Protein AF-A0A933ZFT4-F1 (afdb_monomer_lite)

pLDDT: mean 76.6, std 15.86, range [24.02, 98.5]

Sequence (1226 aa):
MAWKLRWLLCCGCVASLASFGCQAIVGIEDISESPPVNGADSAPDVAPDSSPDANPDVSPETQPETSPDTTQPDGDASQDVTQDGDAPNPLDAPDGAEGDAGEPGVATVGQPCTKPSALACAGHAQKLVLFCDPSTNKWTALQSCSGQQLCDTQDGVTQGSCQDPVALCIGHQPADKVCDGKKLVVCGPDLVTSTSTDCPNVCAAGACSGSCTPQEKDCQGQVPRTCDAQGAWQPETACPYGCDQGACTGECVPASKQCNGKIPQLCDDKGAWQDGTACGFACVAGDCSGSCAPGEKTCNALVPQQCDQTGTWQDGAACPFVCTAGACTGECHPDDKQCAAGNTPQLCDANGTWQSGAACTAVCSAGDCVGSCTPADKQCSGKIPQTCNSGGAWIDGTACAHVCKSGDCIGVCDPNAKQCSNKIPQTCDADGAWQSGTACPFVCSAGTCSGECNPGAVECGSGGIPKLCNAQGLWESSTQCQYVCIAGVCTGECSPGAKQCSGKTPQTCDGQGQWQNGTACQYVCTAGSCGGVCNPTDVQCAGNVPQLCDSSGQWQSQAACSYVCAAGQCSGVCVPGSKQCSGNIPQLCDSSGQWANQAACPFVCSAGACTGGCTPGTHQCNGSVPQTCDAGGQWVDGTACTGGTPICNAGACQPCPSGYANCDGSSANGCEVNLNADPTHCGSCTKVCSTVHATATCTGGNCAIVCASGWGNCDGNIDTGCEVDLNTSTGNCGSCAKACGSANGTPSCASGVCAIACGSGWGNCDGVTDNGCEVDLNSSLGNCGACGVVCSPINGQPSCTSGTCAIQCNTDFGNCDNNAANGCEVAFKTDMNNCGQCGHVCSTAHGTGACQGGICVMLSCATGYDDCNNTGDDGCEVNLNTDEGNCGTCGHVCNSYKGTPVCNSGWCGIDCGIGRWNCDGDPDNGCEATLACGFGPSCNQLATDCGRSGMESCCANRGITGTTFNRSNDSSYPATVSSFNIDKYEVTVGRFRKFVAGYPTNKPKNGEGKNPSSVGDPGWQALAYDPELPSTQAALTTAIKCGTQPTWTDAPGQNENRPMNCVTWFEAYAFCIWDGGRLANEAEWNLVAAGGPAPAGQRYYPWSFPSSSTAIDPENASYSTSSGQCNGDGLPGCTVADLIRVGWRPLGYTRYGQAEMAGNVAEWVVDWYAAYMNPCTNCAAYSGGTNRVVRGGSLFGLAADLDTLKRGHVLPTARSAGFGIRCVRN

Foldseek 3Di:
DDDDDDDDDDDDDDDDDDDDDDDDDDDDDDDDYDDDDDDDDDDDDDDDDDDDDDDDDDDDDDDDDDDDDDDDDDDDDDDDDDDDDDDDDDDDDDDDDDDPDDDFQEDDFFAAADDAQDWHAVFAQAQWIWGQHPVPRTTDTDDGADDQWGADRDPDPRRRHTAHFDPQCVVHAQQDWDDDWQWTKGAHRRRRDIDIDGAPAHDDPRDRDADAHAQAWADPWQWIWGAHPRRDIGIDDGEDQTDGRRHHDADADFQDWAFPWFWTWGAHPNRDIDTDDGADAGADRHDHAAAARAFQWDDDWQWIKGAHPRGDIGTGDGEDAGDGRRDHDADADFQQWDADPQQWIWTQHPRNDIDTDDHAQAHRDRRDHAADAHAQFWDDDFQWIWGQHPRRDTDTDDGAPADAGRRDRAADAHAQFWDDDPQWIWGQHNRRDTDTDDRAPAHADRSDHDAPAHQQFWDADPQQWIWGQHPRRYTDTDDHAPAHHDRRDRDADHHAQQWDDDWQWIWGQHPRNYTDTDDGAPAHDDRRDHDADAHAQQWDDPWQWIWGQHPRRDIDTDDGEPAGDDRRDHDADAHFQDWDADFQWTWGQHPRNDIDIDDGAPDHDDPHDHDDAADFQDWDDDDFWIKGQHPVRDIDIGDGDDDDFDDDDPHDGHDADDCFHCDVPDPPPRGDDHQFADCCRLQHVHQHFDPDQWDKHGHGSDIATDHDPQFAPQVPDRRVYRPDRLQWDCCAQLHHRQHWADPQWDWTGHHSDIDTDHHQQFAPQVPDRRNYGPDRLQWDQCAQLHHRDHQDEPQWDWTGHRRDIDTHGHPQFADQVPDSRHHRPDRLQWDQCANLHHRQHFDCVQADWTRHGRFIAGPDGHPQFADQVRGRSHHSVDRLQWDQCANLHHRPHQDCACFRWTRHHRDIDGDNPPQWDDQQQDRNDDGPHRDDRQFFQLQVPDACQFAQVGRHRQQDKHKDAWAWAAQLLDPVFIATEHIFIWGLWFQFLSSVVSVLVCPPVLFDDFQFQADPQDDPGRQDHCVVLVVLDDPHSVRVLVQQVDDAAQLDDPDDDDRRQFFHAFDFLSSQQSSQRSRQFGFAFLVRLLCQQQQDHPDCRGAFGQLDVVRPDLDDDLLQEFAAEPVRATPQQPDGDDYNPSSDGINNRQSNAHNRNRTQSAENAWAFGQAADDPRDPPHYSDGHNDDHQWGWTARWYNHHYSVRRTSNHIDIDGSSDTDRRHGHMTIHD

Radius of gyration: 64.63 Å; chains: 1; bounding box: 180×159×142 Å

Secondary structure (DSSP, 8-state):
----------------------------------------------------------------------------------------------------PPPPSB--TTSB-SSTT-EEESSTT-SEEEEEETTTTEEEEEEE--TT-EE--SSSTTTT-EEPPPGGGTTPPTT-EEEETTEEEEE-TTSS-EEEEE-SSEEETTEEE-SS-TT-EEEETTEEEEE-TTS-EEE-PPPSSEEETTEEE----TT---EETTEEEEE-TTS-EEE----SS-EETTEE--SS-TT-EEEETTEEEEE-TTS-EE-----SSEEETTEEE-SS-TT-EEEETTTEEEEE-TTS-EEE-PPPSSEEETTEEE-SS-TT-EEEETTEEEEE-TTS-EEE-PPPSSEEETTEEE-SS-TT-EEEETTEEEEE-TTS-EEE-PPPSSEEETTEEE-SS-TT-EEEETTTEEEEE-TTS-EEE-PPPSSEEETTEEE-SS-TT-EEEETTEEEEE-TTS-EEE-PPPSSEEETTEEE-SS-TT-EEESSSSEEEE-TTS-EEE-PPPSSEEETTEEE-SS-TT-EEEETTEEEEE-TTS-EEE-PPPSSEEETTEEE--SPTT-EEEETTEEEEE-TTS-EEE-----SSS-EEETTEEE----SEE--S--TTT---EETTS-TTSSSSTT-PPP-TTEEEEEETTEEEEEEPTTEE--S--TTT-S-EETTT-TTSSSSTT-PPP-TTEEEEEETTEEEEEEPTTEE--S--TTT---EETTT-TTSSSSTT-----BTEEEEEETTEEEEEEPTTEE--S--TTTB--EETTT-TTSSSSTT-PPP-TTEEEEEETTEEEEEEEPTTEE-SS--TTT-S-EETTT-TTSSSSTT-PPP-SSSEEEEETTEEEEE--TT-B-SS--SSS-TTB-S-----GGGTT----BTTTT-B-TT-EEEE--EEEEGGG-TTSEEEE--EEEESSPPBHHHHHHHHHTTTTTPPPTTTT--TTSTT-----HHHHGGGS-SSHHHHHHHTS-TT-----SS--TTTTSB--S--HHHHHHHHHHTTEEEPPHHHHHHHHHTSSTTTT--SSTT-SSTT-----TTT---B-TTS-B-SSSSSS--TTSSPPTT--GGG--TT--S-SSSSSEEEEEEES-SPPSSEES----SS-SSEEEES--TTS-GGGSSTT--EEE-TT---TTEE--EEE-

Structure (mmCIF, N/CA/C/O backbone):
data_AF-A0A933ZFT4-F1
#
_entry.id   AF-A0A933ZFT4-F1
#
loop_
_atom_site.group_PDB
_atom_site.id
_atom_site.type_symbol
_atom_site.label_atom_id
_atom_site.label_alt_id
_atom_site.label_comp_id
_atom_site.label_asym_id
_atom_site.label_entity_id
_atom_site.label_seq_id
_atom_site.pdbx_PDB_ins_code
_atom_site.Cartn_x
_atom_site.Cartn_y
_atom_site.Cartn_z
_atom_site.occupancy
_atom_site.B_iso_or_equiv
_atom_site.auth_seq_id
_atom_site.auth_comp_id
_atom_site.auth_asym_id
_atom_site.auth_atom_id
_atom_site.pdbx_PDB_model_num
ATOM 1 N N . MET A 1 1 ? -37.878 42.712 17.377 1.00 30.75 1 MET A N 1
ATOM 2 C CA . MET A 1 1 ? -38.942 41.677 17.353 1.00 30.75 1 MET A CA 1
ATOM 3 C C . MET A 1 1 ? -39.192 41.289 15.899 1.00 30.75 1 MET A C 1
ATOM 5 O O . MET A 1 1 ? -39.112 42.198 15.092 1.00 30.75 1 MET A O 1
ATOM 9 N N . ALA A 1 2 ? -39.511 40.015 15.607 1.00 33.38 2 ALA A N 1
ATOM 10 C CA . ALA A 1 2 ? -39.940 39.463 14.297 1.00 33.38 2 ALA A CA 1
ATOM 11 C C . ALA A 1 2 ? -38.978 39.680 13.088 1.00 33.38 2 ALA A C 1
ATOM 13 O O . ALA A 1 2 ? -38.737 40.801 12.672 1.00 33.38 2 ALA A O 1
ATOM 14 N N . TRP A 1 3 ? -38.278 38.654 12.579 1.00 29.03 3 TRP A N 1
ATOM 15 C CA . TRP A 1 3 ? -38.738 37.606 11.630 1.00 29.03 3 TRP A CA 1
ATOM 16 C C . TRP A 1 3 ? -39.014 38.085 10.181 1.00 29.03 3 TRP A C 1
ATOM 18 O O . TRP A 1 3 ? -40.100 38.605 9.939 1.00 29.03 3 TRP A O 1
ATOM 28 N N . LYS A 1 4 ? -38.130 37.754 9.210 1.00 32.31 4 LYS A N 1
ATOM 29 C CA . LYS A 1 4 ? -38.400 36.848 8.047 1.00 32.31 4 LYS A CA 1
ATOM 30 C C . LYS A 1 4 ? -37.363 36.905 6.886 1.00 32.31 4 LYS A C 1
ATOM 32 O O . LYS A 1 4 ? -37.011 37.973 6.423 1.00 32.31 4 LYS A O 1
ATOM 37 N N . LEU A 1 5 ? -37.042 35.703 6.377 1.00 32.06 5 LEU A N 1
ATOM 38 C CA . LEU A 1 5 ? -36.806 35.252 4.979 1.00 32.06 5 LEU A CA 1
ATOM 39 C C . LEU A 1 5 ? -35.745 35.858 4.009 1.00 32.06 5 LEU A C 1
ATOM 41 O O . LEU A 1 5 ? -35.846 36.993 3.574 1.00 32.06 5 LEU A O 1
ATOM 45 N N . ARG A 1 6 ? -34.932 34.915 3.484 1.00 31.58 6 ARG A N 1
ATOM 46 C CA . ARG A 1 6 ? -34.566 34.606 2.069 1.00 31.58 6 ARG A CA 1
ATOM 47 C C . ARG A 1 6 ? -33.810 35.600 1.142 1.00 31.58 6 ARG A C 1
ATOM 49 O O . ARG A 1 6 ? -34.395 36.527 0.612 1.00 31.58 6 ARG A O 1
ATOM 56 N N . TRP A 1 7 ? -32.619 35.119 0.741 1.00 24.64 7 TRP A N 1
ATOM 57 C CA . TRP A 1 7 ? -32.083 34.929 -0.633 1.00 24.64 7 TRP A CA 1
ATOM 58 C C . TRP A 1 7 ? -31.689 36.129 -1.540 1.00 24.64 7 TRP A C 1
ATOM 60 O O . TRP A 1 7 ? -32.529 36.891 -1.993 1.00 24.64 7 TRP A O 1
ATOM 70 N N . LEU A 1 8 ? -30.413 36.050 -1.966 1.00 27.23 8 LEU A N 1
ATOM 71 C CA . LEU A 1 8 ? -29.806 36.373 -3.278 1.00 27.23 8 LEU A CA 1
ATOM 72 C C . LEU A 1 8 ? -29.310 37.792 -3.665 1.00 27.23 8 LEU A C 1
ATOM 74 O O . LEU A 1 8 ? -30.081 38.714 -3.880 1.00 27.23 8 LEU A O 1
ATOM 78 N N . LEU A 1 9 ? -27.992 37.799 -3.940 1.00 27.11 9 LEU A N 1
ATOM 79 C CA . LEU A 1 9 ? -27.237 38.410 -5.056 1.00 27.11 9 LEU A CA 1
ATOM 80 C C . LEU A 1 9 ? -27.081 39.941 -5.214 1.00 27.11 9 LEU A C 1
ATOM 82 O O . LEU A 1 9 ? -28.035 40.695 -5.332 1.00 27.11 9 LEU A O 1
ATOM 86 N N . CYS A 1 10 ? -25.798 40.316 -5.351 1.00 25.84 10 CYS A N 1
ATOM 87 C CA . CYS A 1 10 ? -25.196 41.289 -6.280 1.00 25.84 10 CYS A CA 1
ATOM 88 C C . CYS A 1 10 ? -25.959 42.579 -6.649 1.00 25.84 10 CYS A C 1
ATOM 90 O O . CYS A 1 10 ? -26.923 42.539 -7.403 1.00 25.84 10 CYS A O 1
ATOM 92 N N . CYS A 1 11 ? -25.377 43.750 -6.355 1.00 26.86 11 CYS A N 1
ATOM 93 C CA . CYS A 1 11 ? -24.342 44.381 -7.203 1.00 26.86 11 CYS A CA 1
ATOM 94 C C . CYS A 1 11 ? -23.984 45.801 -6.718 1.00 26.86 11 CYS A C 1
ATOM 96 O O . CYS A 1 11 ? -24.810 46.482 -6.114 1.00 26.86 11 CYS A O 1
ATOM 98 N N . GLY A 1 12 ? -22.790 46.283 -7.080 1.00 25.59 12 GLY A N 1
ATOM 99 C CA . GLY A 1 12 ? -22.485 47.717 -7.139 1.00 25.59 12 GLY A CA 1
ATOM 100 C C . GLY A 1 12 ? -21.012 48.077 -6.887 1.00 25.59 12 GLY A C 1
ATOM 101 O O . GLY A 1 12 ? -20.326 47.359 -6.172 1.00 25.59 12 GLY A O 1
ATOM 102 N N . CYS A 1 13 ? -20.481 49.189 -7.407 1.00 25.88 13 CYS A N 1
ATOM 103 C CA . CYS A 1 13 ? -20.939 49.980 -8.557 1.00 25.88 13 CYS A CA 1
ATOM 104 C C . CYS A 1 13 ? -19.860 51.012 -8.957 1.00 25.88 13 CYS A C 1
ATOM 106 O O . CYS A 1 13 ? -19.302 51.650 -8.076 1.00 25.88 13 CYS A O 1
ATOM 108 N N . VAL A 1 14 ? -19.677 51.223 -10.268 1.00 27.67 14 VAL A N 1
ATOM 109 C CA . VAL A 1 14 ? -19.046 52.379 -10.961 1.00 27.67 14 VAL A CA 1
ATOM 110 C C . VAL A 1 14 ? -17.628 52.850 -10.558 1.00 27.67 14 VAL A C 1
ATOM 112 O O . VAL A 1 14 ? -17.352 53.249 -9.434 1.00 27.67 14 VAL A O 1
ATOM 115 N N . ALA A 1 15 ? -16.760 52.957 -11.569 1.00 33.78 15 ALA A N 1
ATOM 116 C CA . ALA A 1 15 ? -15.543 53.775 -11.542 1.00 33.78 15 ALA A CA 1
ATOM 117 C C . ALA A 1 15 ? -15.842 55.270 -11.809 1.00 33.78 15 ALA A C 1
ATOM 119 O O . ALA A 1 15 ? -16.976 55.660 -12.091 1.00 33.78 15 ALA A O 1
ATOM 120 N N . SER A 1 16 ? -14.817 56.126 -11.806 1.00 28.30 16 SER A N 1
ATOM 121 C CA . SER A 1 16 ? -14.908 57.469 -12.397 1.00 28.30 16 SER A CA 1
ATOM 122 C C . SER A 1 16 ? -13.558 57.999 -12.881 1.00 28.30 16 SER A C 1
ATOM 124 O O . SER A 1 16 ? -12.611 58.013 -12.108 1.00 28.30 16 SER A O 1
ATOM 126 N N . LEU A 1 17 ? -13.574 58.533 -14.114 1.00 28.83 17 LEU A N 1
ATOM 127 C CA . LEU A 1 17 ? -12.685 59.567 -14.685 1.00 28.83 17 LEU A CA 1
ATOM 128 C C . LEU A 1 17 ? -11.205 59.147 -14.926 1.00 28.83 17 LEU A C 1
ATOM 130 O O . LEU A 1 17 ? -10.514 58.749 -14.003 1.00 28.83 17 LEU A O 1
ATOM 134 N N . ALA A 1 18 ? -10.699 59.053 -16.169 1.00 32.06 18 ALA A N 1
ATOM 135 C CA . ALA A 1 18 ? -10.433 60.096 -17.197 1.00 32.06 18 ALA A CA 1
ATOM 136 C C . ALA A 1 18 ? -9.081 60.833 -16.992 1.00 32.06 18 ALA A C 1
ATOM 138 O O . ALA A 1 18 ? -8.730 61.099 -15.852 1.00 32.06 18 ALA A O 1
ATOM 139 N N . SER A 1 19 ? -8.298 61.284 -17.993 1.00 33.41 19 SER A N 1
ATOM 140 C CA . SER A 1 19 ? -8.202 61.060 -19.463 1.00 33.41 19 SER A CA 1
ATOM 141 C C . SER A 1 19 ? -6.961 61.820 -20.026 1.00 33.41 19 SER A C 1
ATOM 143 O O . SER A 1 19 ? -6.476 62.725 -19.354 1.00 33.41 19 SER A O 1
ATOM 145 N N . PHE A 1 20 ? -6.576 61.570 -21.298 1.00 30.39 20 PHE A N 1
ATOM 146 C CA . PHE A 1 20 ? -5.619 62.334 -22.162 1.00 30.39 20 PHE A CA 1
ATOM 147 C C . PHE A 1 20 ? -4.110 62.208 -21.851 1.00 30.39 20 PHE A C 1
ATOM 149 O O . PHE A 1 20 ? -3.739 62.030 -20.701 1.00 30.39 20 PHE A O 1
ATOM 156 N N . GLY A 1 21 ? -3.162 62.312 -22.804 1.00 31.50 21 GLY A N 1
ATOM 157 C CA . GLY A 1 21 ? -3.114 62.575 -24.274 1.00 31.50 21 GLY A CA 1
ATOM 158 C C . GLY A 1 21 ? -1.616 62.757 -24.671 1.00 31.50 21 GLY A C 1
ATOM 159 O O . GLY A 1 21 ? -0.811 62.910 -23.761 1.00 31.50 21 GLY A O 1
ATOM 160 N N . CYS A 1 22 ? -1.073 62.743 -25.904 1.00 24.02 22 CYS A N 1
ATOM 161 C CA . CYS A 1 22 ? -1.507 62.974 -27.301 1.00 24.02 22 CYS A CA 1
ATOM 162 C C . CYS A 1 22 ? -0.460 62.333 -28.281 1.00 24.02 22 CYS A C 1
ATOM 164 O O . CYS A 1 22 ? 0.698 62.225 -27.900 1.00 24.02 22 CYS A O 1
ATOM 166 N N . GLN A 1 23 ? -0.824 61.735 -29.438 1.00 32.69 23 GLN A N 1
ATOM 167 C CA . GLN A 1 23 ? -0.780 62.259 -30.846 1.00 32.69 23 GLN A CA 1
ATOM 168 C C . GLN A 1 23 ? 0.591 62.757 -31.394 1.00 32.69 23 GLN A C 1
ATOM 170 O O . GLN A 1 23 ? 1.276 63.471 -30.674 1.00 32.69 23 GLN A O 1
ATOM 175 N N . ALA A 1 24 ? 1.037 62.549 -32.659 1.00 32.81 24 ALA A N 1
ATOM 176 C CA . ALA A 1 24 ? 0.595 61.790 -33.875 1.00 32.81 24 ALA A CA 1
ATOM 177 C C . ALA A 1 24 ? 1.849 61.552 -34.825 1.00 32.81 24 ALA A C 1
ATOM 179 O O . ALA A 1 24 ? 2.926 61.463 -34.251 1.00 32.81 24 ALA A O 1
ATOM 180 N N . ILE A 1 25 ? 1.939 61.394 -36.177 1.00 29.05 25 ILE A N 1
ATOM 181 C CA . ILE A 1 25 ? 1.157 61.720 -37.413 1.00 29.05 25 ILE A CA 1
ATOM 182 C C . ILE A 1 25 ? 1.531 60.788 -38.629 1.00 29.05 25 ILE A C 1
ATOM 184 O O . ILE A 1 25 ? 2.699 60.675 -38.971 1.00 29.05 25 ILE A O 1
ATOM 188 N N . VAL A 1 26 ? 0.515 60.209 -39.301 1.00 31.33 26 VAL A N 1
ATOM 189 C CA . VAL A 1 26 ? 0.259 59.895 -40.757 1.00 31.33 26 VAL A CA 1
ATOM 190 C C . VAL A 1 26 ? 1.368 59.657 -41.842 1.00 31.33 26 VAL A C 1
ATOM 192 O O . VAL A 1 26 ? 2.107 60.578 -42.171 1.00 31.33 26 VAL A O 1
ATOM 195 N N . GLY A 1 27 ? 1.226 58.535 -42.599 1.00 29.72 27 GLY A N 1
ATOM 196 C CA . GLY A 1 27 ? 1.335 58.396 -44.095 1.00 29.72 27 GLY A CA 1
ATOM 197 C C . GLY A 1 27 ? 2.600 57.730 -44.709 1.00 29.72 27 GLY A C 1
ATOM 198 O O . GLY A 1 27 ? 3.634 57.768 -44.060 1.00 29.72 27 GLY A O 1
ATOM 199 N N . ILE A 1 28 ? 2.657 57.142 -45.934 1.00 30.97 28 ILE A N 1
ATOM 200 C CA . ILE A 1 28 ? 1.710 56.736 -47.029 1.00 30.97 28 ILE A CA 1
ATOM 201 C C . ILE A 1 28 ? 2.488 55.826 -48.063 1.00 30.97 28 ILE A C 1
ATOM 203 O O . ILE A 1 28 ? 3.654 56.134 -48.273 1.00 30.97 28 ILE A O 1
ATOM 207 N N . GLU A 1 29 ? 1.860 54.804 -48.709 1.00 32.75 29 GLU A N 1
ATOM 208 C CA . GLU A 1 29 ? 2.206 54.087 -50.009 1.00 32.75 29 GLU A CA 1
ATOM 209 C C . GLU A 1 29 ? 3.630 53.446 -50.240 1.00 32.75 29 GLU A C 1
ATOM 211 O O . GLU A 1 29 ? 4.601 53.904 -49.656 1.00 32.75 29 GLU A O 1
ATOM 216 N N . ASP A 1 30 ? 3.934 52.414 -51.075 1.00 30.72 30 ASP A N 1
ATOM 217 C CA . ASP A 1 30 ? 3.241 51.352 -51.879 1.00 30.72 30 ASP A CA 1
ATOM 218 C C . ASP A 1 30 ? 4.302 50.299 -52.428 1.00 30.72 30 ASP A C 1
ATOM 220 O O . ASP A 1 30 ? 5.493 50.461 -52.171 1.00 30.72 30 ASP A O 1
ATOM 224 N N . ILE A 1 31 ? 3.888 49.269 -53.208 1.00 29.78 31 ILE A N 1
ATOM 225 C CA . ILE A 1 31 ? 4.584 48.362 -54.197 1.00 29.78 31 ILE A CA 1
ATOM 226 C C . ILE A 1 31 ? 5.594 47.203 -53.853 1.00 29.78 31 ILE A C 1
ATOM 228 O O . ILE A 1 31 ? 6.785 47.398 -53.646 1.00 29.78 31 ILE A O 1
ATOM 232 N N . SER A 1 32 ? 5.095 45.955 -54.011 1.00 28.94 32 SER A N 1
ATOM 233 C CA . SER A 1 32 ? 5.601 44.718 -54.706 1.00 28.94 32 SER A CA 1
ATOM 234 C C . SER A 1 32 ? 7.079 44.188 -54.733 1.00 28.94 32 SER A C 1
ATOM 236 O O . SER A 1 32 ? 7.919 44.713 -55.455 1.00 28.94 32 SER A O 1
ATOM 238 N N . GLU A 1 33 ? 7.266 42.969 -54.177 1.00 34.50 33 GLU A N 1
ATOM 239 C CA . GLU A 1 33 ? 7.851 41.709 -54.761 1.00 34.50 33 GLU A CA 1
ATOM 240 C C . GLU A 1 33 ? 9.359 41.393 -55.087 1.00 34.50 33 GLU A C 1
ATOM 242 O O . GLU A 1 33 ? 9.885 41.735 -56.143 1.00 34.50 33 GLU A O 1
ATOM 247 N N . SER A 1 34 ? 9.911 40.435 -54.305 1.00 38.56 34 SER A N 1
ATOM 248 C CA . SER A 1 34 ? 10.352 39.054 -54.713 1.00 38.56 34 SER A CA 1
ATOM 249 C C . SER A 1 34 ? 11.816 38.749 -55.242 1.00 38.56 34 SER A C 1
ATOM 251 O O . SER A 1 34 ? 12.730 39.336 -54.665 1.00 38.56 34 SER A O 1
ATOM 253 N N . PRO A 1 35 ? 12.159 37.722 -56.097 1.00 63.28 35 PRO A N 1
ATOM 254 C CA . PRO A 1 35 ? 13.247 36.735 -55.781 1.00 63.28 35 PRO A CA 1
ATOM 255 C C . PRO A 1 35 ? 14.290 36.486 -56.944 1.00 63.28 35 PRO A C 1
ATOM 257 O O . PRO A 1 35 ? 14.292 37.317 -57.853 1.00 63.28 35 PRO A O 1
ATOM 260 N N . PRO A 1 36 ? 15.122 35.392 -57.077 1.00 50.34 36 PRO A N 1
ATOM 261 C CA . PRO A 1 36 ? 15.560 34.261 -56.200 1.00 50.34 36 PRO A CA 1
ATOM 262 C C . PRO A 1 36 ? 17.103 33.862 -56.229 1.00 50.34 36 PRO A C 1
ATOM 264 O O . PRO A 1 36 ? 17.884 34.408 -56.996 1.00 50.34 36 PRO A O 1
ATOM 267 N N . VAL A 1 37 ? 17.490 32.811 -55.462 1.00 35.88 37 VAL A N 1
ATOM 268 C CA . VAL A 1 37 ? 18.592 31.775 -55.597 1.00 35.88 37 VAL A CA 1
ATOM 269 C C . VAL A 1 37 ? 20.146 32.030 -55.609 1.00 35.88 37 VAL A C 1
ATOM 271 O O . VAL A 1 37 ? 20.702 32.599 -56.536 1.00 35.88 37 VAL A O 1
ATOM 274 N N . ASN A 1 38 ? 20.829 31.348 -54.655 1.00 33.84 38 ASN A N 1
ATOM 275 C CA . ASN A 1 38 ? 21.982 30.381 -54.709 1.00 33.84 38 ASN A CA 1
ATOM 276 C C . ASN A 1 38 ? 23.400 30.657 -55.321 1.00 33.84 38 ASN A C 1
ATOM 278 O O . ASN A 1 38 ? 23.508 31.010 -56.490 1.00 33.84 38 ASN A O 1
ATOM 282 N N . GLY A 1 39 ? 24.471 30.174 -54.629 1.00 29.27 39 GLY A N 1
ATOM 283 C CA . GLY A 1 39 ? 25.653 29.496 -55.254 1.00 29.27 39 GLY A CA 1
ATOM 284 C C . GLY A 1 39 ? 27.112 29.758 -54.754 1.00 29.27 39 GLY A C 1
ATOM 285 O O . GLY A 1 39 ? 27.642 30.826 -55.011 1.00 29.27 39 GLY A O 1
ATOM 286 N N . ALA A 1 40 ? 27.762 28.722 -54.178 1.00 32.69 40 ALA A N 1
ATOM 287 C CA . ALA A 1 40 ? 29.197 28.288 -54.219 1.00 32.69 40 ALA A CA 1
ATOM 288 C C . ALA A 1 40 ? 30.456 29.166 -53.868 1.00 32.69 40 ALA A C 1
ATOM 290 O O . ALA A 1 40 ? 30.669 30.241 -54.409 1.00 32.69 40 ALA A O 1
ATOM 291 N N . ASP A 1 41 ? 31.355 28.526 -53.086 1.00 29.89 41 ASP A N 1
ATOM 292 C CA . ASP A 1 41 ? 32.845 28.423 -53.127 1.00 29.89 41 ASP A CA 1
ATOM 293 C C . ASP A 1 41 ? 33.883 29.571 -52.920 1.00 29.89 41 ASP A C 1
ATOM 295 O O . ASP A 1 41 ? 33.803 30.666 -53.467 1.00 29.89 41 ASP A O 1
ATOM 299 N N . SER A 1 42 ? 34.977 29.148 -52.239 1.00 32.12 42 SER A N 1
ATOM 300 C CA . SER A 1 42 ? 36.412 29.548 -52.335 1.00 32.12 42 SER A CA 1
ATOM 301 C C . SER A 1 42 ? 37.071 30.397 -51.217 1.00 32.12 42 SER A C 1
ATOM 303 O O . SER A 1 42 ? 36.801 31.582 -51.055 1.00 32.12 42 SER A O 1
ATOM 305 N N . ALA A 1 43 ? 38.063 29.794 -50.535 1.00 35.88 43 ALA A N 1
ATOM 306 C CA . ALA A 1 43 ? 39.161 30.460 -49.796 1.00 35.88 43 ALA A CA 1
ATOM 307 C C . ALA A 1 43 ? 40.367 30.757 -50.739 1.00 35.88 43 ALA A C 1
ATOM 309 O O . ALA A 1 43 ? 40.289 30.346 -51.904 1.00 35.88 43 ALA A O 1
ATOM 310 N N . PRO A 1 44 ? 41.461 31.453 -50.315 1.00 53.41 44 PRO A N 1
ATOM 311 C CA . PRO A 1 44 ? 42.568 30.743 -49.625 1.00 53.41 44 PRO A CA 1
ATOM 312 C C . PRO A 1 44 ? 43.514 31.541 -48.662 1.00 53.41 44 PRO A C 1
ATOM 314 O O . PRO A 1 44 ? 43.690 32.749 -48.778 1.00 53.41 44 PRO A O 1
ATOM 317 N N . ASP A 1 45 ? 44.185 30.771 -47.788 1.00 32.31 45 ASP A N 1
ATOM 318 C CA . ASP A 1 45 ? 45.596 30.789 -47.310 1.00 32.31 45 ASP A CA 1
ATOM 319 C C . ASP A 1 45 ? 46.345 31.952 -46.583 1.00 32.31 45 ASP A C 1
ATOM 321 O O . ASP A 1 45 ? 46.320 33.122 -46.956 1.00 32.31 45 ASP A O 1
ATOM 325 N N . VAL A 1 46 ? 47.222 31.474 -45.666 1.00 32.03 46 VAL A N 1
ATOM 326 C CA . VAL A 1 46 ? 48.596 31.909 -45.262 1.00 32.03 46 VAL A CA 1
ATOM 327 C C . VAL A 1 46 ? 48.803 32.383 -43.796 1.00 32.03 46 VAL A C 1
ATOM 329 O O . VAL A 1 46 ? 48.290 33.411 -43.368 1.00 32.03 46 VAL A O 1
ATOM 332 N N . ALA A 1 47 ? 49.666 31.654 -43.061 1.00 37.69 47 ALA A N 1
ATOM 333 C CA . ALA A 1 47 ? 50.288 31.994 -41.756 1.00 37.69 47 ALA A CA 1
ATOM 334 C C . ALA A 1 47 ? 51.783 32.401 -41.942 1.00 37.69 47 ALA A C 1
ATOM 336 O O . ALA A 1 47 ? 52.262 32.244 -43.072 1.00 37.69 47 ALA A O 1
ATOM 337 N N . PRO A 1 48 ? 52.554 32.907 -40.932 1.00 55.12 48 PRO A N 1
ATOM 338 C CA . PRO A 1 48 ? 53.232 32.011 -39.947 1.00 55.12 48 PRO A CA 1
ATOM 339 C C . PRO A 1 48 ? 53.708 32.623 -38.576 1.00 55.12 48 PRO A C 1
ATOM 341 O O . PRO A 1 48 ? 53.653 33.832 -38.396 1.00 55.12 48 PRO A O 1
ATOM 344 N N . ASP A 1 49 ? 54.243 31.757 -37.681 1.00 33.75 49 ASP A N 1
ATOM 345 C CA . ASP A 1 49 ? 55.317 31.911 -36.633 1.00 33.75 49 ASP A CA 1
ATOM 346 C C . ASP A 1 49 ? 55.377 33.124 -35.645 1.00 33.75 49 ASP A C 1
ATOM 348 O O . ASP A 1 49 ? 54.985 34.234 -35.975 1.00 33.75 49 ASP A O 1
ATOM 352 N N . SER A 1 50 ? 55.935 33.081 -34.413 1.00 36.59 50 SER A N 1
ATOM 353 C CA . SER A 1 50 ? 56.855 32.160 -33.680 1.00 36.59 50 SER A CA 1
ATOM 354 C C . SER A 1 50 ? 56.884 32.504 -32.155 1.00 36.59 50 SER A C 1
ATOM 356 O O . SER A 1 50 ? 56.446 33.595 -31.791 1.00 36.59 50 SER A O 1
ATOM 358 N N . SER A 1 51 ? 57.403 31.647 -31.243 1.00 36.53 51 SER A N 1
ATOM 359 C CA . SER A 1 51 ? 57.533 31.958 -29.783 1.00 36.53 51 SER A CA 1
ATOM 360 C C . SER A 1 51 ? 58.548 31.069 -28.998 1.00 36.53 51 SER A C 1
ATOM 362 O O . SER A 1 51 ? 58.612 29.885 -29.321 1.00 36.53 51 SER A O 1
ATOM 364 N N . PRO A 1 52 ? 59.286 31.562 -27.957 1.00 59.88 52 PRO A N 1
ATOM 365 C CA . PRO A 1 52 ? 60.264 30.758 -27.181 1.00 59.88 52 PRO A CA 1
ATOM 366 C C . PRO A 1 52 ? 60.217 30.792 -25.614 1.00 59.88 52 PRO A C 1
ATOM 368 O O . PRO A 1 52 ? 60.069 31.840 -24.992 1.00 59.88 52 PRO A O 1
ATOM 371 N N . ASP A 1 53 ? 60.435 29.609 -25.022 1.00 42.88 53 ASP A N 1
ATOM 372 C CA . ASP A 1 53 ? 61.008 29.140 -23.724 1.00 42.88 53 ASP A CA 1
ATOM 373 C C . ASP A 1 53 ? 61.445 30.051 -22.534 1.00 42.88 53 ASP A C 1
ATOM 375 O O . ASP A 1 53 ? 62.240 30.975 -22.709 1.00 42.88 53 ASP A O 1
ATOM 379 N N . ALA A 1 54 ? 61.121 29.626 -21.283 1.00 34.47 54 ALA A N 1
ATOM 380 C CA . ALA A 1 54 ? 62.080 29.102 -20.257 1.00 34.47 54 ALA A CA 1
ATOM 381 C C . ALA A 1 54 ? 61.472 28.794 -18.838 1.00 34.47 54 ALA A C 1
ATOM 383 O O . ALA A 1 54 ? 60.547 29.460 -18.388 1.00 34.47 54 ALA A O 1
ATOM 384 N N . ASN A 1 55 ? 62.047 27.803 -18.123 1.00 38.22 55 ASN A N 1
ATOM 385 C CA . ASN A 1 55 ? 61.784 27.322 -16.723 1.00 38.22 55 ASN A CA 1
ATOM 386 C C . ASN A 1 55 ? 62.821 27.965 -15.717 1.00 38.22 55 ASN A C 1
ATOM 388 O O . ASN A 1 55 ? 63.659 28.699 -16.254 1.00 38.22 55 ASN A O 1
ATOM 392 N N . PRO A 1 56 ? 62.941 27.717 -14.364 1.00 59.78 56 PRO A N 1
ATOM 393 C CA . PRO A 1 56 ? 62.284 26.742 -13.447 1.00 59.78 56 PRO A CA 1
ATOM 394 C C . PRO A 1 56 ? 62.000 27.144 -11.943 1.00 59.78 56 PRO A C 1
ATOM 396 O O . PRO A 1 56 ? 62.316 28.242 -11.497 1.00 59.78 56 PRO A O 1
ATOM 399 N N . ASP A 1 57 ? 61.500 26.156 -11.169 1.00 33.03 57 ASP A N 1
ATOM 400 C CA . ASP A 1 57 ? 61.713 25.810 -9.725 1.00 33.03 57 ASP A CA 1
ATOM 401 C C . ASP A 1 57 ? 61.100 26.551 -8.485 1.00 33.03 57 ASP A C 1
ATOM 403 O O . ASP A 1 57 ? 61.493 27.648 -8.107 1.00 33.03 57 ASP A O 1
ATOM 407 N N . VAL A 1 58 ? 60.275 25.770 -7.747 1.00 33.50 58 VAL A N 1
ATOM 408 C CA . VAL A 1 58 ? 60.252 25.460 -6.277 1.00 33.50 58 VAL A CA 1
ATOM 409 C C . VAL A 1 58 ? 59.923 26.525 -5.185 1.00 33.50 58 VAL A C 1
ATOM 411 O O . VAL A 1 58 ? 60.708 27.415 -4.885 1.00 33.50 58 VAL A O 1
ATOM 414 N N . SER A 1 59 ? 58.786 26.279 -4.494 1.00 36.88 59 SER A N 1
ATOM 415 C CA . SER A 1 59 ? 58.441 26.324 -3.035 1.00 36.88 59 SER A CA 1
ATOM 416 C C . SER A 1 59 ? 59.426 26.916 -1.988 1.00 36.88 59 SER A C 1
ATOM 418 O O . SER A 1 59 ? 60.628 26.680 -2.099 1.00 36.88 59 SER A O 1
ATOM 420 N N . PRO A 1 60 ? 58.953 27.548 -0.871 1.00 51.41 60 PRO A N 1
ATOM 421 C CA . PRO A 1 60 ? 58.200 26.823 0.181 1.00 51.41 60 PRO A CA 1
ATOM 422 C C . PRO A 1 60 ? 57.116 27.582 0.995 1.00 51.41 60 PRO A C 1
ATOM 424 O O . PRO A 1 60 ? 56.872 28.774 0.837 1.00 51.41 60 PRO A O 1
ATOM 427 N N . GLU A 1 61 ? 56.460 26.819 1.879 1.00 40.62 61 GLU A N 1
ATOM 428 C CA . GLU A 1 61 ? 55.362 27.176 2.796 1.00 40.62 61 GLU A CA 1
ATOM 429 C C . GLU A 1 61 ? 55.775 28.103 3.964 1.00 40.62 61 GLU A C 1
ATOM 431 O O . GLU A 1 61 ? 56.900 28.009 4.454 1.00 40.62 61 GLU A O 1
ATOM 436 N N . THR A 1 62 ? 54.841 28.900 4.519 1.00 33.97 62 THR A N 1
ATOM 437 C CA . THR A 1 62 ? 54.234 28.693 5.872 1.00 33.97 62 THR A CA 1
ATOM 438 C C . THR A 1 62 ? 53.306 29.847 6.333 1.00 33.97 62 THR A C 1
ATOM 440 O O . THR A 1 62 ? 53.464 31.000 5.946 1.00 33.97 62 THR A O 1
ATOM 443 N N . GLN A 1 63 ? 52.311 29.498 7.163 1.00 40.25 63 GLN A N 1
ATOM 444 C CA . GLN A 1 63 ? 51.400 30.350 7.979 1.00 40.25 63 GLN A CA 1
ATOM 445 C C . GLN A 1 63 ? 52.139 30.932 9.236 1.00 40.25 63 GLN A C 1
ATOM 447 O O . GLN A 1 63 ? 53.315 30.577 9.362 1.00 40.25 63 GLN A O 1
ATOM 452 N N . PRO A 1 64 ? 51.564 31.718 10.208 1.00 57.41 64 PRO A N 1
ATOM 453 C CA . PRO A 1 64 ? 50.132 32.013 10.509 1.00 57.41 64 PRO A CA 1
ATOM 454 C C . PRO A 1 64 ? 49.719 33.434 11.078 1.00 57.41 64 PRO A C 1
ATOM 456 O O . PRO A 1 64 ? 50.555 34.222 11.505 1.00 57.41 64 PRO A O 1
ATOM 459 N N . GLU A 1 65 ? 48.390 33.662 11.193 1.00 42.06 65 GLU A N 1
ATOM 460 C CA . GLU A 1 65 ? 47.604 34.295 12.315 1.00 42.06 65 GLU A CA 1
ATOM 461 C C . GLU A 1 65 ? 47.576 35.820 12.719 1.00 42.06 65 GLU A C 1
ATOM 463 O O . GLU A 1 65 ? 48.588 36.471 12.967 1.00 42.06 65 GLU A O 1
ATOM 468 N N . THR A 1 66 ? 46.338 36.289 13.020 1.00 39.03 66 THR A N 1
ATOM 469 C CA . THR A 1 66 ? 45.832 37.477 13.800 1.00 39.03 66 THR A CA 1
ATOM 470 C C . THR A 1 66 ? 45.889 38.951 13.294 1.00 39.03 66 THR A C 1
ATOM 472 O O . THR A 1 66 ? 46.915 39.440 12.830 1.00 39.03 66 THR A O 1
ATOM 475 N N . SER A 1 67 ? 44.777 39.711 13.474 1.00 42.00 67 SER A N 1
ATOM 476 C CA . SER A 1 67 ? 44.648 41.185 13.259 1.00 42.00 67 SER A CA 1
ATOM 477 C C . SER A 1 67 ? 43.393 41.833 13.949 1.00 42.00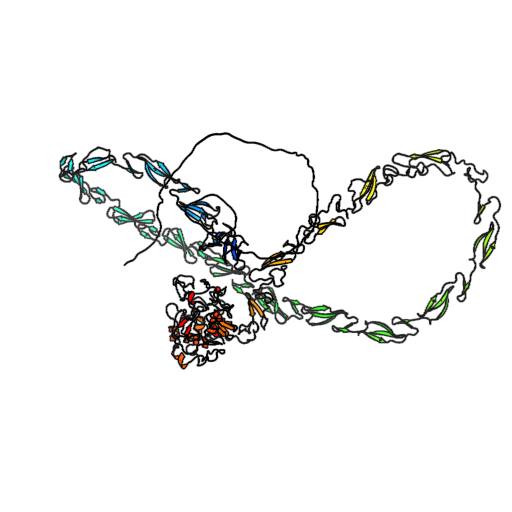 67 SER A C 1
ATOM 479 O O . SER A 1 67 ? 42.537 41.060 14.381 1.00 42.00 67 SER A O 1
ATOM 481 N N . PRO A 1 68 ? 43.253 43.188 14.095 1.00 58.03 68 PRO A N 1
ATOM 482 C CA . PRO A 1 68 ? 42.200 43.862 14.907 1.00 58.03 68 PRO A CA 1
ATOM 483 C C . PRO A 1 68 ? 41.338 44.981 14.213 1.00 58.03 68 PRO A C 1
ATOM 485 O O . PRO A 1 68 ? 41.403 45.168 13.004 1.00 58.03 68 PRO A O 1
ATOM 488 N N . ASP A 1 69 ? 40.532 45.720 15.008 1.00 37.28 69 ASP A N 1
ATOM 489 C CA . ASP A 1 69 ? 39.496 46.753 14.683 1.00 37.28 69 ASP A CA 1
ATOM 490 C C . ASP A 1 69 ? 39.985 48.236 14.660 1.00 37.28 69 ASP A C 1
ATOM 492 O O . ASP A 1 69 ? 41.055 48.517 15.202 1.00 37.28 69 ASP A O 1
ATOM 496 N N . THR A 1 70 ? 39.205 49.189 14.081 1.00 37.28 70 THR A N 1
ATOM 497 C CA . THR A 1 70 ? 38.926 50.543 14.677 1.00 37.28 70 THR A CA 1
ATOM 498 C C . THR A 1 70 ? 37.847 51.441 13.974 1.00 37.28 70 THR A C 1
ATOM 500 O O . THR A 1 70 ? 38.133 52.101 12.977 1.00 37.28 70 THR A O 1
ATOM 503 N N . THR A 1 71 ? 36.702 51.689 14.648 1.00 36.69 71 THR A N 1
ATOM 504 C CA . THR A 1 71 ? 35.888 52.966 14.706 1.00 36.69 71 THR A CA 1
ATOM 505 C C . THR A 1 71 ? 34.876 53.430 13.600 1.00 36.69 71 THR A C 1
ATOM 507 O O . THR A 1 71 ? 34.756 52.845 12.532 1.00 36.69 71 THR A O 1
ATOM 510 N N . GLN A 1 72 ? 34.117 54.504 13.936 1.00 43.94 72 GLN A N 1
ATOM 511 C CA . GLN A 1 72 ? 33.006 55.269 13.277 1.00 43.94 72 GLN A CA 1
ATOM 512 C C . GLN A 1 72 ? 33.281 56.809 13.446 1.00 43.94 72 GLN A C 1
ATOM 514 O O . GLN A 1 72 ? 34.313 57.083 14.075 1.00 43.94 72 GLN A O 1
ATOM 519 N N . PRO A 1 73 ? 32.480 57.841 13.010 1.00 61.19 73 PRO A N 1
ATOM 520 C CA . PRO A 1 73 ? 31.020 57.943 12.688 1.00 61.19 73 PRO A CA 1
ATOM 521 C C . PRO A 1 73 ? 30.705 58.787 11.394 1.00 61.19 73 PRO A C 1
ATOM 523 O O . PRO A 1 73 ? 31.607 58.960 10.577 1.00 61.19 73 PRO A O 1
ATOM 526 N N . ASP A 1 74 ? 29.591 59.532 11.191 1.00 38.19 74 ASP A N 1
ATOM 527 C CA . ASP A 1 74 ? 28.137 59.224 10.987 1.00 38.19 74 ASP A CA 1
ATOM 528 C C . ASP A 1 74 ? 27.472 60.420 10.205 1.00 38.19 74 ASP A C 1
ATOM 530 O O . ASP A 1 74 ? 28.167 61.404 9.929 1.00 38.19 74 ASP A O 1
ATOM 534 N N . GLY A 1 75 ? 26.166 60.408 9.839 1.00 31.52 75 GLY A N 1
ATOM 535 C CA . GLY A 1 75 ? 25.505 61.521 9.093 1.00 31.52 75 GLY A CA 1
ATOM 536 C C . GLY A 1 75 ? 23.954 61.507 8.958 1.00 31.52 75 GLY A C 1
ATOM 537 O O . GLY A 1 75 ? 23.314 60.551 9.380 1.00 31.52 75 GLY A O 1
ATOM 538 N N . ASP A 1 76 ? 23.371 62.587 8.391 1.00 35.94 76 ASP A N 1
ATOM 539 C CA . ASP A 1 76 ? 21.917 62.926 8.243 1.00 35.94 76 ASP A CA 1
ATOM 540 C C . ASP A 1 76 ? 21.761 64.055 7.151 1.00 35.94 76 ASP A C 1
ATOM 542 O O . ASP A 1 76 ? 22.777 64.690 6.856 1.00 35.94 76 ASP A O 1
ATOM 546 N N . ALA A 1 77 ? 20.649 64.436 6.474 1.00 35.75 77 ALA A N 1
ATOM 547 C CA . ALA A 1 77 ? 19.204 64.121 6.547 1.00 35.75 77 ALA A CA 1
ATOM 548 C C . ALA A 1 77 ? 18.416 64.432 5.226 1.00 35.75 77 ALA A C 1
ATOM 550 O O . ALA A 1 77 ? 18.684 65.456 4.599 1.00 35.75 77 ALA A O 1
ATOM 551 N N . SER A 1 78 ? 17.330 63.684 4.930 1.00 35.28 78 SER A N 1
ATOM 552 C CA . SER A 1 78 ? 16.107 64.040 4.123 1.00 35.28 78 SER A CA 1
ATOM 553 C C . SER A 1 78 ? 16.205 64.448 2.616 1.00 35.28 78 SER A C 1
ATOM 555 O O . SER A 1 78 ? 17.112 65.182 2.245 1.00 35.28 78 SER A O 1
ATOM 557 N N . GLN A 1 79 ? 15.276 64.129 1.684 1.00 36.28 79 GLN A N 1
ATOM 558 C CA . GLN A 1 79 ? 14.144 63.165 1.606 1.00 36.28 79 GLN A CA 1
ATOM 559 C C . GLN A 1 79 ? 13.651 62.970 0.128 1.00 36.28 79 GLN A C 1
ATOM 561 O O . GLN A 1 79 ? 13.844 63.865 -0.689 1.00 36.28 79 GLN A O 1
ATOM 566 N N . ASP A 1 80 ? 12.945 61.852 -0.136 1.00 32.75 80 ASP A N 1
ATOM 567 C CA . ASP A 1 80 ? 11.968 61.535 -1.224 1.00 32.75 80 ASP A CA 1
ATOM 568 C C . ASP A 1 80 ? 12.350 61.290 -2.726 1.00 32.75 80 ASP A C 1
ATOM 570 O O . ASP A 1 80 ? 12.604 62.222 -3.481 1.00 32.75 80 ASP A O 1
ATOM 574 N N . VAL A 1 81 ? 12.159 60.015 -3.160 1.00 37.81 81 VAL A N 1
ATOM 575 C CA . VAL A 1 81 ? 11.339 59.532 -4.327 1.00 37.81 81 VAL A CA 1
ATOM 576 C C . VAL A 1 81 ? 11.800 59.766 -5.797 1.00 37.81 81 VAL A C 1
ATOM 578 O O . VAL A 1 81 ? 12.086 60.897 -6.167 1.00 37.81 81 VAL A O 1
ATOM 581 N N . THR A 1 82 ? 11.740 58.829 -6.780 1.00 34.69 82 THR A N 1
ATOM 582 C CA . THR A 1 82 ? 11.918 57.338 -6.923 1.00 34.69 82 THR A CA 1
ATOM 583 C C . THR A 1 82 ? 11.960 56.945 -8.432 1.00 34.69 82 THR A C 1
ATOM 585 O O . THR A 1 82 ? 11.211 57.548 -9.192 1.00 34.69 82 THR A O 1
ATOM 588 N N . GLN A 1 83 ? 12.678 55.858 -8.799 1.00 37.12 83 GLN A N 1
ATOM 589 C CA . GLN A 1 83 ? 12.541 54.995 -10.020 1.00 37.12 83 GLN A CA 1
ATOM 590 C C . GLN A 1 83 ? 12.781 55.620 -11.428 1.00 37.12 83 GLN A C 1
ATOM 592 O O . GLN A 1 83 ? 12.523 56.796 -11.648 1.00 37.12 83 GLN A O 1
ATOM 597 N N . ASP A 1 84 ? 13.327 54.922 -12.442 1.00 31.66 84 ASP A N 1
ATOM 598 C CA . ASP A 1 84 ? 13.571 53.474 -12.677 1.00 31.66 84 ASP A CA 1
ATOM 599 C C . ASP A 1 84 ? 14.898 53.202 -13.444 1.00 31.66 84 ASP A C 1
ATOM 601 O O . ASP A 1 84 ? 15.399 54.101 -14.124 1.00 31.66 84 ASP A O 1
ATOM 605 N N . GLY A 1 85 ? 15.416 51.955 -13.412 1.00 29.91 85 GLY A N 1
ATOM 606 C CA . GLY A 1 85 ? 16.411 51.453 -14.391 1.00 29.91 85 GLY A CA 1
ATOM 607 C C . GLY A 1 85 ? 17.471 50.433 -13.909 1.00 29.91 85 GLY A C 1
ATOM 608 O O . GLY A 1 85 ? 18.566 50.843 -13.545 1.00 29.91 85 GLY A O 1
ATOM 609 N N . ASP A 1 86 ? 17.160 49.134 -14.042 1.00 35.81 86 ASP A N 1
ATOM 610 C CA . ASP A 1 86 ? 18.038 47.944 -14.214 1.00 35.81 86 ASP A CA 1
ATOM 611 C C . ASP A 1 86 ? 19.140 47.520 -13.192 1.00 35.81 86 ASP A C 1
ATOM 613 O O . ASP A 1 86 ? 19.945 48.312 -12.711 1.00 35.81 86 ASP A O 1
ATOM 617 N N . ALA A 1 87 ? 19.286 46.181 -13.060 1.00 40.75 87 ALA A N 1
ATOM 618 C CA . ALA A 1 87 ? 20.480 45.418 -12.607 1.00 40.75 87 ALA A CA 1
ATOM 619 C C . ALA A 1 87 ? 20.882 45.525 -11.097 1.00 40.75 87 ALA A C 1
ATOM 621 O O . ALA A 1 87 ? 20.277 46.312 -10.373 1.00 40.75 87 ALA A O 1
ATOM 622 N N . PRO A 1 88 ? 21.878 44.754 -10.563 1.00 42.94 88 PRO A N 1
ATOM 623 C CA . PRO A 1 88 ? 22.716 43.709 -11.175 1.00 42.94 88 PRO A CA 1
ATOM 624 C C . PRO A 1 88 ? 22.723 42.333 -10.437 1.00 42.94 88 PRO A C 1
ATOM 626 O O . PRO A 1 88 ? 21.859 41.505 -10.701 1.00 42.94 88 PRO A O 1
ATOM 629 N N . ASN A 1 89 ? 23.743 42.038 -9.609 1.00 31.17 89 ASN A N 1
ATOM 630 C CA . ASN A 1 89 ? 24.062 40.773 -8.906 1.00 31.17 89 ASN A CA 1
ATOM 631 C C . ASN A 1 89 ? 25.030 41.110 -7.716 1.00 31.17 89 ASN A C 1
ATOM 633 O O . ASN A 1 89 ? 25.467 42.260 -7.651 1.00 31.17 89 ASN A O 1
ATOM 637 N N . PRO A 1 90 ? 25.435 40.183 -6.820 1.00 58.84 90 PRO A N 1
ATOM 638 C CA . PRO A 1 90 ? 24.840 39.904 -5.503 1.00 58.84 90 PRO A CA 1
ATOM 639 C C . PRO A 1 90 ? 25.734 40.295 -4.288 1.00 58.84 90 PRO A C 1
ATOM 641 O O . PRO A 1 90 ? 26.880 40.692 -4.480 1.00 58.84 90 PRO A O 1
ATOM 644 N N . LEU A 1 91 ? 25.238 40.030 -3.058 1.00 37.03 91 LEU A N 1
ATOM 645 C CA . LEU A 1 91 ? 25.865 40.239 -1.721 1.00 37.03 91 LEU A CA 1
ATOM 646 C C . LEU A 1 91 ? 25.876 41.727 -1.281 1.00 37.03 91 LEU A C 1
ATOM 648 O O . LEU A 1 91 ? 26.424 42.565 -1.981 1.00 37.03 91 LEU A O 1
ATOM 652 N N . ASP A 1 92 ? 25.244 42.178 -0.190 1.00 29.75 92 ASP A N 1
ATOM 653 C CA . ASP A 1 92 ? 25.058 41.589 1.147 1.00 29.75 92 ASP A CA 1
ATOM 654 C C . ASP A 1 92 ? 23.717 42.006 1.805 1.00 29.75 92 ASP A C 1
ATOM 656 O O . ASP A 1 92 ? 23.175 43.076 1.524 1.00 29.75 92 ASP A O 1
ATOM 660 N N . ALA A 1 93 ? 23.215 41.187 2.738 1.00 47.78 93 ALA A N 1
ATOM 661 C CA . ALA A 1 93 ? 22.172 41.562 3.708 1.00 47.78 93 ALA A CA 1
ATOM 662 C C . ALA A 1 93 ? 22.829 42.094 5.007 1.00 47.78 93 ALA A C 1
ATOM 664 O O . ALA A 1 93 ? 23.991 41.757 5.253 1.00 47.78 93 ALA A O 1
ATOM 665 N N . PRO A 1 94 ? 22.134 42.879 5.865 1.00 58.06 94 PRO A N 1
ATOM 666 C CA . PRO A 1 94 ? 21.315 42.211 6.892 1.00 58.06 94 PRO A CA 1
ATOM 667 C C . PRO A 1 94 ? 20.063 42.957 7.432 1.00 58.06 94 PRO A C 1
ATOM 669 O O . PRO A 1 94 ? 19.946 44.176 7.367 1.00 58.06 94 PRO A O 1
ATOM 672 N N . ASP A 1 95 ? 19.196 42.151 8.057 1.00 41.38 95 ASP A N 1
ATOM 673 C CA . ASP A 1 95 ? 18.295 42.403 9.202 1.00 41.38 95 ASP A CA 1
ATOM 674 C C . ASP A 1 95 ? 17.275 43.565 9.216 1.00 41.38 95 ASP A C 1
ATOM 676 O O . ASP A 1 95 ? 17.615 44.735 9.376 1.00 41.38 95 ASP A O 1
ATOM 680 N N . GLY A 1 96 ? 15.977 43.207 9.291 1.00 33.06 96 GLY A N 1
ATOM 681 C CA . GLY A 1 96 ? 14.950 44.127 9.808 1.00 33.06 96 GLY A CA 1
ATOM 682 C C . GLY A 1 96 ? 13.465 43.786 9.587 1.00 33.06 96 GLY A C 1
ATOM 683 O O . GLY A 1 96 ? 12.803 44.501 8.850 1.00 33.06 96 GLY A O 1
ATOM 684 N N . ALA A 1 97 ? 12.931 42.814 10.342 1.00 30.36 97 ALA A N 1
ATOM 685 C CA . ALA A 1 97 ? 11.500 42.617 10.674 1.00 30.36 97 ALA A CA 1
ATOM 686 C C . ALA A 1 97 ? 10.480 42.091 9.620 1.00 30.36 97 ALA A C 1
ATOM 688 O O . ALA A 1 97 ? 10.218 42.689 8.585 1.00 30.36 97 ALA A O 1
ATOM 689 N N . GLU A 1 98 ? 9.807 41.007 10.034 1.00 41.38 98 GLU A N 1
ATOM 690 C CA . GLU A 1 98 ? 8.387 40.655 9.815 1.00 41.38 98 GLU A CA 1
ATOM 691 C C . GLU A 1 98 ? 7.789 40.710 8.390 1.00 41.38 98 GLU A C 1
ATOM 693 O O . GLU A 1 98 ? 7.102 41.652 8.000 1.00 41.38 98 GLU A O 1
ATOM 698 N N . GLY A 1 99 ? 7.895 39.578 7.685 1.00 30.64 99 GLY A N 1
ATOM 699 C CA . GLY A 1 99 ? 7.032 39.215 6.559 1.00 30.64 99 GLY A CA 1
ATOM 700 C C . GLY A 1 99 ? 7.122 37.712 6.280 1.00 30.64 99 GLY A C 1
ATOM 701 O O . GLY A 1 99 ? 8.171 37.234 5.859 1.00 30.64 99 GLY A O 1
ATOM 702 N N . ASP A 1 100 ? 6.046 36.966 6.546 1.00 40.78 100 ASP A N 1
ATOM 703 C CA . ASP A 1 100 ? 5.971 35.508 6.346 1.00 40.78 100 ASP A CA 1
ATOM 704 C C . ASP A 1 100 ? 5.847 35.208 4.838 1.00 40.78 100 ASP A C 1
ATOM 706 O O . ASP A 1 100 ? 4.749 35.126 4.286 1.00 40.78 100 ASP A O 1
ATOM 710 N N . ALA A 1 101 ? 6.987 35.162 4.141 1.00 43.12 101 ALA A N 1
ATOM 711 C CA . ALA A 1 101 ? 7.042 34.897 2.708 1.00 43.12 101 ALA A CA 1
ATOM 712 C C . ALA A 1 101 ? 6.696 33.426 2.433 1.00 43.12 101 ALA A C 1
ATOM 714 O O . ALA A 1 101 ? 7.385 32.516 2.896 1.00 43.12 101 ALA A O 1
ATOM 715 N N . GLY A 1 102 ? 5.619 33.193 1.679 1.00 60.59 102 GLY A N 1
ATOM 716 C CA . GLY A 1 102 ? 5.231 31.852 1.253 1.00 60.59 102 GLY A CA 1
ATOM 717 C C . GLY A 1 102 ? 6.308 31.190 0.389 1.00 60.59 102 GLY A C 1
ATOM 718 O O . GLY A 1 102 ? 7.003 31.858 -0.376 1.00 60.59 102 GLY A O 1
ATOM 719 N N . GLU A 1 103 ? 6.423 29.864 0.492 1.00 78.31 103 GLU A N 1
ATOM 720 C CA . GLU A 1 103 ? 7.159 29.078 -0.504 1.00 78.31 103 GLU A CA 1
ATOM 721 C C . GLU A 1 103 ? 6.548 29.304 -1.894 1.00 78.31 103 GLU A C 1
ATOM 723 O O . GLU A 1 103 ? 5.323 29.413 -1.996 1.00 78.31 103 GLU A O 1
ATOM 728 N N . PRO A 1 104 ? 7.352 29.335 -2.968 1.00 79.12 104 PRO A N 1
ATOM 729 C CA . PRO A 1 104 ? 6.834 29.555 -4.309 1.00 79.12 104 PRO A CA 1
ATOM 730 C C . PRO A 1 104 ? 5.957 28.378 -4.757 1.00 79.12 104 PRO A C 1
ATOM 732 O O . PRO A 1 104 ? 6.340 27.214 -4.629 1.00 79.12 104 PRO A O 1
ATOM 735 N N . GLY A 1 105 ? 4.804 28.669 -5.368 1.00 81.44 105 GLY A N 1
ATOM 736 C CA . GLY A 1 105 ? 3.929 27.654 -5.978 1.00 81.44 105 GLY A CA 1
ATOM 737 C C . GLY A 1 105 ? 4.572 26.846 -7.116 1.00 81.44 105 GLY A C 1
ATOM 738 O O . GLY A 1 105 ? 4.047 25.802 -7.506 1.00 81.44 105 GLY A O 1
ATOM 739 N N . VAL A 1 106 ? 5.733 27.278 -7.620 1.00 89.94 106 VAL A N 1
ATOM 740 C CA . VAL A 1 106 ? 6.564 26.551 -8.587 1.00 89.94 106 VAL A CA 1
ATOM 741 C C . VAL A 1 106 ? 7.972 26.355 -8.034 1.00 89.94 106 VAL A C 1
ATOM 743 O O . VAL A 1 106 ? 8.614 27.308 -7.597 1.00 89.94 106 VAL A O 1
ATOM 746 N N . ALA A 1 107 ? 8.482 25.129 -8.130 1.00 90.06 107 ALA A N 1
ATOM 747 C CA . ALA A 1 107 ? 9.827 24.771 -7.701 1.00 90.06 107 ALA A CA 1
ATOM 748 C C . ALA A 1 107 ? 10.506 23.787 -8.670 1.00 90.06 107 ALA A C 1
ATOM 750 O O . ALA A 1 107 ? 9.898 23.265 -9.602 1.00 90.06 107 ALA A O 1
ATOM 751 N N . THR A 1 108 ? 11.799 23.534 -8.459 1.00 91.31 108 THR A N 1
ATOM 752 C CA . THR A 1 108 ? 12.597 22.572 -9.238 1.00 91.31 108 THR A CA 1
ATOM 753 C C . THR A 1 108 ? 13.200 21.532 -8.303 1.00 91.31 108 THR A C 1
ATOM 755 O O . THR A 1 108 ? 13.755 21.886 -7.264 1.00 91.31 108 THR A O 1
ATOM 758 N N . VAL A 1 109 ? 13.122 20.251 -8.678 1.00 89.62 109 VAL A N 1
ATOM 759 C CA . VAL A 1 109 ? 13.678 19.138 -7.890 1.00 89.62 109 VAL A CA 1
ATOM 760 C C . VAL A 1 109 ? 15.157 19.385 -7.566 1.00 89.62 109 VAL A C 1
ATOM 762 O O . VAL A 1 109 ? 15.949 19.735 -8.439 1.00 89.62 109 VAL A O 1
ATOM 765 N N . GLY A 1 110 ? 15.527 19.204 -6.298 1.00 85.25 110 GLY A N 1
ATOM 766 C CA . GLY A 1 110 ? 16.880 19.390 -5.776 1.00 85.25 110 GLY A CA 1
ATOM 767 C C . GLY A 1 110 ? 17.227 20.816 -5.330 1.00 85.25 110 GLY A C 1
ATOM 768 O O . GLY A 1 110 ? 18.247 20.984 -4.656 1.00 85.25 110 GLY A O 1
ATOM 769 N N . GLN A 1 111 ? 16.401 21.824 -5.645 1.00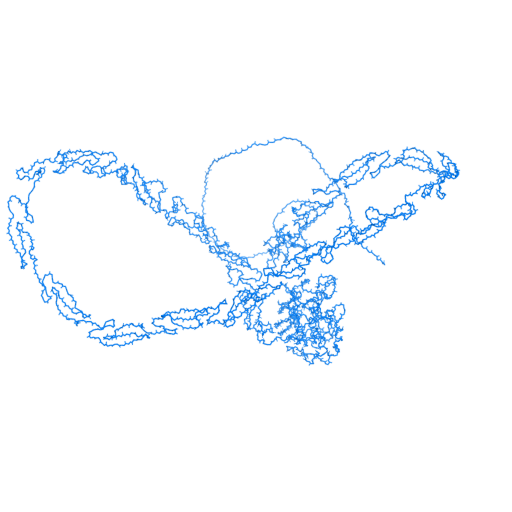 88.69 111 GLN A N 1
ATOM 770 C CA . GLN A 1 111 ? 16.570 23.178 -5.103 1.00 88.69 111 GLN A CA 1
ATOM 771 C C . GLN A 1 111 ? 16.193 23.239 -3.615 1.00 88.69 111 GLN A C 1
ATOM 773 O O . GLN A 1 111 ? 15.350 22.448 -3.180 1.00 88.69 111 GLN A O 1
ATOM 778 N N . PRO A 1 112 ? 16.782 24.163 -2.833 1.00 86.94 112 PRO A N 1
ATOM 779 C CA . PRO A 1 112 ? 16.393 24.382 -1.447 1.00 86.94 112 PRO A CA 1
ATOM 780 C C . PRO A 1 112 ? 14.919 24.768 -1.290 1.00 86.94 112 PRO A C 1
ATOM 782 O O . PRO A 1 112 ? 14.319 25.371 -2.179 1.00 86.94 112 PRO A O 1
ATOM 785 N N . CYS A 1 113 ? 14.382 24.472 -0.115 1.00 87.06 113 CYS A N 1
ATOM 786 C CA . CYS A 1 113 ? 13.116 24.985 0.395 1.00 87.06 113 CYS A CA 1
ATOM 787 C C . CYS A 1 113 ? 13.301 25.360 1.870 1.00 87.06 113 CYS A C 1
ATOM 789 O O . CYS A 1 113 ? 14.123 24.768 2.570 1.00 87.06 113 CYS A O 1
ATOM 791 N N . THR A 1 114 ? 12.573 26.367 2.342 1.00 82.50 114 THR A N 1
ATOM 792 C CA . THR A 1 114 ? 12.704 26.914 3.706 1.00 82.50 114 THR A CA 1
ATOM 793 C C . THR A 1 114 ? 11.637 26.396 4.674 1.00 82.50 114 THR A C 1
ATOM 795 O O . THR A 1 114 ? 11.856 26.395 5.885 1.00 82.50 114 THR A O 1
ATOM 798 N N . LYS A 1 115 ? 10.510 25.893 4.153 1.00 83.69 115 LYS A N 1
ATOM 799 C CA . LYS A 1 115 ? 9.370 25.361 4.907 1.00 83.69 115 LYS A CA 1
ATOM 800 C C . LYS A 1 115 ? 9.192 23.850 4.673 1.00 83.69 115 LYS A C 1
ATOM 802 O O . LYS A 1 115 ? 8.572 23.456 3.682 1.00 83.69 115 LYS A O 1
ATOM 807 N N . PRO A 1 116 ? 9.681 22.994 5.591 1.00 81.94 116 PRO A N 1
ATOM 808 C CA . PRO A 1 116 ? 9.463 21.548 5.558 1.00 81.94 116 PRO A CA 1
ATOM 809 C C . PRO A 1 116 ? 8.004 21.157 5.302 1.00 81.94 116 PRO A C 1
ATOM 811 O O . PRO A 1 116 ? 7.086 21.747 5.874 1.00 81.94 116 PRO A O 1
ATOM 814 N N . SER A 1 117 ? 7.797 20.144 4.458 1.00 83.94 117 SER A N 1
ATOM 815 C CA . SER A 1 117 ? 6.483 19.641 4.029 1.00 83.94 117 SER A CA 1
ATOM 816 C C . SER A 1 117 ? 5.602 20.628 3.245 1.00 83.94 117 SER A C 1
ATOM 818 O O . SER A 1 117 ? 4.433 20.325 3.011 1.00 83.94 117 SER A O 1
ATOM 820 N N . ALA A 1 118 ? 6.120 21.781 2.803 1.00 86.62 118 ALA A N 1
ATOM 821 C CA . ALA A 1 118 ? 5.427 22.607 1.814 1.00 86.62 118 ALA A CA 1
ATOM 822 C C . ALA A 1 118 ? 5.247 21.858 0.482 1.00 86.62 118 ALA A C 1
ATOM 824 O O . ALA A 1 118 ? 6.045 20.979 0.146 1.00 86.62 118 ALA A O 1
ATOM 825 N N . LEU A 1 119 ? 4.213 22.228 -0.277 1.00 90.31 119 LEU A N 1
ATOM 826 C CA . LEU A 1 119 ? 3.927 21.693 -1.607 1.00 90.31 119 LEU A CA 1
ATOM 827 C C . LEU A 1 119 ? 4.107 22.780 -2.672 1.00 90.31 119 LEU A C 1
ATOM 829 O O . LEU A 1 119 ? 3.812 23.950 -2.439 1.00 90.31 119 LEU A O 1
ATOM 833 N N . ALA A 1 120 ? 4.570 22.367 -3.846 1.00 92.31 120 ALA A N 1
ATOM 834 C CA . ALA A 1 120 ? 4.706 23.198 -5.038 1.00 92.31 120 ALA A CA 1
ATOM 835 C C . ALA A 1 120 ? 4.501 22.332 -6.288 1.00 92.31 120 ALA A C 1
ATOM 837 O O . ALA A 1 120 ? 4.403 21.108 -6.201 1.00 92.31 120 ALA A O 1
ATOM 838 N N . CYS A 1 121 ? 4.480 22.940 -7.468 1.00 93.50 121 CYS A N 1
ATOM 839 C CA . CYS A 1 121 ? 4.461 22.222 -8.740 1.00 93.50 121 CYS A CA 1
ATOM 840 C C . CYS A 1 121 ? 5.827 22.293 -9.428 1.00 93.50 121 CYS A C 1
ATOM 842 O O . CYS A 1 121 ? 6.566 23.261 -9.264 1.00 93.50 121 CYS A O 1
ATOM 844 N N . ALA A 1 122 ? 6.143 21.323 -10.285 1.00 89.88 122 ALA A N 1
ATOM 845 C CA . ALA A 1 122 ? 7.362 21.350 -11.107 1.00 89.88 122 ALA A CA 1
ATOM 846 C C . ALA A 1 122 ? 7.329 22.382 -12.264 1.00 89.88 122 ALA A C 1
ATOM 848 O O . ALA A 1 122 ? 8.184 22.360 -13.147 1.00 89.88 122 ALA A O 1
ATOM 849 N N . GLY A 1 123 ? 6.309 23.243 -12.299 1.00 87.69 123 GLY A N 1
ATOM 850 C CA . GLY A 1 123 ? 6.057 24.253 -13.324 1.00 87.69 123 GLY A CA 1
ATOM 851 C C . GLY A 1 123 ? 4.570 24.603 -13.406 1.00 87.69 123 GLY A C 1
ATOM 852 O O . GLY A 1 123 ? 3.719 23.841 -12.943 1.00 87.69 123 GLY A O 1
ATOM 853 N N . HIS A 1 124 ? 4.244 25.728 -14.042 1.00 86.12 124 HIS A N 1
ATOM 854 C CA . HIS A 1 124 ? 2.858 26.076 -14.361 1.00 86.12 124 HIS A CA 1
ATOM 855 C C . HIS A 1 124 ? 2.247 25.088 -15.369 1.00 86.12 124 HIS A C 1
ATOM 857 O O . HIS A 1 124 ? 2.930 24.601 -16.278 1.00 86.12 124 HIS A O 1
ATOM 863 N N . ALA A 1 125 ? 0.960 24.778 -15.179 1.00 84.06 125 ALA A N 1
ATOM 864 C CA . ALA A 1 125 ? 0.190 23.809 -15.968 1.00 84.06 125 ALA A CA 1
ATOM 865 C C . ALA A 1 125 ? 0.853 22.413 -16.077 1.00 84.06 125 ALA A C 1
ATOM 867 O O . ALA A 1 125 ? 0.636 21.681 -17.044 1.00 84.06 125 ALA A O 1
ATOM 868 N N . GLN A 1 126 ? 1.671 22.031 -15.087 1.00 89.56 126 GLN A N 1
ATOM 869 C CA . GLN A 1 126 ? 2.290 20.705 -15.000 1.00 89.56 126 GLN A CA 1
ATOM 870 C C . GLN A 1 126 ? 1.452 19.744 -14.156 1.00 89.56 126 GLN A C 1
ATOM 872 O O . GLN A 1 126 ? 0.620 20.150 -13.351 1.00 89.56 126 GLN A O 1
ATOM 877 N N . LYS A 1 127 ? 1.705 18.440 -14.309 1.00 92.25 127 LYS A N 1
ATOM 878 C CA . LYS A 1 127 ? 1.087 17.396 -13.472 1.00 92.25 127 LYS A CA 1
ATOM 879 C C . LYS A 1 127 ? 1.918 16.995 -12.258 1.00 92.25 127 LYS A C 1
ATOM 881 O O . LYS A 1 127 ? 1.392 16.321 -11.382 1.00 92.25 127 LYS A O 1
ATOM 886 N N . LEU A 1 128 ? 3.205 17.334 -12.222 1.00 92.38 128 LEU A N 1
ATOM 887 C CA . LEU A 1 128 ? 4.118 16.861 -11.185 1.00 92.38 128 LEU A CA 1
ATOM 888 C C . LEU A 1 128 ? 4.057 17.773 -9.952 1.00 92.38 128 LEU A C 1
ATOM 890 O O . LEU A 1 128 ? 4.468 18.933 -10.013 1.00 92.38 128 LEU A O 1
ATOM 894 N N . VAL A 1 129 ? 3.571 17.212 -8.846 1.00 92.44 129 VAL A N 1
ATOM 895 C CA . VAL A 1 129 ? 3.593 17.807 -7.507 1.00 92.44 129 VAL A CA 1
ATOM 896 C C . VAL A 1 129 ? 4.953 17.545 -6.868 1.00 92.44 129 VAL A C 1
ATOM 898 O O . VAL A 1 129 ? 5.462 16.420 -6.893 1.00 92.44 129 VAL A O 1
ATOM 901 N N . LEU A 1 130 ? 5.514 18.578 -6.253 1.00 93.12 130 LEU A N 1
ATOM 902 C CA . LEU A 1 130 ? 6.736 18.549 -5.466 1.00 93.12 130 LEU A CA 1
ATOM 903 C C . LEU A 1 130 ? 6.411 18.745 -3.982 1.00 93.12 130 LEU A C 1
ATOM 905 O O . LEU A 1 130 ? 5.491 19.490 -3.644 1.00 93.12 130 LEU A O 1
ATOM 909 N N . PHE A 1 131 ? 7.196 18.125 -3.104 1.00 92.25 131 PHE A N 1
ATOM 910 C CA . PHE A 1 131 ? 7.189 18.418 -1.672 1.00 92.25 131 PHE A CA 1
ATOM 911 C C . PHE A 1 131 ? 8.573 18.843 -1.185 1.00 92.25 131 PHE A C 1
ATOM 913 O O . PHE A 1 131 ? 9.598 18.389 -1.698 1.00 92.25 131 PHE A O 1
ATOM 920 N N . CYS A 1 132 ? 8.602 19.725 -0.193 1.00 90.81 132 CYS A N 1
ATOM 921 C CA . CYS A 1 132 ? 9.815 20.077 0.525 1.00 90.81 132 CYS A CA 1
ATOM 922 C C . CYS A 1 132 ? 10.158 18.958 1.519 1.00 90.81 132 CYS A C 1
ATOM 924 O O . CYS A 1 132 ? 9.471 18.806 2.531 1.00 90.81 132 CYS A O 1
ATOM 926 N N . ASP A 1 133 ? 11.203 18.176 1.240 1.00 87.69 133 ASP A N 1
ATOM 927 C CA . ASP A 1 133 ? 11.652 17.080 2.104 1.00 87.69 133 ASP A CA 1
ATOM 928 C C . ASP A 1 133 ? 12.185 17.633 3.444 1.00 87.69 133 ASP A C 1
ATOM 930 O O . ASP A 1 133 ? 13.213 18.322 3.442 1.00 87.69 133 ASP A O 1
ATOM 934 N N . PRO A 1 134 ? 11.543 17.322 4.594 1.00 78.12 134 PRO A N 1
ATOM 935 C CA . PRO A 1 134 ? 11.969 17.797 5.913 1.00 78.12 134 PRO A CA 1
ATOM 936 C C . PRO A 1 134 ? 13.359 17.329 6.355 1.00 78.12 134 PRO A C 1
ATOM 938 O O . PRO A 1 134 ? 13.924 17.903 7.284 1.00 78.12 134 PRO A O 1
ATOM 941 N N . SER A 1 135 ? 13.890 16.263 5.751 1.00 83.25 135 SER A N 1
ATOM 942 C CA . SER A 1 135 ? 15.200 15.706 6.091 1.00 83.25 135 SER A CA 1
ATOM 943 C C . SER A 1 135 ? 16.347 16.401 5.353 1.00 83.25 135 SER A C 1
ATOM 945 O O . SER A 1 135 ? 17.443 16.518 5.902 1.00 83.25 135 SER A O 1
ATOM 947 N N . THR A 1 136 ? 16.095 16.914 4.142 1.00 86.19 136 THR A N 1
ATOM 948 C CA . THR A 1 136 ? 17.119 17.558 3.302 1.00 86.19 136 THR A CA 1
ATOM 949 C C . THR A 1 136 ? 16.899 19.051 3.055 1.00 86.19 136 THR A C 1
ATOM 951 O O . THR A 1 136 ? 17.792 19.689 2.499 1.00 86.19 136 THR A O 1
ATOM 954 N N . ASN A 1 137 ? 15.733 19.605 3.415 1.00 86.94 137 ASN A N 1
ATOM 955 C CA . ASN A 1 137 ? 15.283 20.959 3.053 1.00 86.94 137 ASN A CA 1
ATOM 956 C C . ASN A 1 137 ? 15.428 21.235 1.545 1.00 86.94 137 ASN A C 1
ATOM 958 O O . ASN A 1 137 ? 15.954 22.267 1.123 1.00 86.94 137 ASN A O 1
ATOM 962 N N . LYS A 1 138 ? 14.994 20.268 0.725 1.00 90.69 138 LYS A N 1
ATOM 963 C CA . LYS A 1 138 ? 15.011 20.354 -0.741 1.00 90.69 138 LYS A CA 1
ATOM 964 C C . LYS A 1 138 ? 13.702 19.875 -1.345 1.00 90.69 138 LYS A C 1
ATOM 966 O O . LYS A 1 138 ? 13.062 18.966 -0.822 1.00 90.69 138 LYS A O 1
ATOM 971 N N . TRP A 1 139 ? 13.345 20.450 -2.485 1.00 90.06 139 TRP A N 1
ATOM 972 C CA . TRP A 1 139 ? 12.206 20.013 -3.280 1.00 90.06 139 TRP A CA 1
ATOM 973 C C . TRP A 1 139 ? 12.454 18.633 -3.893 1.00 90.06 139 TRP A C 1
ATOM 975 O O . TRP A 1 139 ? 13.453 18.414 -4.579 1.00 90.06 139 TRP A O 1
ATOM 985 N N . THR A 1 140 ? 11.522 17.710 -3.692 1.00 91.56 140 THR A N 1
ATOM 986 C CA . THR A 1 140 ? 11.540 16.352 -4.250 1.00 91.56 140 THR A CA 1
ATOM 987 C C . THR A 1 140 ? 10.177 16.021 -4.862 1.00 91.56 140 THR A C 1
ATOM 989 O O . THR A 1 140 ? 9.181 16.687 -4.583 1.00 91.56 140 THR A O 1
ATOM 992 N N . ALA A 1 141 ? 10.120 15.042 -5.766 1.00 91.62 141 ALA A N 1
ATOM 993 C CA . ALA A 1 141 ? 8.872 14.657 -6.424 1.00 91.62 141 ALA A CA 1
ATOM 994 C C . ALA A 1 141 ? 7.950 13.901 -5.452 1.00 91.62 141 ALA A C 1
ATOM 996 O O . ALA A 1 141 ? 8.359 12.887 -4.893 1.00 91.62 141 ALA A O 1
ATOM 997 N N . LEU A 1 142 ? 6.707 14.369 -5.283 1.00 88.56 142 LEU A N 1
ATOM 998 C CA . LEU A 1 142 ? 5.709 13.718 -4.428 1.00 88.56 142 LEU A CA 1
ATOM 999 C C . LEU A 1 142 ? 4.816 12.758 -5.223 1.00 88.56 142 LEU A C 1
ATOM 1001 O O . LEU A 1 142 ? 4.705 11.582 -4.894 1.00 88.56 142 LEU A O 1
ATOM 1005 N N . GLN A 1 143 ? 4.138 13.276 -6.250 1.00 88.88 143 GLN A N 1
ATOM 1006 C CA . GLN A 1 143 ? 3.151 12.534 -7.042 1.00 88.88 143 GLN A CA 1
ATOM 1007 C C . GLN A 1 143 ? 2.862 13.229 -8.378 1.00 88.88 143 GLN A C 1
ATOM 1009 O O . GLN A 1 143 ? 3.172 14.404 -8.557 1.00 88.88 143 GLN A O 1
ATOM 1014 N N . SER A 1 144 ? 2.230 12.518 -9.314 1.00 91.81 144 SER A N 1
ATOM 1015 C CA . SER A 1 144 ? 1.709 13.099 -10.560 1.00 91.81 144 SER A CA 1
ATOM 1016 C C . SER A 1 144 ? 0.180 13.095 -10.578 1.00 91.81 144 SER A C 1
ATOM 1018 O O . SER A 1 144 ? -0.439 12.077 -10.275 1.00 91.81 144 SER A O 1
ATOM 1020 N N . CYS A 1 145 ? -0.424 14.216 -10.970 1.00 88.31 145 CYS A N 1
ATOM 1021 C CA . CYS A 1 145 ? -1.872 14.395 -11.026 1.00 88.31 145 CYS A CA 1
ATOM 1022 C C . CYS A 1 145 ? -2.560 13.452 -12.025 1.00 88.31 145 CYS A C 1
ATOM 1024 O O . CYS A 1 145 ? -2.059 13.181 -13.122 1.00 88.31 145 CYS A O 1
ATOM 1026 N N . SER A 1 146 ? -3.732 12.950 -11.633 1.00 84.56 146 SER A N 1
ATOM 1027 C CA . SER A 1 146 ? -4.426 11.859 -12.323 1.00 84.56 146 SER A CA 1
ATOM 1028 C C . SER A 1 146 ? -5.358 12.344 -13.443 1.00 84.56 146 SER A C 1
ATOM 1030 O O . SER A 1 146 ? -5.839 13.475 -13.436 1.00 84.56 146 SER A O 1
ATOM 1032 N N . GLY A 1 147 ? -5.630 11.489 -14.437 1.00 85.50 147 GLY A N 1
ATOM 1033 C CA . GLY A 1 147 ? -6.580 11.797 -15.514 1.00 85.50 147 GLY A CA 1
ATOM 1034 C C . GLY A 1 147 ? -6.225 13.078 -16.281 1.00 85.50 147 GLY A C 1
ATOM 1035 O O . GLY A 1 147 ? -5.186 13.143 -16.944 1.00 85.50 147 GLY A O 1
ATOM 1036 N N . GLN A 1 148 ? -7.085 14.096 -16.192 1.00 82.62 148 GLN A N 1
ATOM 1037 C CA . GLN A 1 148 ? -6.901 15.419 -16.810 1.00 82.62 148 GLN A CA 1
ATOM 1038 C C . GLN A 1 148 ? -6.428 16.518 -15.838 1.00 82.62 148 GLN A C 1
ATOM 1040 O O . GLN A 1 148 ? -6.222 17.643 -16.284 1.00 82.62 148 GLN A O 1
ATOM 1045 N N . GLN A 1 149 ? -6.227 16.208 -14.555 1.00 90.94 149 GLN A N 1
ATOM 1046 C CA . GLN A 1 149 ? -5.870 17.186 -13.521 1.00 90.94 149 GLN A CA 1
ATOM 1047 C C . GLN A 1 149 ? -4.489 17.809 -13.737 1.00 90.94 149 GLN A C 1
ATOM 1049 O O . GLN A 1 149 ? -3.579 17.155 -14.258 1.00 90.94 149 GLN A O 1
ATOM 1054 N N . LEU A 1 150 ? -4.338 19.052 -13.281 1.00 90.81 150 LEU A N 1
ATOM 1055 C CA . LEU A 1 150 ? -3.084 19.807 -13.249 1.00 90.81 150 LEU A CA 1
ATOM 1056 C C . LEU A 1 150 ? -2.788 20.254 -11.811 1.00 90.81 150 LEU A C 1
ATOM 1058 O O . LEU A 1 150 ? -3.680 20.296 -10.965 1.00 90.81 150 LEU A O 1
ATOM 1062 N N . CYS A 1 151 ? -1.522 20.542 -11.533 1.00 91.94 151 CYS A N 1
ATOM 1063 C CA . CYS A 1 151 ? -1.061 21.017 -10.237 1.00 91.94 151 CYS A CA 1
ATOM 1064 C C . CYS A 1 151 ? -1.306 22.531 -10.116 1.00 91.94 151 CYS A C 1
ATOM 1066 O O . CYS A 1 151 ? -0.899 23.294 -10.995 1.00 91.94 151 CYS A O 1
ATOM 1068 N N . ASP A 1 152 ? -1.985 22.944 -9.046 1.00 90.75 152 ASP A N 1
ATOM 1069 C CA . ASP A 1 152 ? -2.301 24.343 -8.738 1.00 90.75 152 ASP A CA 1
ATOM 1070 C C . ASP A 1 152 ? -1.055 25.086 -8.235 1.00 90.75 152 ASP A C 1
ATOM 1072 O O . ASP A 1 152 ? -0.431 24.696 -7.244 1.00 90.75 152 ASP A O 1
ATOM 1076 N N . THR A 1 153 ? -0.686 26.154 -8.942 1.00 89.75 153 THR A N 1
ATOM 1077 C CA . THR A 1 153 ? 0.502 26.970 -8.663 1.00 89.75 153 THR A CA 1
ATOM 1078 C C . THR A 1 153 ? 0.191 28.273 -7.941 1.00 89.75 153 THR A C 1
ATOM 1080 O O . THR A 1 153 ? 1.114 29.044 -7.680 1.00 89.75 153 THR A O 1
ATOM 1083 N N . GLN A 1 154 ? -1.080 28.550 -7.645 1.00 84.44 154 GLN A N 1
ATOM 1084 C CA . GLN A 1 154 ? -1.482 29.777 -6.979 1.00 84.44 154 GLN A CA 1
ATOM 1085 C C . GLN A 1 154 ? -1.278 29.679 -5.461 1.00 84.44 154 GLN A C 1
ATOM 1087 O O . GLN A 1 154 ? -1.643 28.686 -4.831 1.00 84.44 154 GLN A O 1
ATOM 1092 N N . ASP A 1 155 ? -0.730 30.740 -4.865 1.00 79.81 155 ASP A N 1
ATOM 1093 C CA . ASP A 1 155 ? -0.525 30.827 -3.419 1.00 79.81 155 ASP A CA 1
ATOM 1094 C C . ASP A 1 155 ? -1.863 30.701 -2.668 1.00 79.81 155 ASP A C 1
ATOM 1096 O O . ASP A 1 155 ? -2.781 31.512 -2.839 1.00 79.81 155 ASP A O 1
ATOM 1100 N N . GLY A 1 156 ? -1.989 29.678 -1.819 1.00 74.06 156 GLY A N 1
ATOM 1101 C CA . GLY A 1 156 ? -3.244 29.376 -1.132 1.00 74.06 156 GLY A CA 1
ATOM 1102 C C . GLY A 1 156 ? -3.303 27.978 -0.521 1.00 74.06 156 GLY A C 1
ATOM 1103 O O . GLY A 1 156 ? -2.330 27.232 -0.508 1.00 74.06 156 GLY A O 1
ATOM 1104 N N . VAL A 1 157 ? -4.479 27.596 -0.010 1.00 74.75 157 VAL A N 1
ATOM 1105 C CA . VAL A 1 157 ? -4.698 26.273 0.618 1.00 74.75 157 VAL A CA 1
ATOM 1106 C C . VAL A 1 157 ? -4.655 25.101 -0.372 1.00 74.75 157 VAL A C 1
ATOM 1108 O O . VAL A 1 157 ? -4.572 23.952 0.053 1.00 74.75 157 VAL A O 1
ATOM 1111 N N . THR A 1 158 ? -4.730 25.384 -1.673 1.00 81.50 158 THR A N 1
ATOM 1112 C CA . THR A 1 158 ? -4.661 24.410 -2.772 1.00 81.50 158 THR A CA 1
ATOM 1113 C C . THR A 1 158 ? -3.304 24.392 -3.480 1.00 81.50 158 THR A C 1
ATOM 1115 O O . THR A 1 158 ? -3.109 23.550 -4.355 1.00 81.50 158 THR A O 1
ATOM 1118 N N . GLN A 1 159 ? -2.348 25.237 -3.085 1.00 87.44 159 GLN A N 1
ATOM 1119 C CA . GLN A 1 159 ? -1.001 25.286 -3.658 1.00 87.44 159 GLN A CA 1
ATOM 1120 C C . GLN A 1 159 ? -0.331 23.900 -3.629 1.00 87.44 159 GLN A C 1
ATOM 1122 O O . GLN A 1 159 ? -0.260 23.246 -2.587 1.00 87.44 159 GLN A O 1
ATOM 1127 N N . GLY A 1 160 ? 0.136 23.428 -4.787 1.00 87.50 160 GLY A N 1
ATOM 1128 C CA . GLY A 1 160 ? 0.725 22.098 -4.947 1.00 87.50 160 GLY A CA 1
ATOM 1129 C C . GLY A 1 160 ? -0.275 20.931 -4.883 1.00 87.50 160 GLY A C 1
ATOM 1130 O O . GLY A 1 160 ? 0.138 19.780 -4.757 1.00 87.50 160 GLY A O 1
ATOM 1131 N N . SER A 1 161 ? -1.585 21.184 -4.963 1.00 89.12 161 SER A N 1
ATOM 1132 C CA . SER A 1 161 ? -2.614 20.137 -5.054 1.00 89.12 161 SER A CA 1
ATOM 1133 C C . SER A 1 161 ? -3.071 19.897 -6.498 1.00 89.12 161 SER A C 1
ATOM 1135 O O . SER A 1 161 ? -2.946 20.763 -7.361 1.00 89.12 161 SER A O 1
ATOM 1137 N N . CYS A 1 162 ? -3.613 18.709 -6.770 1.00 91.94 162 CYS A N 1
ATOM 1138 C CA . CYS A 1 162 ? -4.152 18.359 -8.083 1.00 91.94 162 CYS A CA 1
ATOM 1139 C C . CYS A 1 162 ? -5.605 18.827 -8.220 1.00 91.94 162 CYS A C 1
ATOM 1141 O O . CYS A 1 162 ? -6.470 18.361 -7.480 1.00 91.94 162 CYS A O 1
ATOM 1143 N N . GLN A 1 163 ? -5.866 19.705 -9.188 1.00 90.75 163 GLN A N 1
ATOM 1144 C CA . GLN A 1 163 ? -7.177 20.298 -9.457 1.00 90.75 163 GLN A CA 1
ATOM 1145 C C . GLN A 1 163 ? -7.635 20.008 -10.894 1.00 90.75 163 GLN A C 1
ATOM 1147 O O . GLN A 1 163 ? -6.822 19.784 -11.798 1.00 90.75 163 GLN A O 1
ATOM 1152 N N . ASP A 1 164 ? -8.950 20.000 -11.116 1.00 90.25 164 ASP A N 1
ATOM 1153 C CA . ASP A 1 164 ? -9.526 19.878 -12.459 1.00 90.25 164 ASP A CA 1
ATOM 1154 C C . ASP A 1 164 ? -9.397 21.220 -13.216 1.00 90.25 164 ASP A C 1
ATOM 1156 O O . ASP A 1 164 ? -9.703 22.268 -12.641 1.00 90.25 164 ASP A O 1
ATOM 1160 N N . PRO A 1 165 ? -8.974 21.236 -14.497 1.00 86.81 165 PRO A N 1
ATOM 1161 C CA . PRO A 1 165 ? -8.874 22.472 -15.275 1.00 86.81 165 PRO A CA 1
ATOM 1162 C C . PRO A 1 165 ? -10.217 23.198 -15.415 1.00 86.81 165 PRO A C 1
ATOM 1164 O O . PRO A 1 165 ? -11.263 22.567 -15.593 1.00 86.81 165 PRO A O 1
ATOM 1167 N N . VAL A 1 166 ? -10.191 24.535 -15.429 1.00 86.00 166 VAL A N 1
ATOM 1168 C CA . VAL A 1 166 ? -11.386 25.352 -15.682 1.00 86.00 166 VAL A CA 1
ATOM 1169 C C . VAL A 1 166 ? -11.950 24.983 -17.052 1.00 86.00 166 VAL A C 1
ATOM 1171 O O . VAL A 1 166 ? -11.252 25.083 -18.057 1.00 86.00 166 VAL A O 1
ATOM 1174 N N . ALA A 1 167 ? -13.227 24.595 -17.113 1.00 82.44 167 ALA A N 1
ATOM 1175 C CA . ALA A 1 167 ? -13.834 24.022 -18.319 1.00 82.44 167 ALA A CA 1
ATOM 1176 C C . ALA A 1 167 ? -13.697 24.899 -19.583 1.00 82.44 167 ALA A C 1
ATOM 1178 O O . ALA A 1 167 ? -13.542 24.371 -20.681 1.00 82.44 167 ALA A O 1
ATOM 1179 N N . LEU A 1 168 ? -13.711 26.228 -19.427 1.00 81.50 168 LEU A N 1
ATOM 1180 C CA . LEU A 1 168 ? -13.533 27.204 -20.514 1.00 81.50 168 LEU A CA 1
ATOM 1181 C C . LEU A 1 168 ? -12.071 27.369 -20.977 1.00 81.50 168 LEU A C 1
ATOM 1183 O O . LEU A 1 168 ? -11.831 27.940 -22.034 1.00 81.50 168 LEU A O 1
ATOM 1187 N N . CYS A 1 169 ? -11.107 26.870 -20.201 1.00 84.75 169 CYS A N 1
ATOM 1188 C CA . CYS A 1 169 ? -9.669 26.923 -20.474 1.00 84.75 169 CYS A CA 1
ATOM 1189 C C . CYS A 1 169 ? -9.101 25.585 -20.982 1.00 84.75 169 CYS A C 1
ATOM 1191 O O . CYS A 1 169 ? -7.913 25.485 -21.288 1.00 84.75 169 CYS A O 1
ATOM 1193 N N . ILE A 1 170 ? -9.935 24.548 -21.113 1.00 83.12 170 ILE A N 1
ATOM 1194 C CA . ILE A 1 170 ? -9.527 23.261 -21.685 1.00 83.12 170 ILE A CA 1
ATOM 1195 C C . ILE A 1 170 ? -9.198 23.455 -23.173 1.00 83.12 170 ILE A C 1
ATOM 1197 O O . ILE A 1 170 ? -10.068 23.785 -23.974 1.00 83.12 170 ILE A O 1
ATOM 1201 N N . GLY A 1 171 ? -7.935 23.220 -23.540 1.00 79.88 171 GLY A N 1
ATOM 1202 C CA . GLY A 1 171 ? -7.426 23.416 -24.905 1.00 79.88 171 GLY A CA 1
ATOM 1203 C C . GLY A 1 171 ? -6.873 24.819 -25.191 1.00 79.88 171 GLY A C 1
ATOM 1204 O O . GLY A 1 171 ? -6.407 25.058 -26.302 1.00 79.88 171 GLY A O 1
ATOM 1205 N N . HIS A 1 172 ? -6.880 25.710 -24.198 1.00 82.94 172 HIS A N 1
ATOM 1206 C CA . HIS A 1 172 ? -6.337 27.065 -24.274 1.00 82.94 172 HIS A CA 1
ATOM 1207 C C . HIS A 1 172 ? -4.959 27.179 -23.605 1.00 82.94 172 HIS A C 1
ATOM 1209 O O . HIS A 1 172 ? -4.573 26.332 -22.798 1.00 82.94 172 HIS A O 1
ATOM 1215 N N . GLN A 1 173 ? -4.193 28.208 -23.971 1.00 84.19 173 GLN A N 1
ATOM 1216 C CA . GLN A 1 173 ? -2.909 28.527 -23.339 1.00 84.19 173 GLN A CA 1
ATOM 1217 C C . GLN A 1 173 ? -3.098 29.422 -22.099 1.00 84.19 173 GLN A C 1
ATOM 1219 O O . GLN A 1 173 ? -4.111 30.119 -21.984 1.00 84.19 173 GLN A O 1
ATOM 1224 N N . PRO A 1 174 ? -2.133 29.452 -21.161 1.00 83.88 174 PRO A N 1
ATOM 1225 C CA . PRO A 1 174 ? -2.142 30.418 -20.067 1.00 83.88 174 PRO A CA 1
ATOM 1226 C C . PRO A 1 174 ? -2.281 31.860 -20.579 1.00 83.88 174 PRO A C 1
ATOM 1228 O O . PRO A 1 174 ? -1.647 32.239 -21.563 1.00 83.88 174 PRO A O 1
ATOM 1231 N N . ALA A 1 175 ? -3.111 32.661 -19.906 1.00 82.44 175 ALA A N 1
ATOM 1232 C CA . ALA A 1 175 ? -3.523 34.016 -20.294 1.00 82.44 175 ALA A CA 1
ATOM 1233 C C . ALA A 1 175 ? -4.382 34.163 -21.577 1.00 82.44 175 ALA A C 1
ATOM 1235 O O . ALA A 1 175 ? -4.713 35.299 -21.942 1.00 82.44 175 ALA A O 1
ATOM 1236 N N . ASP A 1 176 ? -4.825 33.070 -22.219 1.00 86.88 176 ASP A N 1
ATOM 1237 C CA . ASP A 1 176 ? -5.844 33.136 -23.279 1.00 86.88 176 ASP A CA 1
ATOM 1238 C C . ASP A 1 176 ? -7.142 33.784 -22.774 1.00 86.88 176 ASP A C 1
ATOM 1240 O O . ASP A 1 176 ? -7.527 33.649 -21.607 1.00 86.88 176 ASP A O 1
ATOM 1244 N N . LYS A 1 177 ? -7.839 34.481 -23.681 1.00 85.56 177 LYS A N 1
ATOM 1245 C CA . LYS A 1 177 ? -9.072 35.223 -23.388 1.00 85.56 177 LYS A CA 1
ATOM 1246 C C . LYS A 1 177 ? -10.258 34.637 -24.146 1.00 85.56 177 LYS A C 1
ATOM 1248 O O . LYS A 1 177 ? -10.308 34.703 -25.373 1.00 85.56 177 LYS A O 1
ATOM 1253 N N . VAL A 1 178 ? -11.239 34.126 -23.412 1.00 85.88 178 VAL A N 1
ATOM 1254 C CA . VAL A 1 178 ? -12.432 33.450 -23.942 1.00 85.88 178 VAL A CA 1
ATOM 1255 C C . VAL A 1 178 ? -13.708 34.151 -23.468 1.00 85.88 178 VAL A C 1
ATOM 1257 O O . VAL A 1 178 ? -13.717 34.799 -22.424 1.00 85.88 178 VAL A O 1
ATOM 1260 N N . CYS A 1 179 ? -14.792 34.075 -24.244 1.00 83.81 179 CYS A N 1
ATOM 1261 C CA . CYS A 1 179 ? -16.067 34.712 -23.891 1.00 83.81 179 CYS A CA 1
ATOM 1262 C C . CYS A 1 179 ? -17.085 33.687 -23.376 1.00 83.81 179 CYS A C 1
ATOM 1264 O O . CYS A 1 179 ? -17.361 32.705 -24.060 1.00 83.81 179 CYS A O 1
ATOM 1266 N N . ASP A 1 180 ? -17.712 33.982 -22.237 1.00 81.12 180 ASP A N 1
ATOM 1267 C CA . ASP A 1 180 ? -18.865 33.259 -21.690 1.00 81.12 180 ASP A CA 1
ATOM 1268 C C . ASP A 1 180 ? -20.072 34.207 -21.565 1.00 81.12 180 ASP A C 1
ATOM 1270 O O . ASP A 1 180 ? -20.183 35.006 -20.630 1.00 81.12 180 ASP A O 1
ATOM 1274 N N . GLY A 1 181 ? -20.953 34.185 -22.572 1.00 79.44 181 GLY A N 1
ATOM 1275 C CA . GLY A 1 181 ? -22.151 35.028 -22.662 1.00 79.44 181 GLY A CA 1
ATOM 1276 C C . GLY A 1 181 ? -21.846 36.531 -22.716 1.00 79.44 181 GLY A C 1
ATOM 1277 O O . GLY A 1 181 ? -21.714 37.112 -23.791 1.00 79.44 181 GLY A O 1
ATOM 1278 N N . LYS A 1 182 ? -21.747 37.171 -21.543 1.00 79.81 182 LYS A N 1
ATOM 1279 C CA . LYS A 1 182 ? -21.329 38.578 -21.383 1.00 79.81 182 LYS A CA 1
ATOM 1280 C C . LYS A 1 182 ? -19.926 38.752 -20.796 1.00 79.81 182 LYS A C 1
ATOM 1282 O O . LYS A 1 182 ? -19.434 39.876 -20.776 1.00 79.81 182 LYS A O 1
ATOM 1287 N N . LYS A 1 183 ? -19.294 37.689 -20.300 1.00 81.31 183 LYS A N 1
ATOM 1288 C CA . LYS A 1 183 ? -18.038 37.751 -19.546 1.00 81.31 183 LYS A CA 1
ATOM 1289 C C . LYS A 1 183 ? -16.839 37.456 -20.423 1.00 81.31 183 LYS A C 1
ATOM 1291 O O . LYS A 1 183 ? -16.839 36.477 -21.160 1.00 81.31 183 LYS A O 1
ATOM 1296 N N . LEU A 1 184 ? -15.803 38.270 -20.276 1.00 83.31 184 LEU A N 1
ATOM 1297 C CA . LEU A 1 184 ? -14.462 37.980 -20.753 1.00 83.31 184 LEU A CA 1
ATOM 1298 C C . LEU A 1 184 ? -13.710 37.228 -19.652 1.00 83.31 184 LEU A C 1
ATOM 1300 O O . LEU A 1 184 ? -13.417 37.800 -18.602 1.00 83.31 184 LEU A O 1
ATOM 1304 N N . VAL A 1 185 ? -13.434 35.950 -19.884 1.00 87.56 185 VAL A N 1
ATOM 1305 C CA . VAL A 1 185 ? -12.681 35.069 -18.988 1.00 87.56 185 VAL A CA 1
ATOM 1306 C C . VAL A 1 185 ? -11.234 35.001 -19.470 1.00 87.56 185 VAL A C 1
ATOM 1308 O O . VAL A 1 185 ? -10.987 34.847 -20.663 1.00 87.56 185 VAL A O 1
ATOM 1311 N N . VAL A 1 186 ? -10.280 35.128 -18.551 1.00 88.31 186 VAL A N 1
ATOM 1312 C CA . VAL A 1 186 ? -8.842 34.992 -18.803 1.00 88.31 186 VAL A CA 1
ATOM 1313 C C . VAL A 1 186 ? -8.332 33.770 -18.050 1.00 88.31 186 VAL A C 1
ATOM 1315 O O . VAL A 1 186 ? -8.525 33.667 -16.834 1.00 88.31 186 VAL A O 1
ATOM 1318 N N . CYS A 1 187 ? -7.694 32.850 -18.768 1.00 88.94 187 CYS A N 1
ATOM 1319 C CA . CYS A 1 187 ? -7.164 31.613 -18.205 1.00 88.94 187 CYS A CA 1
ATOM 1320 C C . CYS A 1 187 ? -5.931 31.877 -17.329 1.00 88.94 187 CYS A C 1
ATOM 1322 O O . CYS A 1 187 ? -5.037 32.628 -17.720 1.00 88.94 187 CYS A O 1
ATOM 1324 N N . GLY A 1 188 ? -5.898 31.277 -16.136 1.00 83.19 188 GLY A N 1
ATOM 1325 C CA . GLY A 1 188 ? -4.797 31.411 -15.181 1.00 83.19 188 GLY A CA 1
ATOM 1326 C C . GLY A 1 188 ? -3.499 30.732 -15.643 1.00 83.19 188 GLY A C 1
ATOM 1327 O O . GLY A 1 188 ? -3.489 30.064 -16.681 1.00 83.19 188 GLY A O 1
ATOM 1328 N N . PRO A 1 189 ? -2.394 30.888 -14.886 1.00 83.12 189 PRO A N 1
ATOM 1329 C CA . PRO A 1 189 ? -1.076 30.371 -15.270 1.00 83.12 189 PRO A CA 1
ATOM 1330 C C . PRO A 1 189 ? -1.060 28.841 -15.412 1.00 83.12 189 PRO A C 1
ATOM 1332 O O . PRO A 1 189 ? -0.352 28.292 -16.251 1.00 83.12 189 PRO A O 1
ATOM 1335 N N . ASP A 1 190 ? -1.872 28.162 -14.607 1.00 81.38 190 ASP A N 1
ATOM 1336 C CA . ASP A 1 190 ? -1.968 26.711 -14.461 1.00 81.38 190 ASP A CA 1
ATOM 1337 C C . ASP A 1 190 ? -3.238 26.098 -15.065 1.00 81.38 190 ASP A C 1
ATOM 1339 O O . ASP A 1 190 ? -3.424 24.885 -14.991 1.00 81.38 190 ASP A O 1
ATOM 1343 N N . LEU A 1 191 ? -4.099 26.912 -15.689 1.00 86.88 191 LEU A N 1
ATOM 1344 C CA . LEU A 1 191 ? -5.381 26.524 -16.303 1.00 86.88 191 LEU A CA 1
ATOM 1345 C C . LEU A 1 191 ? -6.431 25.922 -15.340 1.00 86.88 191 LEU A C 1
ATOM 1347 O O . LEU A 1 191 ? -7.562 25.669 -15.762 1.00 86.88 191 LEU A O 1
ATOM 1351 N N . VAL A 1 192 ? -6.105 25.735 -14.058 1.00 88.00 192 VAL A N 1
ATOM 1352 C CA . VAL A 1 192 ? -7.042 25.358 -12.976 1.00 88.00 192 VAL A CA 1
ATOM 1353 C C . VAL A 1 192 ? -7.655 26.582 -12.291 1.00 88.00 192 VAL A C 1
ATOM 1355 O O . VAL A 1 192 ? -8.682 26.482 -11.624 1.00 88.00 192 VAL A O 1
ATOM 1358 N N . THR A 1 193 ? -7.093 27.763 -12.548 1.00 83.50 193 THR A N 1
ATOM 1359 C CA . THR A 1 193 ? -7.601 29.065 -12.103 1.00 83.50 193 THR A CA 1
ATOM 1360 C C . THR A 1 193 ? -8.042 29.927 -13.298 1.00 83.50 193 THR A C 1
ATOM 1362 O O . THR A 1 193 ? -7.624 29.722 -14.441 1.00 83.50 193 THR A O 1
ATOM 1365 N N . SER A 1 194 ? -8.931 30.901 -13.074 1.00 84.56 194 SER A N 1
ATOM 1366 C CA . SER A 1 194 ? -9.315 31.893 -14.094 1.00 84.56 194 SER A CA 1
ATOM 1367 C C . SER A 1 194 ? -9.821 33.189 -13.461 1.00 84.56 194 SER A C 1
ATOM 1369 O O . SER A 1 194 ? -10.271 33.201 -12.315 1.00 84.56 194 SER A O 1
ATOM 1371 N N . THR A 1 195 ? -9.778 34.288 -14.215 1.00 83.25 195 THR A N 1
ATOM 1372 C CA . THR A 1 195 ? -10.394 35.569 -13.828 1.00 83.25 195 THR A CA 1
ATOM 1373 C C . THR A 1 195 ? -11.466 35.958 -14.842 1.00 83.25 195 THR A C 1
ATOM 1375 O O . THR A 1 195 ? -11.340 35.635 -16.018 1.00 83.25 195 THR A O 1
ATOM 1378 N N . SER A 1 196 ? -12.537 36.640 -14.422 1.00 82.06 196 SER A N 1
ATOM 1379 C CA . SER A 1 196 ? -13.635 37.028 -15.322 1.00 82.06 196 SER A CA 1
ATOM 1380 C C . SER A 1 196 ? -14.035 38.489 -15.148 1.00 82.06 196 SER A C 1
ATOM 1382 O O . SER A 1 196 ? -14.234 38.930 -14.018 1.00 82.06 196 SER A O 1
ATOM 1384 N N . THR A 1 197 ? -14.219 39.211 -16.253 1.00 82.25 197 THR A N 1
ATOM 1385 C CA . THR A 1 197 ? -14.683 40.608 -16.288 1.00 82.25 197 THR A CA 1
ATOM 1386 C C . THR A 1 197 ? -15.954 40.720 -17.132 1.00 82.25 197 THR A C 1
ATOM 1388 O O . THR A 1 197 ? -15.989 40.221 -18.254 1.00 82.25 197 THR A O 1
ATOM 1391 N N . ASP A 1 198 ? -17.001 41.375 -16.628 1.00 81.25 198 ASP A N 1
ATOM 1392 C CA . ASP A 1 198 ? -18.235 41.607 -17.392 1.00 81.25 198 ASP A CA 1
ATOM 1393 C C . ASP A 1 198 ? -18.022 42.655 -18.502 1.00 81.25 198 ASP A C 1
ATOM 1395 O O . ASP A 1 198 ? -17.581 43.776 -18.241 1.00 81.25 198 ASP A O 1
ATOM 1399 N N . CYS A 1 199 ? -18.377 42.324 -19.747 1.00 77.50 199 CYS A N 1
ATOM 1400 C CA . CYS A 1 199 ? -18.336 43.278 -20.853 1.00 77.50 199 CYS A CA 1
ATOM 1401 C C . CYS A 1 199 ? -19.547 44.233 -20.817 1.00 77.50 199 CYS A C 1
ATOM 1403 O O . CYS A 1 199 ? -20.687 43.771 -20.672 1.00 77.50 199 CYS A O 1
ATOM 1405 N N . PRO A 1 200 ? -19.355 45.555 -21.032 1.00 73.44 200 PRO A N 1
ATOM 1406 C CA . PRO A 1 200 ? -20.440 46.536 -20.949 1.00 73.44 200 PRO A CA 1
ATOM 1407 C C . PRO A 1 200 ? -21.626 46.213 -21.863 1.00 73.44 200 PRO A C 1
ATOM 1409 O O . PRO A 1 200 ? -22.763 46.178 -21.395 1.00 73.44 200 PRO A O 1
ATOM 1412 N N . ASN A 1 201 ? -21.357 45.883 -23.131 1.00 75.62 201 ASN A N 1
ATOM 1413 C CA . ASN A 1 201 ? -22.381 45.634 -24.148 1.00 75.62 201 ASN A CA 1
ATOM 1414 C C . ASN A 1 201 ? -22.400 44.161 -24.588 1.00 75.62 201 ASN A C 1
ATOM 1416 O O . ASN A 1 201 ? -23.340 43.457 -24.224 1.00 75.62 201 ASN A O 1
ATOM 1420 N N . VAL A 1 202 ? -21.363 43.668 -25.277 1.00 78.12 202 VAL A N 1
ATOM 1421 C CA . VAL A 1 202 ? -21.228 42.257 -25.706 1.00 78.12 202 VAL A CA 1
ATOM 1422 C C . VAL A 1 202 ? -19.779 41.768 -25.513 1.00 78.12 202 VAL A C 1
ATOM 1424 O O . VAL A 1 202 ? -18.842 42.554 -25.662 1.00 78.12 202 VAL A O 1
ATOM 1427 N N . CYS A 1 203 ? -19.580 40.481 -25.193 1.00 80.50 203 CYS A N 1
ATOM 1428 C CA . CYS A 1 203 ? -18.283 39.798 -25.332 1.00 80.50 203 CYS A CA 1
ATOM 1429 C C . CYS A 1 203 ? -18.291 38.990 -26.632 1.00 80.50 203 CYS A C 1
ATOM 1431 O O . CYS A 1 203 ? -19.140 38.118 -26.804 1.00 80.50 203 CYS A O 1
ATOM 1433 N N . ALA A 1 204 ? -17.356 39.257 -27.542 1.00 76.69 204 ALA A N 1
ATOM 1434 C CA . ALA A 1 204 ? -17.200 38.495 -28.776 1.00 76.69 204 ALA A CA 1
ATOM 1435 C C . ALA A 1 204 ? -15.712 38.303 -29.099 1.00 76.69 204 ALA A C 1
ATOM 1437 O O . ALA A 1 204 ? -14.928 39.242 -28.995 1.00 76.69 204 ALA A O 1
ATOM 1438 N N . ALA A 1 205 ? -15.327 37.083 -29.491 1.00 75.75 205 ALA A N 1
ATOM 1439 C CA . ALA A 1 205 ? -13.971 36.734 -29.939 1.00 75.75 205 ALA A CA 1
ATOM 1440 C C . ALA A 1 205 ? -12.823 37.203 -29.005 1.00 75.75 205 ALA A C 1
ATOM 1442 O O . ALA A 1 205 ? -11.804 37.704 -29.471 1.00 75.75 205 ALA A O 1
ATOM 1443 N N . GLY A 1 206 ? -12.990 37.067 -27.683 1.00 76.44 206 GLY A N 1
ATOM 1444 C CA . GLY A 1 206 ? -11.966 37.463 -26.702 1.00 76.44 206 GLY A CA 1
ATOM 1445 C C . GLY A 1 206 ? -11.868 38.975 -26.444 1.00 76.44 206 GLY A C 1
ATOM 1446 O O . GLY A 1 206 ? -10.900 39.430 -25.832 1.00 76.44 206 GLY A O 1
ATOM 1447 N N . ALA A 1 207 ? -12.859 39.763 -26.879 1.00 78.19 207 ALA A N 1
ATOM 1448 C CA . ALA A 1 207 ? -12.921 41.206 -26.662 1.00 78.19 207 ALA A CA 1
ATOM 1449 C C . ALA A 1 207 ? -14.318 41.684 -26.224 1.00 78.19 207 ALA A C 1
ATOM 1451 O O . ALA A 1 207 ? -15.350 41.185 -26.676 1.00 78.19 207 ALA A O 1
ATOM 1452 N N . CYS A 1 208 ? -14.351 42.721 -25.384 1.00 78.25 208 CYS A N 1
ATOM 1453 C CA . CYS A 1 208 ? -15.572 43.474 -25.104 1.00 78.25 208 CYS A CA 1
ATOM 1454 C C . CYS A 1 208 ? -15.822 44.504 -26.216 1.00 78.25 208 CYS A C 1
ATOM 1456 O O . CYS A 1 208 ? -14.935 45.296 -26.532 1.00 78.25 208 CYS A O 1
ATOM 1458 N N . SER A 1 209 ? -17.022 44.518 -26.799 1.00 72.81 209 SER A N 1
ATOM 1459 C CA . SER A 1 209 ? -17.389 45.414 -27.908 1.00 72.81 209 SER A CA 1
ATOM 1460 C C . SER A 1 209 ? -18.892 45.753 -27.921 1.00 72.81 209 SER A C 1
ATOM 1462 O O . SER A 1 209 ? -19.639 45.318 -27.042 1.00 72.81 209 SER A O 1
ATOM 1464 N N . GLY A 1 210 ? -19.323 46.578 -28.885 1.00 70.50 210 GLY A N 1
ATOM 1465 C CA . GLY A 1 210 ? -20.699 47.077 -29.026 1.00 70.50 210 GLY A CA 1
ATOM 1466 C C . GLY A 1 210 ? -20.922 48.474 -28.424 1.00 70.50 210 GLY A C 1
ATOM 1467 O O . GLY A 1 210 ? -20.215 48.895 -27.508 1.00 70.50 210 GLY A O 1
ATOM 1468 N N . SER A 1 211 ? -21.914 49.203 -28.939 1.00 75.06 211 SER A N 1
ATOM 1469 C CA . SER A 1 211 ? -22.324 50.558 -28.515 1.00 75.06 211 SER A CA 1
ATOM 1470 C C . SER A 1 211 ? -23.701 50.618 -27.838 1.00 75.06 211 SER A C 1
ATOM 1472 O O . SER A 1 211 ? -24.062 51.665 -27.308 1.00 75.06 211 SER A O 1
ATOM 1474 N N . CYS A 1 212 ? -24.453 49.521 -27.869 1.00 74.00 212 CYS A N 1
ATOM 1475 C CA . CYS A 1 212 ? -25.727 49.310 -27.183 1.00 74.00 212 CYS A CA 1
ATOM 1476 C C . CYS A 1 212 ? -25.868 47.824 -26.828 1.00 74.00 212 CYS A C 1
ATOM 1478 O O . CYS A 1 212 ? -25.120 46.982 -27.340 1.00 74.00 212 CYS A O 1
ATOM 1480 N N . THR A 1 213 ? -26.803 47.487 -25.943 1.00 76.81 213 THR A N 1
ATOM 1481 C CA . THR A 1 213 ? -27.143 46.092 -25.646 1.00 76.81 213 THR A CA 1
ATOM 1482 C C . THR A 1 213 ? -28.098 45.523 -26.704 1.00 76.81 213 THR A C 1
ATOM 1484 O O . THR A 1 213 ? -28.973 46.244 -27.183 1.00 76.81 213 THR A O 1
ATOM 1487 N N . PRO A 1 214 ? -27.969 44.246 -27.112 1.00 80.44 214 PRO A N 1
ATOM 1488 C CA . PRO A 1 214 ? -28.882 43.661 -28.092 1.00 80.44 214 PRO A CA 1
ATOM 1489 C C . PRO A 1 214 ? -30.351 43.827 -27.682 1.00 80.44 214 PRO A C 1
ATOM 1491 O O . PRO A 1 214 ? -30.699 43.537 -26.542 1.00 80.44 214 PRO A O 1
ATOM 1494 N N . GLN A 1 215 ? -31.201 44.249 -28.628 1.00 76.44 215 GLN A N 1
ATOM 1495 C CA . GLN A 1 215 ? -32.642 44.527 -28.459 1.00 76.44 215 GLN A CA 1
ATOM 1496 C C . GLN A 1 215 ? -33.001 45.851 -27.732 1.00 76.44 215 GLN A C 1
ATOM 1498 O O . GLN A 1 215 ? -34.182 46.136 -27.542 1.00 76.44 215 GLN A O 1
ATOM 1503 N N . GLU A 1 216 ? -32.021 46.696 -27.384 1.00 82.81 216 GLU A N 1
ATOM 1504 C CA . GLU A 1 216 ? -32.201 48.063 -26.842 1.00 82.81 216 GLU A CA 1
ATOM 1505 C C . GLU A 1 216 ? -32.876 49.031 -27.846 1.00 82.81 216 GLU A C 1
ATOM 1507 O O . GLU A 1 216 ? -32.772 48.825 -29.057 1.00 82.81 216 GLU A O 1
ATOM 1512 N N . LYS A 1 217 ? -33.563 50.090 -27.372 1.00 79.25 217 LYS A N 1
ATOM 1513 C CA . LYS A 1 217 ? -34.378 51.016 -28.199 1.00 79.25 217 LYS A CA 1
ATOM 1514 C C . LYS A 1 217 ? -34.194 52.501 -27.841 1.00 79.25 217 LYS A C 1
ATOM 1516 O O . LYS A 1 217 ? -34.001 52.827 -26.675 1.00 79.25 217 LYS A O 1
ATOM 1521 N N . ASP A 1 218 ? -34.290 53.393 -28.834 1.00 81.31 218 ASP A N 1
ATOM 1522 C CA . ASP A 1 218 ? -34.118 54.855 -28.686 1.00 81.31 218 ASP A CA 1
ATOM 1523 C C . ASP A 1 218 ? -34.852 55.669 -29.790 1.00 81.31 218 ASP A C 1
ATOM 1525 O O . ASP A 1 218 ? -35.264 55.106 -30.803 1.00 81.31 218 ASP A O 1
ATOM 1529 N N . CYS A 1 219 ? -34.996 56.993 -29.619 1.00 79.50 219 CYS A N 1
ATOM 1530 C CA . CYS A 1 219 ? -35.487 57.954 -30.620 1.00 79.50 219 CYS A CA 1
ATOM 1531 C C . CYS A 1 219 ? -34.404 58.980 -31.017 1.00 79.50 219 CYS A C 1
ATOM 1533 O O . CYS A 1 219 ? -34.181 59.976 -30.326 1.00 79.50 219 CYS A O 1
ATOM 1535 N N . GLN A 1 220 ? -33.789 58.816 -32.193 1.00 80.38 220 GLN A N 1
ATOM 1536 C CA . GLN A 1 220 ? -32.894 59.822 -32.772 1.00 80.38 220 GLN A CA 1
ATOM 1537 C C . GLN A 1 220 ? -33.712 60.948 -33.436 1.00 80.38 220 GLN A C 1
ATOM 1539 O O . GLN A 1 220 ? -33.924 60.980 -34.648 1.00 80.38 220 GLN A O 1
ATOM 1544 N N . GLY A 1 221 ? -34.209 61.882 -32.621 1.00 76.94 221 GLY A N 1
ATOM 1545 C CA . GLY A 1 221 ? -35.172 62.896 -33.062 1.00 76.94 221 GLY A CA 1
ATOM 1546 C C . GLY A 1 221 ? -36.551 62.267 -33.265 1.00 76.94 221 GLY A C 1
ATOM 1547 O O . GLY A 1 221 ? -36.995 61.494 -32.427 1.00 76.94 221 GLY A O 1
ATOM 1548 N N . GLN A 1 222 ? -37.224 62.542 -34.386 1.00 74.31 222 GLN A N 1
ATOM 1549 C CA . GLN A 1 222 ? -38.483 61.868 -34.749 1.00 74.31 222 GLN A CA 1
ATOM 1550 C C . GLN A 1 222 ? -38.279 60.453 -35.347 1.00 74.31 222 GLN A C 1
ATOM 1552 O O . GLN A 1 222 ? -39.212 59.912 -35.931 1.00 74.31 222 GLN A O 1
ATOM 1557 N N . VAL A 1 223 ? -37.089 59.847 -35.240 1.00 77.38 223 VAL A N 1
ATOM 1558 C CA . VAL A 1 223 ? -36.757 58.537 -35.838 1.00 77.38 223 VAL A CA 1
ATOM 1559 C C . VAL A 1 223 ? -36.482 57.496 -34.743 1.00 77.38 223 VAL A C 1
ATOM 1561 O O . VAL A 1 223 ? -35.463 57.614 -34.060 1.00 77.38 223 VAL A O 1
ATOM 1564 N N . PRO A 1 224 ? -37.325 56.460 -34.566 1.00 83.94 224 PRO A N 1
ATOM 1565 C CA . PRO A 1 224 ? -37.012 55.336 -33.689 1.00 83.94 224 PRO A CA 1
ATOM 1566 C C . PRO A 1 224 ? -35.814 54.529 -34.210 1.00 83.94 224 PRO A C 1
ATOM 1568 O O . PRO A 1 224 ? -35.562 54.481 -35.414 1.00 83.94 224 PRO A O 1
ATOM 1571 N N . ARG A 1 225 ? -35.084 53.858 -33.319 1.00 85.06 225 ARG A N 1
ATOM 1572 C CA . ARG A 1 225 ? -33.989 52.931 -33.651 1.00 85.06 225 ARG A CA 1
ATOM 1573 C C . ARG A 1 225 ? -33.869 51.813 -32.614 1.00 85.06 225 ARG A C 1
ATOM 1575 O O . ARG A 1 225 ? -34.267 52.008 -31.468 1.00 85.06 225 ARG A O 1
ATOM 1582 N N . THR A 1 226 ? -33.315 50.673 -33.021 1.00 86.25 226 THR A N 1
ATOM 1583 C CA . THR A 1 226 ? -33.212 49.431 -32.229 1.00 86.25 226 THR A CA 1
ATOM 1584 C C . THR A 1 226 ? -31.820 48.797 -32.385 1.00 86.25 226 THR A C 1
ATOM 1586 O O . THR A 1 226 ? -31.181 48.984 -33.420 1.00 86.25 226 THR A O 1
ATOM 1589 N N . CYS A 1 227 ? -31.319 48.078 -31.377 1.00 83.38 227 CYS A N 1
ATOM 1590 C CA . CYS A 1 227 ? -29.959 47.524 -31.353 1.00 83.38 227 CYS A CA 1
ATOM 1591 C C . CYS A 1 227 ? -29.872 46.034 -31.754 1.00 83.38 227 CYS A C 1
ATOM 1593 O O . CYS A 1 227 ? -30.698 45.218 -31.335 1.00 83.38 227 CYS A O 1
ATOM 1595 N N . ASP A 1 228 ? -28.853 45.664 -32.534 1.00 81.25 228 ASP A N 1
ATOM 1596 C CA . ASP A 1 228 ? -28.619 44.299 -33.029 1.00 81.25 228 ASP A CA 1
ATOM 1597 C C . ASP A 1 228 ? -27.745 43.415 -32.109 1.00 81.25 228 ASP A C 1
ATOM 1599 O O . ASP A 1 228 ? -27.256 43.832 -31.059 1.00 81.25 228 ASP A O 1
ATOM 1603 N N . ALA A 1 229 ? -27.555 42.149 -32.501 1.00 72.75 229 ALA A N 1
ATOM 1604 C CA . ALA A 1 229 ? -26.807 41.147 -31.734 1.00 72.75 229 ALA A CA 1
ATOM 1605 C C . ALA A 1 229 ? -25.290 41.414 -31.645 1.00 72.75 229 ALA A C 1
ATOM 1607 O O . ALA A 1 229 ? -24.608 40.784 -30.838 1.00 72.75 229 ALA A O 1
ATOM 1608 N N . GLN A 1 230 ? -24.763 42.332 -32.456 1.00 74.62 230 GLN A N 1
ATOM 1609 C CA . GLN A 1 230 ? -23.370 42.778 -32.439 1.00 74.62 230 GLN A CA 1
ATOM 1610 C C . GLN A 1 230 ? -23.213 44.099 -31.657 1.00 74.62 230 GLN A C 1
ATOM 1612 O O . GLN A 1 230 ? -22.101 44.611 -31.514 1.00 74.62 230 GLN A O 1
ATOM 1617 N N . GLY A 1 231 ? -24.310 44.634 -31.109 1.00 71.75 231 GLY A N 1
ATOM 1618 C CA . GLY A 1 231 ? -24.330 45.862 -30.324 1.00 71.75 231 GLY A CA 1
ATOM 1619 C C . GLY A 1 231 ? -24.295 47.135 -31.172 1.00 71.75 231 GLY A C 1
ATOM 1620 O O . GLY A 1 231 ? -23.787 48.152 -30.694 1.00 71.75 231 GLY A O 1
ATOM 1621 N N . ALA A 1 232 ? -24.773 47.097 -32.420 1.00 80.06 232 ALA A N 1
ATOM 1622 C CA . ALA A 1 232 ? -24.878 48.262 -33.298 1.00 80.06 232 ALA A CA 1
ATOM 1623 C C . ALA A 1 232 ? -26.336 48.721 -33.503 1.00 80.06 232 ALA A C 1
ATOM 1625 O O . ALA A 1 232 ? -27.293 47.970 -33.324 1.00 80.06 232 ALA A O 1
ATOM 1626 N N . TRP A 1 233 ? -26.505 50.002 -33.848 1.00 83.69 233 TRP A N 1
ATOM 1627 C CA . TRP A 1 233 ? -27.804 50.680 -33.912 1.00 83.69 233 TRP A CA 1
ATOM 1628 C C . TRP A 1 233 ? -28.411 50.684 -35.318 1.00 83.69 233 TRP A C 1
ATOM 1630 O O . TRP A 1 233 ? -27.797 51.192 -36.255 1.00 83.69 233 TRP A O 1
ATOM 1640 N N . GLN A 1 234 ? -29.660 50.229 -35.430 1.00 81.12 234 GLN A N 1
ATOM 1641 C CA . GLN A 1 234 ? -30.413 50.120 -36.680 1.00 81.12 234 GLN A CA 1
ATOM 1642 C C . GLN A 1 234 ? -31.654 51.047 -36.659 1.00 81.12 234 GLN A C 1
ATOM 1644 O O . GLN A 1 234 ? -32.490 50.914 -35.762 1.00 81.12 234 GLN A O 1
ATOM 1649 N N . PRO A 1 235 ? -31.790 52.017 -37.589 1.00 79.62 235 PRO A N 1
ATOM 1650 C CA . PRO A 1 235 ? -32.893 52.986 -37.597 1.00 79.62 235 PRO A CA 1
ATOM 1651 C C . PRO A 1 235 ? -34.196 52.454 -38.222 1.00 79.62 235 PRO A C 1
ATOM 1653 O O . PRO A 1 235 ? -34.182 51.609 -39.115 1.00 79.62 235 PRO A O 1
ATOM 1656 N N . GLU A 1 236 ? -35.328 53.007 -37.781 1.00 79.12 236 GLU A N 1
ATOM 1657 C CA . GLU A 1 236 ? -36.694 52.676 -38.216 1.00 79.12 236 GLU A CA 1
ATOM 1658 C C . GLU A 1 236 ? -37.378 53.870 -38.935 1.00 79.12 236 GLU A C 1
ATOM 1660 O O . GLU A 1 236 ? -36.724 54.800 -39.406 1.00 79.12 236 GLU A O 1
ATOM 1665 N N . THR A 1 237 ? -38.710 53.838 -39.091 1.00 80.56 237 THR A N 1
ATOM 1666 C CA . THR A 1 237 ? -39.482 54.849 -39.847 1.00 80.56 237 THR A CA 1
ATOM 1667 C C . THR A 1 237 ? -39.860 56.060 -38.988 1.00 80.56 237 THR A C 1
ATOM 1669 O O . THR A 1 237 ? -40.296 55.905 -37.852 1.00 80.56 237 THR A O 1
ATOM 1672 N N . ALA A 1 238 ? -39.734 57.267 -39.550 1.00 75.12 238 ALA A N 1
ATOM 1673 C CA . ALA A 1 238 ? -39.979 58.528 -38.848 1.00 75.12 238 ALA A CA 1
ATOM 1674 C C . ALA A 1 238 ? -41.449 58.758 -38.431 1.00 75.12 238 ALA A C 1
ATOM 1676 O O . ALA A 1 238 ? -42.387 58.397 -39.145 1.00 75.12 238 ALA A O 1
ATOM 1677 N N . CYS A 1 239 ? -41.632 59.422 -37.290 1.00 72.62 239 CYS A N 1
ATOM 1678 C CA . CYS A 1 239 ? -42.913 59.627 -36.619 1.00 72.62 239 CYS A CA 1
ATOM 1679 C C . CYS A 1 239 ? -43.626 60.941 -37.018 1.00 72.62 239 CYS A C 1
ATOM 1681 O O . CYS A 1 239 ? -42.970 61.983 -37.056 1.00 72.62 239 CYS A O 1
ATOM 1683 N N . PRO A 1 240 ? -44.963 60.952 -37.240 1.00 65.19 240 PRO A N 1
ATOM 1684 C CA . PRO A 1 240 ? -45.681 62.149 -37.712 1.00 65.19 240 PRO A CA 1
ATOM 1685 C C . PRO A 1 240 ? -45.831 63.310 -36.714 1.00 65.19 240 PRO A C 1
ATOM 1687 O O . PRO A 1 240 ? -45.997 64.447 -37.150 1.00 65.19 240 PRO A O 1
ATOM 1690 N N . TYR A 1 241 ? -45.822 63.035 -35.403 1.00 71.31 241 TYR A N 1
ATOM 1691 C CA . TYR A 1 241 ? -46.086 64.028 -34.348 1.00 71.31 241 TYR A CA 1
ATOM 1692 C C . TYR A 1 241 ? -44.857 64.208 -33.440 1.00 71.31 241 TYR A C 1
ATOM 1694 O O . TYR A 1 241 ? -44.280 65.291 -33.369 1.00 71.31 241 TYR A O 1
ATOM 1702 N N . GLY A 1 242 ? -44.369 63.120 -32.846 1.00 68.62 242 GLY A N 1
ATOM 1703 C CA . GLY A 1 242 ? -43.174 63.054 -32.004 1.00 68.62 242 GLY A CA 1
ATOM 1704 C C . GLY A 1 242 ? -42.679 61.611 -31.855 1.00 68.62 242 GLY A C 1
ATOM 1705 O O . GLY A 1 242 ? -43.316 60.676 -32.342 1.00 68.62 242 GLY A O 1
ATOM 1706 N N . CYS A 1 243 ? -41.529 61.426 -31.210 1.00 75.88 243 CYS A N 1
ATOM 1707 C CA . CYS A 1 243 ? -40.960 60.116 -30.885 1.00 75.88 243 CYS A CA 1
ATOM 1708 C C . CYS A 1 243 ? -40.469 60.160 -29.435 1.00 75.88 243 CYS A C 1
ATOM 1710 O O . CYS A 1 243 ? -39.786 61.114 -29.060 1.00 75.88 243 CYS A O 1
ATOM 1712 N N . ASP A 1 244 ? -40.808 59.148 -28.638 1.00 76.38 244 ASP A N 1
ATOM 1713 C CA . ASP A 1 244 ? -40.271 58.951 -27.290 1.00 76.38 244 ASP A CA 1
ATOM 1714 C C . ASP A 1 244 ? -39.986 57.458 -27.040 1.00 76.38 244 ASP A C 1
ATOM 1716 O O . ASP A 1 244 ? -40.711 56.592 -27.527 1.00 76.38 244 ASP A O 1
ATOM 1720 N N . GLN A 1 245 ? -38.894 57.154 -26.332 1.00 74.44 245 GLN A N 1
ATOM 1721 C CA . GLN A 1 245 ? -38.426 55.796 -25.982 1.00 74.44 245 GLN A CA 1
ATOM 1722 C C . GLN A 1 245 ? -38.465 54.738 -27.114 1.00 74.44 245 GLN A C 1
ATOM 1724 O O . GLN A 1 245 ? -38.743 53.561 -26.892 1.00 74.44 245 GLN A O 1
ATOM 1729 N N . GLY A 1 246 ? -38.174 55.142 -28.351 1.00 70.94 246 GLY A N 1
ATOM 1730 C CA . GLY A 1 246 ? -38.183 54.253 -29.517 1.00 70.94 246 GLY A CA 1
ATOM 1731 C C . GLY A 1 246 ? -39.572 53.922 -30.077 1.00 70.94 246 GLY A C 1
ATOM 1732 O O . GLY A 1 246 ? -39.695 52.933 -30.806 1.00 70.94 246 GLY A O 1
ATOM 1733 N N . ALA A 1 247 ? -40.591 54.736 -29.782 1.00 75.62 247 ALA A N 1
ATOM 1734 C CA . ALA A 1 247 ? -41.941 54.659 -30.343 1.00 75.62 247 ALA A CA 1
ATOM 1735 C C . ALA A 1 247 ? -42.477 56.049 -30.753 1.00 75.62 247 ALA A C 1
ATOM 1737 O O . ALA A 1 247 ? -42.028 57.078 -30.255 1.00 75.62 247 ALA A O 1
ATOM 1738 N N . CYS A 1 248 ? -43.459 56.091 -31.659 1.00 75.75 248 CYS A N 1
ATOM 1739 C CA . CYS A 1 248 ? -44.094 57.339 -32.101 1.00 75.75 248 CYS A CA 1
ATOM 1740 C C . CYS A 1 248 ? -45.200 57.806 -31.140 1.00 75.75 248 CYS A C 1
ATOM 1742 O O . CYS A 1 248 ? -46.048 57.007 -30.745 1.00 75.75 248 CYS A O 1
ATOM 1744 N N . THR A 1 249 ? -45.224 59.099 -30.804 1.00 69.44 249 THR A N 1
ATOM 1745 C CA . THR A 1 249 ? -46.099 59.706 -29.777 1.00 69.44 249 THR A CA 1
ATOM 1746 C C . THR A 1 249 ? -46.572 61.118 -30.180 1.00 69.44 249 THR A C 1
ATOM 1748 O O . THR A 1 249 ? -46.016 61.703 -31.106 1.00 69.44 249 THR A O 1
ATOM 1751 N N . GLY A 1 250 ? -47.588 61.678 -29.505 1.00 65.69 250 GLY A N 1
ATOM 1752 C CA . GLY A 1 250 ? -48.086 63.060 -29.699 1.00 65.69 250 GLY A CA 1
ATOM 1753 C C . GLY A 1 250 ? -49.458 63.170 -30.390 1.00 65.69 250 GLY A C 1
ATOM 1754 O O . GLY A 1 250 ? -49.827 62.294 -31.169 1.00 65.69 250 GLY A O 1
ATOM 1755 N N . GLU A 1 251 ? -50.217 64.240 -30.099 1.00 69.12 251 GLU A N 1
ATOM 1756 C CA . GLU A 1 251 ? -51.637 64.379 -30.502 1.00 69.12 251 GLU A CA 1
ATOM 1757 C C . GLU A 1 251 ? -52.009 65.702 -31.209 1.00 69.12 251 GLU A C 1
ATOM 1759 O O . GLU A 1 251 ? -53.047 65.759 -31.873 1.00 69.12 251 GLU A O 1
ATOM 1764 N N . CYS A 1 252 ? -51.218 66.778 -31.095 1.00 68.44 252 CYS A N 1
ATOM 1765 C CA . CYS A 1 252 ? -51.549 68.080 -31.697 1.00 68.44 252 CYS A CA 1
ATOM 1766 C C . CYS A 1 252 ? -50.366 68.816 -32.346 1.00 68.44 252 CYS A C 1
ATOM 1768 O O . CYS A 1 252 ? -49.218 68.383 -32.290 1.00 68.44 252 CYS A O 1
ATOM 1770 N N . VAL A 1 253 ? -50.683 69.933 -33.015 1.00 70.06 253 VAL A N 1
ATOM 1771 C CA . VAL A 1 253 ? -49.733 70.799 -33.734 1.00 70.06 253 VAL A CA 1
ATOM 1772 C C . VAL A 1 253 ? -49.622 72.156 -33.009 1.00 70.06 253 VAL A C 1
ATOM 1774 O O . VAL A 1 253 ? -50.673 72.749 -32.726 1.00 70.06 253 VAL A O 1
ATOM 1777 N N . PRO A 1 254 ? -48.400 72.662 -32.720 1.00 74.88 254 PRO A N 1
ATOM 1778 C CA . PRO A 1 254 ? -48.168 73.804 -31.828 1.00 74.88 254 PRO A CA 1
ATOM 1779 C C . PRO A 1 254 ? -48.976 75.076 -32.130 1.00 74.88 254 PRO A C 1
ATOM 1781 O O . PRO A 1 254 ? -49.384 75.340 -33.261 1.00 74.88 254 PRO A O 1
ATOM 1784 N N . ALA A 1 255 ? -49.165 75.900 -31.097 1.00 64.00 255 ALA A N 1
ATOM 1785 C CA . ALA A 1 255 ? -49.829 77.210 -31.111 1.00 64.00 255 ALA A CA 1
ATOM 1786 C C . ALA A 1 255 ? -51.327 77.239 -31.500 1.00 64.00 255 ALA A C 1
ATOM 1788 O O . ALA A 1 255 ? -51.964 78.294 -31.414 1.00 64.00 255 ALA A O 1
ATOM 1789 N N . SER A 1 256 ? -51.921 76.100 -31.869 1.00 75.94 256 SER A N 1
ATOM 1790 C CA . SER A 1 256 ? -53.371 75.944 -32.063 1.00 75.94 256 SER A CA 1
ATOM 1791 C C . SER A 1 256 ? -54.159 76.048 -30.736 1.00 75.94 256 SER A C 1
ATOM 1793 O O . SER A 1 256 ? -53.565 76.026 -29.656 1.00 75.94 256 SER A O 1
ATOM 1795 N N . LYS A 1 257 ? -55.495 76.225 -30.790 1.00 70.69 257 LYS A N 1
ATOM 1796 C CA . LYS A 1 257 ? -56.376 76.464 -29.618 1.00 70.69 257 LYS A CA 1
ATOM 1797 C C . LYS A 1 257 ? -57.759 75.815 -29.740 1.00 70.69 257 LYS A C 1
ATOM 1799 O O . LYS A 1 257 ? -58.294 75.730 -30.842 1.00 70.69 257 LYS A O 1
ATOM 1804 N N . GLN A 1 258 ? -58.354 75.443 -28.600 1.00 72.00 258 GLN A N 1
ATOM 1805 C CA . GLN A 1 258 ? -59.699 74.852 -28.489 1.00 72.00 258 GLN A CA 1
ATOM 1806 C C . GLN A 1 258 ? -60.331 75.054 -27.092 1.00 72.00 258 GLN A C 1
ATOM 1808 O O . GLN A 1 258 ? -59.681 75.587 -26.193 1.00 72.00 258 GLN A O 1
ATOM 1813 N N . CYS A 1 259 ? -61.584 74.619 -26.902 1.00 67.75 259 CYS A N 1
ATOM 1814 C CA . CYS A 1 259 ? -62.156 74.341 -25.576 1.00 67.75 259 CYS A CA 1
ATOM 1815 C C . CYS A 1 259 ? -62.048 72.835 -25.294 1.00 67.75 259 CYS A C 1
ATOM 1817 O O . CYS A 1 259 ? -62.600 72.038 -26.051 1.00 67.75 259 CYS A O 1
ATOM 1819 N N . ASN A 1 260 ? -61.437 72.451 -24.178 1.00 67.25 260 ASN A N 1
ATOM 1820 C CA . ASN A 1 260 ? -61.529 71.116 -23.603 1.00 67.25 260 ASN A CA 1
ATOM 1821 C C . ASN A 1 260 ? -62.651 71.095 -22.550 1.00 67.25 260 ASN A C 1
ATOM 1823 O O . ASN A 1 260 ? -62.474 71.469 -21.387 1.00 67.25 260 ASN A O 1
ATOM 1827 N N . GLY A 1 261 ? -63.867 70.756 -22.988 1.00 68.69 261 GLY A N 1
ATOM 1828 C CA . GLY A 1 261 ? -65.068 70.719 -22.149 1.00 68.69 261 GLY A CA 1
ATOM 1829 C C . GLY A 1 261 ? -65.474 72.095 -21.604 1.00 68.69 261 GLY A C 1
ATOM 1830 O O . GLY A 1 261 ? -66.224 72.830 -22.242 1.00 68.69 261 GLY A O 1
ATOM 1831 N N . LYS A 1 262 ? -64.999 72.443 -20.403 1.00 64.25 262 LYS A N 1
ATOM 1832 C CA . LYS A 1 262 ? -65.207 73.756 -19.761 1.00 64.25 262 LYS A CA 1
ATOM 1833 C C . LYS A 1 262 ? -63.985 74.675 -19.851 1.00 64.25 262 LYS A C 1
ATOM 1835 O O . LYS A 1 262 ? -64.097 75.821 -19.439 1.00 64.25 262 LYS A O 1
ATOM 1840 N N . ILE A 1 263 ? -62.843 74.215 -20.353 1.00 68.62 263 ILE A N 1
ATOM 1841 C CA . ILE A 1 263 ? -61.546 74.866 -20.135 1.00 68.62 263 ILE A CA 1
ATOM 1842 C C . ILE A 1 263 ? -60.920 75.294 -21.488 1.00 68.62 263 ILE A C 1
ATOM 1844 O O . ILE A 1 263 ? -60.885 74.477 -22.404 1.00 68.62 263 ILE A O 1
ATOM 1848 N N . PRO A 1 264 ? -60.475 76.555 -21.688 1.00 74.50 264 PRO A N 1
ATOM 1849 C CA . PRO A 1 264 ? -59.784 76.978 -22.917 1.00 74.50 264 PRO A CA 1
ATOM 1850 C C . PRO A 1 264 ? -58.303 76.561 -22.960 1.00 74.50 264 PRO A C 1
ATOM 1852 O O . PRO A 1 264 ? -57.606 76.686 -21.952 1.00 74.50 264 PRO A O 1
ATOM 1855 N N . GLN A 1 265 ? -57.806 76.177 -24.143 1.00 78.50 265 GLN A N 1
ATOM 1856 C CA . GLN A 1 265 ? -56.488 75.549 -24.342 1.00 78.50 265 GLN A CA 1
ATOM 1857 C C . GLN A 1 265 ? -55.490 76.294 -25.261 1.00 78.50 265 GLN A C 1
ATOM 1859 O O . GLN A 1 265 ? -55.810 77.297 -25.909 1.00 78.50 265 GLN A O 1
ATOM 1864 N N . LEU A 1 266 ? -54.264 75.755 -25.325 1.00 75.94 266 LEU A N 1
ATOM 1865 C CA . LEU A 1 266 ? -53.167 76.040 -26.265 1.00 75.94 266 LEU A CA 1
ATOM 1866 C C . LEU A 1 266 ? -52.380 74.740 -26.556 1.00 75.94 266 LEU A C 1
ATOM 1868 O O . LEU A 1 266 ? -52.064 74.040 -25.605 1.00 75.94 266 LEU A O 1
ATOM 1872 N N . CYS A 1 267 ? -52.040 74.410 -27.807 1.00 79.88 267 CYS A N 1
ATOM 1873 C CA . CYS A 1 267 ? -51.118 73.295 -28.107 1.00 79.88 267 CYS A CA 1
ATOM 1874 C C . CYS A 1 267 ? -49.647 73.748 -28.016 1.00 79.88 267 CYS A C 1
ATOM 1876 O O . CYS A 1 267 ? -49.321 74.867 -28.426 1.00 79.88 267 CYS A O 1
ATOM 1878 N N . ASP A 1 268 ? -48.769 72.884 -27.506 1.00 73.38 268 ASP A N 1
ATOM 1879 C CA . ASP A 1 268 ? -47.359 73.160 -27.211 1.00 73.38 268 ASP A CA 1
ATOM 1880 C C . ASP A 1 268 ? -46.351 72.519 -28.186 1.00 73.38 268 ASP A C 1
ATOM 1882 O O . ASP A 1 268 ? -46.693 71.736 -29.073 1.00 73.38 268 ASP A O 1
ATOM 1886 N N . ASP A 1 269 ? -45.076 72.861 -27.993 1.00 63.75 269 ASP A N 1
ATOM 1887 C CA . ASP A 1 269 ? -43.916 72.434 -28.785 1.00 63.75 269 ASP A CA 1
ATOM 1888 C C . ASP A 1 269 ? -43.527 70.943 -28.624 1.00 63.75 269 ASP A C 1
ATOM 1890 O O . ASP A 1 269 ? -42.541 70.503 -29.215 1.00 63.75 269 ASP A O 1
ATOM 1894 N N . LYS A 1 270 ? -44.281 70.152 -27.843 1.00 64.50 270 LYS A N 1
ATOM 1895 C CA . LYS A 1 270 ? -44.184 68.679 -27.760 1.00 64.50 270 LYS A CA 1
ATOM 1896 C C . LYS A 1 270 ? -45.418 67.974 -28.344 1.00 64.50 270 LYS A C 1
ATOM 1898 O O . LYS A 1 270 ? -45.511 66.750 -28.268 1.00 64.50 270 LYS A O 1
ATOM 1903 N N . GLY A 1 271 ? -46.351 68.726 -28.932 1.00 64.56 271 GLY A N 1
ATOM 1904 C CA . GLY A 1 271 ? -47.577 68.191 -29.521 1.00 64.56 271 GLY A CA 1
ATOM 1905 C C . GLY A 1 271 ? -48.619 67.761 -28.486 1.00 64.56 271 GLY A C 1
ATOM 1906 O O . GLY A 1 271 ? -49.404 66.849 -28.767 1.00 64.56 271 GLY A O 1
ATOM 1907 N N . ALA A 1 272 ? -48.625 68.397 -27.309 1.00 70.44 272 ALA A N 1
ATOM 1908 C CA . ALA A 1 272 ? -49.623 68.216 -26.256 1.00 70.44 272 ALA A CA 1
ATOM 1909 C C . ALA A 1 272 ? -50.437 69.503 -26.009 1.00 70.44 272 ALA A C 1
ATOM 1911 O O . ALA A 1 272 ? -50.020 70.610 -26.352 1.00 70.44 272 ALA A O 1
ATOM 1912 N N . TRP A 1 273 ? -51.626 69.366 -25.416 1.00 78.75 273 TRP A N 1
ATOM 1913 C CA . TRP A 1 273 ? -52.509 70.492 -25.099 1.00 78.75 273 TRP A CA 1
ATOM 1914 C C . TRP A 1 273 ? -52.338 70.982 -23.652 1.00 78.75 273 TRP A C 1
ATOM 1916 O O . TRP A 1 273 ? -52.272 70.189 -22.717 1.00 78.75 273 TRP A O 1
ATOM 1926 N N . GLN A 1 274 ? -52.338 72.303 -23.470 1.00 75.75 274 GLN A N 1
ATOM 1927 C CA . GLN A 1 274 ? -52.197 73.013 -22.196 1.00 75.75 274 GLN A CA 1
ATOM 1928 C C . GLN A 1 274 ? -53.504 73.728 -21.833 1.00 75.75 274 GLN A C 1
ATOM 1930 O O . GLN A 1 274 ? -54.048 74.458 -22.663 1.00 75.75 274 GLN A O 1
ATOM 1935 N N . ASP A 1 275 ? -53.999 73.539 -20.605 1.00 78.69 275 ASP A N 1
ATOM 1936 C CA . ASP A 1 275 ? -55.337 73.967 -20.164 1.00 78.69 275 ASP A CA 1
ATOM 1937 C C . ASP A 1 275 ? -55.342 75.201 -19.237 1.00 78.69 275 ASP A C 1
ATOM 1939 O O . ASP A 1 275 ? -54.454 75.387 -18.408 1.00 78.69 275 ASP A O 1
ATOM 1943 N N . GLY A 1 276 ? -56.358 76.059 -19.394 1.00 64.00 276 GLY A N 1
ATOM 1944 C CA . GLY A 1 276 ? -56.470 77.372 -18.742 1.00 64.00 276 GLY A CA 1
ATOM 1945 C C . GLY A 1 276 ? -57.290 77.415 -17.442 1.00 64.00 276 GLY A C 1
ATOM 1946 O O . GLY A 1 276 ? -56.759 77.297 -16.341 1.00 64.00 276 GLY A O 1
ATOM 1947 N N . THR A 1 277 ? -58.589 77.727 -17.529 1.00 70.88 277 THR A N 1
ATOM 1948 C CA . THR A 1 277 ? -59.506 77.867 -16.371 1.00 70.88 277 THR A CA 1
ATOM 1949 C C . THR A 1 277 ? -60.959 77.613 -16.797 1.00 70.88 277 THR A C 1
ATOM 1951 O O . THR A 1 277 ? -61.325 77.903 -17.930 1.00 70.88 277 THR A O 1
ATOM 1954 N N . ALA A 1 278 ? -61.788 77.045 -15.913 1.00 68.06 278 ALA A N 1
ATOM 1955 C CA . ALA A 1 278 ? -63.097 76.495 -16.274 1.00 68.06 278 ALA A CA 1
ATOM 1956 C C . ALA A 1 278 ? -64.262 77.512 -16.330 1.00 68.06 278 ALA A C 1
ATOM 1958 O O . ALA A 1 278 ? -64.564 78.195 -15.352 1.00 68.06 278 ALA A O 1
ATOM 1959 N N . CYS A 1 279 ? -64.997 77.504 -17.444 1.00 59.50 279 CYS A N 1
ATOM 1960 C CA . CYS A 1 279 ? -66.360 78.018 -17.588 1.00 59.50 279 CYS A CA 1
ATOM 1961 C C . CYS A 1 279 ? -67.375 77.269 -16.705 1.00 59.50 279 CYS A C 1
ATOM 1963 O O . CYS A 1 279 ? -67.215 76.088 -16.403 1.00 59.50 279 CYS A O 1
ATOM 1965 N N . GLY A 1 280 ? -68.491 77.926 -16.368 1.00 65.31 280 GLY A N 1
ATOM 1966 C CA . GLY A 1 280 ? -69.506 77.376 -15.459 1.00 65.31 280 GLY A CA 1
ATOM 1967 C C . GLY A 1 280 ? -70.218 76.100 -15.942 1.00 65.31 280 GLY A C 1
ATOM 1968 O O . GLY A 1 280 ? -70.309 75.137 -15.180 1.00 65.31 280 GLY A O 1
ATOM 1969 N N . PHE A 1 281 ? -70.707 76.062 -17.191 1.00 63.50 281 PHE A N 1
ATOM 1970 C CA . PHE A 1 281 ? -71.624 75.007 -17.678 1.00 63.50 281 PHE A CA 1
ATOM 1971 C C . PHE A 1 281 ? -71.114 74.234 -18.910 1.00 63.50 281 PHE A C 1
ATOM 1973 O O . PHE A 1 281 ? -71.121 73.007 -18.883 1.00 63.50 281 PHE A O 1
ATOM 1980 N N . ALA A 1 282 ? -70.529 74.919 -19.887 1.00 62.44 282 ALA A N 1
ATOM 1981 C CA . ALA A 1 282 ? -69.593 74.406 -20.892 1.00 62.44 282 ALA A CA 1
ATOM 1982 C C . ALA A 1 282 ? -68.750 75.590 -21.406 1.00 62.44 282 ALA A C 1
ATOM 1984 O O . ALA A 1 282 ? -69.067 76.740 -21.094 1.00 62.44 282 ALA A O 1
ATOM 1985 N N . CYS A 1 283 ? -67.685 75.322 -22.161 1.00 63.47 283 CYS A N 1
ATOM 1986 C CA . CYS A 1 283 ? -66.910 76.316 -22.910 1.00 63.47 283 CYS A CA 1
ATOM 1987 C C . CYS A 1 283 ? -67.285 76.201 -24.391 1.00 63.47 283 CYS A C 1
ATOM 1989 O O . CYS A 1 283 ? -67.168 75.132 -24.987 1.00 63.47 283 CYS A O 1
ATOM 1991 N N . VAL A 1 284 ? -67.743 77.299 -24.988 1.00 70.06 284 VAL A N 1
ATOM 1992 C CA . VAL A 1 284 ? -68.199 77.379 -26.381 1.00 70.06 284 VAL A CA 1
ATOM 1993 C C . VAL A 1 284 ? -67.242 78.295 -27.132 1.00 70.06 284 VAL A C 1
ATOM 1995 O O . VAL A 1 284 ? -67.375 79.515 -27.077 1.00 70.06 284 VAL A O 1
ATOM 1998 N N . ALA A 1 285 ? -66.212 77.706 -27.749 1.00 67.69 285 ALA A N 1
ATOM 1999 C CA . ALA A 1 285 ? -65.065 78.379 -28.388 1.00 67.69 285 ALA A CA 1
ATOM 2000 C C . ALA A 1 285 ? -64.267 79.391 -27.516 1.00 67.69 285 ALA A C 1
ATOM 2002 O O . ALA A 1 285 ? -63.218 79.864 -27.949 1.00 67.69 285 ALA A O 1
ATOM 2003 N N . GLY A 1 286 ? -64.736 79.706 -26.302 1.00 69.06 286 GLY A N 1
ATOM 2004 C CA . GLY A 1 286 ? -64.137 80.632 -25.339 1.00 69.06 286 GLY A CA 1
ATOM 2005 C C . GLY A 1 286 ? -65.119 81.228 -24.311 1.00 69.06 286 GLY A C 1
ATOM 2006 O O . GLY A 1 286 ? -64.654 81.751 -23.304 1.00 69.06 286 GLY A O 1
ATOM 2007 N N . ASP A 1 287 ? -66.441 81.145 -24.531 1.00 63.88 287 ASP A N 1
ATOM 2008 C CA . ASP A 1 287 ? -67.481 81.726 -23.648 1.00 63.88 287 ASP A CA 1
ATOM 2009 C C . ASP A 1 287 ? -68.363 80.644 -22.973 1.00 63.88 287 ASP A C 1
ATOM 2011 O O . ASP A 1 287 ? -68.332 79.475 -23.360 1.00 63.88 287 ASP A O 1
ATOM 2015 N N . CYS A 1 288 ? -69.131 80.996 -21.937 1.00 70.00 288 CYS A N 1
ATOM 2016 C CA . CYS A 1 288 ? -69.585 80.059 -20.904 1.00 70.00 288 CYS A CA 1
ATOM 2017 C C . CYS A 1 288 ? -71.118 79.852 -20.824 1.00 70.00 288 CYS A C 1
ATOM 2019 O O . CYS A 1 288 ? -71.824 80.662 -20.225 1.00 70.00 288 CYS A O 1
ATOM 2021 N N . SER A 1 289 ? -71.655 78.722 -21.314 1.00 56.59 289 SER A N 1
ATOM 2022 C CA . SER A 1 289 ? -73.096 78.370 -21.199 1.00 56.59 289 SER A CA 1
ATOM 2023 C C . SER A 1 289 ? -73.369 76.852 -21.267 1.00 56.59 289 SER A C 1
ATOM 2025 O O . SER A 1 289 ? -72.468 76.106 -21.624 1.00 56.59 289 SER A O 1
ATOM 2027 N N . GLY A 1 290 ? -74.561 76.373 -20.869 1.00 65.00 290 GLY A N 1
ATOM 2028 C CA . GLY A 1 290 ? -74.952 74.943 -20.868 1.00 65.00 290 GLY A CA 1
ATOM 2029 C C . GLY A 1 290 ? -76.040 74.605 -19.823 1.00 65.00 290 GLY A C 1
ATOM 2030 O O . GLY A 1 290 ? -76.649 75.522 -19.268 1.00 65.00 290 GLY A O 1
ATOM 2031 N N . SER A 1 291 ? -76.280 73.319 -19.516 1.00 63.25 291 SER A N 1
ATOM 2032 C CA . SER A 1 291 ? -77.166 72.865 -18.413 1.00 63.25 291 SER A CA 1
ATOM 2033 C C . SER A 1 291 ? -76.715 71.527 -17.788 1.00 63.25 291 SER A C 1
ATOM 2035 O O . SER A 1 291 ? -75.838 71.589 -16.925 1.00 63.25 291 SER A O 1
ATOM 2037 N N . CYS A 1 292 ? -77.208 70.339 -18.199 1.00 57.72 292 CYS A N 1
ATOM 2038 C CA . CYS A 1 292 ? -76.394 69.114 -18.009 1.00 57.72 292 CYS A CA 1
ATOM 2039 C C . CYS A 1 292 ? -75.117 69.209 -18.859 1.00 57.72 292 CYS A C 1
ATOM 2041 O O . CYS A 1 292 ? -75.044 70.049 -19.764 1.00 57.72 292 CYS A O 1
ATOM 2043 N N . ALA A 1 293 ? -74.081 68.426 -18.547 1.00 59.53 293 ALA A N 1
ATOM 2044 C CA . ALA A 1 293 ? -72.838 68.503 -19.303 1.00 59.53 293 ALA A CA 1
ATOM 2045 C C . ALA A 1 293 ? -73.048 67.926 -20.721 1.00 59.53 293 ALA A C 1
ATOM 2047 O O . ALA A 1 293 ? -73.461 66.775 -20.852 1.00 59.53 293 ALA A O 1
ATOM 2048 N N . PRO A 1 294 ? -72.748 68.676 -21.796 1.00 63.03 294 PRO A N 1
ATOM 2049 C CA . PRO A 1 294 ? -72.778 68.165 -23.165 1.00 63.03 294 PRO A CA 1
ATOM 2050 C C . PRO A 1 294 ? -72.121 66.786 -23.331 1.00 63.03 294 PRO A C 1
ATOM 2052 O O . PRO A 1 294 ? -70.913 66.651 -23.154 1.00 63.03 294 PRO A O 1
ATOM 2055 N N . GLY A 1 295 ? -72.906 65.764 -23.690 1.00 66.62 295 GLY A N 1
ATOM 2056 C CA . GLY A 1 295 ? -72.429 64.387 -23.881 1.00 66.62 295 GLY A CA 1
ATOM 2057 C C . GLY A 1 295 ? -72.429 63.479 -22.640 1.00 66.62 295 GLY A C 1
ATOM 2058 O O . GLY A 1 295 ? -72.075 62.310 -22.770 1.00 66.62 295 GLY A O 1
ATOM 2059 N N . GLU A 1 296 ? -72.841 63.972 -21.466 1.00 73.88 296 GLU A N 1
ATOM 2060 C CA . GLU A 1 296 ? -73.073 63.202 -20.225 1.00 73.88 296 GLU A CA 1
ATOM 2061 C C . GLU A 1 296 ? -73.932 61.949 -20.514 1.00 73.88 296 GLU A C 1
ATOM 2063 O O . GLU A 1 296 ? -74.958 62.051 -21.183 1.00 73.88 296 GLU A O 1
ATOM 2068 N N . LYS A 1 297 ? -73.492 60.754 -20.089 1.00 69.06 297 LYS A N 1
ATOM 2069 C CA . LYS A 1 297 ? -74.016 59.452 -20.563 1.00 69.06 297 LYS A CA 1
ATOM 2070 C C . LYS A 1 297 ? -74.501 58.539 -19.442 1.00 69.06 297 LYS A C 1
ATOM 2072 O O . LYS A 1 297 ? -73.944 58.548 -18.348 1.00 69.06 297 LYS A O 1
ATOM 2077 N N . THR A 1 298 ? -75.491 57.692 -19.737 1.00 74.81 298 THR A N 1
ATOM 2078 C CA . THR A 1 298 ? -75.908 56.598 -18.842 1.00 74.81 298 THR A CA 1
ATOM 2079 C C . THR A 1 298 ? -76.535 55.414 -19.597 1.00 74.81 298 THR A C 1
ATOM 2081 O O . THR A 1 298 ? -76.792 55.502 -20.797 1.00 74.81 298 THR A O 1
ATOM 2084 N N . CYS A 1 299 ? -76.777 54.300 -18.900 1.00 69.88 299 CYS A N 1
ATOM 2085 C CA . CYS A 1 299 ? -77.675 53.227 -19.342 1.00 69.88 299 CYS A CA 1
ATOM 2086 C C . CYS A 1 299 ? -78.889 53.155 -18.407 1.00 69.88 299 CYS A C 1
ATOM 2088 O O . CYS A 1 299 ? -78.750 53.235 -17.187 1.00 69.88 299 CYS A O 1
ATOM 2090 N N . ASN A 1 300 ? -80.061 52.908 -18.980 1.00 73.19 300 ASN A N 1
ATOM 2091 C CA . ASN A 1 300 ? -81.266 52.489 -18.284 1.00 73.19 300 ASN A CA 1
ATOM 2092 C C . ASN A 1 300 ? -81.542 51.020 -18.644 1.00 73.19 300 ASN A C 1
ATOM 2094 O O . ASN A 1 300 ? -81.997 50.709 -19.748 1.00 73.19 300 ASN A O 1
ATOM 2098 N N . ALA A 1 301 ? -81.190 50.107 -17.734 1.00 74.56 301 ALA A N 1
ATOM 2099 C CA . ALA A 1 301 ? -81.073 48.674 -18.012 1.00 74.56 301 ALA A CA 1
ATOM 2100 C C . ALA A 1 301 ? -80.226 48.420 -19.276 1.00 74.56 301 ALA A C 1
ATOM 2102 O O . ALA A 1 301 ? -79.053 48.772 -19.286 1.00 74.56 301 ALA A O 1
ATOM 2103 N N . LEU A 1 302 ? -80.804 47.850 -20.340 1.00 71.31 302 LEU A N 1
ATOM 2104 C CA . LEU A 1 302 ? -80.106 47.580 -21.603 1.00 71.31 302 LEU A CA 1
ATOM 2105 C C . LEU A 1 302 ? -80.170 48.733 -22.628 1.00 71.31 302 LEU A C 1
ATOM 2107 O O . LEU A 1 302 ? -79.743 48.533 -23.760 1.00 71.31 302 LEU A O 1
ATOM 2111 N N . VAL A 1 303 ? -80.696 49.914 -22.283 1.00 69.94 303 VAL A N 1
ATOM 2112 C CA . VAL A 1 303 ? -80.858 51.053 -23.213 1.00 69.94 303 VAL A CA 1
ATOM 2113 C C . VAL A 1 303 ? -79.888 52.194 -22.861 1.00 69.94 303 VAL A C 1
ATOM 2115 O O . VAL A 1 303 ? -79.934 52.681 -21.734 1.00 69.94 303 VAL A O 1
ATOM 2118 N N . PRO A 1 304 ? -79.029 52.670 -23.781 1.00 77.62 304 PRO A N 1
ATOM 2119 C CA . PRO A 1 304 ? -78.162 53.823 -23.559 1.00 77.62 304 PRO A CA 1
ATOM 2120 C C . PRO A 1 304 ? -78.936 55.146 -23.694 1.00 77.62 304 PRO A C 1
ATOM 2122 O O . PRO A 1 304 ? -79.860 55.252 -24.497 1.00 77.62 304 PRO A O 1
ATOM 2125 N N . GLN A 1 305 ? -78.525 56.166 -22.943 1.00 72.88 305 GLN A N 1
ATOM 2126 C CA . GLN A 1 305 ? -79.106 57.516 -22.916 1.00 72.88 305 GLN A CA 1
ATOM 2127 C C . GLN A 1 305 ? -77.981 58.568 -22.847 1.00 72.88 305 GLN A C 1
ATOM 2129 O O . GLN A 1 305 ? -76.882 58.260 -22.369 1.00 72.88 305 GLN A O 1
ATOM 2134 N N . GLN A 1 306 ? -78.225 59.806 -23.301 1.00 76.69 306 GLN A N 1
ATOM 2135 C CA . GLN A 1 306 ? -77.194 60.859 -23.343 1.00 76.69 306 GLN A CA 1
ATOM 2136 C C . GLN A 1 306 ? -77.751 62.298 -23.268 1.00 76.69 306 GLN A C 1
ATOM 2138 O O . GLN A 1 306 ? -78.798 62.596 -23.834 1.00 76.69 306 GLN A O 1
ATOM 2143 N N . CYS A 1 307 ? -77.013 63.214 -22.638 1.00 71.94 307 CYS A N 1
ATOM 2144 C CA . CYS A 1 307 ? -77.232 64.664 -22.654 1.00 71.94 307 CYS A CA 1
ATOM 2145 C C . CYS A 1 307 ? -76.751 65.318 -23.970 1.00 71.94 307 CYS A C 1
ATOM 2147 O O . CYS A 1 307 ? -75.648 65.054 -24.459 1.00 71.94 307 CYS A O 1
ATOM 2149 N N . ASP A 1 308 ? -77.571 66.198 -24.547 1.00 71.19 308 ASP A N 1
ATOM 2150 C CA . ASP A 1 308 ? -77.260 66.974 -25.749 1.00 71.19 308 ASP A CA 1
ATOM 2151 C C . ASP A 1 308 ? -76.318 68.160 -25.491 1.00 71.19 308 ASP A C 1
ATOM 2153 O O . ASP A 1 308 ? -76.000 68.514 -24.357 1.00 71.19 308 ASP A O 1
ATOM 2157 N N . GLN A 1 309 ? -75.868 68.800 -26.573 1.00 64.75 309 GLN A N 1
ATOM 2158 C CA . GLN A 1 309 ? -74.834 69.837 -26.524 1.00 64.75 309 GLN A CA 1
ATOM 2159 C C . GLN A 1 309 ? -75.277 71.185 -25.928 1.00 64.75 309 GLN A C 1
ATOM 2161 O O . GLN A 1 309 ? -74.447 72.081 -25.785 1.00 64.75 309 GLN A O 1
ATOM 2166 N N . THR A 1 310 ? -76.548 71.333 -25.549 1.00 58.34 310 THR A N 1
ATOM 2167 C CA . THR A 1 310 ? -77.049 72.499 -24.800 1.00 58.34 310 THR A CA 1
ATOM 2168 C C . THR A 1 310 ? -77.289 72.188 -23.326 1.00 58.34 310 THR A C 1
ATOM 2170 O O . THR A 1 310 ? -77.209 73.088 -22.489 1.00 58.34 310 THR A O 1
ATOM 2173 N N . GLY A 1 311 ? -77.537 70.917 -23.004 1.00 65.00 311 GLY A N 1
ATOM 2174 C CA . GLY A 1 311 ? -77.727 70.442 -21.643 1.00 65.00 311 GLY A CA 1
ATOM 2175 C C . GLY A 1 311 ? -79.127 69.901 -21.342 1.00 65.00 311 GLY A C 1
ATOM 2176 O O . GLY A 1 311 ? -79.617 70.138 -20.237 1.00 65.00 311 GLY A O 1
ATOM 2177 N N . THR A 1 312 ? -79.765 69.185 -22.279 1.00 63.16 312 THR A N 1
ATOM 2178 C CA . THR A 1 312 ? -80.988 68.383 -22.038 1.00 63.16 312 THR A CA 1
ATOM 2179 C C . THR A 1 312 ? -80.768 66.899 -22.376 1.00 63.16 312 THR A C 1
ATOM 2181 O O . THR A 1 312 ? -80.012 66.571 -23.284 1.00 63.16 312 THR A O 1
ATOM 2184 N N . TRP A 1 313 ? -81.399 65.978 -21.638 1.00 76.19 313 TRP A N 1
ATOM 2185 C CA . TRP A 1 313 ? -81.227 64.523 -21.802 1.00 76.19 313 TRP A CA 1
ATOM 2186 C C . TRP A 1 313 ? -82.110 63.902 -22.899 1.00 76.19 313 TRP A C 1
ATOM 2188 O O . TRP A 1 313 ? -83.244 64.328 -23.105 1.00 76.19 313 TRP A O 1
ATOM 2198 N N . GLN A 1 314 ? -81.574 62.878 -23.573 1.00 72.88 314 GLN A N 1
ATOM 2199 C CA . GLN A 1 314 ? -82.120 62.207 -24.761 1.00 72.88 314 GLN A CA 1
ATOM 2200 C C . GLN A 1 314 ? -81.970 60.666 -24.661 1.00 72.88 314 GLN A C 1
ATOM 2202 O O . GLN A 1 314 ? -81.085 60.163 -23.962 1.00 72.88 314 GLN A O 1
ATOM 2207 N N . ASP A 1 315 ? -82.817 59.917 -25.379 1.00 77.31 315 ASP A N 1
ATOM 2208 C CA . ASP A 1 315 ? -82.937 58.442 -25.320 1.00 77.31 315 ASP A CA 1
ATOM 2209 C C . ASP A 1 315 ? -82.245 57.683 -26.479 1.00 77.31 315 ASP A C 1
ATOM 2211 O O . ASP A 1 315 ? -81.847 58.279 -27.482 1.00 77.31 315 ASP A O 1
ATOM 2215 N N . GLY A 1 316 ? -82.123 56.351 -26.351 1.00 68.06 316 GLY A N 1
ATOM 2216 C CA . GLY A 1 316 ? -81.436 55.464 -27.309 1.00 68.06 316 GLY A CA 1
ATOM 2217 C C . GLY A 1 316 ? -82.149 54.131 -27.607 1.00 68.06 316 GLY A C 1
ATOM 2218 O O . GLY A 1 316 ? -83.375 54.045 -27.579 1.00 68.06 316 GLY A O 1
ATOM 2219 N N . ALA A 1 317 ? -81.384 53.080 -27.945 1.00 69.50 317 ALA A N 1
ATOM 2220 C CA . ALA A 1 317 ? -81.898 51.770 -28.385 1.00 69.50 317 ALA A CA 1
ATOM 2221 C C . ALA A 1 317 ? -81.127 50.579 -27.772 1.00 69.50 317 ALA A C 1
ATOM 2223 O O . ALA A 1 317 ? -79.940 50.691 -27.482 1.00 69.50 317 ALA A O 1
ATOM 2224 N N . ALA A 1 318 ? -81.810 49.448 -27.563 1.00 70.69 318 ALA A N 1
ATOM 2225 C CA . ALA A 1 318 ? -81.368 48.378 -26.659 1.00 70.69 318 ALA A CA 1
ATOM 2226 C C . ALA A 1 318 ? -80.166 47.525 -27.130 1.00 70.69 318 ALA A C 1
ATOM 2228 O O . ALA A 1 318 ? -80.005 47.241 -28.317 1.00 70.69 318 ALA A O 1
ATOM 2229 N N . CYS A 1 319 ? -79.378 47.058 -26.157 1.00 70.94 319 CYS A N 1
ATOM 2230 C CA . CYS A 1 319 ? -78.176 46.237 -26.317 1.00 70.94 319 CYS A CA 1
ATOM 2231 C C . CYS A 1 319 ? -78.431 44.710 -26.297 1.00 70.94 319 CYS A C 1
ATOM 2233 O O . CYS A 1 319 ? -79.421 44.282 -25.703 1.00 70.94 319 CYS A O 1
ATOM 2235 N N . PRO A 1 320 ? -77.532 43.871 -26.872 1.00 69.44 320 PRO A N 1
ATOM 2236 C CA . PRO A 1 320 ? -77.715 42.411 -26.921 1.00 69.44 320 PRO A CA 1
ATOM 2237 C C . PRO A 1 320 ? -77.365 41.673 -25.618 1.00 69.44 320 PRO A C 1
ATOM 2239 O O . PRO A 1 320 ? -78.127 40.812 -25.190 1.00 69.44 320 PRO A O 1
ATOM 2242 N N . PHE A 1 321 ? -76.218 41.997 -25.006 1.00 72.94 321 PHE A N 1
ATOM 2243 C CA . PHE A 1 321 ? -75.705 41.332 -23.799 1.00 72.94 321 PHE A CA 1
ATOM 2244 C C . PHE A 1 321 ? -75.789 42.256 -22.579 1.00 72.94 321 PHE A C 1
ATOM 2246 O O . PHE A 1 321 ? -76.635 42.069 -21.709 1.00 72.94 321 PHE A O 1
ATOM 2253 N N . VAL A 1 322 ? -74.939 43.288 -22.545 1.00 71.06 322 VAL A N 1
ATOM 2254 C CA . VAL A 1 322 ? -74.847 44.273 -21.460 1.00 71.06 322 VAL A CA 1
ATOM 2255 C C . VAL A 1 322 ? -74.940 45.682 -22.050 1.00 71.06 322 VAL A C 1
ATOM 2257 O O . VAL A 1 322 ? -74.457 45.924 -23.158 1.00 71.06 322 VAL A O 1
ATOM 2260 N N . CYS A 1 323 ? -75.539 46.618 -21.310 1.00 71.81 323 CYS A N 1
ATOM 2261 C CA . CYS A 1 323 ? -75.342 48.054 -21.509 1.00 71.81 323 CYS A CA 1
ATOM 2262 C C . CYS A 1 323 ? -74.584 48.590 -20.294 1.00 71.81 323 CYS A C 1
ATOM 2264 O O . CYS A 1 323 ? -75.105 48.546 -19.179 1.00 71.81 323 CYS A O 1
ATOM 2266 N N . THR A 1 324 ? -73.386 49.125 -20.510 1.00 71.06 324 THR A N 1
ATOM 2267 C CA . THR A 1 324 ? -72.577 49.753 -19.459 1.00 71.06 324 THR A CA 1
ATOM 2268 C C . THR A 1 324 ? -72.197 51.162 -19.908 1.00 71.06 324 THR A C 1
ATOM 2270 O O . THR A 1 324 ? -71.749 51.361 -21.034 1.00 71.06 324 THR A O 1
ATOM 2273 N N . ALA A 1 325 ? -72.411 52.163 -19.045 1.00 67.06 325 ALA A N 1
ATOM 2274 C CA . ALA A 1 325 ? -72.029 53.569 -19.267 1.00 67.06 325 ALA A CA 1
ATOM 2275 C C . ALA A 1 325 ? -72.491 54.203 -20.609 1.00 67.06 325 ALA A C 1
ATOM 2277 O O . ALA A 1 325 ? -71.838 55.083 -21.168 1.00 67.06 325 ALA A O 1
ATOM 2278 N N . GLY A 1 326 ? -73.639 53.775 -21.133 1.00 68.38 326 GLY A N 1
ATOM 2279 C CA . GLY A 1 326 ? -74.204 54.260 -22.394 1.00 68.38 326 GLY A CA 1
ATOM 2280 C C . GLY A 1 326 ? -73.586 53.639 -23.656 1.00 68.38 326 GLY A C 1
ATOM 2281 O O . GLY A 1 326 ? -73.571 54.293 -24.703 1.00 68.38 326 GLY A O 1
ATOM 2282 N N . ALA A 1 327 ? -73.069 52.410 -23.577 1.00 71.75 327 ALA A N 1
ATOM 2283 C CA . ALA A 1 327 ? -72.629 51.595 -24.713 1.00 71.75 327 ALA A CA 1
ATOM 2284 C C . ALA A 1 327 ? -72.989 50.107 -24.514 1.00 71.75 327 ALA A C 1
ATOM 2286 O O . ALA A 1 327 ? -73.138 49.656 -23.380 1.00 71.75 327 ALA A O 1
ATOM 2287 N N . CYS A 1 328 ? -73.112 49.350 -25.610 1.00 75.00 328 CYS A N 1
ATOM 2288 C CA . CYS A 1 328 ? -73.329 47.899 -25.583 1.00 75.00 328 CYS A CA 1
ATOM 2289 C C . CYS A 1 328 ? -71.989 47.150 -25.595 1.00 75.00 328 CYS A C 1
ATOM 2291 O O . CYS A 1 328 ? -71.164 47.432 -26.463 1.00 75.00 328 CYS A O 1
ATOM 2293 N N . THR A 1 329 ? -71.773 46.203 -24.676 1.00 69.69 329 THR A N 1
ATOM 2294 C CA . THR A 1 329 ? -70.484 45.493 -24.502 1.00 69.69 329 THR A CA 1
ATOM 2295 C C . THR A 1 329 ? -70.665 44.033 -24.049 1.00 69.69 329 THR A C 1
ATOM 2297 O O . THR A 1 329 ? -71.770 43.639 -23.668 1.00 69.69 329 THR A O 1
ATOM 2300 N N . GLY A 1 330 ? -69.572 43.257 -24.057 1.00 70.56 330 GLY A N 1
ATOM 2301 C CA . GLY A 1 330 ? -69.516 41.826 -23.710 1.00 70.56 330 GLY A CA 1
ATOM 2302 C C . GLY A 1 330 ? -69.396 40.926 -24.949 1.00 70.56 330 GLY A C 1
ATOM 2303 O O . GLY A 1 330 ? -69.899 41.287 -26.013 1.00 70.56 330 GLY A O 1
ATOM 2304 N N . GLU A 1 331 ? -68.729 39.775 -24.819 1.00 75.06 331 GLU A N 1
ATOM 2305 C CA . GLU A 1 331 ? -68.531 38.798 -25.910 1.00 75.06 331 GLU A CA 1
ATOM 2306 C C . GLU A 1 331 ? -69.051 37.387 -25.580 1.00 75.06 331 GLU A C 1
ATOM 2308 O O . GLU A 1 331 ? -69.519 36.686 -26.477 1.00 75.06 331 GLU A O 1
ATOM 2313 N N . CYS A 1 332 ? -69.008 36.979 -24.307 1.00 72.25 332 CYS A N 1
ATOM 2314 C CA . CYS A 1 332 ? -69.588 35.731 -23.794 1.00 72.25 332 CYS A CA 1
ATOM 2315 C C . CYS A 1 332 ? -70.683 36.001 -22.746 1.00 72.25 332 CYS A C 1
ATOM 2317 O O . CYS A 1 332 ? -70.837 37.131 -22.271 1.00 72.25 332 CYS A O 1
ATOM 2319 N N . HIS A 1 333 ? -71.463 34.976 -22.388 1.00 76.19 333 HIS A N 1
ATOM 2320 C CA . HIS A 1 333 ? -72.393 35.051 -21.263 1.00 76.19 333 HIS A CA 1
ATOM 2321 C C . HIS A 1 333 ? -71.684 34.634 -19.957 1.00 76.19 333 HIS A C 1
ATOM 2323 O O . HIS A 1 333 ? -70.811 33.768 -19.987 1.00 76.19 333 HIS A O 1
ATOM 2329 N N . PRO A 1 334 ? -72.042 35.208 -18.791 1.00 79.00 334 PRO A N 1
ATOM 2330 C CA . PRO A 1 334 ? -71.418 34.837 -17.520 1.00 79.00 334 PRO A CA 1
ATOM 2331 C C . PRO A 1 334 ? -71.572 33.342 -17.200 1.00 79.00 334 PRO A C 1
ATOM 2333 O O . PRO A 1 334 ? -72.611 32.750 -17.489 1.00 79.00 334 PRO A O 1
ATOM 2336 N N . ASP A 1 335 ? -70.540 32.762 -16.583 1.00 73.88 335 ASP A N 1
ATOM 2337 C CA . ASP A 1 335 ? -70.390 31.330 -16.271 1.00 73.88 335 ASP A CA 1
ATOM 2338 C C . ASP A 1 335 ? -70.270 30.367 -17.486 1.00 73.88 335 ASP A C 1
ATOM 2340 O O . ASP A 1 335 ? -70.196 29.150 -17.295 1.00 73.88 335 ASP A O 1
ATOM 2344 N N . ASP A 1 336 ? -70.130 30.870 -18.725 1.00 82.81 336 ASP A N 1
ATOM 2345 C CA . ASP A 1 336 ? -69.598 30.072 -19.850 1.00 82.81 336 ASP A CA 1
ATOM 2346 C C . ASP A 1 336 ? -68.175 29.537 -19.518 1.00 82.81 336 ASP A C 1
ATOM 2348 O O . ASP A 1 336 ? -67.410 30.193 -18.807 1.00 82.81 336 ASP A O 1
ATOM 2352 N N . LYS A 1 337 ? -67.774 28.364 -20.048 1.00 78.69 337 LYS A N 1
ATOM 2353 C CA . LYS A 1 337 ? -66.468 27.701 -19.777 1.00 78.69 337 LYS A CA 1
ATOM 2354 C C . LYS A 1 337 ? -65.714 27.240 -21.033 1.00 78.69 337 LYS A C 1
ATOM 2356 O O . LYS A 1 337 ? -66.334 26.765 -21.981 1.00 78.69 337 LYS A O 1
ATOM 2361 N N . GLN A 1 338 ? -64.371 27.272 -20.997 1.00 81.12 338 GLN A N 1
ATOM 2362 C CA . GLN A 1 338 ? -63.494 26.673 -22.029 1.00 81.12 338 GLN A CA 1
ATOM 2363 C C . GLN A 1 338 ? -62.055 26.370 -21.539 1.00 81.12 338 GLN A C 1
ATOM 2365 O O . GLN A 1 338 ? -61.699 26.703 -20.413 1.00 81.12 338 GLN A O 1
ATOM 2370 N N . CYS A 1 339 ? -61.212 25.751 -22.380 1.00 79.62 339 CYS A N 1
ATOM 2371 C CA . CYS A 1 339 ? -59.750 25.659 -22.188 1.00 79.62 339 CYS A CA 1
ATOM 2372 C C . CYS A 1 339 ? -59.028 26.499 -23.254 1.00 79.62 339 CYS A C 1
ATOM 2374 O O . CYS A 1 339 ? -59.334 26.382 -24.439 1.00 79.62 339 CYS A O 1
ATOM 2376 N N . ALA A 1 340 ? -58.038 27.290 -22.843 1.00 77.06 340 ALA A N 1
ATOM 2377 C CA . ALA A 1 340 ? -57.172 28.080 -23.713 1.00 77.06 340 ALA A CA 1
ATOM 2378 C C . ALA A 1 340 ? -55.827 27.376 -23.998 1.00 77.06 340 ALA A C 1
ATOM 2380 O O . ALA A 1 340 ? -55.444 26.404 -23.336 1.00 77.06 340 ALA A O 1
ATOM 2381 N N . ALA A 1 341 ? -55.089 27.888 -24.989 1.00 67.88 341 ALA A N 1
ATOM 2382 C CA . ALA A 1 341 ? -53.744 27.415 -25.316 1.00 67.88 341 ALA A CA 1
ATOM 2383 C C . ALA A 1 341 ? -52.797 27.524 -24.102 1.00 67.88 341 ALA A C 1
ATOM 2385 O O . ALA A 1 341 ? -52.866 28.482 -23.335 1.00 67.88 341 ALA A O 1
ATOM 2386 N N . GLY A 1 342 ? -51.912 26.536 -23.928 1.00 67.50 342 GLY A N 1
ATOM 2387 C CA . GLY A 1 342 ? -51.042 26.441 -22.746 1.00 67.50 342 GLY A CA 1
ATOM 2388 C C . GLY A 1 342 ? -51.622 25.644 -21.569 1.00 67.50 342 GLY A C 1
ATOM 2389 O O . GLY A 1 342 ? -51.084 25.730 -20.473 1.00 67.50 342 GLY A O 1
ATOM 2390 N N . ASN A 1 343 ? -52.665 24.831 -21.801 1.00 75.25 343 ASN A N 1
ATOM 2391 C CA . ASN A 1 343 ? -53.274 23.930 -20.807 1.00 75.25 343 ASN A CA 1
ATOM 2392 C C . ASN A 1 343 ? -54.055 24.655 -19.688 1.00 75.25 343 ASN A C 1
ATOM 2394 O O . ASN A 1 343 ? -54.086 24.192 -18.549 1.00 75.25 343 ASN A O 1
ATOM 2398 N N . THR A 1 344 ? -54.692 25.787 -20.003 1.00 76.88 344 THR A N 1
ATOM 2399 C CA . THR A 1 344 ? -55.263 26.710 -19.003 1.00 76.88 344 THR A CA 1
ATOM 2400 C C . THR A 1 344 ? -56.797 26.769 -19.076 1.00 76.88 344 THR A C 1
ATOM 2402 O O . THR A 1 344 ? -57.326 27.097 -20.139 1.00 76.88 344 THR A O 1
ATOM 2405 N N . PRO A 1 345 ? -57.540 26.494 -17.987 1.00 82.19 345 PRO A N 1
ATOM 2406 C CA . PRO A 1 345 ? -58.999 26.593 -17.962 1.00 82.19 345 PRO A CA 1
ATOM 2407 C C . PRO A 1 345 ? -59.468 28.052 -17.889 1.00 82.19 345 PRO A C 1
ATOM 2409 O O . PRO A 1 345 ? -58.770 28.911 -17.348 1.00 82.19 345 PRO A O 1
ATOM 2412 N N . GLN A 1 346 ? -60.668 28.327 -18.402 1.00 83.00 346 GLN A N 1
ATOM 2413 C CA . GLN A 1 346 ? -61.303 29.645 -18.389 1.00 83.00 346 GLN A CA 1
ATOM 2414 C C . GLN A 1 346 ? -62.781 29.590 -17.986 1.00 83.00 346 GLN A C 1
ATOM 2416 O O . GLN A 1 346 ? -63.472 28.601 -18.244 1.00 83.00 346 GLN A O 1
ATOM 2421 N N . LEU A 1 347 ? -63.255 30.702 -17.421 1.00 82.00 347 LEU A N 1
ATOM 2422 C CA . LEU A 1 347 ? -64.653 31.000 -17.093 1.00 82.00 347 LEU A CA 1
ATOM 2423 C C . LEU A 1 347 ? -64.987 32.413 -17.605 1.00 82.00 347 LEU A C 1
ATOM 2425 O O . LEU A 1 347 ? -64.130 33.294 -17.528 1.00 82.00 347 LEU A O 1
ATOM 2429 N N . CYS A 1 348 ? -66.191 32.654 -18.117 1.00 81.56 348 CYS A N 1
ATOM 2430 C CA . CYS A 1 348 ? -66.634 33.998 -18.497 1.00 81.56 348 CYS A CA 1
ATOM 2431 C C . CYS A 1 348 ? -67.204 34.760 -17.287 1.00 81.56 348 CYS A C 1
ATOM 2433 O O . CYS A 1 348 ? -68.014 34.224 -16.529 1.00 81.56 348 CYS A O 1
ATOM 2435 N N . ASP A 1 349 ? -66.785 36.011 -17.095 1.00 78.94 349 ASP A N 1
ATOM 2436 C CA . ASP A 1 349 ? -67.211 36.846 -15.970 1.00 78.94 349 ASP A CA 1
ATOM 2437 C C . ASP A 1 349 ? -68.527 37.613 -16.214 1.00 78.94 349 ASP A C 1
ATOM 2439 O O . ASP A 1 349 ? -69.102 37.621 -17.303 1.00 78.94 349 ASP A O 1
ATOM 2443 N N . ALA A 1 350 ? -69.003 38.306 -15.174 1.00 69.94 350 ALA A N 1
ATOM 2444 C CA . ALA A 1 350 ? -70.235 39.096 -15.204 1.00 69.94 350 ALA A CA 1
ATOM 2445 C C . ALA A 1 350 ? -70.221 40.292 -16.185 1.00 69.94 350 ALA A C 1
ATOM 2447 O O . ALA A 1 350 ? -71.277 40.867 -16.444 1.00 69.94 350 ALA A O 1
ATOM 2448 N N . ASN A 1 351 ? -69.058 40.668 -16.732 1.00 71.88 351 ASN A N 1
ATOM 2449 C CA . ASN A 1 351 ? -68.917 41.705 -17.758 1.00 71.88 351 ASN A CA 1
ATOM 2450 C C . ASN A 1 351 ? -68.879 41.111 -19.181 1.00 71.88 351 ASN A C 1
ATOM 2452 O O . ASN A 1 351 ? -68.730 41.857 -20.150 1.00 71.88 351 ASN A O 1
ATOM 2456 N N . GLY A 1 352 ? -69.002 39.786 -19.315 1.00 71.06 352 GLY A N 1
ATOM 2457 C CA . GLY A 1 352 ? -68.960 39.075 -20.589 1.00 71.06 352 GLY A CA 1
ATOM 2458 C C . GLY A 1 352 ? -67.547 38.899 -21.147 1.00 71.06 352 GLY A C 1
ATOM 2459 O O . GLY A 1 352 ? -67.386 38.917 -22.368 1.00 71.06 352 GLY A O 1
ATOM 2460 N N . THR A 1 353 ? -66.535 38.786 -20.274 1.00 77.31 353 THR A N 1
ATOM 2461 C CA . THR A 1 353 ? -65.115 38.619 -20.643 1.00 77.31 353 THR A CA 1
ATOM 2462 C C . THR A 1 353 ? -64.546 37.301 -20.103 1.00 77.31 353 THR A C 1
ATOM 2464 O O . THR A 1 353 ? -64.797 36.928 -18.958 1.00 77.31 353 THR A O 1
ATOM 2467 N N . TRP A 1 354 ? -63.742 36.599 -20.907 1.00 82.06 354 TRP A N 1
ATOM 2468 C CA . TRP A 1 354 ? -63.077 35.352 -20.515 1.00 82.06 354 TRP A CA 1
ATOM 2469 C C . TRP A 1 354 ? -61.920 35.579 -19.533 1.00 82.06 354 TRP A C 1
ATOM 2471 O O . TRP A 1 354 ? -60.952 36.267 -19.854 1.00 82.06 354 TRP A O 1
ATOM 2481 N N . GLN A 1 355 ? -61.982 34.934 -18.367 1.00 81.31 355 GLN A N 1
ATOM 2482 C CA . GLN A 1 355 ? -60.950 34.971 -17.331 1.00 81.31 355 GLN A CA 1
ATOM 2483 C C . GLN A 1 355 ? -60.176 33.649 -17.286 1.00 81.31 355 GLN A C 1
ATOM 2485 O O . GLN A 1 355 ? -60.772 32.572 -17.226 1.00 81.31 355 GLN A O 1
ATOM 2490 N N . SER A 1 356 ? -58.843 33.725 -17.295 1.00 79.50 356 SER A N 1
ATOM 2491 C CA . SER A 1 356 ? -57.954 32.556 -17.243 1.00 79.50 356 SER A CA 1
ATOM 2492 C C . SER A 1 356 ? -57.624 32.136 -15.812 1.00 79.50 356 SER A C 1
ATOM 2494 O O . SER A 1 356 ? -57.205 32.955 -14.996 1.00 79.50 356 SER A O 1
ATOM 2496 N N . GLY A 1 357 ? -57.758 30.840 -15.525 1.00 72.25 357 GLY A N 1
ATOM 2497 C CA . GLY A 1 357 ? -57.267 30.216 -14.298 1.00 72.25 357 GLY A CA 1
ATOM 2498 C C . GLY A 1 357 ? -55.759 29.933 -14.327 1.00 72.25 357 GLY A C 1
ATOM 2499 O O . GLY A 1 357 ? -55.032 30.377 -15.215 1.00 72.25 357 GLY A O 1
ATOM 2500 N N . ALA A 1 358 ? -55.281 29.156 -13.354 1.00 75.88 358 ALA A N 1
ATOM 2501 C CA . ALA A 1 358 ? -53.920 28.620 -13.373 1.00 75.88 358 ALA A CA 1
ATOM 2502 C C . ALA A 1 358 ? -53.810 27.445 -14.362 1.00 75.88 358 ALA A C 1
ATOM 2504 O O . ALA A 1 358 ? -54.736 26.641 -14.466 1.00 75.88 358 ALA A O 1
ATOM 2505 N N . ALA A 1 359 ? -52.678 27.328 -15.063 1.00 74.44 359 ALA A N 1
ATOM 2506 C CA . ALA A 1 359 ? -52.434 26.228 -15.996 1.00 74.44 359 ALA A CA 1
ATOM 2507 C C . ALA A 1 359 ? -52.463 24.863 -15.282 1.00 74.44 359 ALA A C 1
ATOM 2509 O O . ALA A 1 359 ? -51.897 24.699 -14.198 1.00 74.44 359 ALA A O 1
ATOM 2510 N N . CYS A 1 360 ? -53.118 23.880 -15.896 1.00 73.38 360 CYS A N 1
ATOM 2511 C CA . CYS A 1 360 ? -53.244 22.536 -15.351 1.00 73.38 360 CYS A CA 1
ATOM 2512 C C . CYS A 1 360 ? -51.901 21.794 -15.393 1.00 73.38 360 CYS A C 1
ATOM 2514 O O . CYS A 1 360 ? -51.231 21.759 -16.424 1.00 73.38 360 CYS A O 1
ATOM 2516 N N . THR A 1 361 ? -51.548 21.121 -14.296 1.00 72.56 361 THR A N 1
ATOM 2517 C CA . THR A 1 361 ? -50.331 20.295 -14.178 1.00 72.56 361 THR A CA 1
ATOM 2518 C C . THR A 1 361 ? -50.358 19.000 -14.997 1.00 72.56 361 THR A C 1
ATOM 2520 O O . THR A 1 361 ? -49.305 18.408 -15.192 1.00 72.56 361 THR A O 1
ATOM 2523 N N . ALA A 1 362 ? -51.530 18.557 -15.466 1.00 71.75 362 ALA A N 1
ATOM 2524 C CA . ALA A 1 362 ? -51.703 17.370 -16.310 1.00 71.75 362 ALA A CA 1
ATOM 2525 C C . ALA A 1 362 ? -52.435 17.729 -17.617 1.00 71.75 362 ALA A C 1
ATOM 2527 O O . ALA A 1 362 ? -51.788 18.064 -18.607 1.00 71.75 362 ALA A O 1
ATOM 2528 N N . VAL A 1 363 ? -53.774 17.739 -17.634 1.00 78.69 363 VAL A N 1
ATOM 2529 C CA . VAL A 1 363 ? -54.578 18.071 -18.828 1.00 78.69 363 VAL A CA 1
ATOM 2530 C C . VAL A 1 363 ? -55.723 19.026 -18.467 1.00 78.69 363 VAL A C 1
ATOM 2532 O O . VAL A 1 363 ? -56.474 18.765 -17.531 1.00 78.69 363 VAL A O 1
ATOM 2535 N N . CYS A 1 364 ? -55.900 20.111 -19.222 1.00 77.56 364 CYS A N 1
ATOM 2536 C CA . CYS A 1 364 ? -57.147 20.880 -19.238 1.00 77.56 364 CYS A CA 1
ATOM 2537 C C . CYS A 1 364 ? -58.127 20.216 -20.206 1.00 77.56 364 CYS A C 1
ATOM 2539 O O . CYS A 1 364 ? -57.824 20.071 -21.391 1.00 77.56 364 CYS A O 1
ATOM 2541 N N . SER A 1 365 ? -59.313 19.843 -19.729 1.00 78.44 365 SER A N 1
ATOM 2542 C CA . SER A 1 365 ? -60.388 19.330 -20.580 1.00 78.44 365 SER A CA 1
ATOM 2543 C C . SER A 1 365 ? -61.713 19.986 -20.202 1.00 78.44 365 SER A C 1
ATOM 2545 O O . SER A 1 365 ? -62.061 20.050 -19.027 1.00 78.44 365 SER A O 1
ATOM 2547 N N . ALA A 1 366 ? -62.432 20.518 -21.196 1.00 73.19 366 ALA A N 1
ATOM 2548 C CA . ALA A 1 366 ? -63.720 21.211 -21.035 1.00 73.19 366 ALA A CA 1
ATOM 2549 C C . ALA A 1 366 ? -63.760 22.348 -19.978 1.00 73.19 366 ALA A C 1
ATOM 2551 O O . ALA A 1 366 ? -64.828 22.709 -19.492 1.00 73.19 366 ALA A O 1
ATOM 2552 N N . GLY A 1 367 ? -62.610 22.944 -19.650 1.00 70.50 367 GLY A N 1
ATOM 2553 C CA . GLY A 1 367 ? -62.491 24.047 -18.692 1.00 70.50 367 GLY A CA 1
ATOM 2554 C C . GLY A 1 367 ? -62.231 23.632 -17.240 1.00 70.50 367 GLY A C 1
ATOM 2555 O O . GLY A 1 367 ? -62.378 24.471 -16.352 1.00 70.50 367 GLY A O 1
ATOM 2556 N N . ASP A 1 368 ? -61.819 22.387 -16.984 1.00 77.00 368 ASP A N 1
ATOM 2557 C CA . ASP A 1 368 ? -61.303 21.926 -15.687 1.00 77.00 368 ASP A CA 1
ATOM 2558 C C . ASP A 1 368 ? -60.020 21.087 -15.845 1.00 77.00 368 ASP A C 1
ATOM 2560 O O . ASP A 1 368 ? -59.730 20.550 -16.917 1.00 77.00 368 ASP A O 1
ATOM 2564 N N . CYS A 1 369 ? -59.236 20.984 -14.766 1.00 76.81 369 CYS A N 1
ATOM 2565 C CA . CYS A 1 369 ? -57.990 20.214 -14.735 1.00 76.81 369 CYS A CA 1
ATOM 2566 C C . CYS A 1 369 ? -58.233 18.747 -14.354 1.00 76.81 369 CYS A C 1
ATOM 2568 O O . CYS A 1 369 ? -58.810 18.457 -13.306 1.00 76.81 369 CYS A O 1
ATOM 2570 N N . VAL A 1 370 ? -57.742 17.824 -15.181 1.00 72.81 370 VAL A N 1
ATOM 2571 C CA . VAL A 1 370 ? -57.895 16.369 -15.034 1.00 72.81 370 VAL A CA 1
ATOM 2572 C C . VAL A 1 370 ? -56.585 15.631 -15.346 1.00 72.81 370 VAL A C 1
ATOM 2574 O O . VAL A 1 370 ? -55.686 16.173 -15.989 1.00 72.81 370 VAL A O 1
ATOM 2577 N N . GLY A 1 371 ? -56.482 14.376 -14.899 1.00 69.75 371 GLY A N 1
ATOM 2578 C CA . GLY A 1 371 ? -55.301 13.526 -15.096 1.00 69.75 371 GLY A CA 1
ATOM 2579 C C . GLY A 1 371 ? -54.288 13.570 -13.943 1.00 69.75 371 GLY A C 1
ATOM 2580 O O . GLY A 1 371 ? -54.392 14.373 -13.018 1.00 69.75 371 GLY A O 1
ATOM 2581 N N . SER A 1 372 ? -53.321 12.655 -13.986 1.00 74.25 372 SER A N 1
ATOM 2582 C CA . SER A 1 372 ? -52.278 12.434 -12.969 1.00 74.25 372 SER A CA 1
ATOM 2583 C C . SER A 1 372 ? -50.849 12.513 -13.524 1.00 74.25 372 SER A C 1
ATOM 2585 O O . SER A 1 372 ? -49.897 12.362 -12.764 1.00 74.25 372 SER A O 1
ATOM 2587 N N . CYS A 1 373 ? -50.698 12.708 -14.835 1.00 73.56 373 CYS A N 1
ATOM 2588 C CA . CYS A 1 373 ? -49.428 12.814 -15.552 1.00 73.56 373 CYS A CA 1
ATOM 2589 C C . CYS A 1 373 ? -49.611 13.621 -16.845 1.00 73.56 373 CYS A C 1
ATOM 2591 O O . CYS A 1 373 ? -50.743 13.818 -17.300 1.00 73.56 373 CYS A O 1
ATOM 2593 N N . THR A 1 374 ? -48.511 14.078 -17.438 1.00 78.25 374 THR A N 1
ATOM 2594 C CA . THR A 1 374 ? -48.507 14.798 -18.717 1.00 78.25 374 THR A CA 1
ATOM 2595 C C . THR A 1 374 ? -48.400 13.799 -19.880 1.00 78.25 374 THR A C 1
ATOM 2597 O O . THR A 1 374 ? -47.653 12.824 -19.781 1.00 78.25 374 THR A O 1
ATOM 2600 N N . PRO A 1 375 ? -49.137 13.974 -20.995 1.00 79.19 375 PRO A N 1
ATOM 2601 C CA . PRO A 1 375 ? -49.080 13.035 -22.115 1.00 79.19 375 PRO A CA 1
ATOM 2602 C C . PRO A 1 375 ? -47.657 12.814 -22.648 1.00 79.19 375 PRO A C 1
ATOM 2604 O O . PRO A 1 375 ? -46.918 13.772 -22.848 1.00 79.19 375 PRO A O 1
ATOM 2607 N N . ALA A 1 376 ? -47.321 11.552 -22.934 1.00 73.00 376 ALA A N 1
ATOM 2608 C CA . ALA A 1 376 ? -45.986 11.062 -23.302 1.00 73.00 376 ALA A CA 1
ATOM 2609 C C . ALA A 1 376 ? -44.926 11.011 -22.179 1.00 73.00 376 ALA A C 1
ATOM 2611 O O . ALA A 1 376 ? -43.824 10.521 -22.440 1.00 73.00 376 ALA A O 1
ATOM 2612 N N . ASP A 1 377 ? -45.254 11.380 -20.934 1.00 82.50 377 ASP A N 1
ATOM 2613 C CA . ASP A 1 377 ? -44.407 11.039 -19.784 1.00 82.50 377 ASP A CA 1
ATOM 2614 C C . ASP A 1 377 ? -44.215 9.516 -19.674 1.00 82.50 377 ASP A C 1
ATOM 2616 O O . ASP A 1 377 ? -45.102 8.721 -20.013 1.00 82.50 377 ASP A O 1
ATOM 2620 N N . LYS A 1 378 ? -43.060 9.106 -19.141 1.00 83.94 378 LYS A N 1
ATOM 2621 C CA . LYS A 1 378 ? -42.696 7.712 -18.870 1.00 83.94 378 LYS A CA 1
ATOM 2622 C C . LYS A 1 378 ? -42.329 7.523 -17.396 1.00 83.94 378 LYS A C 1
ATOM 2624 O O . LYS A 1 378 ? -41.623 8.351 -16.827 1.00 83.94 378 LYS A O 1
ATOM 2629 N N . GLN A 1 379 ? -42.746 6.411 -16.791 1.00 84.19 379 GLN A N 1
ATOM 2630 C CA . GLN A 1 379 ? -42.311 6.008 -15.446 1.00 84.19 379 GLN A CA 1
ATOM 2631 C C . GLN A 1 379 ? -42.253 4.482 -15.299 1.00 84.19 379 GLN A C 1
ATOM 2633 O O . GLN A 1 379 ? -42.618 3.754 -16.217 1.00 84.19 379 GLN A O 1
ATOM 2638 N N . CYS A 1 380 ? -41.829 3.985 -14.136 1.00 83.88 380 CYS A N 1
ATOM 2639 C CA . CYS A 1 380 ? -41.851 2.558 -13.809 1.00 83.88 380 CYS A CA 1
ATOM 2640 C C . CYS A 1 380 ? -42.705 2.278 -12.573 1.00 83.88 380 CYS A C 1
ATOM 2642 O O . CYS A 1 380 ? -42.534 2.920 -11.539 1.00 83.88 380 CYS A O 1
ATOM 2644 N N . SER A 1 381 ? -43.561 1.261 -12.662 1.00 82.88 381 SER A N 1
ATOM 2645 C CA . SER A 1 381 ? -44.265 0.659 -11.530 1.00 82.88 381 SER A CA 1
ATOM 2646 C C . SER A 1 381 ? -43.672 -0.731 -11.279 1.00 82.88 381 SER A C 1
ATOM 2648 O O . SER A 1 381 ? -44.028 -1.723 -11.919 1.00 82.88 381 SER A O 1
ATOM 2650 N N . GLY A 1 382 ? -42.656 -0.800 -10.413 1.00 82.62 382 GLY A N 1
ATOM 2651 C CA . GLY A 1 382 ? -41.813 -1.994 -10.284 1.00 82.62 382 GLY A CA 1
ATOM 2652 C C . GLY A 1 382 ? -41.081 -2.299 -11.598 1.00 82.62 382 GLY A C 1
ATOM 2653 O O . GLY A 1 382 ? -40.449 -1.414 -12.168 1.00 82.62 382 GLY A O 1
ATOM 2654 N N . LYS A 1 383 ? -41.188 -3.535 -12.106 1.00 84.12 383 LYS A N 1
ATOM 2655 C CA . LYS A 1 383 ? -40.652 -3.913 -13.430 1.00 84.12 383 LYS A CA 1
ATOM 2656 C C . LYS A 1 383 ? -41.544 -3.482 -14.610 1.00 84.12 383 LYS A C 1
ATOM 2658 O O . LYS A 1 383 ? -41.180 -3.757 -15.747 1.00 84.12 383 LYS A O 1
ATOM 2663 N N . ILE A 1 384 ? -42.708 -2.867 -14.389 1.00 86.00 384 ILE A N 1
ATOM 2664 C CA . ILE A 1 384 ? -43.639 -2.500 -15.469 1.00 86.00 384 ILE A CA 1
ATOM 2665 C C . ILE A 1 384 ? -43.345 -1.064 -15.935 1.00 86.00 384 ILE A C 1
ATOM 2667 O O . ILE A 1 384 ? -43.530 -0.136 -15.143 1.00 86.00 384 ILE A O 1
ATOM 2671 N N . PRO A 1 385 ? -42.912 -0.848 -17.192 1.00 88.19 385 PRO A N 1
ATOM 2672 C CA . PRO A 1 385 ? -42.826 0.486 -17.765 1.00 88.19 385 PRO A CA 1
ATOM 2673 C C . PRO A 1 385 ? -44.239 1.007 -18.014 1.00 88.19 385 PRO A C 1
ATOM 2675 O O . PRO A 1 385 ? -45.089 0.290 -18.537 1.00 88.19 385 PRO A O 1
ATOM 2678 N N . GLN A 1 386 ? -44.491 2.254 -17.642 1.00 88.31 386 GLN A N 1
ATOM 2679 C CA . GLN A 1 386 ? -45.755 2.942 -17.862 1.00 88.31 386 GLN A CA 1
ATOM 2680 C C . GLN A 1 386 ? -45.540 4.156 -18.760 1.00 88.31 386 GLN A C 1
ATOM 2682 O O . GLN A 1 386 ? -44.547 4.873 -18.629 1.00 88.31 386 GLN A O 1
ATOM 2687 N N . THR A 1 387 ? -46.495 4.418 -19.649 1.00 87.12 387 THR A N 1
ATOM 2688 C CA . THR A 1 387 ? -46.521 5.631 -20.480 1.00 87.12 387 THR A CA 1
ATOM 2689 C C . THR A 1 387 ? -47.833 6.370 -20.262 1.00 87.12 387 THR A C 1
ATOM 2691 O O . THR A 1 387 ? -48.901 5.755 -20.219 1.00 87.12 387 THR A O 1
ATOM 2694 N N . CYS A 1 388 ? -47.764 7.688 -20.097 1.00 83.19 388 CYS A N 1
ATOM 2695 C CA . CYS A 1 388 ? -48.937 8.519 -19.883 1.00 83.19 388 CYS A CA 1
ATOM 2696 C C . CYS A 1 388 ? -49.677 8.769 -21.204 1.00 83.19 388 CYS A C 1
ATOM 2698 O O . CYS A 1 388 ? -49.103 9.264 -22.179 1.00 83.19 388 CYS A O 1
ATOM 2700 N N . ASN A 1 389 ? -50.965 8.427 -21.246 1.00 80.69 389 ASN A N 1
ATOM 2701 C CA . ASN A 1 389 ? -51.804 8.634 -22.422 1.00 80.69 389 ASN A CA 1
ATOM 2702 C C . ASN A 1 389 ? -52.278 10.097 -22.560 1.00 80.69 389 ASN A C 1
ATOM 2704 O O . ASN A 1 389 ? -52.111 10.925 -21.666 1.00 80.69 389 ASN A O 1
ATOM 2708 N N . SER A 1 390 ? -52.938 10.413 -23.677 1.00 75.38 390 SER A N 1
ATOM 2709 C CA . SER A 1 390 ? -53.469 11.755 -23.969 1.00 75.38 390 SER A CA 1
ATOM 2710 C C . SER A 1 390 ? -54.580 12.243 -23.025 1.00 75.38 390 SER A C 1
ATOM 2712 O O . SER A 1 390 ? -54.983 13.397 -23.122 1.00 75.38 390 SER A O 1
ATOM 2714 N N . GLY A 1 391 ? -55.097 11.386 -22.139 1.00 74.56 391 GLY A N 1
ATOM 2715 C CA . GLY A 1 391 ? -56.046 11.741 -21.079 1.00 74.56 391 GLY A CA 1
ATOM 2716 C C . GLY A 1 391 ? -55.392 11.962 -19.710 1.00 74.56 391 GLY A C 1
ATOM 2717 O O . GLY A 1 391 ? -56.108 12.126 -18.725 1.00 74.56 391 GLY A O 1
ATOM 2718 N N . GLY A 1 392 ? -54.057 11.928 -19.625 1.00 74.69 392 GLY A N 1
ATOM 2719 C CA . GLY A 1 392 ? -53.322 12.092 -18.372 1.00 74.69 392 GLY A CA 1
ATOM 2720 C C . GLY A 1 392 ? -53.377 10.867 -17.453 1.00 74.69 392 GLY A C 1
ATOM 2721 O O . GLY A 1 392 ? -53.301 11.023 -16.236 1.00 74.69 392 GLY A O 1
ATOM 2722 N N . ALA A 1 393 ? -53.552 9.659 -18.000 1.00 80.06 393 ALA A N 1
ATOM 2723 C CA . ALA A 1 393 ? -53.555 8.410 -17.236 1.00 80.06 393 ALA A CA 1
ATOM 2724 C C . ALA A 1 393 ? -52.396 7.487 -17.644 1.00 80.06 393 ALA A C 1
ATOM 2726 O O . ALA A 1 393 ? -52.114 7.308 -18.831 1.00 80.06 393 ALA A O 1
ATOM 2727 N N . TRP A 1 394 ? -51.761 6.867 -16.650 1.00 83.94 394 TRP A N 1
ATOM 2728 C CA . TRP A 1 394 ? -50.700 5.879 -16.839 1.00 83.94 394 TRP A CA 1
ATOM 2729 C C . TRP A 1 394 ? -51.244 4.572 -17.423 1.00 83.94 394 TRP A C 1
ATOM 2731 O O . TRP A 1 394 ? -52.214 4.015 -16.909 1.00 83.94 394 TRP A O 1
ATOM 2741 N N . ILE A 1 395 ? -50.604 4.078 -18.485 1.00 85.38 395 ILE A N 1
ATOM 2742 C CA . ILE A 1 395 ? -50.911 2.795 -19.125 1.00 85.38 395 ILE A CA 1
ATOM 2743 C C . ILE A 1 395 ? -49.739 1.835 -18.925 1.00 85.38 395 ILE A C 1
ATOM 2745 O O . ILE A 1 395 ? -48.602 2.187 -19.240 1.00 85.38 395 ILE A O 1
ATOM 2749 N N . ASP A 1 396 ? -50.030 0.629 -18.434 1.00 87.75 396 ASP A N 1
ATOM 2750 C CA . ASP A 1 396 ? -49.052 -0.446 -18.240 1.00 87.75 396 ASP A CA 1
ATOM 2751 C C . ASP A 1 396 ? -48.543 -1.009 -19.575 1.00 87.75 396 ASP A C 1
ATOM 2753 O O . ASP A 1 396 ? -49.318 -1.427 -20.439 1.00 87.75 396 ASP A O 1
ATOM 2757 N N . GLY A 1 397 ? -47.220 -1.054 -19.722 1.00 79.06 397 GLY A N 1
ATOM 2758 C CA . GLY A 1 397 ? -46.519 -1.786 -20.768 1.00 79.06 397 GLY A CA 1
ATOM 2759 C C . GLY A 1 397 ? -46.246 -3.246 -20.390 1.00 79.06 397 GLY A C 1
ATOM 2760 O O . GLY A 1 397 ? -46.732 -3.775 -19.391 1.00 79.06 397 GLY A O 1
ATOM 2761 N N . THR A 1 398 ? -45.428 -3.925 -21.196 1.00 85.50 398 THR A N 1
ATOM 2762 C CA . THR A 1 398 ? -44.973 -5.289 -20.872 1.00 85.50 398 THR A CA 1
ATOM 2763 C C . THR A 1 398 ? -43.882 -5.230 -19.805 1.00 85.50 398 THR A C 1
ATOM 2765 O O . THR A 1 398 ? -42.948 -4.444 -19.937 1.00 85.50 398 THR A O 1
ATOM 2768 N N . ALA A 1 399 ? -43.982 -6.062 -18.764 1.00 83.12 399 ALA A N 1
ATOM 2769 C CA . ALA A 1 399 ? -42.993 -6.106 -17.689 1.00 83.12 399 ALA A CA 1
ATOM 2770 C C . ALA A 1 399 ? -41.578 -6.396 -18.222 1.00 83.12 399 ALA A C 1
ATOM 2772 O O . ALA A 1 399 ? -41.363 -7.359 -18.960 1.00 83.12 399 ALA A O 1
ATOM 2773 N N . CYS A 1 400 ? -40.613 -5.574 -17.815 1.00 82.12 400 CYS A N 1
ATOM 2774 C CA . CYS A 1 400 ? -39.207 -5.736 -18.147 1.00 82.12 400 CYS A CA 1
ATOM 2775 C C . CYS A 1 400 ? -38.655 -7.040 -17.560 1.00 82.12 400 CYS A C 1
ATOM 2777 O O . CYS A 1 400 ? -38.998 -7.418 -16.439 1.00 82.12 400 CYS A O 1
ATOM 2779 N N . ALA A 1 401 ? -37.750 -7.702 -18.287 1.00 83.31 401 ALA A N 1
ATOM 2780 C CA . ALA A 1 401 ? -37.096 -8.919 -17.804 1.00 83.31 401 ALA A CA 1
ATOM 2781 C C . ALA A 1 401 ? -36.307 -8.662 -16.507 1.00 83.31 401 ALA A C 1
ATOM 2783 O O . ALA A 1 401 ? -36.427 -9.426 -15.549 1.00 83.31 401 ALA A O 1
ATOM 2784 N N . HIS A 1 402 ? -35.574 -7.545 -16.454 1.00 85.50 402 HIS A N 1
ATOM 2785 C CA . HIS A 1 402 ? -34.638 -7.215 -15.380 1.00 85.50 402 HIS A CA 1
ATOM 2786 C C . HIS A 1 402 ? -35.017 -5.930 -14.649 1.00 85.50 402 HIS A C 1
ATOM 2788 O O . HIS A 1 402 ? -35.712 -5.996 -13.636 1.00 85.50 402 HIS A O 1
ATOM 2794 N N . VAL A 1 403 ? -34.622 -4.768 -15.166 1.00 83.81 403 VAL A N 1
ATOM 2795 C CA . VAL A 1 403 ? -34.865 -3.472 -14.528 1.00 83.81 403 VAL A CA 1
ATOM 2796 C C . VAL A 1 403 ? -35.755 -2.614 -15.423 1.00 83.81 403 VAL A C 1
ATOM 2798 O O . VAL A 1 403 ? -35.644 -2.627 -16.647 1.00 83.81 403 VAL A O 1
ATOM 2801 N N . CYS A 1 404 ? -36.661 -1.866 -14.801 1.00 85.69 404 CYS A N 1
ATOM 2802 C CA . CYS A 1 404 ? -37.332 -0.741 -15.432 1.00 85.69 404 CYS A CA 1
ATOM 2803 C C . CYS A 1 404 ? -36.751 0.531 -14.812 1.00 85.69 404 CYS A C 1
ATOM 2805 O O . CYS A 1 404 ? -36.796 0.682 -13.589 1.00 85.69 404 CYS A O 1
ATOM 2807 N N . LYS A 1 405 ? -36.228 1.448 -15.632 1.00 84.50 405 LYS A N 1
ATOM 2808 C CA . LYS A 1 405 ? -35.739 2.760 -15.183 1.00 84.50 405 LYS A CA 1
ATOM 2809 C C . LYS A 1 405 ? -36.293 3.840 -16.108 1.00 84.50 405 LYS A C 1
ATOM 2811 O O . LYS A 1 405 ? -36.224 3.706 -17.323 1.00 84.50 405 LYS A O 1
ATOM 2816 N N . SER A 1 406 ? -36.901 4.880 -15.535 1.00 80.88 406 SER A N 1
ATOM 2817 C CA . SER A 1 406 ? -37.523 5.998 -16.277 1.00 80.88 406 SER A CA 1
ATOM 2818 C C . SER A 1 406 ? -38.533 5.585 -17.370 1.00 80.88 406 SER A C 1
ATOM 2820 O O . SER A 1 406 ? -38.734 6.297 -18.348 1.00 80.88 406 SER A O 1
ATOM 2822 N N . GLY A 1 407 ? -39.177 4.428 -17.193 1.00 79.12 407 GLY A N 1
ATOM 2823 C CA . GLY A 1 407 ? -40.144 3.822 -18.116 1.00 79.12 407 GLY A CA 1
ATOM 2824 C C . GLY A 1 407 ? -39.553 3.125 -19.341 1.00 79.12 407 GLY A C 1
ATOM 2825 O O . GLY A 1 407 ? -40.306 2.797 -20.254 1.00 79.12 407 GLY A O 1
ATOM 2826 N N . ASP A 1 408 ? -38.248 2.852 -19.346 1.00 82.19 408 ASP A N 1
ATOM 2827 C CA . ASP A 1 408 ? -37.587 1.991 -20.325 1.00 82.19 408 ASP A CA 1
ATOM 2828 C C . ASP A 1 408 ? -37.038 0.717 -19.654 1.00 82.19 408 ASP A C 1
ATOM 2830 O O . ASP A 1 408 ? -36.627 0.723 -18.488 1.00 82.19 408 ASP A O 1
ATOM 2834 N N . CYS A 1 409 ? -37.052 -0.398 -20.391 1.00 84.25 409 CYS A N 1
ATOM 2835 C CA . CYS A 1 409 ? -36.512 -1.673 -19.921 1.00 84.25 409 CYS A CA 1
ATOM 2836 C C . CYS A 1 409 ? -35.004 -1.741 -20.153 1.00 84.25 409 CYS A C 1
ATOM 2838 O O . CYS A 1 409 ? -34.550 -1.698 -21.297 1.00 84.25 409 CYS A O 1
ATOM 2840 N N . ILE A 1 410 ? -34.245 -1.890 -19.069 1.00 80.62 410 ILE A N 1
ATOM 2841 C CA . ILE A 1 410 ? -32.782 -1.916 -19.071 1.00 80.62 410 ILE A CA 1
ATOM 2842 C C . ILE A 1 410 ? -32.240 -3.086 -18.236 1.00 80.62 410 ILE A C 1
ATOM 2844 O O . ILE A 1 410 ? -32.981 -3.789 -17.540 1.00 80.62 410 ILE A O 1
ATOM 2848 N N . GLY A 1 411 ? -30.924 -3.280 -18.306 1.00 76.69 411 GLY A N 1
ATOM 2849 C CA . GLY A 1 411 ? -30.212 -4.300 -17.548 1.00 76.69 411 GLY A CA 1
ATOM 2850 C C . GLY A 1 411 ? -30.227 -5.691 -18.188 1.00 76.69 411 GLY A C 1
ATOM 2851 O O . GLY A 1 411 ? -31.090 -6.035 -18.995 1.00 76.69 411 GLY A O 1
ATOM 2852 N N . VAL A 1 412 ? -29.241 -6.497 -17.801 1.00 84.62 412 VAL A N 1
ATOM 2853 C CA . VAL A 1 412 ? -29.025 -7.891 -18.241 1.00 84.62 412 VAL A CA 1
ATOM 2854 C C . VAL A 1 412 ? -29.062 -8.887 -17.074 1.00 84.62 412 VAL A C 1
ATOM 2856 O O . VAL A 1 412 ? -28.807 -10.076 -17.254 1.00 84.62 412 VAL A O 1
ATOM 2859 N N . CYS A 1 413 ? -29.340 -8.399 -15.865 1.00 82.69 413 CYS A N 1
ATOM 2860 C CA . CYS A 1 413 ? -29.446 -9.177 -14.640 1.00 82.69 413 CYS A CA 1
ATOM 2861 C C . CYS A 1 413 ? -30.391 -8.498 -13.641 1.00 82.69 413 CYS A C 1
ATOM 2863 O O . CYS A 1 413 ? -30.630 -7.293 -13.709 1.00 82.69 413 CYS A O 1
ATOM 2865 N N . ASP A 1 414 ? -30.937 -9.276 -12.706 1.00 83.19 414 ASP A N 1
ATOM 2866 C CA . ASP A 1 414 ? -31.767 -8.739 -11.626 1.00 83.19 414 ASP A CA 1
ATOM 2867 C C . ASP A 1 414 ? -30.895 -8.091 -10.533 1.00 83.19 414 ASP A C 1
ATOM 2869 O O . ASP A 1 414 ? -29.902 -8.702 -10.134 1.00 83.19 414 ASP A O 1
ATOM 2873 N N . PRO A 1 415 ? -31.250 -6.910 -9.990 1.00 85.00 415 PRO A N 1
ATOM 2874 C CA . PRO A 1 415 ? -30.464 -6.254 -8.947 1.00 85.00 415 PRO A CA 1
ATOM 2875 C C . PRO A 1 415 ? -30.187 -7.146 -7.734 1.00 85.00 415 PRO A C 1
ATOM 2877 O O . PRO A 1 415 ? -31.088 -7.791 -7.196 1.00 85.00 415 PRO A O 1
ATOM 2880 N N . ASN A 1 416 ? -28.940 -7.134 -7.262 1.00 79.62 416 ASN A N 1
ATOM 2881 C CA . ASN A 1 416 ? -28.378 -8.026 -6.238 1.00 79.62 416 ASN A CA 1
ATOM 2882 C C . ASN A 1 416 ? -28.260 -9.512 -6.632 1.00 79.62 416 ASN A C 1
ATOM 2884 O O . ASN A 1 416 ? -27.838 -10.316 -5.795 1.00 79.62 416 ASN A O 1
ATOM 2888 N N . ALA A 1 417 ? -28.571 -9.905 -7.875 1.00 82.56 417 ALA A N 1
ATOM 2889 C CA . ALA A 1 417 ? -28.163 -11.213 -8.381 1.00 82.56 417 ALA A CA 1
ATOM 2890 C C . ALA A 1 417 ? -26.636 -11.345 -8.311 1.00 82.56 417 ALA A C 1
ATOM 2892 O O . ALA A 1 417 ? -25.904 -10.363 -8.451 1.00 82.56 417 ALA A O 1
ATOM 2893 N N . LYS A 1 418 ? -26.153 -12.567 -8.087 1.00 82.06 418 LYS A N 1
ATOM 2894 C CA . LYS A 1 418 ? -24.731 -12.873 -7.927 1.00 82.06 418 LYS A CA 1
ATOM 2895 C C . LYS A 1 418 ? -24.324 -13.983 -8.883 1.00 82.06 418 LYS A C 1
ATOM 2897 O O . LYS A 1 418 ? -25.000 -15.007 -8.961 1.00 82.06 418 LYS A O 1
ATOM 2902 N N . GLN A 1 419 ? -23.217 -13.790 -9.592 1.00 84.12 419 GLN A N 1
ATOM 2903 C CA . GLN A 1 419 ? -22.638 -14.797 -10.481 1.00 84.12 419 GLN A CA 1
ATOM 2904 C C . GLN A 1 419 ? -21.111 -14.793 -10.399 1.00 84.12 419 GLN A C 1
ATOM 2906 O O . GLN A 1 419 ? -20.510 -13.973 -9.710 1.00 84.12 419 GLN A O 1
ATOM 2911 N N . CYS A 1 420 ? -20.480 -15.708 -11.128 1.00 81.94 420 CYS A N 1
ATOM 2912 C CA . CYS A 1 420 ? -19.035 -15.738 -11.305 1.00 81.94 420 CYS A CA 1
ATOM 2913 C C . CYS A 1 420 ? -18.700 -15.646 -12.790 1.00 81.94 420 CYS A C 1
ATOM 2915 O O . CYS A 1 420 ? -19.258 -16.396 -13.588 1.00 81.94 420 CYS A O 1
ATOM 2917 N N . SER A 1 421 ? -17.756 -14.779 -13.144 1.00 81.19 421 SER A N 1
ATOM 2918 C CA . SER A 1 421 ? -17.180 -14.695 -14.486 1.00 81.19 421 SER A CA 1
ATOM 2919 C C . SER A 1 421 ? -15.664 -14.803 -14.358 1.00 81.19 421 SER A C 1
ATOM 2921 O O . SER A 1 421 ? -15.048 -13.955 -13.727 1.00 81.19 421 SER A O 1
ATOM 2923 N N . ASN A 1 422 ? -15.056 -15.874 -14.880 1.00 75.12 422 ASN A N 1
ATOM 2924 C CA . ASN A 1 422 ? -13.600 -16.099 -14.856 1.00 75.12 422 ASN A CA 1
ATOM 2925 C C . ASN A 1 422 ? -12.940 -15.850 -13.477 1.00 75.12 422 ASN A C 1
ATOM 2927 O O . ASN A 1 422 ? -12.061 -15.005 -13.342 1.00 75.12 422 ASN A O 1
ATOM 2931 N N . LYS A 1 423 ? -13.395 -16.575 -12.440 1.00 76.62 423 LYS A N 1
ATOM 2932 C CA . LYS A 1 423 ? -13.050 -16.398 -11.005 1.00 76.62 423 LYS A CA 1
ATOM 2933 C C . LYS A 1 423 ? -13.452 -15.065 -10.354 1.00 76.62 423 LYS A C 1
ATOM 2935 O O . LYS A 1 423 ? -13.340 -14.953 -9.136 1.00 76.62 423 LYS A O 1
ATOM 2940 N N . ILE A 1 424 ? -13.951 -14.082 -11.093 1.00 80.00 424 ILE A N 1
ATOM 2941 C CA . ILE A 1 424 ? -14.399 -12.809 -10.526 1.00 80.00 424 ILE A CA 1
ATOM 2942 C C . ILE A 1 424 ? -15.850 -12.951 -10.036 1.00 80.00 424 ILE A C 1
ATOM 2944 O O . ILE A 1 424 ? -16.726 -13.295 -10.840 1.00 80.00 424 ILE A O 1
ATOM 2948 N N . PRO A 1 425 ? -16.137 -12.698 -8.744 1.00 85.38 425 PRO A N 1
ATOM 2949 C CA . PRO A 1 425 ? -17.499 -12.599 -8.252 1.00 85.38 425 PRO A CA 1
ATOM 2950 C C . PRO A 1 425 ? -18.107 -11.310 -8.797 1.00 85.38 425 PRO A C 1
ATOM 2952 O O . PRO A 1 425 ? -17.561 -10.219 -8.625 1.00 85.38 425 PRO A O 1
ATOM 2955 N N . GLN A 1 426 ? -19.242 -11.440 -9.469 1.00 86.81 426 GLN A N 1
ATOM 2956 C CA . GLN A 1 426 ? -19.998 -10.313 -9.985 1.00 86.81 426 GLN A CA 1
ATOM 2957 C C . GLN A 1 426 ? -21.303 -10.180 -9.210 1.00 86.81 426 GLN A C 1
ATOM 2959 O O . GLN A 1 426 ? -22.004 -11.169 -8.986 1.00 86.81 426 GLN A O 1
ATOM 2964 N N . THR A 1 427 ? -21.631 -8.953 -8.814 1.00 87.62 427 THR A N 1
ATOM 2965 C CA . THR A 1 427 ? -22.932 -8.610 -8.229 1.00 87.62 427 THR A CA 1
ATOM 2966 C C . THR A 1 427 ? -23.631 -7.640 -9.166 1.00 87.62 427 THR A C 1
ATOM 2968 O O . THR A 1 427 ? -23.029 -6.672 -9.621 1.00 87.62 427 THR A O 1
ATOM 2971 N N . CYS A 1 428 ? -24.887 -7.918 -9.487 1.00 86.62 428 CYS A N 1
ATOM 2972 C CA . CYS A 1 428 ? -25.694 -7.043 -10.317 1.00 86.62 428 CYS A CA 1
ATOM 2973 C C . CYS A 1 428 ? -26.095 -5.797 -9.516 1.00 86.62 428 CYS A C 1
ATOM 2975 O O . CYS A 1 428 ? -26.630 -5.925 -8.410 1.00 86.62 428 CYS A O 1
ATOM 2977 N N . ASP A 1 429 ? -25.826 -4.607 -10.044 1.00 83.62 429 ASP A N 1
ATOM 2978 C CA . ASP A 1 429 ? -26.185 -3.341 -9.402 1.00 83.62 429 ASP A CA 1
ATOM 2979 C C . ASP A 1 429 ? -27.681 -2.997 -9.539 1.00 83.62 429 ASP A C 1
ATOM 2981 O O . ASP A 1 429 ? -28.489 -3.764 -10.068 1.00 83.62 429 ASP A O 1
ATOM 2985 N N . ALA A 1 430 ? -28.065 -1.826 -9.025 1.00 78.75 430 ALA A N 1
ATOM 2986 C CA . ALA A 1 430 ? -29.438 -1.327 -9.080 1.00 78.75 430 ALA A CA 1
ATOM 2987 C C . ALA A 1 430 ? -29.938 -1.013 -10.506 1.00 78.75 430 ALA A C 1
ATOM 2989 O O . ALA A 1 430 ? -31.150 -0.971 -10.716 1.00 78.75 430 ALA A O 1
ATOM 2990 N N . ASP A 1 431 ? -29.033 -0.829 -11.472 1.00 81.88 431 ASP A N 1
ATOM 2991 C CA . ASP A 1 431 ? -29.346 -0.512 -12.870 1.00 81.88 431 ASP A CA 1
ATOM 2992 C C . ASP A 1 431 ? -29.363 -1.763 -13.769 1.00 81.88 431 ASP A C 1
ATOM 2994 O O . ASP A 1 431 ? -29.699 -1.686 -14.954 1.00 81.88 431 ASP A O 1
ATOM 2998 N N . GLY A 1 432 ? -29.069 -2.936 -13.199 1.00 79.69 432 GLY A N 1
ATOM 2999 C CA . GLY A 1 432 ? -29.093 -4.216 -13.897 1.00 79.69 432 GLY A CA 1
ATOM 3000 C C . GLY A 1 432 ? -27.804 -4.519 -14.666 1.00 79.69 432 GLY A C 1
ATOM 3001 O O . GLY A 1 432 ? -27.844 -5.287 -15.633 1.00 79.69 432 GLY A O 1
ATOM 3002 N N . ALA A 1 433 ? -26.678 -3.914 -14.277 1.00 81.38 433 ALA A N 1
ATOM 3003 C CA . ALA A 1 433 ? -25.355 -4.186 -14.830 1.00 81.38 433 ALA A CA 1
ATOM 3004 C C . ALA A 1 433 ? -24.489 -5.011 -13.860 1.00 81.38 433 ALA A C 1
ATOM 3006 O O . ALA A 1 433 ? -24.576 -4.890 -12.638 1.00 81.38 433 ALA A O 1
ATOM 3007 N N . TRP A 1 434 ? -23.635 -5.879 -14.409 1.00 85.62 434 TRP A N 1
ATOM 3008 C CA . TRP A 1 434 ? -22.744 -6.733 -13.622 1.00 85.62 434 TRP A CA 1
ATOM 3009 C C . TRP A 1 434 ? -21.511 -5.966 -13.138 1.00 85.62 434 TRP A C 1
ATOM 3011 O O . TRP A 1 434 ? -20.570 -5.752 -13.903 1.00 85.62 434 TRP A O 1
ATOM 3021 N N . GLN A 1 435 ? -21.478 -5.626 -11.850 1.00 84.06 435 GLN A N 1
ATOM 3022 C CA . GLN A 1 435 ? -20.301 -5.046 -11.209 1.00 84.06 435 GLN A CA 1
ATOM 3023 C C . GLN A 1 435 ? -19.321 -6.144 -10.808 1.00 84.06 435 GLN A C 1
ATOM 3025 O O . GLN A 1 435 ? -19.700 -7.136 -10.182 1.00 84.06 435 GLN A O 1
ATOM 3030 N N . SER A 1 436 ? -18.058 -5.974 -11.192 1.00 83.75 436 SER A N 1
ATOM 3031 C CA . SER A 1 436 ? -16.992 -6.954 -10.972 1.00 83.75 436 SER A CA 1
ATOM 3032 C C . SER A 1 436 ? -16.242 -6.660 -9.675 1.00 83.75 436 SER A C 1
ATOM 3034 O O . SER A 1 436 ? -15.698 -5.572 -9.515 1.00 83.75 436 SER A O 1
ATOM 3036 N N . GLY A 1 437 ? -16.220 -7.623 -8.752 1.00 73.69 437 GLY A N 1
ATOM 3037 C CA . GLY A 1 437 ? -15.400 -7.553 -7.542 1.00 73.69 437 GLY A CA 1
ATOM 3038 C C . GLY A 1 437 ? -13.947 -7.974 -7.783 1.00 73.69 437 GLY A C 1
ATOM 3039 O O . GLY A 1 437 ? -13.521 -8.226 -8.910 1.00 73.69 437 GLY A O 1
ATOM 3040 N N . THR A 1 438 ? -13.180 -8.106 -6.703 1.00 79.56 438 THR A N 1
ATOM 3041 C CA . THR A 1 438 ? -11.824 -8.673 -6.741 1.00 79.56 438 THR A CA 1
ATOM 3042 C C . THR A 1 438 ? -11.870 -10.153 -7.128 1.00 79.56 438 THR A C 1
ATOM 3044 O O . THR A 1 438 ? -12.715 -10.894 -6.624 1.00 79.56 438 THR A O 1
ATOM 3047 N N . ALA A 1 439 ? -10.961 -10.606 -7.996 1.00 76.88 439 ALA A N 1
ATOM 3048 C CA . ALA A 1 439 ? -10.875 -12.013 -8.392 1.00 76.88 439 ALA A CA 1
ATOM 3049 C C . ALA A 1 439 ? -10.702 -12.938 -7.172 1.00 76.88 439 ALA A C 1
ATOM 3051 O O . ALA A 1 439 ? -9.846 -12.698 -6.320 1.00 76.88 439 ALA A O 1
ATOM 3052 N N . CYS A 1 440 ? -11.497 -14.009 -7.091 1.00 75.25 440 CYS A N 1
ATOM 3053 C CA . CYS A 1 440 ? -11.387 -14.967 -5.995 1.00 75.25 440 CYS A CA 1
ATOM 3054 C C . CYS A 1 440 ? -10.045 -15.722 -6.070 1.00 75.25 440 CYS A C 1
ATOM 3056 O O . CYS A 1 440 ? -9.731 -16.251 -7.142 1.00 75.25 440 CYS A O 1
ATOM 3058 N N . PRO A 1 441 ? -9.295 -15.861 -4.955 1.00 74.00 441 PRO A N 1
ATOM 3059 C CA . PRO A 1 441 ? -7.994 -16.541 -4.954 1.00 74.00 441 PRO A CA 1
ATOM 3060 C C . PRO A 1 441 ? -8.070 -17.971 -5.509 1.00 74.00 441 PRO A C 1
ATOM 3062 O O . PRO A 1 441 ? -7.292 -18.370 -6.379 1.00 74.00 441 PRO A O 1
ATOM 3065 N N . PHE A 1 442 ? -9.083 -18.715 -5.062 1.00 78.75 442 PHE A N 1
ATOM 3066 C CA . PHE A 1 442 ? -9.256 -20.137 -5.337 1.00 78.75 442 PHE A CA 1
ATOM 3067 C C . PHE A 1 442 ? -10.475 -20.402 -6.225 1.00 78.75 442 PHE A C 1
ATOM 3069 O O . PHE A 1 442 ? -10.321 -20.494 -7.446 1.00 78.75 442 PHE A O 1
ATOM 3076 N N . VAL A 1 443 ? -11.683 -20.464 -5.652 1.00 78.44 443 VAL A N 1
ATOM 3077 C CA . VAL A 1 443 ? -12.936 -20.712 -6.382 1.00 78.44 443 VAL A CA 1
ATOM 3078 C C . VAL A 1 443 ? -13.915 -19.557 -6.200 1.00 78.44 443 VAL A C 1
ATOM 3080 O O . VAL A 1 443 ? -14.108 -19.044 -5.100 1.00 78.44 443 VAL A O 1
ATOM 3083 N N . CYS A 1 444 ? -14.585 -19.175 -7.287 1.00 80.62 444 CYS A N 1
ATOM 3084 C CA . CYS A 1 444 ? -15.813 -18.390 -7.231 1.00 80.62 444 CYS A CA 1
ATOM 3085 C C . CYS A 1 444 ? -16.992 -19.326 -7.506 1.00 80.62 444 CYS A C 1
ATOM 3087 O O . CYS A 1 444 ? -17.039 -19.953 -8.564 1.00 80.62 444 CYS A O 1
ATOM 3089 N N . SER A 1 445 ? -17.956 -19.388 -6.587 1.00 79.69 445 SER A N 1
ATOM 3090 C CA . SER A 1 445 ? -19.231 -20.083 -6.786 1.00 79.69 445 SER A CA 1
ATOM 3091 C C . SER A 1 445 ? -20.384 -19.187 -6.335 1.00 79.69 445 SER A C 1
ATOM 3093 O O . SER A 1 445 ? -20.287 -18.535 -5.296 1.00 79.69 445 SER A O 1
ATOM 3095 N N . ALA A 1 446 ? -21.449 -19.100 -7.141 1.00 75.50 446 ALA A N 1
ATOM 3096 C CA . ALA A 1 446 ? -22.630 -18.253 -6.899 1.00 75.50 446 ALA A CA 1
ATOM 3097 C C . ALA A 1 446 ? -22.326 -16.776 -6.523 1.00 75.50 446 ALA A C 1
ATOM 3099 O O . ALA A 1 446 ? -23.059 -16.150 -5.761 1.00 75.50 446 ALA A O 1
ATOM 3100 N N . GLY A 1 447 ? -21.224 -16.220 -7.044 1.00 73.12 447 GLY A N 1
ATOM 3101 C CA . GLY A 1 447 ? -20.729 -14.871 -6.729 1.00 73.12 447 GLY A CA 1
ATOM 3102 C C . GLY A 1 447 ? -20.204 -14.695 -5.301 1.00 73.12 447 GLY A C 1
ATOM 3103 O O . GLY A 1 447 ? -20.229 -13.591 -4.760 1.00 73.12 447 GLY A O 1
ATOM 3104 N N . THR A 1 448 ? -19.715 -15.777 -4.696 1.00 76.25 448 THR A N 1
ATOM 3105 C CA . THR A 1 448 ? -18.949 -15.775 -3.443 1.00 76.25 448 THR A CA 1
ATOM 3106 C C . THR A 1 448 ? -17.617 -16.498 -3.627 1.00 76.25 448 THR A C 1
ATOM 3108 O O . THR A 1 448 ? -17.547 -17.520 -4.316 1.00 76.25 448 THR A O 1
ATOM 3111 N N . CYS A 1 449 ? -16.558 -15.969 -3.013 1.00 78.38 449 CYS A N 1
ATOM 3112 C CA . CYS A 1 449 ? -15.259 -16.632 -2.979 1.00 78.38 449 CYS A CA 1
ATOM 3113 C C . CYS A 1 449 ? -15.258 -17.755 -1.939 1.00 78.38 449 CYS A C 1
ATOM 3115 O O . CYS A 1 449 ? -15.794 -17.599 -0.844 1.00 78.38 449 CYS A O 1
ATOM 3117 N N . SER A 1 450 ? -14.674 -18.892 -2.303 1.00 71.62 450 SER A N 1
ATOM 3118 C CA . SER A 1 450 ? -14.625 -20.110 -1.493 1.00 71.62 450 SER A CA 1
ATOM 3119 C C . SER A 1 450 ? -13.446 -20.995 -1.917 1.00 71.62 450 SER A C 1
ATOM 3121 O O . SER A 1 450 ? -12.785 -20.724 -2.924 1.00 71.62 450 SER A O 1
ATOM 3123 N N . GLY A 1 451 ? -13.196 -22.050 -1.143 1.00 68.88 451 GLY A N 1
ATOM 3124 C CA . GLY A 1 451 ? -12.074 -22.962 -1.339 1.00 68.88 451 GLY A CA 1
ATOM 3125 C C . GLY A 1 451 ? -10.790 -22.503 -0.644 1.00 68.88 451 GLY A C 1
ATOM 3126 O O . GLY A 1 451 ? -10.594 -21.321 -0.378 1.00 68.88 451 GLY A O 1
ATOM 3127 N N . GLU A 1 452 ? -9.931 -23.475 -0.362 1.00 77.06 452 GLU A N 1
ATOM 3128 C CA . GLU A 1 452 ? -8.606 -23.346 0.261 1.00 77.06 452 GLU A CA 1
ATOM 3129 C C . GLU A 1 452 ? -7.478 -23.582 -0.763 1.00 77.06 452 GLU A C 1
ATOM 3131 O O . GLU A 1 452 ? -6.304 -23.381 -0.464 1.00 77.06 452 GLU A O 1
ATOM 3136 N N . CYS A 1 453 ? -7.826 -24.042 -1.971 1.00 74.00 453 CYS A N 1
ATOM 3137 C CA . CYS A 1 453 ? -6.883 -24.421 -3.016 1.00 74.00 453 CYS A CA 1
ATOM 3138 C C . CYS A 1 453 ? -7.454 -24.226 -4.429 1.00 74.00 453 CYS A C 1
ATOM 3140 O O . CYS A 1 453 ? -8.665 -24.171 -4.646 1.00 74.00 453 CYS A O 1
ATOM 3142 N N . ASN A 1 454 ? -6.568 -24.129 -5.424 1.00 77.94 454 ASN A N 1
ATOM 3143 C CA . ASN A 1 454 ? -6.960 -24.052 -6.833 1.00 77.94 454 ASN A CA 1
ATOM 3144 C C . ASN A 1 454 ? -7.442 -25.425 -7.335 1.00 77.94 454 ASN A C 1
ATOM 3146 O O . ASN A 1 454 ? -6.665 -26.371 -7.237 1.00 77.94 454 ASN A O 1
ATOM 3150 N N . PRO A 1 455 ? -8.646 -25.564 -7.924 1.00 79.12 455 PRO A N 1
ATOM 3151 C CA . PRO A 1 455 ? -9.106 -26.836 -8.481 1.00 79.12 455 PRO A CA 1
ATOM 3152 C C . PRO A 1 455 ? -8.098 -27.464 -9.449 1.00 79.12 455 PRO A C 1
ATOM 3154 O O . PRO A 1 455 ? -7.615 -26.801 -10.367 1.00 79.12 455 PRO A O 1
ATOM 3157 N N . GLY A 1 456 ? -7.780 -28.741 -9.239 1.00 74.44 456 GLY A N 1
ATOM 3158 C CA . GLY A 1 456 ? -6.744 -29.463 -9.984 1.00 74.44 456 GLY A CA 1
ATOM 3159 C C . GLY A 1 456 ? -5.311 -29.264 -9.476 1.00 74.44 456 GLY A C 1
ATOM 3160 O O . GLY A 1 456 ? -4.415 -29.954 -9.956 1.00 74.44 456 GLY A O 1
ATOM 3161 N N . ALA A 1 457 ? -5.071 -28.382 -8.498 1.00 77.25 457 ALA A N 1
ATOM 3162 C CA . ALA A 1 457 ? -3.800 -28.347 -7.778 1.00 77.25 457 ALA A CA 1
ATOM 3163 C C . ALA A 1 457 ? -3.598 -29.639 -6.977 1.00 77.25 457 ALA A C 1
ATOM 3165 O O . ALA A 1 457 ? -4.557 -30.267 -6.523 1.00 77.25 457 ALA A O 1
ATOM 3166 N N . VAL A 1 458 ? -2.337 -30.013 -6.785 1.00 75.50 458 VAL A N 1
ATOM 3167 C CA . VAL A 1 458 ? -1.924 -31.200 -6.036 1.00 75.50 458 VAL A CA 1
ATOM 3168 C C . VAL A 1 458 ? -0.873 -30.803 -5.001 1.00 75.50 458 VAL A C 1
ATOM 3170 O O . VAL A 1 458 ? 0.047 -30.047 -5.306 1.00 75.50 458 VAL A O 1
ATOM 3173 N N . GLU A 1 459 ? -1.010 -31.288 -3.768 1.00 80.25 459 GLU A N 1
ATOM 3174 C CA . GLU A 1 459 ? -0.048 -31.036 -2.684 1.00 80.25 459 GLU A CA 1
ATOM 3175 C C . GLU A 1 459 ? 0.216 -32.300 -1.859 1.00 80.25 459 GLU A C 1
ATOM 3177 O O . GLU A 1 459 ? -0.477 -33.309 -1.991 1.00 80.25 459 GLU A O 1
ATOM 3182 N N . CYS A 1 460 ? 1.208 -32.250 -0.972 1.00 78.56 460 CYS A N 1
ATOM 3183 C CA . CYS A 1 460 ? 1.499 -33.334 -0.039 1.00 78.56 460 CYS A CA 1
ATOM 3184 C C . CYS A 1 460 ? 1.030 -32.969 1.368 1.00 78.56 460 CYS A C 1
ATOM 3186 O O . CYS A 1 460 ? 1.583 -32.081 2.011 1.00 78.56 460 CYS A O 1
ATOM 3188 N N . GLY A 1 461 ? 0.020 -33.685 1.858 1.00 71.44 461 GLY A N 1
ATOM 3189 C CA . GLY A 1 461 ? -0.438 -33.594 3.237 1.00 71.44 461 GLY A CA 1
ATOM 3190 C C . GLY A 1 461 ? 0.553 -34.198 4.236 1.00 71.44 461 GLY A C 1
ATOM 3191 O O . GLY A 1 461 ? 1.470 -34.951 3.885 1.00 71.44 461 GLY A O 1
ATOM 3192 N N . SER A 1 462 ? 0.324 -33.896 5.514 1.00 69.75 462 SER A N 1
ATOM 3193 C CA . SER A 1 462 ? 1.087 -34.437 6.638 1.00 69.75 462 SER A CA 1
ATOM 3194 C C . SER A 1 462 ? 1.157 -35.971 6.588 1.00 69.75 462 SER A C 1
ATOM 3196 O O . SER A 1 462 ? 0.152 -36.660 6.425 1.00 69.75 462 SER A O 1
ATOM 3198 N N . GLY A 1 463 ? 2.375 -36.512 6.700 1.00 65.19 463 GLY A N 1
ATOM 3199 C CA . GLY A 1 463 ? 2.641 -37.952 6.582 1.00 65.19 463 GLY A CA 1
ATOM 3200 C C . GLY A 1 463 ? 2.909 -38.468 5.160 1.00 65.19 463 GLY A C 1
ATOM 3201 O O . GLY A 1 463 ? 3.043 -39.679 4.989 1.00 65.19 463 GLY A O 1
ATOM 3202 N N . GLY A 1 464 ? 3.015 -37.597 4.148 1.00 70.56 464 GLY A N 1
ATOM 3203 C CA . GLY A 1 464 ? 3.352 -38.003 2.774 1.00 70.56 464 GLY A CA 1
ATOM 3204 C C . GLY A 1 464 ? 2.159 -38.562 1.994 1.00 70.56 464 GLY A C 1
ATOM 3205 O O . GLY A 1 464 ? 2.308 -39.489 1.198 1.00 70.56 464 GLY A O 1
ATOM 3206 N N . ILE A 1 465 ? 0.966 -38.023 2.252 1.00 80.12 465 ILE A N 1
ATOM 3207 C CA . ILE A 1 465 ? -0.276 -38.386 1.562 1.00 80.12 465 ILE A CA 1
ATOM 3208 C C . ILE A 1 465 ? -0.552 -37.335 0.477 1.00 80.12 465 ILE A C 1
ATOM 3210 O O . ILE A 1 465 ? -0.730 -36.168 0.830 1.00 80.12 465 ILE A O 1
ATOM 3214 N N . PRO A 1 466 ? -0.626 -37.693 -0.817 1.00 81.00 466 PRO A N 1
ATOM 3215 C CA . PRO A 1 466 ? -1.028 -36.753 -1.853 1.00 81.00 466 PRO A CA 1
ATOM 3216 C C . PRO A 1 466 ? -2.470 -36.305 -1.643 1.00 81.00 466 PRO A C 1
ATOM 3218 O O . PRO A 1 466 ? -3.359 -37.132 -1.404 1.00 81.00 466 PRO A O 1
ATOM 3221 N N . LYS A 1 467 ? -2.698 -35.007 -1.784 1.00 83.69 467 LYS A N 1
ATOM 3222 C CA . LYS A 1 467 ? -4.010 -34.376 -1.830 1.00 83.69 467 LYS A CA 1
ATOM 3223 C C . LYS A 1 467 ? -4.255 -33.833 -3.235 1.00 83.69 467 LYS A C 1
ATOM 3225 O O . LYS A 1 467 ? -3.358 -33.233 -3.826 1.00 83.69 467 LYS A O 1
ATOM 3230 N N . LEU A 1 468 ? -5.475 -33.993 -3.734 1.00 83.06 468 LEU A N 1
ATOM 3231 C CA . LEU A 1 468 ? -5.959 -33.355 -4.957 1.00 83.06 468 LEU A CA 1
ATOM 3232 C C . LEU A 1 468 ? -7.003 -32.306 -4.579 1.00 83.06 468 LEU A C 1
ATOM 3234 O O . LEU A 1 468 ? -7.931 -32.597 -3.829 1.00 83.06 468 LEU A O 1
ATOM 3238 N N . CYS A 1 469 ? -6.867 -31.092 -5.096 1.00 81.44 469 CYS A N 1
ATOM 3239 C CA . CYS A 1 469 ? -7.870 -30.059 -4.910 1.00 81.44 469 CYS A CA 1
ATOM 3240 C C . CYS A 1 469 ? -9.055 -30.312 -5.851 1.00 81.44 469 CYS A C 1
ATOM 3242 O O . CYS A 1 469 ? -8.898 -30.297 -7.078 1.00 81.44 469 CYS A O 1
ATOM 3244 N N . ASN A 1 470 ? -10.238 -30.558 -5.293 1.00 80.75 470 ASN A N 1
ATOM 3245 C CA . ASN A 1 470 ? -11.436 -30.866 -6.069 1.00 80.75 470 ASN A CA 1
ATOM 3246 C C . ASN A 1 470 ? -12.028 -29.624 -6.768 1.00 80.75 470 ASN A C 1
ATOM 3248 O O . ASN A 1 470 ? -11.561 -28.494 -6.609 1.00 80.75 470 ASN A O 1
ATOM 3252 N N . ALA A 1 471 ? -13.088 -29.825 -7.559 1.00 76.81 471 ALA A N 1
ATOM 3253 C CA . ALA A 1 471 ? -13.750 -28.757 -8.318 1.00 76.81 471 ALA A CA 1
ATOM 3254 C C . ALA A 1 471 ? -14.348 -27.638 -7.435 1.00 76.81 471 ALA A C 1
ATOM 3256 O O . ALA A 1 471 ? -14.617 -26.542 -7.922 1.00 76.81 471 ALA A O 1
ATOM 3257 N N . GLN A 1 472 ? -14.552 -27.914 -6.146 1.00 78.25 472 GLN A N 1
ATOM 3258 C CA . GLN A 1 472 ? -15.081 -27.006 -5.134 1.00 78.25 472 GLN A CA 1
ATOM 3259 C C . GLN A 1 472 ? -13.972 -26.248 -4.379 1.00 78.25 472 GLN A C 1
ATOM 3261 O O . GLN A 1 472 ? -14.283 -25.424 -3.521 1.00 78.25 472 GLN A O 1
ATOM 3266 N N . GLY A 1 473 ? -12.696 -26.492 -4.699 1.00 75.50 473 GLY A N 1
ATOM 3267 C CA . GLY A 1 473 ? -11.559 -25.834 -4.057 1.00 75.50 473 GLY A CA 1
ATOM 3268 C C . GLY A 1 473 ? -11.204 -26.416 -2.688 1.00 75.50 473 GLY A C 1
ATOM 3269 O O . GLY A 1 473 ? -10.657 -25.697 -1.858 1.00 75.50 473 GLY A O 1
ATOM 3270 N N . LEU A 1 474 ? -11.549 -27.680 -2.422 1.00 79.56 474 LEU A N 1
ATOM 3271 C CA . LEU A 1 474 ? -11.247 -28.380 -1.170 1.00 79.56 474 LEU A CA 1
ATOM 3272 C C . LEU A 1 474 ? -10.250 -29.518 -1.412 1.00 79.56 474 LEU A C 1
ATOM 3274 O O . LEU A 1 474 ? -10.309 -30.202 -2.435 1.00 79.56 474 LEU A O 1
ATOM 3278 N N . TRP A 1 475 ? -9.356 -29.747 -0.451 1.00 80.19 475 TRP A N 1
ATOM 3279 C CA . TRP A 1 475 ? -8.363 -30.818 -0.518 1.00 80.19 475 TRP A CA 1
ATOM 3280 C C . TRP A 1 475 ? -8.965 -32.198 -0.221 1.00 80.19 475 TRP A C 1
ATOM 3282 O O . TRP A 1 475 ? -9.407 -32.468 0.895 1.00 80.19 475 TRP A O 1
ATOM 3292 N N . GLU A 1 476 ? -8.898 -33.109 -1.191 1.00 82.31 476 GLU A N 1
ATOM 3293 C CA . GLU A 1 476 ? -9.238 -34.524 -1.024 1.00 82.31 476 GLU A CA 1
ATOM 3294 C C . GLU A 1 476 ? -7.963 -35.367 -0.879 1.00 82.31 476 GLU A C 1
ATOM 3296 O O . GLU A 1 476 ? -7.108 -35.386 -1.765 1.00 82.31 476 GLU A O 1
ATOM 3301 N N . SER A 1 477 ? -7.823 -36.069 0.248 1.00 80.88 477 SER A N 1
ATOM 3302 C CA . SER A 1 477 ? -6.661 -36.921 0.543 1.00 80.88 477 SER A CA 1
ATOM 3303 C C . SER A 1 477 ? -6.750 -38.287 -0.143 1.00 80.88 477 SER A C 1
ATOM 3305 O O . SER A 1 477 ? -7.795 -38.936 -0.119 1.00 80.88 477 SER A O 1
ATOM 3307 N N . SER A 1 478 ? -5.628 -38.758 -0.689 1.00 69.19 478 SER A N 1
ATOM 3308 C CA . SER A 1 478 ? -5.502 -40.072 -1.334 1.00 69.19 478 SER A CA 1
ATOM 3309 C C . SER A 1 478 ? -4.781 -41.104 -0.440 1.00 69.19 478 SER A C 1
ATOM 3311 O O . SER A 1 478 ? -4.858 -41.039 0.786 1.00 69.19 478 SER A O 1
ATOM 3313 N N . THR A 1 479 ? -4.118 -42.105 -1.031 1.00 76.06 479 THR A N 1
ATOM 3314 C CA . THR A 1 479 ? -3.363 -43.139 -0.292 1.00 76.06 479 THR A CA 1
ATOM 3315 C C . THR A 1 479 ? -1.920 -42.685 -0.060 1.00 76.06 479 THR A C 1
ATOM 3317 O O . THR A 1 479 ? -1.320 -42.070 -0.934 1.00 76.06 479 THR A O 1
ATOM 3320 N N . GLN A 1 480 ? -1.353 -42.997 1.109 1.00 76.88 480 GLN A N 1
ATOM 3321 C CA . GLN A 1 480 ? 0.018 -42.627 1.483 1.00 76.88 480 GLN A CA 1
ATOM 3322 C C . GLN A 1 480 ? 1.065 -43.138 0.477 1.00 76.88 480 GLN A C 1
ATOM 3324 O O . GLN A 1 480 ? 1.007 -44.292 0.049 1.00 76.88 480 GLN A O 1
ATOM 3329 N N . CYS A 1 481 ? 2.043 -42.297 0.130 1.00 74.50 481 CYS A N 1
ATOM 3330 C CA . CYS A 1 481 ? 3.119 -42.680 -0.781 1.00 74.50 481 CYS A CA 1
ATOM 3331 C C . CYS A 1 481 ? 4.090 -43.689 -0.157 1.00 74.50 481 CYS A C 1
ATOM 3333 O O . CYS A 1 481 ? 4.441 -43.599 1.016 1.00 74.50 481 CYS A O 1
ATOM 3335 N N . GLN A 1 482 ? 4.579 -44.618 -0.983 1.00 77.56 482 GLN A N 1
ATOM 3336 C CA . GLN A 1 482 ? 5.516 -45.671 -0.575 1.00 77.56 482 GLN A CA 1
ATOM 3337 C C . GLN A 1 482 ? 6.932 -45.153 -0.252 1.00 77.56 482 GLN A C 1
ATOM 3339 O O . GLN A 1 482 ? 7.624 -45.750 0.573 1.00 77.56 482 GLN A O 1
ATOM 3344 N N . TYR A 1 483 ? 7.367 -44.070 -0.905 1.00 78.75 483 TYR A N 1
ATOM 3345 C CA . TYR A 1 483 ? 8.722 -43.521 -0.782 1.00 78.75 483 TYR A CA 1
ATOM 3346 C C . TYR A 1 483 ? 8.687 -42.070 -0.301 1.00 78.75 483 TYR A C 1
ATOM 3348 O O . TYR A 1 483 ? 8.877 -41.823 0.888 1.00 78.75 483 TYR A O 1
ATOM 3356 N N . VAL A 1 484 ? 8.384 -41.124 -1.194 1.00 73.56 484 VAL A N 1
ATOM 3357 C CA . VAL A 1 484 ? 8.140 -39.718 -0.856 1.00 73.56 484 VAL A CA 1
ATOM 3358 C C . VAL A 1 484 ? 6.925 -39.184 -1.616 1.00 73.56 484 VAL A C 1
ATOM 3360 O O . VAL A 1 484 ? 6.546 -39.695 -2.671 1.00 73.56 484 VAL A O 1
ATOM 3363 N N . CYS A 1 485 ? 6.295 -38.154 -1.059 1.00 80.12 485 CYS A N 1
ATOM 3364 C CA . CYS A 1 485 ? 5.347 -37.314 -1.779 1.00 80.12 485 CYS A CA 1
ATOM 3365 C C . CYS A 1 485 ? 6.059 -35.992 -2.071 1.00 80.12 485 CYS A C 1
ATOM 3367 O O . CYS A 1 485 ? 6.515 -35.337 -1.134 1.00 80.12 485 CYS A O 1
ATOM 3369 N N . ILE A 1 486 ? 6.144 -35.597 -3.341 1.00 76.81 486 ILE A N 1
ATOM 3370 C CA . ILE A 1 486 ? 6.706 -34.307 -3.763 1.00 76.81 486 ILE A CA 1
ATOM 3371 C C . ILE A 1 486 ? 5.708 -33.654 -4.718 1.00 76.81 486 ILE A C 1
ATOM 3373 O O . ILE A 1 486 ? 5.226 -34.309 -5.640 1.00 76.81 486 ILE A O 1
ATOM 3377 N N . ALA A 1 487 ? 5.374 -32.380 -4.479 1.00 73.00 487 ALA A N 1
ATOM 3378 C CA . ALA A 1 487 ? 4.418 -31.606 -5.284 1.00 73.00 487 ALA A CA 1
ATOM 3379 C C . ALA A 1 487 ? 3.090 -32.351 -5.572 1.00 73.00 487 ALA A C 1
ATOM 3381 O O . ALA A 1 487 ? 2.563 -32.314 -6.679 1.00 73.00 487 ALA A O 1
ATOM 3382 N N . GLY A 1 488 ? 2.577 -33.082 -4.576 1.00 71.88 488 GLY A N 1
ATOM 3383 C CA . GLY A 1 488 ? 1.323 -33.833 -4.662 1.00 71.88 488 GLY A CA 1
ATOM 3384 C C . GLY A 1 488 ? 1.338 -35.073 -5.557 1.00 71.88 488 GLY A C 1
ATOM 3385 O O . GLY A 1 488 ? 0.277 -35.570 -5.928 1.00 71.88 488 GLY A O 1
ATOM 3386 N N . VAL A 1 489 ? 2.518 -35.610 -5.874 1.00 76.25 489 VAL A N 1
ATOM 3387 C CA . VAL A 1 489 ? 2.682 -36.880 -6.592 1.00 76.25 489 VAL A CA 1
ATOM 3388 C C . VAL A 1 489 ? 3.562 -37.823 -5.769 1.00 76.25 489 VAL A C 1
ATOM 3390 O O . VAL A 1 489 ? 4.536 -37.396 -5.147 1.00 76.25 489 VAL A O 1
ATOM 3393 N N . CYS A 1 490 ? 3.235 -39.119 -5.765 1.00 78.31 490 CYS A N 1
ATOM 3394 C CA . CYS A 1 490 ? 4.124 -40.135 -5.205 1.00 78.31 490 CYS A CA 1
ATOM 3395 C C . CYS A 1 490 ? 5.311 -40.371 -6.138 1.00 78.31 490 CYS A C 1
ATOM 3397 O O . CYS A 1 490 ? 5.133 -40.812 -7.274 1.00 78.31 490 CYS A O 1
ATOM 3399 N N . THR A 1 491 ? 6.512 -40.094 -5.644 1.00 71.81 491 THR A N 1
ATOM 3400 C CA . THR A 1 491 ? 7.768 -40.175 -6.395 1.00 71.81 491 THR A CA 1
ATOM 3401 C C . THR A 1 491 ? 8.867 -40.809 -5.532 1.00 71.81 491 THR A C 1
ATOM 3403 O O . THR A 1 491 ? 8.632 -41.190 -4.382 1.00 71.81 491 THR A O 1
ATOM 3406 N N . GLY A 1 492 ? 10.064 -40.962 -6.102 1.00 72.62 492 GLY A N 1
ATOM 3407 C CA . GLY A 1 492 ? 11.202 -41.613 -5.454 1.00 72.62 492 GLY A CA 1
ATOM 3408 C C . GLY A 1 492 ? 11.285 -43.118 -5.719 1.00 72.62 492 GLY A C 1
ATOM 3409 O O . GLY A 1 492 ? 10.292 -43.776 -6.019 1.00 72.62 492 GLY A O 1
ATOM 3410 N N . GLU A 1 493 ? 12.499 -43.652 -5.605 1.00 80.00 493 GLU A N 1
ATOM 3411 C CA . GLU A 1 493 ? 12.820 -45.082 -5.750 1.00 80.00 493 GLU A CA 1
ATOM 3412 C C . GLU A 1 493 ? 13.191 -45.734 -4.405 1.00 80.00 493 GLU A C 1
ATOM 3414 O O . GLU A 1 493 ? 13.290 -46.959 -4.293 1.00 80.00 493 GLU A O 1
ATOM 3419 N N . CYS A 1 494 ? 13.427 -44.918 -3.375 1.00 77.94 494 CYS A N 1
ATOM 3420 C CA . CYS A 1 494 ? 13.884 -45.343 -2.061 1.00 77.94 494 CYS A CA 1
ATOM 3421 C C . CYS A 1 494 ? 13.324 -44.455 -0.943 1.00 77.94 494 CYS A C 1
ATOM 3423 O O . CYS A 1 494 ? 12.920 -43.315 -1.162 1.00 77.94 494 CYS A O 1
ATOM 3425 N N . SER A 1 495 ? 13.290 -44.990 0.279 1.00 79.56 495 SER A N 1
ATOM 3426 C CA . SER A 1 495 ? 12.910 -44.228 1.472 1.00 79.56 495 SER A CA 1
ATOM 3427 C C . SER A 1 495 ? 14.102 -43.392 1.969 1.00 79.56 495 SER A C 1
ATOM 3429 O O . SER A 1 495 ? 15.198 -43.954 2.085 1.00 79.56 495 SER A O 1
ATOM 3431 N N . PRO A 1 496 ? 13.920 -42.100 2.310 1.00 81.69 496 PRO A N 1
ATOM 3432 C CA . PRO A 1 496 ? 15.003 -41.236 2.781 1.00 81.69 496 PRO A CA 1
ATOM 3433 C C . PRO A 1 496 ? 15.834 -41.854 3.914 1.00 81.69 496 PRO A C 1
ATOM 3435 O O . PRO A 1 496 ? 15.298 -42.413 4.871 1.00 81.69 496 PRO A O 1
ATOM 3438 N N . GLY A 1 497 ? 17.161 -41.772 3.799 1.00 75.50 497 GLY A N 1
ATOM 3439 C CA . GLY A 1 497 ? 18.114 -42.351 4.752 1.00 75.50 497 GLY A CA 1
ATOM 3440 C C . GLY A 1 497 ? 18.434 -43.842 4.563 1.00 75.50 497 GLY A C 1
ATOM 3441 O O . GLY A 1 497 ? 19.336 -44.348 5.238 1.00 75.50 497 GLY A O 1
ATOM 3442 N N . ALA A 1 498 ? 17.768 -44.555 3.644 1.00 80.19 498 ALA A N 1
ATOM 3443 C CA . ALA A 1 498 ? 18.159 -45.916 3.262 1.00 80.19 498 ALA A CA 1
ATOM 3444 C C . ALA A 1 498 ? 19.584 -45.953 2.671 1.00 80.19 498 ALA A C 1
ATOM 3446 O O . ALA A 1 498 ? 20.053 -44.965 2.106 1.00 80.19 498 ALA A O 1
ATOM 3447 N N . LYS A 1 499 ? 20.285 -47.092 2.779 1.00 80.50 499 LYS A N 1
ATOM 3448 C CA . LYS A 1 499 ? 21.665 -47.267 2.284 1.00 80.50 499 LYS A CA 1
ATOM 3449 C C . LYS A 1 499 ? 21.819 -48.553 1.476 1.00 80.50 499 LYS A C 1
ATOM 3451 O O . LYS A 1 499 ? 21.326 -49.597 1.894 1.00 80.50 499 LYS A O 1
ATOM 3456 N N . GLN A 1 500 ? 22.546 -48.490 0.361 1.00 83.81 500 GLN A N 1
ATOM 3457 C CA . GLN A 1 500 ? 22.871 -49.647 -0.483 1.00 83.81 500 GLN A CA 1
ATOM 3458 C C . GLN A 1 500 ? 24.271 -49.527 -1.113 1.00 83.81 500 GLN A C 1
ATOM 3460 O O . GLN A 1 500 ? 24.991 -48.563 -0.865 1.00 83.81 500 GLN A O 1
ATOM 3465 N N . CYS A 1 501 ? 24.671 -50.505 -1.927 1.00 80.19 501 CYS A N 1
ATOM 3466 C CA . CYS A 1 501 ? 25.862 -50.420 -2.778 1.00 80.19 501 CYS A CA 1
ATOM 3467 C C . CYS A 1 501 ? 25.462 -50.588 -4.246 1.00 80.19 501 CYS A C 1
ATOM 3469 O O . CYS A 1 501 ? 24.791 -51.561 -4.582 1.00 80.19 501 CYS A O 1
ATOM 3471 N N . SER A 1 502 ? 25.942 -49.699 -5.114 1.00 81.56 502 SER A N 1
ATOM 3472 C CA . SER A 1 502 ? 25.918 -49.872 -6.568 1.00 81.56 502 SER A CA 1
ATOM 3473 C C . SER A 1 502 ? 27.344 -50.155 -7.044 1.00 81.56 502 SER A C 1
ATOM 3475 O O . SER A 1 502 ? 28.196 -49.267 -7.102 1.00 81.56 502 SER A O 1
ATOM 3477 N N . GLY A 1 503 ? 27.656 -51.434 -7.280 1.00 79.94 503 GLY A N 1
ATOM 3478 C CA . GLY A 1 503 ? 29.026 -51.887 -7.544 1.00 79.94 503 GLY A CA 1
ATOM 3479 C C . GLY A 1 503 ? 29.977 -51.561 -6.383 1.00 79.94 503 GLY A C 1
ATOM 3480 O O . GLY A 1 503 ? 29.735 -51.959 -5.243 1.00 79.94 503 GLY A O 1
ATOM 3481 N N . LYS A 1 504 ? 31.059 -50.820 -6.663 1.00 79.69 504 LYS A N 1
ATOM 3482 C CA . LYS A 1 504 ? 31.988 -50.306 -5.636 1.00 79.69 504 LYS A CA 1
ATOM 3483 C C . LYS A 1 504 ? 31.468 -49.063 -4.894 1.00 79.69 504 LYS A C 1
ATOM 3485 O O . LYS A 1 504 ? 32.106 -48.648 -3.932 1.00 79.69 504 LYS A O 1
ATOM 3490 N N . THR A 1 505 ? 30.353 -48.460 -5.299 1.00 79.62 505 THR A N 1
ATOM 3491 C CA . THR A 1 505 ? 29.911 -47.153 -4.789 1.00 79.62 505 THR A CA 1
ATOM 3492 C C . THR A 1 505 ? 28.846 -47.296 -3.697 1.00 79.62 505 THR A C 1
ATOM 3494 O O . THR A 1 505 ? 27.781 -47.856 -3.970 1.00 79.62 505 THR A O 1
ATOM 3497 N N . PRO A 1 506 ? 29.075 -46.796 -2.467 1.00 85.69 506 PRO A N 1
ATOM 3498 C CA . PRO A 1 506 ? 28.040 -46.735 -1.445 1.00 85.69 506 PRO A CA 1
ATOM 3499 C C . PRO A 1 506 ? 27.034 -45.643 -1.813 1.00 85.69 506 PRO A C 1
ATOM 3501 O O . PRO A 1 506 ? 27.412 -44.514 -2.128 1.00 85.69 506 PRO A O 1
ATOM 3504 N N . GLN A 1 507 ? 25.749 -45.975 -1.757 1.00 84.00 507 GLN A N 1
ATOM 3505 C CA . GLN A 1 507 ? 24.658 -45.045 -2.019 1.00 84.00 507 GLN A CA 1
ATOM 3506 C C . GLN A 1 507 ? 23.821 -44.820 -0.761 1.00 84.00 507 GLN A C 1
ATOM 3508 O O . GLN A 1 507 ? 23.578 -45.754 0.007 1.00 84.00 507 GLN A O 1
ATOM 3513 N N . THR A 1 508 ? 23.366 -43.585 -0.560 1.00 85.56 508 THR A N 1
ATOM 3514 C CA . THR A 1 508 ? 22.416 -43.206 0.497 1.00 85.56 508 THR A CA 1
ATOM 3515 C C . THR A 1 508 ? 21.236 -42.485 -0.141 1.00 85.56 508 THR A C 1
ATOM 3517 O O . THR A 1 508 ? 21.437 -41.634 -1.001 1.00 85.56 508 THR A O 1
ATOM 3520 N N . CYS A 1 509 ? 20.017 -42.839 0.251 1.00 83.69 509 CYS A N 1
ATOM 3521 C CA . CYS A 1 509 ? 18.808 -42.205 -0.253 1.00 83.69 509 CYS A CA 1
ATOM 3522 C C . CYS A 1 509 ? 18.632 -40.814 0.377 1.00 83.69 509 CYS A C 1
ATOM 3524 O O . CYS A 1 509 ? 18.679 -40.692 1.605 1.00 83.69 509 CYS A O 1
ATOM 3526 N N . ASP A 1 510 ? 18.447 -39.782 -0.441 1.00 79.81 510 ASP A N 1
ATOM 3527 C CA . ASP A 1 510 ? 18.244 -38.402 0.010 1.00 79.81 510 ASP A CA 1
ATOM 3528 C C . ASP A 1 510 ? 16.791 -38.108 0.440 1.00 79.81 510 ASP A C 1
ATOM 3530 O O . ASP A 1 510 ? 15.928 -38.988 0.461 1.00 79.81 510 ASP A O 1
ATOM 3534 N N . GLY A 1 511 ? 16.518 -36.854 0.818 1.00 74.38 511 GLY A N 1
ATOM 3535 C CA . GLY A 1 511 ? 15.174 -36.390 1.186 1.00 74.38 511 GLY A CA 1
ATOM 3536 C C . GLY A 1 511 ? 14.183 -36.358 0.016 1.00 74.38 511 GLY A C 1
ATOM 3537 O O . GLY A 1 511 ? 12.984 -36.215 0.237 1.00 74.38 511 GLY A O 1
ATOM 3538 N N . GLN A 1 512 ? 14.675 -36.514 -1.213 1.00 78.00 512 GLN A N 1
ATOM 3539 C CA . GLN A 1 512 ? 13.931 -36.509 -2.465 1.00 78.00 512 GLN A CA 1
ATOM 3540 C C . GLN A 1 512 ? 13.629 -37.937 -2.963 1.00 78.00 512 GLN A C 1
ATOM 3542 O O . GLN A 1 512 ? 13.040 -38.118 -4.030 1.00 78.00 512 GLN A O 1
ATOM 3547 N N . GLY A 1 513 ? 14.009 -38.965 -2.194 1.00 77.25 513 GLY A N 1
ATOM 3548 C CA . GLY A 1 513 ? 13.792 -40.367 -2.544 1.00 77.25 513 GLY A CA 1
ATOM 3549 C C . GLY A 1 513 ? 14.684 -40.856 -3.689 1.00 77.25 513 GLY A C 1
ATOM 3550 O O . GLY A 1 513 ? 14.290 -41.780 -4.403 1.00 77.25 513 GLY A O 1
ATOM 3551 N N . GLN A 1 514 ? 15.843 -40.223 -3.905 1.00 81.50 514 GLN A N 1
ATOM 3552 C CA . GLN A 1 514 ? 16.823 -40.566 -4.937 1.00 81.50 514 GLN A CA 1
ATOM 3553 C C . GLN A 1 514 ? 18.113 -41.128 -4.323 1.00 81.50 514 GLN A C 1
ATOM 3555 O O . GLN A 1 514 ? 18.544 -40.737 -3.236 1.00 81.50 514 GLN A O 1
ATOM 3560 N N . TRP A 1 515 ? 18.764 -42.053 -5.031 1.00 83.06 515 TRP A N 1
ATOM 3561 C CA . TRP A 1 515 ? 20.014 -42.670 -4.582 1.00 83.06 515 TRP A CA 1
ATOM 3562 C C . TRP A 1 515 ? 21.229 -41.774 -4.852 1.00 83.06 515 TRP A C 1
ATOM 3564 O O . TRP A 1 515 ? 21.770 -41.754 -5.959 1.00 83.06 515 TRP A O 1
ATOM 3574 N N . GLN A 1 516 ? 21.712 -41.090 -3.814 1.00 81.81 516 GLN A N 1
ATOM 3575 C CA . GLN A 1 516 ? 22.926 -40.278 -3.885 1.00 81.81 516 GLN A CA 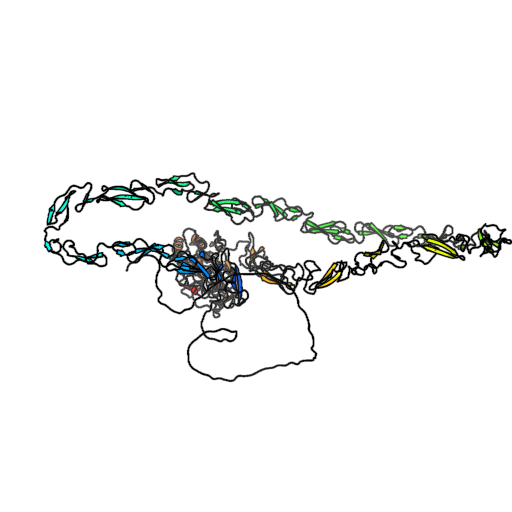1
ATOM 3576 C C . GLN A 1 516 ? 24.188 -41.117 -3.738 1.00 81.81 516 GLN A C 1
ATOM 3578 O O . GLN A 1 516 ? 24.235 -42.083 -2.975 1.00 81.81 516 GLN A O 1
ATOM 3583 N N . ASN A 1 517 ? 25.230 -40.734 -4.474 1.00 83.38 517 ASN A N 1
ATOM 3584 C CA . ASN A 1 517 ? 26.437 -41.532 -4.657 1.00 83.38 517 ASN A CA 1
ATOM 3585 C C . ASN A 1 517 ? 27.582 -40.980 -3.801 1.00 83.38 517 ASN A C 1
ATOM 3587 O O . ASN A 1 517 ? 28.071 -39.880 -4.045 1.00 83.38 517 ASN A O 1
ATOM 3591 N N . GLY A 1 518 ? 28.018 -41.753 -2.805 1.00 73.25 518 GLY A N 1
ATOM 3592 C CA . GLY A 1 518 ? 29.230 -41.456 -2.046 1.00 73.25 518 GLY A CA 1
ATOM 3593 C C . GLY A 1 518 ? 30.500 -41.799 -2.828 1.00 73.25 518 GLY A C 1
ATOM 3594 O O . GLY A 1 518 ? 30.455 -42.333 -3.934 1.00 73.25 518 GLY A O 1
ATOM 3595 N N . THR A 1 519 ? 31.663 -41.534 -2.238 1.00 80.31 519 THR A N 1
ATOM 3596 C CA . THR A 1 519 ? 32.958 -41.885 -2.840 1.00 80.31 519 THR A CA 1
ATOM 3597 C C . THR A 1 519 ? 33.078 -43.397 -3.052 1.00 80.31 519 THR A C 1
ATOM 3599 O O . THR A 1 519 ? 32.833 -44.177 -2.131 1.00 80.31 519 THR A O 1
ATOM 3602 N N . ALA A 1 520 ? 33.482 -43.821 -4.253 1.00 77.69 520 ALA A N 1
ATOM 3603 C CA . ALA A 1 520 ? 33.647 -45.236 -4.581 1.00 77.69 520 ALA A CA 1
ATOM 3604 C C . ALA A 1 520 ? 34.682 -45.921 -3.668 1.00 77.69 520 ALA A C 1
ATOM 3606 O O . ALA A 1 520 ? 35.794 -45.426 -3.473 1.00 77.69 520 ALA A O 1
ATOM 3607 N N . CYS A 1 521 ? 34.326 -47.085 -3.124 1.00 77.88 521 CYS A N 1
ATOM 3608 C CA . CYS A 1 521 ? 35.185 -47.852 -2.233 1.00 77.88 521 CYS A CA 1
ATOM 3609 C C . CYS A 1 521 ? 36.403 -48.409 -2.978 1.00 77.88 521 CYS A C 1
ATOM 3611 O O . CYS A 1 521 ? 36.264 -49.019 -4.038 1.00 77.88 521 CYS A O 1
ATOM 3613 N N . GLN A 1 522 ? 37.595 -48.278 -2.388 1.00 78.06 522 GLN A N 1
ATOM 3614 C CA . GLN A 1 522 ? 38.848 -48.724 -3.006 1.00 78.06 522 GLN A CA 1
ATOM 3615 C C . GLN A 1 522 ? 38.838 -50.224 -3.358 1.00 78.06 522 GLN A C 1
ATOM 3617 O O . GLN A 1 522 ? 39.224 -50.588 -4.470 1.00 78.06 522 GLN A O 1
ATOM 3622 N N . TYR A 1 523 ? 38.332 -51.082 -2.463 1.00 78.19 523 TYR A N 1
ATOM 3623 C CA . TYR A 1 523 ? 38.316 -52.540 -2.644 1.00 78.19 523 TYR A CA 1
ATOM 3624 C C . TYR A 1 523 ? 36.896 -53.101 -2.804 1.00 78.19 523 TYR A C 1
ATOM 3626 O O . TYR A 1 523 ? 36.534 -53.464 -3.922 1.00 78.19 523 TYR A O 1
ATOM 3634 N N . VAL A 1 524 ? 36.067 -53.124 -1.751 1.00 78.94 524 VAL A N 1
ATOM 3635 C CA . VAL A 1 524 ? 34.658 -53.566 -1.832 1.00 78.94 524 VAL A CA 1
ATOM 3636 C C . VAL A 1 524 ? 33.699 -52.637 -1.076 1.00 78.94 524 VAL A C 1
ATOM 3638 O O . VAL A 1 524 ? 34.065 -52.025 -0.071 1.00 78.94 524 VAL A O 1
ATOM 3641 N N . CYS A 1 525 ? 32.457 -52.545 -1.561 1.00 82.44 525 CYS A N 1
ATOM 3642 C CA . CYS A 1 525 ? 31.324 -51.947 -0.849 1.00 82.44 525 CYS A CA 1
ATOM 3643 C C . CYS A 1 525 ? 30.427 -53.071 -0.321 1.00 82.44 525 CYS A C 1
ATOM 3645 O O . CYS A 1 525 ? 30.137 -54.028 -1.040 1.00 82.44 525 CYS A O 1
ATOM 3647 N N . THR A 1 526 ? 29.963 -52.982 0.922 1.00 79.88 526 THR A N 1
ATOM 3648 C CA . THR A 1 526 ? 28.964 -53.908 1.475 1.00 79.88 526 THR A CA 1
ATOM 3649 C C . THR A 1 526 ? 28.004 -53.140 2.380 1.00 79.88 526 THR A C 1
ATOM 3651 O O . THR A 1 526 ? 28.440 -52.379 3.239 1.00 79.88 526 THR A O 1
ATOM 3654 N N . ALA A 1 527 ? 26.693 -53.303 2.160 1.00 73.31 527 ALA A N 1
ATOM 3655 C CA . ALA A 1 527 ? 25.617 -52.650 2.924 1.00 73.31 527 ALA A CA 1
ATOM 3656 C C . ALA A 1 527 ? 25.746 -51.110 3.081 1.00 73.31 527 ALA A C 1
ATOM 3658 O O . ALA A 1 527 ? 25.381 -50.548 4.111 1.00 73.31 527 ALA A O 1
ATOM 3659 N N . GLY A 1 528 ? 26.264 -50.417 2.060 1.00 75.69 528 GLY A N 1
ATOM 3660 C CA . GLY A 1 528 ? 26.440 -48.959 2.074 1.00 75.69 528 GLY A CA 1
ATOM 3661 C C . GLY A 1 528 ? 27.646 -48.469 2.880 1.00 75.69 528 GLY A C 1
ATOM 3662 O O . GLY A 1 528 ? 27.610 -47.378 3.447 1.00 75.69 528 GLY A O 1
ATOM 3663 N N . SER A 1 529 ? 28.714 -49.265 2.975 1.00 76.50 529 SER A N 1
ATOM 3664 C CA . SER A 1 529 ? 30.002 -48.869 3.563 1.00 76.50 529 SER A CA 1
ATOM 3665 C C . SER A 1 529 ? 31.179 -49.606 2.910 1.00 76.50 529 SER A C 1
ATOM 3667 O O . SER A 1 529 ? 30.995 -50.646 2.277 1.00 76.50 529 SER A O 1
ATOM 3669 N N . CYS A 1 530 ? 32.387 -49.051 3.041 1.00 80.25 530 CYS A N 1
ATOM 3670 C CA . CYS A 1 530 ? 33.601 -49.550 2.385 1.00 80.25 530 CYS A CA 1
ATOM 3671 C C . CYS A 1 530 ? 34.436 -50.484 3.273 1.00 80.25 530 CYS A C 1
ATOM 3673 O O . CYS A 1 530 ? 34.580 -50.242 4.469 1.00 80.25 530 CYS A O 1
ATOM 3675 N N . GLY A 1 531 ? 35.052 -51.504 2.665 1.00 74.25 531 GLY A N 1
ATOM 3676 C CA . GLY A 1 531 ? 35.986 -52.427 3.320 1.00 74.25 531 GLY A CA 1
ATOM 3677 C C . GLY A 1 531 ? 36.869 -53.199 2.328 1.00 74.25 531 GLY A C 1
ATOM 3678 O O . GLY A 1 531 ? 36.858 -52.912 1.130 1.00 74.25 531 GLY A O 1
ATOM 3679 N N . GLY A 1 532 ? 37.623 -54.184 2.832 1.00 73.19 532 GLY A N 1
ATOM 3680 C CA . GLY A 1 532 ? 38.567 -55.015 2.062 1.00 73.19 532 GLY A CA 1
ATOM 3681 C C . GLY A 1 532 ? 40.011 -54.487 2.043 1.00 73.19 532 GLY A C 1
ATOM 3682 O O . GLY A 1 532 ? 40.253 -53.330 2.379 1.00 73.19 532 GLY A O 1
ATOM 3683 N N . VAL A 1 533 ? 40.967 -55.344 1.658 1.00 79.38 533 VAL A N 1
ATOM 3684 C CA . VAL A 1 533 ? 42.402 -55.001 1.487 1.00 79.38 533 VAL A CA 1
ATOM 3685 C C . VAL A 1 533 ? 42.992 -55.423 0.129 1.00 79.38 533 VAL A C 1
ATOM 3687 O O . VAL A 1 533 ? 44.127 -55.070 -0.182 1.00 79.38 533 VAL A O 1
ATOM 3690 N N . CYS A 1 534 ? 42.236 -56.163 -0.682 1.00 76.31 534 CYS A N 1
ATOM 3691 C CA . CYS A 1 534 ? 42.537 -56.517 -2.073 1.00 76.31 534 CYS A CA 1
ATOM 3692 C C . CYS A 1 534 ? 41.231 -56.586 -2.884 1.00 76.31 534 CYS A C 1
ATOM 3694 O O . CYS A 1 534 ? 40.145 -56.627 -2.295 1.00 76.31 534 CYS A O 1
ATOM 3696 N N . ASN A 1 535 ? 41.297 -56.571 -4.220 1.00 78.62 535 ASN A N 1
ATOM 3697 C CA . ASN A 1 535 ? 40.097 -56.783 -5.031 1.00 78.62 535 ASN A CA 1
ATOM 3698 C C . ASN A 1 535 ? 39.820 -58.289 -5.135 1.00 78.62 535 ASN A C 1
ATOM 3700 O O . ASN A 1 535 ? 40.752 -59.058 -5.376 1.00 78.62 535 ASN A O 1
ATOM 3704 N N . PRO A 1 536 ? 38.557 -58.733 -5.016 1.00 79.19 536 PRO A N 1
ATOM 3705 C CA . PRO A 1 536 ? 38.198 -60.120 -5.281 1.00 79.19 536 PRO A CA 1
ATOM 3706 C C . PRO A 1 536 ? 38.756 -60.612 -6.620 1.00 79.19 536 PRO A C 1
ATOM 3708 O O . PRO A 1 536 ? 38.643 -59.920 -7.630 1.00 79.19 536 PRO A O 1
ATOM 3711 N N . THR A 1 537 ? 39.310 -61.825 -6.627 1.00 74.00 537 THR A N 1
ATOM 3712 C CA . THR A 1 537 ? 40.031 -62.474 -7.744 1.00 74.00 537 THR A CA 1
ATOM 3713 C C . THR A 1 537 ? 41.453 -61.986 -8.050 1.00 74.00 537 THR A C 1
ATOM 3715 O O . THR A 1 537 ? 42.120 -62.632 -8.860 1.00 74.00 537 THR A O 1
ATOM 3718 N N . ASP A 1 538 ? 41.978 -60.959 -7.367 1.00 82.50 538 ASP A N 1
ATOM 3719 C CA . ASP A 1 538 ? 43.410 -60.622 -7.444 1.00 82.50 538 ASP A CA 1
ATOM 3720 C C . ASP A 1 538 ? 44.273 -61.831 -7.024 1.00 82.50 538 ASP A C 1
ATOM 3722 O O . ASP A 1 538 ? 43.915 -62.578 -6.109 1.00 82.50 538 ASP A O 1
ATOM 3726 N N . VAL A 1 539 ? 45.436 -62.019 -7.660 1.00 76.44 539 VAL A N 1
ATOM 3727 C CA . VAL A 1 539 ? 46.403 -63.083 -7.326 1.00 76.44 539 VAL A CA 1
ATOM 3728 C C . VAL A 1 539 ? 47.801 -62.519 -7.084 1.00 76.44 539 VAL A C 1
ATOM 3730 O O . VAL A 1 539 ? 48.227 -61.583 -7.757 1.00 76.44 539 VAL A O 1
ATOM 3733 N N . GLN A 1 540 ? 48.545 -63.102 -6.140 1.00 80.38 540 GLN A N 1
ATOM 3734 C CA . GLN A 1 540 ? 49.936 -62.718 -5.850 1.00 80.38 540 GLN A CA 1
ATOM 3735 C C . GLN A 1 540 ? 50.806 -63.926 -5.472 1.00 80.38 540 GLN A C 1
ATOM 3737 O O . GLN A 1 540 ? 50.290 -65.015 -5.243 1.00 80.38 540 GLN A O 1
ATOM 3742 N N . CYS A 1 541 ? 52.129 -63.750 -5.403 1.00 77.81 541 CYS A N 1
ATOM 3743 C CA . CYS A 1 541 ? 53.064 -64.764 -4.896 1.00 77.81 541 CYS A CA 1
ATOM 3744 C C . CYS A 1 541 ? 53.674 -64.303 -3.562 1.00 77.81 541 CYS A C 1
ATOM 3746 O O . CYS A 1 541 ? 54.422 -63.328 -3.524 1.00 77.81 541 CYS A O 1
ATOM 3748 N N . ALA A 1 542 ? 53.420 -65.039 -2.481 1.00 77.06 542 ALA A N 1
ATOM 3749 C CA . ALA A 1 542 ? 54.104 -64.892 -1.200 1.00 77.06 542 ALA A CA 1
ATOM 3750 C C . ALA A 1 542 ? 55.366 -65.778 -1.193 1.00 77.06 542 ALA A C 1
ATOM 3752 O O . ALA A 1 542 ? 55.386 -66.885 -0.654 1.00 77.06 542 ALA A O 1
ATOM 3753 N N . GLY A 1 543 ? 56.422 -65.321 -1.873 1.00 77.44 543 GLY A N 1
ATOM 3754 C CA . GLY A 1 543 ? 57.595 -66.151 -2.163 1.00 77.44 543 GLY A CA 1
ATOM 3755 C C . GLY A 1 543 ? 57.261 -67.220 -3.208 1.00 77.44 543 GLY A C 1
ATOM 3756 O O . GLY A 1 543 ? 56.680 -66.910 -4.241 1.00 77.44 543 GLY A O 1
ATOM 3757 N N . ASN A 1 544 ? 57.589 -68.489 -2.948 1.00 76.00 544 ASN A N 1
ATOM 3758 C CA . ASN A 1 544 ? 57.298 -69.599 -3.870 1.00 76.00 544 ASN A CA 1
ATOM 3759 C C . ASN A 1 544 ? 55.873 -70.190 -3.705 1.00 76.00 544 ASN A C 1
ATOM 3761 O O . ASN A 1 544 ? 55.655 -71.379 -3.943 1.00 76.00 544 ASN A O 1
ATOM 3765 N N . VAL A 1 545 ? 54.914 -69.383 -3.241 1.00 75.44 545 VAL A N 1
ATOM 3766 C CA . VAL A 1 545 ? 53.544 -69.795 -2.888 1.00 75.44 545 VAL A CA 1
ATOM 3767 C C . VAL A 1 545 ? 52.534 -68.800 -3.473 1.00 75.44 545 VAL A C 1
ATOM 3769 O O . VAL A 1 545 ? 52.589 -67.626 -3.103 1.00 75.44 545 VAL A O 1
ATOM 3772 N N . PRO A 1 546 ? 51.601 -69.216 -4.349 1.00 84.12 546 PRO A N 1
ATOM 3773 C CA . PRO A 1 546 ? 50.526 -68.352 -4.825 1.00 84.12 546 PRO A CA 1
ATOM 3774 C C . PRO A 1 546 ? 49.499 -68.025 -3.732 1.00 84.12 546 PRO A C 1
ATOM 3776 O O . PRO A 1 546 ? 49.283 -68.800 -2.799 1.00 84.12 546 PRO A O 1
ATOM 3779 N N . GLN A 1 547 ? 48.807 -66.901 -3.888 1.00 84.38 547 GLN A N 1
ATOM 3780 C CA . GLN A 1 547 ? 47.638 -66.500 -3.111 1.00 84.38 547 GLN A CA 1
ATOM 3781 C C . GLN A 1 547 ? 46.544 -65.953 -4.037 1.00 84.38 547 GLN A C 1
ATOM 3783 O O . GLN A 1 547 ? 46.843 -65.452 -5.120 1.00 84.38 547 GLN A O 1
ATOM 3788 N N . LEU A 1 548 ? 45.295 -66.018 -3.577 1.00 85.56 548 LEU A N 1
ATOM 3789 C CA . LEU A 1 548 ? 44.089 -65.519 -4.243 1.00 85.56 548 LEU A CA 1
ATOM 3790 C C . LEU A 1 548 ? 43.301 -64.634 -3.268 1.00 85.56 548 LEU A C 1
ATOM 3792 O O . LEU A 1 548 ? 43.186 -64.986 -2.094 1.00 85.56 548 LEU A O 1
ATOM 3796 N N . CYS A 1 549 ? 42.752 -63.518 -3.738 1.00 83.81 549 CYS A N 1
ATOM 3797 C CA . CYS A 1 549 ? 41.870 -62.658 -2.957 1.00 83.81 549 CYS A CA 1
ATOM 3798 C C . CYS A 1 549 ? 40.407 -63.122 -3.076 1.00 83.81 549 CYS A C 1
ATOM 3800 O O . CYS A 1 549 ? 39.889 -63.303 -4.183 1.00 83.81 549 CYS A O 1
ATOM 3802 N N . ASP A 1 550 ? 39.739 -63.334 -1.944 1.00 80.81 550 ASP A N 1
ATOM 3803 C CA . ASP A 1 550 ? 38.357 -63.815 -1.881 1.00 80.81 550 ASP A CA 1
ATOM 3804 C C . ASP A 1 550 ? 37.303 -62.702 -2.062 1.00 80.81 550 ASP A C 1
ATOM 3806 O O . ASP A 1 550 ? 37.606 -61.513 -2.186 1.00 80.81 550 ASP A O 1
ATOM 3810 N N . SER A 1 551 ? 36.023 -63.089 -2.097 1.00 74.94 551 SER A N 1
ATOM 3811 C CA . SER A 1 551 ? 34.898 -62.177 -2.342 1.00 74.94 551 SER A CA 1
ATOM 3812 C C . SER A 1 551 ? 34.629 -61.157 -1.229 1.00 74.94 551 SER A C 1
ATOM 3814 O O . SER A 1 551 ? 33.815 -60.263 -1.446 1.00 74.94 551 SER A O 1
ATOM 3816 N N . SER A 1 552 ? 35.276 -61.258 -0.060 1.00 76.06 552 SER A N 1
ATOM 3817 C CA . SER A 1 552 ? 35.231 -60.225 0.988 1.00 76.06 552 SER A CA 1
ATOM 3818 C C . SER A 1 552 ? 36.493 -59.349 1.012 1.00 76.06 552 SER A C 1
ATOM 3820 O O . SER A 1 552 ? 36.656 -58.509 1.902 1.00 76.06 552 SER A O 1
ATOM 3822 N N . GLY A 1 553 ? 37.367 -59.494 0.008 1.00 77.69 553 GLY A N 1
ATOM 3823 C CA . GLY A 1 553 ? 38.558 -58.672 -0.183 1.00 77.69 553 GLY A CA 1
ATOM 3824 C C . GLY A 1 553 ? 39.728 -59.065 0.720 1.00 77.69 553 GLY A C 1
ATOM 3825 O O . GLY A 1 553 ? 40.455 -58.169 1.157 1.00 77.69 553 GLY A O 1
ATOM 3826 N N . GLN A 1 554 ? 39.876 -60.360 1.041 1.00 81.19 554 GLN A N 1
ATOM 3827 C CA . GLN A 1 554 ? 40.913 -60.908 1.931 1.00 81.19 554 GLN A CA 1
ATOM 3828 C C . GLN A 1 554 ? 41.797 -61.954 1.220 1.00 81.19 554 GLN A C 1
ATOM 3830 O O . GLN A 1 554 ? 41.349 -62.647 0.310 1.00 81.19 554 GLN A O 1
ATOM 3835 N N . TRP A 1 555 ? 43.060 -62.097 1.639 1.00 81.62 555 TRP A N 1
ATOM 3836 C CA . TRP A 1 555 ? 44.047 -62.975 0.985 1.00 81.62 555 TRP A CA 1
ATOM 3837 C C . TRP A 1 555 ? 44.056 -64.420 1.513 1.00 81.62 555 TRP A C 1
ATOM 3839 O O . TRP A 1 555 ? 44.230 -64.649 2.709 1.00 81.62 555 TRP A O 1
ATOM 3849 N N . GLN A 1 556 ? 43.990 -65.397 0.601 1.00 80.38 556 GLN A N 1
ATOM 3850 C CA . GLN A 1 556 ? 44.008 -66.840 0.878 1.00 80.38 556 GLN A CA 1
ATOM 3851 C C . GLN A 1 556 ? 45.200 -67.535 0.186 1.00 80.38 556 GLN A C 1
ATOM 3853 O O . GLN A 1 556 ? 45.388 -67.399 -1.024 1.00 80.38 556 GLN A O 1
ATOM 3858 N N . SER A 1 557 ? 46.003 -68.304 0.931 1.00 80.62 557 SER A N 1
ATOM 3859 C CA . SER A 1 557 ? 47.213 -68.983 0.416 1.00 80.62 557 SER A CA 1
ATOM 3860 C C . SER A 1 557 ? 46.938 -70.329 -0.265 1.00 80.62 557 SER A C 1
ATOM 3862 O O . SER A 1 557 ? 46.078 -71.087 0.174 1.00 80.62 557 SER A O 1
ATOM 3864 N N . GLN A 1 558 ? 47.722 -70.649 -1.300 1.00 77.94 558 GLN A N 1
ATOM 3865 C CA . GLN A 1 558 ? 47.641 -71.881 -2.099 1.00 77.94 558 GLN A CA 1
ATOM 3866 C C . GLN A 1 558 ? 48.872 -72.795 -1.886 1.00 77.94 558 GLN A C 1
ATOM 3868 O O . GLN A 1 558 ? 49.674 -72.584 -0.976 1.00 77.94 558 GLN A O 1
ATOM 3873 N N . ALA A 1 559 ? 49.024 -73.845 -2.703 1.00 74.25 559 ALA A N 1
ATOM 3874 C CA . ALA A 1 559 ? 50.151 -74.784 -2.638 1.00 74.25 559 ALA A CA 1
ATOM 3875 C C . ALA A 1 559 ? 51.437 -74.239 -3.303 1.00 74.25 559 ALA A C 1
ATOM 3877 O O . ALA A 1 559 ? 51.374 -73.492 -4.274 1.00 74.25 559 ALA A O 1
ATOM 3878 N N . ALA A 1 560 ? 52.610 -74.641 -2.802 1.00 73.69 560 ALA A N 1
ATOM 3879 C CA . ALA A 1 560 ? 53.909 -74.161 -3.289 1.00 73.69 560 ALA A CA 1
ATOM 3880 C C . ALA A 1 560 ? 54.268 -74.657 -4.706 1.00 73.69 560 ALA A C 1
ATOM 3882 O O . ALA A 1 560 ? 53.965 -75.793 -5.076 1.00 73.69 560 ALA A O 1
ATOM 3883 N N . CYS A 1 561 ? 54.966 -73.822 -5.480 1.00 74.44 561 CYS A N 1
ATOM 3884 C CA . CYS A 1 561 ? 55.282 -74.086 -6.886 1.00 74.44 561 CYS A CA 1
ATOM 3885 C C . CYS A 1 561 ? 56.517 -74.978 -7.105 1.00 74.44 561 CYS A C 1
ATOM 3887 O O . CYS A 1 561 ? 57.501 -74.904 -6.371 1.00 74.44 561 CYS A O 1
ATOM 3889 N N . SER A 1 562 ? 56.487 -75.800 -8.161 1.00 70.81 562 SER A N 1
ATOM 3890 C CA . SER A 1 562 ? 57.491 -76.851 -8.414 1.00 70.81 562 SER A CA 1
ATOM 3891 C C . SER A 1 562 ? 58.855 -76.360 -8.917 1.00 70.81 562 SER A C 1
ATOM 3893 O O . SER A 1 562 ? 59.844 -77.058 -8.706 1.00 70.81 562 SER A O 1
ATOM 3895 N N . TYR A 1 563 ? 58.920 -75.183 -9.553 1.00 73.31 563 TYR A N 1
ATOM 3896 C CA . TYR A 1 563 ? 60.180 -74.535 -9.951 1.00 73.31 563 TYR A CA 1
ATOM 3897 C C . TYR A 1 563 ? 60.214 -73.065 -9.510 1.00 73.31 563 TYR A C 1
ATOM 3899 O O . TYR A 1 563 ? 61.114 -72.685 -8.764 1.00 73.31 563 TYR A O 1
ATOM 3907 N N . VAL A 1 564 ? 59.222 -72.252 -9.904 1.00 71.75 564 VAL A N 1
ATOM 3908 C CA . VAL A 1 564 ? 59.042 -70.885 -9.380 1.00 71.75 564 VAL A CA 1
ATOM 3909 C C . VAL A 1 564 ? 57.566 -70.463 -9.349 1.00 71.75 564 VAL A C 1
ATOM 3911 O O . VAL A 1 564 ? 56.765 -70.933 -10.160 1.00 71.75 564 VAL A O 1
ATOM 3914 N N . CYS A 1 565 ? 57.212 -69.557 -8.432 1.00 76.94 565 CYS A N 1
ATOM 3915 C CA . CYS A 1 565 ? 55.972 -68.776 -8.462 1.00 76.94 565 CYS A CA 1
ATOM 3916 C C . CYS A 1 565 ? 56.228 -67.437 -9.170 1.00 76.94 565 CYS A C 1
ATOM 3918 O O . CYS A 1 565 ? 57.134 -66.701 -8.780 1.00 76.94 565 CYS A O 1
ATOM 3920 N N . ALA A 1 566 ? 55.427 -67.101 -10.179 1.00 75.19 566 ALA A N 1
ATOM 3921 C CA . ALA A 1 566 ? 55.444 -65.801 -10.844 1.00 75.19 566 ALA A CA 1
ATOM 3922 C C . ALA A 1 566 ? 54.006 -65.348 -11.139 1.00 75.19 566 ALA A C 1
ATOM 3924 O O . ALA A 1 566 ? 53.194 -66.140 -11.609 1.00 75.19 566 ALA A O 1
ATOM 3925 N N . ALA A 1 567 ? 53.682 -64.082 -10.843 1.00 71.94 567 ALA A N 1
ATOM 3926 C CA . ALA A 1 567 ? 52.360 -63.480 -11.082 1.00 71.94 567 ALA A CA 1
ATOM 3927 C C . ALA A 1 567 ? 51.154 -64.309 -10.563 1.00 71.94 567 ALA A C 1
ATOM 3929 O O . ALA A 1 567 ? 50.121 -64.405 -11.218 1.00 71.94 567 ALA A O 1
ATOM 3930 N N . GLY A 1 568 ? 51.292 -64.941 -9.390 1.00 70.75 568 GLY A N 1
ATOM 3931 C CA . GLY A 1 568 ? 50.241 -65.777 -8.792 1.00 70.75 568 GLY A CA 1
ATOM 3932 C C . GLY A 1 568 ? 50.067 -67.162 -9.435 1.00 70.75 568 GLY A C 1
ATOM 3933 O O . GLY A 1 568 ? 49.077 -67.833 -9.161 1.00 70.75 568 GLY A O 1
ATOM 3934 N N . GLN A 1 569 ? 51.006 -67.609 -10.277 1.00 73.56 569 GLN A N 1
ATOM 3935 C CA . GLN A 1 569 ? 50.971 -68.909 -10.958 1.00 73.56 569 GLN A CA 1
ATOM 3936 C C . GLN A 1 569 ? 52.318 -69.642 -10.842 1.00 73.56 569 GLN A C 1
ATOM 3938 O O . GLN A 1 569 ? 53.350 -69.033 -10.559 1.00 73.56 569 GLN A O 1
ATOM 3943 N N . CYS A 1 570 ? 52.320 -70.958 -11.066 1.00 77.00 570 CYS A N 1
ATOM 3944 C CA . CYS A 1 570 ? 53.539 -71.772 -11.073 1.00 77.00 570 CYS A CA 1
ATOM 3945 C C . CYS A 1 570 ? 54.096 -71.929 -12.495 1.00 77.00 570 CYS A C 1
ATOM 3947 O O . CYS A 1 570 ? 53.348 -72.272 -13.408 1.00 77.00 570 CYS A O 1
ATOM 3949 N N . SER A 1 571 ? 55.401 -71.704 -12.681 1.00 69.81 571 SER A N 1
ATOM 3950 C CA . SER A 1 571 ? 56.060 -71.709 -14.000 1.00 69.81 571 SER A CA 1
ATOM 3951 C C . SER A 1 571 ? 57.515 -72.214 -13.939 1.00 69.81 571 SER A C 1
ATOM 3953 O O . SER A 1 571 ? 58.005 -72.575 -12.867 1.00 69.81 571 SER A O 1
ATOM 3955 N N . GLY A 1 572 ? 58.190 -72.240 -15.094 1.00 71.56 572 GLY A N 1
ATOM 3956 C CA . GLY A 1 572 ? 59.551 -72.753 -15.324 1.00 71.56 572 GLY A CA 1
ATOM 3957 C C . GLY A 1 572 ? 59.572 -74.097 -16.070 1.00 71.56 572 GLY A C 1
ATOM 3958 O O . GLY A 1 572 ? 58.699 -74.934 -15.859 1.00 71.56 572 GLY A O 1
ATOM 3959 N N . VAL A 1 573 ? 60.567 -74.310 -16.945 1.00 73.62 573 VAL A N 1
ATOM 3960 C CA . VAL A 1 573 ? 60.775 -75.583 -17.683 1.00 73.62 573 VAL A CA 1
ATOM 3961 C C . VAL A 1 573 ? 62.199 -76.147 -17.571 1.00 73.62 573 VAL A C 1
ATOM 3963 O O . VAL A 1 573 ? 62.423 -77.325 -17.843 1.00 73.62 573 VAL A O 1
ATOM 3966 N N . CYS A 1 574 ? 63.167 -75.338 -17.141 1.00 67.06 574 CYS A N 1
ATOM 3967 C CA . CYS A 1 574 ? 64.512 -75.756 -16.752 1.00 67.06 574 CYS A CA 1
ATOM 3968 C C . CYS A 1 574 ? 64.959 -75.029 -15.473 1.00 67.06 574 CYS A C 1
ATOM 3970 O O . CYS A 1 574 ? 64.362 -74.035 -15.062 1.00 67.06 574 CYS A O 1
ATOM 3972 N N . VAL A 1 575 ? 66.014 -75.537 -14.828 1.00 72.06 575 VAL A N 1
ATOM 3973 C CA . VAL A 1 575 ? 66.636 -74.898 -13.656 1.00 72.06 575 VAL A CA 1
ATOM 3974 C C . VAL A 1 575 ? 67.762 -73.955 -14.132 1.00 72.06 575 VAL A C 1
ATOM 3976 O O . VAL A 1 575 ? 68.555 -74.378 -14.986 1.00 72.06 575 VAL A O 1
ATOM 3979 N N . PRO A 1 576 ? 67.868 -72.711 -13.614 1.00 79.62 576 PRO A N 1
ATOM 3980 C CA . PRO A 1 576 ? 68.796 -71.693 -14.122 1.00 79.62 576 PRO A CA 1
ATOM 3981 C C . PRO A 1 576 ? 70.278 -72.106 -14.149 1.00 79.62 576 PRO A C 1
ATOM 3983 O O . PRO A 1 576 ? 70.729 -72.946 -13.374 1.00 79.62 576 PRO A O 1
ATOM 3986 N N . GLY A 1 577 ? 71.062 -71.478 -15.029 1.00 71.62 577 GLY A N 1
ATOM 3987 C CA . GLY A 1 577 ? 72.518 -71.661 -15.154 1.00 71.62 577 GLY A CA 1
ATOM 3988 C C . GLY A 1 577 ? 72.959 -72.851 -16.016 1.00 71.62 577 GLY A C 1
ATOM 3989 O O . GLY A 1 577 ? 74.089 -72.861 -16.509 1.00 71.62 577 GLY A O 1
ATOM 3990 N N . SER A 1 578 ? 72.068 -73.818 -16.250 1.00 77.81 578 SER A N 1
ATOM 3991 C CA . SER A 1 578 ? 72.255 -74.965 -17.155 1.00 77.81 578 SER A CA 1
ATOM 3992 C C . SER A 1 578 ? 72.614 -74.525 -18.591 1.00 77.81 578 SER A C 1
ATOM 3994 O O . SER A 1 578 ? 72.228 -73.434 -19.000 1.00 77.81 578 SER A O 1
ATOM 3996 N N . LYS A 1 579 ? 73.311 -75.346 -19.399 1.00 74.75 579 LYS A N 1
ATOM 3997 C CA . LYS A 1 579 ? 73.699 -75.002 -20.794 1.00 74.75 579 LYS A CA 1
ATOM 3998 C C . LYS A 1 579 ? 73.532 -76.157 -21.789 1.00 74.75 579 LYS A C 1
ATOM 4000 O O . LYS A 1 579 ? 73.700 -77.313 -21.413 1.00 74.75 579 LYS A O 1
ATOM 4005 N N . GLN A 1 580 ? 73.248 -75.823 -23.054 1.00 77.25 580 GLN A N 1
ATOM 4006 C CA . GLN A 1 580 ? 73.138 -76.753 -24.197 1.00 77.25 580 GLN A CA 1
ATOM 4007 C C . GLN A 1 580 ? 73.431 -76.031 -25.540 1.00 77.25 580 GLN A C 1
ATOM 4009 O O . GLN A 1 580 ? 74.040 -74.962 -25.524 1.00 77.25 580 GLN A O 1
ATOM 4014 N N . CYS A 1 581 ? 73.063 -76.592 -26.703 1.00 72.81 581 CYS A N 1
ATOM 4015 C CA . CYS A 1 581 ? 73.248 -76.002 -28.049 1.00 72.81 581 CYS A CA 1
ATOM 4016 C C . CYS A 1 581 ? 72.105 -76.405 -29.009 1.00 72.81 581 CYS A C 1
ATOM 4018 O O . CYS A 1 581 ? 71.456 -77.425 -28.787 1.00 72.81 581 CYS A O 1
ATOM 4020 N N . SER A 1 582 ? 71.895 -75.648 -30.096 1.00 73.94 582 SER A N 1
ATOM 4021 C CA . SER A 1 582 ? 70.929 -75.934 -31.172 1.00 73.94 582 SER A CA 1
ATOM 4022 C C . SER A 1 582 ? 71.414 -75.368 -32.520 1.00 73.94 582 SER A C 1
ATOM 4024 O O . SER A 1 582 ? 71.494 -74.154 -32.702 1.00 73.94 582 SER A O 1
ATOM 4026 N N . GLY A 1 583 ? 71.779 -76.226 -33.479 1.00 73.38 583 GLY A N 1
ATOM 4027 C CA . GLY A 1 583 ? 72.379 -75.786 -34.749 1.00 73.38 583 GLY A CA 1
ATOM 4028 C C . GLY A 1 583 ? 73.714 -75.054 -34.537 1.00 73.38 583 GLY A C 1
ATOM 4029 O O . GLY A 1 583 ? 74.573 -75.542 -33.808 1.00 73.38 583 GLY A O 1
ATOM 4030 N N . ASN A 1 584 ? 73.880 -73.869 -35.135 1.00 68.56 584 ASN A N 1
ATOM 4031 C CA . ASN A 1 584 ? 75.076 -73.026 -34.956 1.00 68.56 584 ASN A CA 1
ATOM 4032 C C . ASN A 1 584 ? 75.043 -72.140 -33.683 1.00 68.56 584 ASN A C 1
ATOM 4034 O O . ASN A 1 584 ? 75.860 -71.225 -33.566 1.00 68.56 584 ASN A O 1
ATOM 4038 N N . ILE A 1 585 ? 74.091 -72.366 -32.765 1.00 72.69 585 ILE A N 1
ATOM 4039 C CA . ILE A 1 585 ? 73.767 -71.490 -31.624 1.00 72.69 585 ILE A CA 1
ATOM 4040 C C . ILE A 1 585 ? 73.988 -72.207 -30.270 1.00 72.69 585 ILE A C 1
ATOM 4042 O O . ILE A 1 585 ? 73.425 -73.283 -30.049 1.00 72.69 585 ILE A O 1
ATOM 4046 N N . PRO A 1 586 ? 74.747 -71.620 -29.321 1.00 77.75 586 PRO A N 1
ATOM 4047 C CA . PRO A 1 586 ? 74.778 -72.057 -27.919 1.00 77.75 586 PRO A CA 1
ATOM 4048 C C . PRO A 1 586 ? 73.501 -71.667 -27.145 1.00 77.75 586 PRO A C 1
ATOM 4050 O O . PRO A 1 586 ? 72.785 -70.750 -27.539 1.00 77.75 586 PRO A O 1
ATOM 4053 N N . GLN A 1 587 ? 73.228 -72.313 -26.005 1.00 79.19 587 GLN A N 1
ATOM 4054 C CA . GLN A 1 587 ? 72.080 -72.017 -25.130 1.00 79.19 587 GLN A CA 1
ATOM 4055 C C . GLN A 1 587 ? 72.424 -72.037 -23.627 1.00 79.19 587 GLN A C 1
ATOM 4057 O O . GLN A 1 587 ? 73.328 -72.749 -23.185 1.00 79.19 587 GLN A O 1
ATOM 4062 N N . LEU A 1 588 ? 71.653 -71.276 -22.844 1.00 79.00 588 LEU A N 1
ATOM 4063 C CA . LEU A 1 588 ? 71.738 -71.097 -21.386 1.00 79.00 588 LEU A CA 1
ATOM 4064 C C . LEU A 1 588 ? 70.322 -71.114 -20.784 1.00 79.00 588 LEU A C 1
ATOM 4066 O O . LEU A 1 588 ? 69.444 -70.477 -21.347 1.00 79.00 588 LEU A O 1
ATOM 4070 N N . CYS A 1 589 ? 70.085 -71.780 -19.652 1.00 80.88 589 CYS A N 1
ATOM 4071 C CA . CYS A 1 589 ? 68.826 -71.638 -18.913 1.00 80.88 589 CYS A CA 1
ATOM 4072 C C . CYS A 1 589 ? 68.876 -70.381 -18.026 1.00 80.88 589 CYS A C 1
ATOM 4074 O O . CYS A 1 589 ? 69.804 -70.229 -17.225 1.00 80.88 589 CYS A O 1
ATOM 4076 N N . ASP A 1 590 ? 67.910 -69.479 -18.171 1.00 75.62 590 ASP A N 1
ATOM 4077 C CA . ASP A 1 590 ? 67.850 -68.198 -17.457 1.00 75.62 590 ASP A CA 1
ATOM 4078 C C . ASP A 1 590 ? 67.091 -68.270 -16.115 1.00 75.62 590 ASP A C 1
ATOM 4080 O O . ASP A 1 590 ? 66.582 -69.318 -15.714 1.00 75.62 590 ASP A O 1
ATOM 4084 N N . SER A 1 591 ? 67.028 -67.148 -15.389 1.00 67.94 591 SER A N 1
ATOM 4085 C CA . SER A 1 591 ? 66.368 -67.033 -14.078 1.00 67.94 591 SER A CA 1
ATOM 4086 C C . SER A 1 591 ? 64.835 -67.119 -14.114 1.00 67.94 591 SER A C 1
ATOM 4088 O O . SER A 1 591 ? 64.225 -67.240 -13.055 1.00 67.94 591 SER A O 1
ATOM 4090 N N . SER A 1 592 ? 64.212 -67.101 -15.297 1.00 68.06 592 SER A N 1
ATOM 4091 C CA . SER A 1 592 ? 62.788 -67.413 -15.496 1.00 68.06 592 SER A CA 1
ATOM 4092 C C . SER A 1 592 ? 62.546 -68.897 -15.822 1.00 68.06 592 SER A C 1
ATOM 4094 O O . SER A 1 592 ? 61.411 -69.323 -16.057 1.00 68.06 592 SER A O 1
ATOM 4096 N N . GLY A 1 593 ? 63.615 -69.702 -15.807 1.00 69.75 593 GLY A N 1
ATOM 4097 C CA . GLY A 1 593 ? 63.582 -71.141 -16.038 1.00 69.75 593 GLY A CA 1
ATOM 4098 C C . GLY A 1 593 ? 63.353 -71.513 -17.499 1.00 69.75 593 GLY A C 1
ATOM 4099 O O . GLY A 1 593 ? 62.728 -72.542 -17.754 1.00 69.75 593 GLY A O 1
ATOM 4100 N N . GLN A 1 594 ? 63.805 -70.675 -18.441 1.00 76.44 594 GLN A N 1
ATOM 4101 C CA . GLN A 1 594 ? 63.653 -70.863 -19.890 1.00 76.44 594 GLN A CA 1
ATOM 4102 C C . GLN A 1 594 ? 65.022 -70.999 -20.578 1.00 76.44 594 GLN A C 1
ATOM 4104 O O . GLN A 1 594 ? 66.021 -70.469 -20.095 1.00 76.44 594 GLN A O 1
ATOM 4109 N N . TRP A 1 595 ? 65.090 -71.699 -21.716 1.00 76.06 595 TRP A N 1
ATOM 4110 C CA . TRP A 1 595 ? 66.328 -71.845 -22.497 1.00 76.06 595 TRP A CA 1
ATOM 4111 C C . TRP A 1 595 ? 66.539 -70.663 -23.456 1.00 76.06 595 TRP A C 1
ATOM 4113 O O . TRP A 1 595 ? 65.895 -70.571 -24.501 1.00 76.06 595 TRP A O 1
ATOM 4123 N N . ALA A 1 596 ? 67.490 -69.790 -23.132 1.00 75.69 596 ALA A N 1
ATOM 4124 C CA . ALA A 1 596 ? 67.880 -68.628 -23.919 1.00 75.69 596 ALA A CA 1
ATOM 4125 C C . ALA A 1 596 ? 68.996 -68.948 -24.932 1.00 75.69 596 ALA A C 1
ATOM 4127 O O . ALA A 1 596 ? 70.061 -69.471 -24.583 1.00 75.69 596 ALA A O 1
ATOM 4128 N N . ASN A 1 597 ? 68.766 -68.572 -26.192 1.00 73.94 597 ASN A N 1
ATOM 4129 C CA . ASN A 1 597 ? 69.753 -68.642 -27.274 1.00 73.94 597 ASN A CA 1
ATOM 4130 C C . ASN A 1 597 ? 70.924 -67.670 -27.059 1.00 73.94 597 ASN A C 1
ATOM 4132 O O . ASN A 1 597 ? 70.781 -66.630 -26.421 1.00 73.94 597 ASN A O 1
ATOM 4136 N N . GLN A 1 598 ? 72.078 -68.008 -27.631 1.00 73.69 598 GLN A N 1
ATOM 4137 C CA . GLN A 1 598 ? 73.274 -67.167 -27.708 1.00 73.69 598 GLN A CA 1
ATOM 4138 C C . GLN A 1 598 ? 73.603 -66.829 -29.175 1.00 73.69 598 GLN A C 1
ATOM 4140 O O . GLN A 1 598 ? 72.949 -67.316 -30.097 1.00 73.69 598 GLN A O 1
ATOM 4145 N N . ALA A 1 599 ? 74.611 -65.982 -29.404 1.00 71.31 599 ALA A N 1
ATOM 4146 C CA . ALA A 1 599 ? 75.022 -65.592 -30.753 1.00 71.31 599 ALA A CA 1
ATOM 4147 C C . ALA A 1 599 ? 75.418 -66.808 -31.617 1.00 71.31 599 ALA A C 1
ATOM 4149 O O . ALA A 1 599 ? 76.104 -67.719 -31.151 1.00 71.31 599 ALA A O 1
ATOM 4150 N N . ALA A 1 600 ? 74.996 -66.804 -32.883 1.00 66.00 600 ALA A N 1
ATOM 4151 C CA . ALA A 1 600 ? 75.328 -67.853 -33.842 1.00 66.00 600 ALA A CA 1
ATOM 4152 C C . ALA A 1 600 ? 76.784 -67.739 -34.322 1.00 66.00 600 ALA A C 1
ATOM 4154 O O . ALA A 1 600 ? 77.282 -66.638 -34.565 1.00 66.00 600 ALA A O 1
ATOM 4155 N N . CYS A 1 601 ? 77.452 -68.873 -34.529 1.00 64.06 601 CYS A N 1
ATOM 4156 C CA . CYS A 1 601 ? 78.785 -68.879 -35.129 1.00 64.06 601 CYS A CA 1
ATOM 4157 C C . CYS A 1 601 ? 78.731 -68.453 -36.613 1.00 64.06 601 CYS A C 1
ATOM 4159 O O . CYS A 1 601 ? 77.937 -69.034 -37.356 1.00 64.06 601 CYS A O 1
ATOM 4161 N N . PRO A 1 602 ? 79.584 -67.514 -37.084 1.00 63.75 602 PRO A N 1
ATOM 4162 C CA . PRO A 1 602 ? 79.496 -66.969 -38.448 1.00 63.75 602 PRO A CA 1
ATOM 4163 C C . PRO A 1 602 ? 79.679 -67.972 -39.598 1.00 63.75 602 PRO A C 1
ATOM 4165 O O . PRO A 1 602 ? 79.266 -67.681 -40.715 1.00 63.75 602 PRO A O 1
ATOM 4168 N N . PHE A 1 603 ? 80.277 -69.142 -39.339 1.00 65.06 603 PHE A N 1
ATOM 4169 C CA . PHE A 1 603 ? 80.395 -70.225 -40.323 1.00 65.06 603 PHE A CA 1
ATOM 4170 C C . PHE A 1 603 ? 80.028 -71.575 -39.690 1.00 65.06 603 PHE A C 1
ATOM 4172 O O . PHE A 1 603 ? 78.998 -72.152 -40.029 1.00 65.06 603 PHE A O 1
ATOM 4179 N N . VAL A 1 604 ? 80.816 -72.065 -38.723 1.00 66.12 604 VAL A N 1
ATOM 4180 C CA . VAL A 1 604 ? 80.625 -73.394 -38.106 1.00 66.12 604 VAL A CA 1
ATOM 4181 C C . VAL A 1 604 ? 80.733 -73.316 -36.582 1.00 66.12 604 VAL A C 1
ATOM 4183 O O . VAL A 1 604 ? 81.693 -72.747 -36.059 1.00 66.12 604 VAL A O 1
ATOM 4186 N N . CYS A 1 605 ? 79.776 -73.915 -35.868 1.00 70.31 605 CYS A N 1
ATOM 4187 C CA . CYS A 1 605 ? 79.826 -74.126 -34.419 1.00 70.31 605 CYS A CA 1
ATOM 4188 C C . CYS A 1 605 ? 80.303 -75.543 -34.056 1.00 70.31 605 CYS A C 1
ATOM 4190 O O . CYS A 1 605 ? 80.008 -76.509 -34.757 1.00 70.31 605 CYS A O 1
ATOM 4192 N N . SER A 1 606 ? 80.977 -75.685 -32.913 1.00 69.38 606 SER A N 1
ATOM 4193 C CA . SER A 1 606 ? 81.139 -76.963 -32.214 1.00 69.38 606 SER A CA 1
ATOM 4194 C C . SER A 1 606 ? 81.208 -76.733 -30.704 1.00 69.38 606 SER A C 1
ATOM 4196 O O . SER A 1 606 ? 81.985 -75.901 -30.240 1.00 69.38 606 SER A O 1
ATOM 4198 N N . ALA A 1 607 ? 80.368 -77.437 -29.935 1.00 66.12 607 ALA A N 1
ATOM 4199 C CA . ALA A 1 607 ? 80.267 -77.339 -28.469 1.00 66.12 607 ALA A CA 1
ATOM 4200 C C . ALA A 1 607 ? 80.128 -75.901 -27.898 1.00 66.12 607 ALA A C 1
ATOM 4202 O O . ALA A 1 607 ? 80.502 -75.643 -26.755 1.00 66.12 607 ALA A O 1
ATOM 4203 N N . GLY A 1 608 ? 79.595 -74.961 -28.687 1.00 67.88 608 GLY A N 1
ATOM 4204 C CA . GLY A 1 608 ? 79.457 -73.546 -28.323 1.00 67.88 608 GLY A CA 1
ATOM 4205 C C . GLY A 1 608 ? 80.649 -72.647 -28.688 1.00 67.88 608 GLY A C 1
ATOM 4206 O O . GLY A 1 608 ? 80.580 -71.444 -28.454 1.00 67.88 608 GLY A O 1
ATOM 4207 N N . ALA A 1 609 ? 81.715 -73.195 -29.281 1.00 71.19 609 ALA A N 1
ATOM 4208 C CA . ALA A 1 609 ? 82.813 -72.449 -29.903 1.00 71.19 609 ALA A CA 1
ATOM 4209 C C . ALA A 1 609 ? 82.625 -72.346 -31.432 1.00 71.19 609 ALA A C 1
ATOM 4211 O O . ALA A 1 609 ? 81.822 -73.081 -32.009 1.00 71.19 609 ALA A O 1
ATOM 4212 N N . CYS A 1 610 ? 83.369 -71.452 -32.096 1.00 72.88 610 CYS A N 1
ATOM 4213 C CA . CYS A 1 610 ? 83.188 -71.115 -33.516 1.00 72.88 610 CYS A CA 1
ATOM 4214 C C . CYS A 1 610 ? 84.465 -71.289 -34.359 1.00 72.88 610 CYS A C 1
ATOM 4216 O O . CYS A 1 610 ? 85.568 -71.057 -33.871 1.00 72.88 610 CYS A O 1
ATOM 4218 N N . THR A 1 611 ? 84.306 -71.638 -35.641 1.00 66.81 611 THR A N 1
ATOM 4219 C CA . THR A 1 611 ? 85.377 -71.779 -36.656 1.00 66.81 611 THR A CA 1
ATOM 4220 C C . THR A 1 611 ? 84.896 -71.331 -38.051 1.00 66.81 611 THR A C 1
ATOM 4222 O O . THR A 1 611 ? 83.701 -71.073 -38.226 1.00 66.81 611 THR A O 1
ATOM 4225 N N . GLY A 1 612 ? 85.805 -71.205 -39.033 1.00 63.97 612 GLY A N 1
ATOM 4226 C CA . GLY A 1 612 ? 85.500 -70.777 -40.411 1.00 63.97 612 GLY A CA 1
ATOM 4227 C C . GLY A 1 612 ? 86.725 -70.632 -41.333 1.00 63.97 612 GLY A C 1
ATOM 4228 O O . GLY A 1 612 ? 87.834 -70.989 -40.944 1.00 63.97 612 GLY A O 1
ATOM 4229 N N . GLY A 1 613 ? 86.506 -70.088 -42.538 1.00 68.69 613 GLY A N 1
ATOM 4230 C CA . GLY A 1 613 ? 87.491 -69.851 -43.612 1.00 68.69 613 GLY A CA 1
ATOM 4231 C C . GLY A 1 613 ? 86.907 -68.915 -44.690 1.00 68.69 613 GLY A C 1
ATOM 4232 O O . GLY A 1 613 ? 85.892 -68.269 -44.422 1.00 68.69 613 GLY A O 1
ATOM 4233 N N . CYS A 1 614 ? 87.483 -68.828 -45.903 1.00 66.12 614 CYS A N 1
ATOM 4234 C CA . CYS A 1 614 ? 86.774 -68.150 -47.007 1.00 66.12 614 CYS A CA 1
ATOM 4235 C C . CYS A 1 614 ? 85.535 -68.958 -47.440 1.00 66.12 614 CYS A C 1
ATOM 4237 O O . CYS A 1 614 ? 85.515 -70.182 -47.327 1.00 66.12 614 CYS A O 1
ATOM 4239 N N . THR A 1 615 ? 84.476 -68.281 -47.898 1.00 61.72 615 THR A N 1
ATOM 4240 C CA . THR A 1 615 ? 83.245 -68.941 -48.360 1.00 61.72 615 THR A CA 1
ATOM 4241 C C . THR A 1 615 ? 83.520 -69.658 -49.694 1.00 61.72 615 THR A C 1
ATOM 4243 O O . THR A 1 615 ? 83.869 -68.969 -50.661 1.00 61.72 615 THR A O 1
ATOM 4246 N N . PRO A 1 616 ? 83.383 -70.997 -49.789 1.00 68.00 616 PRO A N 1
ATOM 4247 C CA . PRO A 1 616 ? 83.793 -71.752 -50.977 1.00 68.00 616 PRO A CA 1
ATOM 4248 C C . PRO A 1 616 ? 83.134 -71.272 -52.274 1.00 68.00 616 PRO A C 1
ATOM 4250 O O . PRO A 1 616 ? 81.952 -70.930 -52.292 1.00 68.00 616 PRO A O 1
ATOM 4253 N N . GLY A 1 617 ? 83.892 -71.265 -53.372 1.00 66.25 617 GLY A N 1
ATOM 4254 C CA . GLY A 1 617 ? 83.415 -70.830 -54.689 1.00 66.25 617 GLY A CA 1
ATOM 4255 C C . GLY A 1 617 ? 83.394 -69.311 -54.909 1.00 66.25 617 GLY A C 1
ATOM 4256 O O . GLY A 1 617 ? 83.038 -68.866 -56.001 1.00 66.25 617 GLY A O 1
ATOM 4257 N N . THR A 1 618 ? 83.811 -68.501 -53.929 1.00 70.06 618 THR A N 1
ATOM 4258 C CA . THR A 1 618 ? 84.122 -67.078 -54.168 1.00 70.06 618 THR A CA 1
ATOM 4259 C C . THR A 1 618 ? 85.339 -66.924 -55.096 1.00 70.06 618 THR A C 1
ATOM 4261 O O . THR A 1 618 ? 86.162 -67.831 -55.207 1.00 70.06 618 THR A O 1
ATOM 4264 N N . HIS A 1 619 ? 85.422 -65.807 -55.826 1.00 66.31 619 HIS A N 1
ATOM 4265 C CA . HIS A 1 619 ? 86.394 -65.586 -56.908 1.00 66.31 619 HIS A CA 1
ATOM 4266 C C . HIS A 1 619 ? 86.947 -64.152 -56.893 1.00 66.31 619 HIS A C 1
ATOM 4268 O O . HIS A 1 619 ? 86.259 -63.232 -56.453 1.00 66.31 619 HIS A O 1
ATOM 4274 N N . GLN A 1 620 ? 88.164 -63.965 -57.414 1.00 69.50 620 GLN A N 1
ATOM 4275 C CA . GLN A 1 620 ? 88.809 -62.659 -57.632 1.00 69.50 620 GLN A CA 1
ATOM 4276 C C . GLN A 1 620 ? 89.844 -62.740 -58.777 1.00 69.50 620 GLN A C 1
ATOM 4278 O O . GLN A 1 620 ? 89.929 -63.766 -59.448 1.00 69.50 620 GLN A O 1
ATOM 4283 N N . CYS A 1 621 ? 90.641 -61.688 -59.007 1.00 64.88 621 CYS A N 1
ATOM 4284 C CA . CYS A 1 621 ? 91.755 -61.691 -59.969 1.00 64.88 621 CYS A CA 1
ATOM 4285 C C . CYS A 1 621 ? 93.034 -61.087 -59.362 1.00 64.88 621 CYS A C 1
ATOM 4287 O O . CYS A 1 621 ? 92.969 -60.178 -58.537 1.00 64.88 621 CYS A O 1
ATOM 4289 N N . ASN A 1 622 ? 94.191 -61.561 -59.826 1.00 65.38 622 ASN A N 1
ATOM 4290 C CA . ASN A 1 622 ? 95.531 -61.205 -59.371 1.00 65.38 622 ASN A CA 1
ATOM 4291 C C . ASN A 1 622 ? 96.422 -60.866 -60.584 1.00 65.38 622 ASN A C 1
ATOM 4293 O O . ASN A 1 622 ? 96.846 -61.739 -61.345 1.00 65.38 622 ASN A O 1
ATOM 4297 N N . GLY A 1 623 ? 96.651 -59.572 -60.825 1.00 69.19 623 GLY A N 1
ATOM 4298 C CA . GLY A 1 623 ? 97.301 -59.094 -62.048 1.00 69.19 623 GLY A CA 1
ATOM 4299 C C . GLY A 1 623 ? 96.453 -59.409 -63.285 1.00 69.19 623 GLY A C 1
ATOM 4300 O O . GLY A 1 623 ? 95.391 -58.827 -63.477 1.00 69.19 623 GLY A O 1
ATOM 4301 N N . SER A 1 624 ? 96.912 -60.337 -64.122 1.00 61.19 624 SER A N 1
ATOM 4302 C CA . SER A 1 624 ? 96.184 -60.806 -65.309 1.00 61.19 624 SER A CA 1
ATOM 4303 C C . SER A 1 624 ? 95.504 -62.173 -65.129 1.00 61.19 624 SER A C 1
ATOM 4305 O O . SER A 1 624 ? 94.894 -62.662 -66.080 1.00 61.19 624 SER A O 1
ATOM 4307 N N . VAL A 1 625 ? 95.601 -62.787 -63.940 1.00 60.69 625 VAL A N 1
ATOM 4308 C CA . VAL A 1 625 ? 95.217 -64.181 -63.641 1.00 60.69 625 VAL A CA 1
ATOM 4309 C C . VAL A 1 625 ? 93.972 -64.249 -62.732 1.00 60.69 625 VAL A C 1
ATOM 4311 O O . VAL A 1 625 ? 93.944 -63.558 -61.717 1.00 60.69 625 VAL A O 1
ATOM 4314 N N . PRO A 1 626 ? 92.948 -65.076 -63.025 1.00 73.06 626 PRO A N 1
ATOM 4315 C CA . PRO A 1 626 ? 91.831 -65.340 -62.105 1.00 73.06 626 PRO A CA 1
ATOM 4316 C C . PRO A 1 626 ? 92.229 -66.179 -60.879 1.00 73.06 626 PRO A C 1
ATOM 4318 O O . PRO A 1 626 ? 93.172 -66.965 -60.945 1.00 73.06 626 PRO A O 1
ATOM 4321 N N . GLN A 1 627 ? 91.466 -66.068 -59.790 1.00 70.75 627 GLN A N 1
ATOM 4322 C CA . GLN A 1 627 ? 91.628 -66.811 -58.534 1.00 70.75 627 GLN A CA 1
ATOM 4323 C C . GLN A 1 627 ? 90.283 -67.318 -57.977 1.00 70.75 627 GLN A C 1
ATOM 4325 O O . GLN A 1 627 ? 89.252 -66.661 -58.145 1.00 70.75 627 GLN A O 1
ATOM 4330 N N . THR A 1 628 ? 90.308 -68.439 -57.246 1.00 77.12 628 THR A N 1
ATOM 4331 C CA . THR A 1 628 ? 89.123 -69.119 -56.676 1.00 77.12 628 THR A CA 1
ATOM 4332 C C . THR A 1 628 ? 89.348 -69.571 -55.224 1.00 77.12 628 THR A C 1
ATOM 4334 O O . THR A 1 628 ? 90.420 -70.087 -54.908 1.00 77.12 628 THR A O 1
ATOM 4337 N N . CYS A 1 629 ? 88.333 -69.429 -54.362 1.00 73.00 629 CYS A N 1
ATOM 4338 C CA . CYS A 1 629 ? 88.278 -69.983 -53.002 1.00 73.00 629 CYS A CA 1
ATOM 4339 C C . CYS A 1 629 ? 87.765 -71.439 -53.006 1.00 73.00 629 CYS A C 1
ATOM 4341 O O . CYS A 1 629 ? 86.743 -71.748 -53.626 1.00 73.00 629 CYS A O 1
ATOM 4343 N N . ASP A 1 630 ? 88.450 -72.330 -52.290 1.00 72.50 630 ASP A N 1
ATOM 4344 C CA . ASP A 1 630 ? 88.213 -73.777 -52.258 1.00 72.50 630 ASP A CA 1
ATOM 4345 C C . ASP A 1 630 ? 87.243 -74.231 -51.137 1.00 72.50 630 ASP A C 1
ATOM 4347 O O . ASP A 1 630 ? 86.802 -73.443 -50.301 1.00 72.50 630 ASP A O 1
ATOM 4351 N N . ALA A 1 631 ? 86.905 -75.526 -51.105 1.00 63.25 631 ALA A N 1
ATOM 4352 C CA . ALA A 1 631 ? 86.039 -76.130 -50.087 1.00 63.25 631 ALA A CA 1
ATOM 4353 C C . ALA A 1 631 ? 86.650 -76.164 -48.668 1.00 63.25 631 ALA A C 1
ATOM 4355 O O . ALA A 1 631 ? 85.904 -76.183 -47.690 1.00 63.25 631 ALA A O 1
ATOM 4356 N N . GLY A 1 632 ? 87.980 -76.157 -48.545 1.00 65.25 632 GLY A N 1
ATOM 4357 C CA . GLY A 1 632 ? 88.713 -75.964 -47.292 1.00 65.25 632 GLY A CA 1
ATOM 4358 C C . GLY A 1 632 ? 88.846 -74.500 -46.853 1.00 65.25 632 GLY A C 1
ATOM 4359 O O . GLY A 1 632 ? 89.382 -74.240 -45.775 1.00 65.25 632 GLY A O 1
ATOM 4360 N N . GLY A 1 633 ? 88.361 -73.540 -47.647 1.00 66.56 633 GLY A N 1
ATOM 4361 C CA . GLY A 1 633 ? 88.443 -72.113 -47.343 1.00 66.56 633 GLY A CA 1
ATOM 4362 C C . GLY A 1 633 ? 89.832 -71.503 -47.570 1.00 66.56 633 GLY A C 1
ATOM 4363 O O . GLY A 1 633 ? 90.204 -70.570 -46.852 1.00 66.56 633 GLY A O 1
ATOM 4364 N N . GLN A 1 634 ? 90.606 -72.025 -48.527 1.00 72.44 634 GLN A N 1
ATOM 4365 C CA . GLN A 1 634 ? 91.881 -71.483 -49.030 1.00 72.44 634 GLN A CA 1
ATOM 4366 C C . GLN A 1 634 ? 91.746 -71.040 -50.505 1.00 72.44 634 GLN A C 1
ATOM 4368 O O . GLN A 1 634 ? 90.655 -71.108 -51.060 1.00 72.44 634 GLN A O 1
ATOM 4373 N N . TRP A 1 635 ? 92.815 -70.544 -51.145 1.00 73.81 635 TRP A N 1
ATOM 4374 C CA . TRP A 1 635 ? 92.767 -69.932 -52.490 1.00 73.81 635 TRP A CA 1
ATOM 4375 C C . TRP A 1 635 ? 93.724 -70.578 -53.508 1.00 73.81 635 TRP A C 1
ATOM 4377 O O . TRP A 1 635 ? 94.770 -71.105 -53.131 1.00 73.81 635 TRP A O 1
ATOM 4387 N N . VAL A 1 636 ? 93.369 -70.502 -54.800 1.00 68.00 636 VAL A N 1
ATOM 4388 C CA . VAL A 1 636 ? 94.130 -71.044 -55.949 1.00 68.00 636 VAL A CA 1
ATOM 4389 C C . VAL A 1 636 ? 94.105 -70.067 -57.142 1.00 68.00 636 VAL A C 1
ATOM 4391 O O . VAL A 1 636 ? 93.075 -69.438 -57.382 1.00 68.00 636 VAL A O 1
ATOM 4394 N N . ASP A 1 637 ? 95.206 -69.967 -57.902 1.00 76.88 637 ASP A N 1
ATOM 4395 C CA . ASP A 1 637 ? 95.373 -69.137 -59.117 1.00 76.88 637 ASP A CA 1
ATOM 4396 C C . ASP A 1 637 ? 95.174 -69.929 -60.434 1.00 76.88 637 ASP A C 1
ATOM 4398 O O . ASP A 1 637 ? 95.419 -71.134 -60.497 1.00 76.88 637 ASP A O 1
ATOM 4402 N N . GLY A 1 638 ? 94.754 -69.233 -61.501 1.00 65.38 638 GLY A N 1
ATOM 4403 C CA . GLY A 1 638 ? 94.441 -69.779 -62.832 1.00 65.38 638 GLY A CA 1
ATOM 4404 C C . GLY A 1 638 ? 95.471 -69.480 -63.939 1.00 65.38 638 GLY A C 1
ATOM 4405 O O . GLY A 1 638 ? 96.615 -69.923 -63.896 1.00 65.38 638 GLY A O 1
ATOM 4406 N N . THR A 1 639 ? 95.054 -68.795 -65.015 1.00 65.06 639 THR A N 1
ATOM 4407 C CA . THR A 1 639 ? 95.887 -68.462 -66.199 1.00 65.06 639 THR A CA 1
ATOM 4408 C C . THR A 1 639 ? 95.379 -67.180 -66.886 1.00 65.06 639 THR A C 1
ATOM 4410 O O . THR A 1 639 ? 94.219 -66.816 -66.718 1.00 65.06 639 THR A O 1
ATOM 4413 N N . ALA A 1 640 ? 96.249 -66.464 -67.611 1.00 59.72 640 ALA A N 1
ATOM 4414 C CA . ALA A 1 640 ? 96.065 -65.051 -67.964 1.00 59.72 640 ALA A CA 1
ATOM 4415 C C . ALA A 1 640 ? 95.513 -64.734 -69.372 1.00 59.72 640 ALA A C 1
ATOM 4417 O O . ALA A 1 640 ? 95.844 -65.401 -70.352 1.00 59.72 640 ALA A O 1
ATOM 4418 N N . CYS A 1 641 ? 94.795 -63.607 -69.485 1.00 62.34 641 CYS A N 1
ATOM 4419 C CA . CYS A 1 641 ? 94.535 -62.923 -70.763 1.00 62.34 641 CYS A CA 1
ATOM 4420 C C . CYS A 1 641 ? 95.827 -62.291 -71.316 1.00 62.34 641 CYS A C 1
ATOM 4422 O O . CYS A 1 641 ? 96.496 -61.538 -70.608 1.00 62.34 641 CYS A O 1
ATOM 4424 N N . THR A 1 642 ? 96.160 -62.562 -72.584 1.00 53.12 642 THR A N 1
ATOM 4425 C CA . THR A 1 642 ? 97.235 -61.888 -73.339 1.00 53.12 642 THR A CA 1
ATOM 4426 C C . THR A 1 642 ? 96.931 -61.869 -74.843 1.00 53.12 642 THR A C 1
ATOM 4428 O O . THR A 1 642 ? 96.283 -62.777 -75.358 1.00 53.12 642 THR A O 1
ATOM 4431 N N . GLY A 1 643 ? 97.456 -60.863 -75.554 1.00 54.44 643 GLY A N 1
ATOM 4432 C CA . GLY A 1 643 ? 97.368 -60.746 -77.015 1.00 54.44 643 GLY A CA 1
ATOM 4433 C C . GLY A 1 643 ? 96.118 -60.012 -77.520 1.00 54.44 643 GLY A C 1
ATOM 4434 O O . GLY A 1 643 ? 95.043 -60.103 -76.937 1.00 54.44 643 GLY A O 1
ATOM 4435 N N . GLY A 1 644 ? 96.267 -59.266 -78.621 1.00 56.44 644 GLY A N 1
ATOM 4436 C CA . GLY A 1 644 ? 95.186 -58.478 -79.225 1.00 56.44 644 GLY A CA 1
ATOM 4437 C C . GLY A 1 644 ? 94.696 -57.354 -78.309 1.00 56.44 644 GLY A C 1
ATOM 4438 O O . GLY A 1 644 ? 95.265 -56.266 -78.291 1.00 56.44 644 GLY A O 1
ATOM 4439 N N . THR A 1 645 ? 93.636 -57.625 -77.551 1.00 59.94 645 THR A N 1
ATOM 4440 C CA . THR A 1 645 ? 93.022 -56.720 -76.572 1.00 59.94 645 THR A CA 1
ATOM 4441 C C . THR A 1 645 ? 93.899 -56.570 -75.311 1.00 59.94 645 THR A C 1
ATOM 4443 O O . THR A 1 645 ? 94.087 -57.563 -74.608 1.00 59.94 645 THR A O 1
ATOM 4446 N N . PRO A 1 646 ? 94.430 -55.374 -74.978 1.00 54.03 646 PRO A N 1
ATOM 4447 C CA . PRO A 1 646 ? 95.506 -55.255 -73.989 1.00 54.03 646 PRO A CA 1
ATOM 4448 C C . PRO A 1 646 ? 95.071 -54.992 -72.535 1.00 54.03 646 PRO A C 1
ATOM 4450 O O . PRO A 1 646 ? 95.721 -55.502 -71.626 1.00 54.03 646 PRO A O 1
ATOM 4453 N N . ILE A 1 647 ? 94.023 -54.197 -72.274 1.00 57.84 647 ILE A N 1
ATOM 4454 C CA . ILE A 1 647 ? 93.668 -53.797 -70.897 1.00 57.84 647 ILE A CA 1
ATOM 4455 C C . ILE A 1 647 ? 92.719 -54.834 -70.291 1.00 57.84 647 ILE A C 1
ATOM 4457 O O . ILE A 1 647 ? 91.534 -54.830 -70.615 1.00 57.84 647 ILE A O 1
ATOM 4461 N N . CYS A 1 648 ? 93.238 -55.717 -69.432 1.00 55.56 648 CYS A N 1
ATOM 4462 C CA . CYS A 1 648 ? 92.466 -56.740 -68.715 1.00 55.56 648 CYS A CA 1
ATOM 4463 C C . CYS A 1 648 ? 91.724 -56.164 -67.494 1.00 55.56 648 CYS A C 1
ATOM 4465 O O . CYS A 1 648 ? 92.293 -55.379 -66.737 1.00 55.56 648 CYS A O 1
ATOM 4467 N N . ASN A 1 649 ? 90.469 -56.576 -67.285 1.00 61.66 649 ASN A N 1
ATOM 4468 C CA . ASN A 1 649 ? 89.624 -56.182 -66.158 1.00 61.66 649 ASN A CA 1
ATOM 4469 C C . ASN A 1 649 ? 88.529 -57.240 -65.899 1.00 61.66 649 ASN A C 1
ATOM 4471 O O . ASN A 1 649 ? 87.856 -57.664 -66.836 1.00 61.66 649 ASN A O 1
ATOM 4475 N N . ALA A 1 650 ? 88.363 -57.685 -64.647 1.00 58.19 650 ALA A N 1
ATOM 4476 C CA . ALA A 1 650 ? 87.376 -58.684 -64.184 1.00 58.19 650 ALA A CA 1
ATOM 4477 C C . ALA A 1 650 ? 87.305 -60.043 -64.939 1.00 58.19 650 ALA A C 1
ATOM 4479 O O . ALA A 1 650 ? 86.491 -60.889 -64.581 1.00 58.19 650 ALA A O 1
ATOM 4480 N N . GLY A 1 651 ? 88.149 -60.273 -65.955 1.00 61.09 651 GLY A N 1
ATOM 4481 C CA . GLY A 1 651 ? 88.145 -61.457 -66.829 1.00 61.09 651 GLY A CA 1
ATOM 4482 C C . GLY A 1 651 ? 88.032 -61.160 -68.336 1.00 61.09 651 GLY A C 1
ATOM 4483 O O . GLY A 1 651 ? 88.217 -62.071 -69.137 1.00 61.09 651 GLY A O 1
ATOM 4484 N N . ALA A 1 652 ? 87.771 -59.909 -68.739 1.00 57.00 652 ALA A N 1
ATOM 4485 C CA . ALA A 1 652 ? 87.700 -59.467 -70.139 1.00 57.00 652 ALA A CA 1
ATOM 4486 C C . ALA A 1 652 ? 88.767 -58.400 -70.458 1.00 57.00 652 ALA A C 1
ATOM 4488 O O . ALA A 1 652 ? 89.358 -57.824 -69.548 1.00 57.00 652 ALA A O 1
ATOM 4489 N N . CYS A 1 653 ? 89.036 -58.136 -71.745 1.00 60.59 653 CYS A N 1
ATOM 4490 C CA . CYS A 1 653 ? 90.170 -57.309 -72.186 1.00 60.59 653 CYS A CA 1
ATOM 4491 C C . CYS A 1 653 ? 89.773 -56.309 -73.303 1.00 60.59 653 CYS A C 1
ATOM 4493 O O . CYS A 1 653 ? 89.010 -56.683 -74.193 1.00 60.59 653 CYS A O 1
ATOM 4495 N N . GLN A 1 654 ? 90.254 -55.049 -73.284 1.00 55.22 654 GLN A N 1
ATOM 4496 C CA . GLN A 1 654 ? 89.768 -53.950 -74.167 1.00 55.22 654 GLN A CA 1
ATOM 4497 C C . GLN A 1 654 ? 90.838 -52.916 -74.632 1.00 55.22 654 GLN A C 1
ATOM 4499 O O . GLN A 1 654 ? 91.808 -52.666 -73.913 1.00 55.22 654 GLN A O 1
ATOM 4504 N N . PRO A 1 655 ? 90.661 -52.314 -75.834 1.00 43.66 655 PRO A N 1
ATOM 4505 C CA . PRO A 1 655 ? 91.210 -50.997 -76.241 1.00 43.66 655 PRO A CA 1
ATOM 4506 C C . PRO A 1 655 ? 90.209 -50.089 -77.021 1.00 43.66 655 PRO A C 1
ATOM 4508 O O . PRO A 1 655 ? 89.230 -50.594 -77.561 1.00 43.66 655 PRO A O 1
ATOM 4511 N N . CYS A 1 656 ? 90.478 -48.776 -77.178 1.00 48.78 656 CYS A N 1
ATOM 4512 C CA . CYS A 1 656 ? 89.771 -47.892 -78.142 1.00 48.78 656 CYS A CA 1
ATOM 4513 C C . CYS A 1 656 ? 90.561 -46.586 -78.486 1.00 48.78 656 CYS A C 1
ATOM 4515 O O . CYS A 1 656 ? 91.242 -46.079 -77.590 1.00 48.78 656 CYS A O 1
ATOM 4517 N N . PRO A 1 657 ? 90.497 -46.025 -79.723 1.00 59.38 657 PRO A N 1
ATOM 4518 C CA . PRO A 1 657 ? 91.039 -44.694 -80.095 1.00 59.38 657 PRO A CA 1
ATOM 4519 C C . PRO A 1 657 ? 90.022 -43.525 -79.972 1.00 59.38 657 PRO A C 1
ATOM 4521 O O . PRO A 1 657 ? 88.928 -43.704 -79.441 1.00 59.38 657 PRO A O 1
ATOM 4524 N N . SER A 1 658 ? 90.364 -42.312 -80.449 1.00 58.47 658 SER A N 1
ATOM 4525 C CA . SER A 1 658 ? 89.479 -41.122 -80.430 1.00 58.47 658 SER A CA 1
ATOM 4526 C C . SER A 1 658 ? 89.833 -40.027 -81.469 1.00 58.47 658 SER A C 1
ATOM 4528 O O . SER A 1 658 ? 90.863 -40.095 -82.142 1.00 58.47 658 SER A O 1
ATOM 4530 N N . GLY A 1 659 ? 88.970 -39.002 -81.617 1.00 64.50 659 GLY A N 1
ATOM 4531 C CA . GLY A 1 659 ? 89.111 -37.853 -82.541 1.00 64.50 659 GLY A CA 1
ATOM 4532 C C . GLY A 1 659 ? 88.691 -38.173 -83.980 1.00 64.50 659 GLY A C 1
ATOM 4533 O O . GLY A 1 659 ? 87.839 -37.495 -84.552 1.00 64.50 659 GLY A O 1
ATOM 4534 N N . TYR A 1 660 ? 89.225 -39.279 -84.495 1.00 62.56 660 TYR A N 1
ATOM 4535 C CA . TYR A 1 660 ? 88.505 -40.149 -85.419 1.00 62.56 660 TYR A CA 1
ATOM 4536 C C . TYR A 1 660 ? 88.055 -41.381 -84.628 1.00 62.56 660 TYR A C 1
ATOM 4538 O O . TYR A 1 660 ? 88.833 -41.935 -83.848 1.00 62.56 660 TYR A O 1
ATOM 4546 N N . ALA A 1 661 ? 86.805 -41.801 -84.804 1.00 63.75 661 ALA A N 1
ATOM 4547 C CA . ALA A 1 661 ? 86.216 -42.933 -84.083 1.00 63.75 661 ALA A CA 1
ATOM 4548 C C . ALA A 1 661 ? 85.917 -44.113 -85.024 1.00 63.75 661 ALA A C 1
ATOM 4550 O O . ALA A 1 661 ? 85.790 -43.912 -86.233 1.00 63.75 661 ALA A O 1
ATOM 4551 N N . ASN A 1 662 ? 85.828 -45.322 -84.454 1.00 66.00 662 ASN A N 1
ATOM 4552 C CA . ASN A 1 662 ? 85.360 -46.527 -85.139 1.00 66.00 662 ASN A CA 1
ATOM 4553 C C . ASN A 1 662 ? 83.841 -46.617 -84.988 1.00 66.00 662 ASN A C 1
ATOM 4555 O O . ASN A 1 662 ? 83.353 -46.788 -83.868 1.00 66.00 662 ASN A O 1
ATOM 4559 N N . CYS A 1 663 ? 83.110 -46.451 -86.086 1.00 67.12 663 CYS A N 1
ATOM 4560 C CA . CYS A 1 663 ? 81.654 -46.312 -86.056 1.00 67.12 663 CYS A CA 1
ATOM 4561 C C . CYS A 1 663 ? 80.917 -47.256 -87.026 1.00 67.12 663 CYS A C 1
ATOM 4563 O O . CYS A 1 663 ? 79.703 -47.136 -87.176 1.00 67.12 663 CYS A O 1
ATOM 4565 N N . ASP A 1 664 ? 81.614 -48.239 -87.616 1.00 62.41 664 ASP A N 1
ATOM 4566 C CA . ASP A 1 664 ? 81.002 -49.455 -88.184 1.00 62.41 664 ASP A CA 1
ATOM 4567 C C . ASP A 1 664 ? 81.186 -50.705 -87.289 1.00 62.41 664 ASP A C 1
ATOM 4569 O O . ASP A 1 664 ? 80.449 -51.681 -87.427 1.00 62.41 664 ASP A O 1
ATOM 4573 N N . GLY A 1 665 ? 82.134 -50.669 -86.343 1.00 59.19 665 GLY A N 1
ATOM 4574 C CA . GLY A 1 665 ? 82.466 -51.765 -85.429 1.00 59.19 665 GLY A CA 1
ATOM 4575 C C . GLY A 1 665 ? 83.526 -52.742 -85.956 1.00 59.19 665 GLY A C 1
ATOM 4576 O O . GLY A 1 665 ? 83.823 -53.737 -85.291 1.00 59.19 665 GLY A O 1
ATOM 4577 N N . SER A 1 666 ? 84.108 -52.497 -87.133 1.00 56.66 666 SER A N 1
ATOM 4578 C CA . SER A 1 666 ? 85.066 -53.401 -87.773 1.00 56.66 666 SER A CA 1
ATOM 4579 C C . SER A 1 666 ? 86.490 -53.200 -87.248 1.00 56.66 666 SER A C 1
ATOM 4581 O O . SER A 1 666 ? 87.097 -52.132 -87.361 1.00 56.66 666 SER A O 1
ATOM 4583 N N . SER A 1 667 ? 87.095 -54.282 -86.751 1.00 56.31 667 SER A N 1
ATOM 4584 C CA . SER A 1 667 ? 88.485 -54.305 -86.275 1.00 56.31 667 SER A CA 1
ATOM 4585 C C . SER A 1 667 ? 89.535 -54.373 -87.402 1.00 56.31 667 SER A C 1
ATOM 4587 O O . SER A 1 667 ? 90.642 -54.860 -87.168 1.00 56.31 667 SER A O 1
ATOM 4589 N N . ALA A 1 668 ? 89.194 -53.948 -88.625 1.00 53.28 668 ALA A N 1
ATOM 4590 C CA . ALA A 1 668 ? 90.082 -53.962 -89.794 1.00 53.28 668 ALA A CA 1
ATOM 4591 C C . ALA A 1 668 ? 90.405 -52.559 -90.354 1.00 53.28 668 ALA A C 1
ATOM 4593 O O . ALA A 1 668 ? 91.481 -52.375 -90.920 1.00 53.28 668 ALA A O 1
ATOM 4594 N N . ASN A 1 669 ? 89.514 -51.574 -90.180 1.00 53.56 669 ASN A N 1
ATOM 4595 C CA . ASN A 1 669 ? 89.664 -50.192 -90.678 1.00 53.56 669 ASN A CA 1
ATOM 4596 C C . ASN A 1 669 ? 90.300 -49.233 -89.654 1.00 53.56 669 ASN A C 1
ATOM 4598 O O . ASN A 1 669 ? 90.931 -48.253 -90.043 1.00 53.56 669 ASN A O 1
ATOM 4602 N N . GLY A 1 670 ? 90.205 -49.533 -88.356 1.00 65.06 670 GLY A N 1
ATOM 4603 C CA . GLY A 1 670 ? 90.780 -48.702 -87.296 1.00 65.06 670 GLY A CA 1
ATOM 4604 C C . GLY A 1 670 ? 89.781 -47.671 -86.780 1.00 65.06 670 GLY A C 1
ATOM 4605 O O . GLY A 1 670 ? 89.100 -47.973 -85.806 1.00 65.06 670 GLY A O 1
ATOM 4606 N N . CYS A 1 671 ? 89.718 -46.498 -87.416 1.00 64.06 671 CYS A N 1
ATOM 4607 C CA . CYS A 1 671 ? 88.747 -45.419 -87.181 1.00 64.06 671 CYS A CA 1
ATOM 4608 C C . CYS A 1 671 ? 88.563 -44.599 -88.471 1.00 64.06 671 CYS A C 1
ATOM 4610 O O . CYS A 1 671 ? 89.529 -44.420 -89.215 1.00 64.06 671 CYS A O 1
ATOM 4612 N N . GLU A 1 672 ? 87.381 -44.014 -88.691 1.00 62.22 672 GLU A N 1
ATOM 4613 C CA . GLU A 1 672 ? 87.057 -43.361 -89.971 1.00 62.22 672 GLU A CA 1
ATOM 4614 C C . GLU A 1 672 ? 86.162 -42.107 -89.896 1.00 62.22 672 GLU A C 1
ATOM 4616 O O . GLU A 1 672 ? 86.248 -41.266 -90.793 1.00 62.22 672 GLU A O 1
ATOM 4621 N N . VAL A 1 673 ? 85.356 -41.904 -88.845 1.00 69.50 673 VAL A N 1
ATOM 4622 C CA . VAL A 1 673 ? 84.418 -40.756 -88.785 1.00 69.50 673 VAL A CA 1
ATOM 4623 C C . VAL A 1 673 ? 85.064 -39.488 -88.209 1.00 69.50 673 VAL A C 1
ATOM 4625 O O . VAL A 1 673 ? 85.661 -39.524 -87.134 1.00 69.50 673 VAL A O 1
ATOM 4628 N N . ASN A 1 674 ? 84.893 -38.352 -88.901 1.00 68.69 674 ASN A N 1
ATOM 4629 C CA . ASN A 1 674 ? 85.382 -37.023 -88.506 1.00 68.69 674 ASN A CA 1
ATOM 4630 C C . ASN A 1 674 ? 84.277 -36.177 -87.842 1.00 68.69 674 ASN A C 1
ATOM 4632 O O . ASN A 1 674 ? 83.360 -35.701 -88.507 1.00 68.69 674 ASN A O 1
ATOM 4636 N N . LEU A 1 675 ? 84.418 -35.925 -86.542 1.00 73.44 675 LEU A N 1
ATOM 4637 C CA . LEU A 1 675 ? 83.375 -35.377 -85.661 1.00 73.44 675 LEU A CA 1
ATOM 4638 C C . LEU A 1 675 ? 83.142 -33.851 -85.756 1.00 73.44 675 LEU A C 1
ATOM 4640 O O . LEU A 1 675 ? 82.423 -33.285 -84.938 1.00 73.44 675 LEU A O 1
ATOM 4644 N N . ASN A 1 676 ? 83.775 -33.151 -86.704 1.00 69.31 676 ASN A N 1
ATOM 4645 C CA . ASN A 1 676 ? 83.901 -31.685 -86.657 1.00 69.31 676 ASN A CA 1
ATOM 4646 C C . ASN A 1 676 ? 82.944 -30.892 -87.571 1.00 69.31 676 ASN A C 1
ATOM 4648 O O . ASN A 1 676 ? 82.915 -29.663 -87.477 1.00 69.31 676 ASN A O 1
ATOM 4652 N N . ALA A 1 677 ? 82.196 -31.542 -88.469 1.00 64.25 677 ALA A N 1
ATOM 4653 C CA . ALA A 1 677 ? 81.425 -30.841 -89.511 1.00 64.25 677 ALA A CA 1
ATOM 4654 C C . ALA A 1 677 ? 80.041 -31.434 -89.839 1.00 64.25 677 ALA A C 1
ATOM 4656 O O . ALA A 1 677 ? 79.261 -30.786 -90.533 1.00 64.25 677 ALA A O 1
ATOM 4657 N N . ASP A 1 678 ? 79.729 -32.642 -89.372 1.00 72.00 678 ASP A N 1
ATOM 4658 C CA . ASP A 1 678 ? 78.450 -33.304 -89.638 1.00 72.00 678 ASP A CA 1
ATOM 4659 C C . ASP A 1 678 ? 77.419 -32.909 -88.561 1.00 72.00 678 ASP A C 1
ATOM 4661 O O . ASP A 1 678 ? 77.646 -33.224 -87.394 1.00 72.00 678 ASP A O 1
ATOM 4665 N N . PRO A 1 679 ? 76.282 -32.261 -88.893 1.00 64.44 679 PRO A N 1
ATOM 4666 C CA . PRO A 1 679 ? 75.259 -31.876 -87.914 1.00 64.44 679 PRO A CA 1
ATOM 4667 C C . PRO A 1 679 ? 74.503 -33.055 -87.279 1.00 64.44 679 PRO A C 1
ATOM 4669 O O . PRO A 1 679 ? 73.719 -32.833 -86.357 1.00 64.44 679 PRO A O 1
ATOM 4672 N N . THR A 1 680 ? 74.731 -34.286 -87.750 1.00 68.62 680 THR A N 1
ATOM 4673 C CA . THR A 1 680 ? 74.238 -35.533 -87.142 1.00 68.62 680 THR A CA 1
ATOM 4674 C C . THR A 1 680 ? 75.289 -36.271 -86.303 1.00 68.62 680 THR A C 1
ATOM 4676 O O . THR A 1 680 ? 74.927 -37.143 -85.515 1.00 68.62 680 THR A O 1
ATOM 4679 N N . HIS A 1 681 ? 76.565 -35.878 -86.407 1.00 72.06 681 HIS A N 1
ATOM 4680 C CA . HIS A 1 681 ? 77.693 -36.456 -85.664 1.00 72.06 681 HIS A CA 1
ATOM 4681 C C . HIS A 1 681 ? 78.656 -35.364 -85.139 1.00 72.06 681 HIS A C 1
ATOM 4683 O O . HIS A 1 681 ? 79.884 -35.493 -85.185 1.00 72.06 681 HIS A O 1
ATOM 4689 N N . CYS A 1 682 ? 78.090 -34.251 -84.663 1.00 70.75 682 CYS A N 1
ATOM 4690 C CA . CYS A 1 682 ? 78.791 -33.018 -84.301 1.00 70.75 682 CYS A CA 1
ATOM 4691 C C . CYS A 1 682 ? 79.389 -33.150 -82.888 1.00 70.75 682 CYS A C 1
ATOM 4693 O O . CYS A 1 682 ? 78.751 -32.806 -81.895 1.00 70.75 682 CYS A O 1
ATOM 4695 N N . GLY A 1 683 ? 80.598 -33.707 -82.792 1.00 69.94 683 GLY A N 1
ATOM 4696 C CA . GLY A 1 683 ? 81.320 -33.974 -81.539 1.00 69.94 683 GLY A CA 1
ATOM 4697 C C . GLY A 1 683 ? 81.331 -35.444 -81.084 1.00 69.94 683 GLY A C 1
ATOM 4698 O O . GLY A 1 683 ? 82.163 -35.815 -80.259 1.00 69.94 683 GLY A O 1
ATOM 4699 N N . SER A 1 684 ? 80.478 -36.308 -81.643 1.00 69.00 684 SER A N 1
ATOM 4700 C CA . SER A 1 684 ? 80.493 -37.770 -81.434 1.00 69.00 684 SER A CA 1
ATOM 4701 C C . SER A 1 684 ? 79.770 -38.492 -82.576 1.00 69.00 684 SER A C 1
ATOM 4703 O O . SER A 1 684 ? 78.915 -37.892 -83.221 1.00 69.00 684 SER A O 1
ATOM 4705 N N . CYS A 1 685 ? 80.000 -39.800 -82.769 1.00 68.31 685 CYS A N 1
ATOM 4706 C CA . CYS A 1 685 ? 79.178 -40.652 -83.655 1.00 68.31 685 CYS A CA 1
ATOM 4707 C C . CYS A 1 685 ? 77.736 -40.876 -83.132 1.00 68.31 685 CYS A C 1
ATOM 4709 O O . CYS A 1 685 ? 77.126 -41.907 -83.398 1.00 68.31 685 CYS A O 1
ATOM 4711 N N . THR A 1 686 ? 77.200 -39.932 -82.355 1.00 68.38 686 THR A N 1
ATOM 4712 C CA . THR A 1 686 ? 75.842 -39.951 -81.796 1.00 68.38 686 THR A CA 1
ATOM 4713 C C . THR A 1 686 ? 75.204 -38.562 -81.631 1.00 68.38 686 THR A C 1
ATOM 4715 O O . THR A 1 686 ? 74.005 -38.502 -81.363 1.00 68.38 686 THR A O 1
ATOM 4718 N N . LYS A 1 687 ? 75.943 -37.444 -81.747 1.00 71.00 687 LYS A N 1
ATOM 4719 C CA . LYS A 1 687 ? 75.409 -36.101 -81.459 1.00 71.00 687 LYS A CA 1
ATOM 4720 C C . LYS A 1 687 ? 74.817 -35.422 -82.699 1.00 71.00 687 LYS A C 1
ATOM 4722 O O . LYS A 1 687 ? 75.531 -34.818 -83.500 1.00 71.00 687 LYS A O 1
ATOM 4727 N N . VAL A 1 688 ? 73.488 -35.437 -82.767 1.00 76.06 688 VAL A N 1
ATOM 4728 C CA . VAL A 1 688 ? 72.685 -34.543 -83.614 1.00 76.06 688 VAL A CA 1
ATOM 4729 C C . VAL A 1 688 ? 72.462 -33.211 -82.886 1.00 76.06 688 VAL A C 1
ATOM 4731 O O . VAL A 1 688 ? 72.250 -33.205 -81.674 1.00 76.06 688 VAL A O 1
ATOM 4734 N N . CYS A 1 689 ? 72.484 -32.083 -83.599 1.00 74.88 689 CYS A N 1
ATOM 4735 C CA . CYS A 1 689 ? 72.115 -30.779 -83.029 1.00 74.88 689 CYS A CA 1
ATOM 4736 C C . CYS A 1 689 ? 70.589 -30.646 -82.829 1.00 74.88 689 CYS A C 1
ATOM 4738 O O . CYS A 1 689 ? 69.817 -31.021 -83.712 1.00 74.88 689 CYS A O 1
ATOM 4740 N N . SER A 1 690 ? 70.146 -30.102 -81.686 1.00 74.19 690 SER A N 1
ATOM 4741 C CA . SER A 1 690 ? 68.719 -30.053 -81.314 1.00 74.19 690 SER A CA 1
ATOM 4742 C C . SER A 1 690 ? 67.899 -29.075 -82.157 1.00 74.19 690 SER A C 1
ATOM 4744 O O . SER A 1 690 ? 68.280 -27.922 -82.339 1.00 74.19 690 SER A O 1
ATOM 4746 N N . THR A 1 691 ? 66.728 -29.526 -82.612 1.00 73.69 691 THR A N 1
ATOM 4747 C CA . THR A 1 691 ? 65.720 -28.721 -83.327 1.00 73.69 691 THR A CA 1
ATOM 4748 C C . THR A 1 691 ? 64.450 -28.483 -82.498 1.00 73.69 691 THR A C 1
ATOM 4750 O O . THR A 1 691 ? 63.402 -28.131 -83.044 1.00 73.69 691 THR A O 1
ATOM 4753 N N . VAL A 1 692 ? 64.489 -28.723 -81.182 1.00 74.56 692 VAL A N 1
ATOM 4754 C CA . VAL A 1 692 ? 63.317 -28.563 -80.303 1.00 74.56 692 VAL A CA 1
ATOM 4755 C C . VAL A 1 692 ? 62.980 -27.076 -80.170 1.00 74.56 692 VAL A C 1
ATOM 4757 O O . VAL A 1 692 ? 63.738 -26.303 -79.587 1.00 74.56 692 VAL A O 1
ATOM 4760 N N . HIS A 1 693 ? 61.861 -26.685 -80.789 1.00 79.19 693 HIS A N 1
ATOM 4761 C CA . HIS A 1 693 ? 61.391 -25.299 -80.942 1.00 79.19 693 HIS A CA 1
ATOM 4762 C C . HIS A 1 693 ? 62.441 -24.326 -81.518 1.00 79.19 693 HIS A C 1
ATOM 4764 O O . HIS A 1 693 ? 62.366 -23.118 -81.295 1.00 79.19 693 HIS A O 1
ATOM 4770 N N . ALA A 1 694 ? 63.404 -24.843 -82.292 1.00 78.44 694 ALA A N 1
ATOM 4771 C CA . ALA A 1 694 ? 64.524 -24.077 -82.830 1.00 78.44 694 ALA A CA 1
ATOM 4772 C C . ALA A 1 694 ? 65.001 -24.596 -84.201 1.00 78.44 694 ALA A C 1
ATOM 4774 O O . ALA A 1 694 ? 64.870 -25.775 -84.526 1.00 78.44 694 ALA A O 1
ATOM 4775 N N . THR A 1 695 ? 65.599 -23.713 -85.004 1.00 77.81 695 THR A N 1
ATOM 4776 C CA . THR A 1 695 ? 66.339 -24.064 -86.233 1.00 77.81 695 THR A CA 1
ATOM 4777 C C . THR A 1 695 ? 67.824 -24.212 -85.904 1.00 77.81 695 THR A C 1
ATOM 4779 O O . THR A 1 695 ? 68.356 -23.363 -85.194 1.00 77.81 695 THR A O 1
ATOM 4782 N N . ALA A 1 696 ? 68.496 -25.254 -86.409 1.00 70.38 696 ALA A N 1
ATOM 4783 C CA . ALA A 1 696 ? 69.815 -25.679 -85.922 1.00 70.38 696 ALA A CA 1
ATOM 4784 C C . ALA A 1 696 ? 70.889 -25.859 -87.010 1.00 70.38 696 ALA A C 1
ATOM 4786 O O . ALA A 1 696 ? 70.589 -26.101 -88.180 1.00 70.38 696 ALA A O 1
ATOM 4787 N N . THR A 1 697 ? 72.156 -25.780 -86.595 1.00 76.31 697 THR A N 1
ATOM 4788 C CA . THR A 1 697 ? 73.371 -25.949 -87.415 1.00 76.31 697 THR A CA 1
ATOM 4789 C C . THR A 1 697 ? 74.517 -26.576 -86.601 1.00 76.31 697 THR A C 1
ATOM 4791 O O . THR A 1 697 ? 74.445 -26.626 -85.374 1.00 76.31 697 THR A O 1
ATOM 4794 N N . CYS A 1 698 ? 75.585 -27.020 -87.276 1.00 71.94 698 CYS A N 1
ATOM 4795 C CA . CYS A 1 698 ? 76.870 -27.430 -86.685 1.00 71.94 698 CYS A CA 1
ATOM 4796 C C . CYS A 1 698 ? 78.014 -26.650 -87.356 1.00 71.94 698 CYS A C 1
ATOM 4798 O O . CYS A 1 698 ? 77.971 -26.411 -88.564 1.00 71.94 698 CYS A O 1
ATOM 4800 N N . THR A 1 699 ? 79.048 -26.253 -86.611 1.00 74.44 699 THR A N 1
ATOM 4801 C CA . THR A 1 699 ? 80.302 -25.688 -87.146 1.00 74.44 699 THR A CA 1
ATOM 4802 C C . THR A 1 699 ? 81.450 -25.961 -86.169 1.00 74.44 699 THR A C 1
ATOM 4804 O O . THR A 1 699 ? 81.440 -25.478 -85.042 1.00 74.44 699 THR A O 1
ATOM 4807 N N . GLY A 1 700 ? 82.458 -26.734 -86.591 1.00 66.94 700 GLY A N 1
ATOM 4808 C CA . GLY A 1 700 ? 83.653 -27.006 -85.779 1.00 66.94 700 GLY A CA 1
ATOM 4809 C C . GLY A 1 700 ? 83.378 -27.863 -84.539 1.00 66.94 700 GLY A C 1
ATOM 4810 O O . GLY A 1 700 ? 83.815 -27.517 -83.445 1.00 66.94 700 GLY A O 1
ATOM 4811 N N . GLY A 1 701 ? 82.599 -28.939 -84.692 1.00 67.12 701 GLY A N 1
ATOM 4812 C CA . GLY A 1 701 ? 82.230 -29.863 -83.606 1.00 67.12 701 GLY A CA 1
ATOM 4813 C C . GLY A 1 701 ? 81.263 -29.285 -82.563 1.00 67.12 701 GLY A C 1
ATOM 4814 O O . GLY A 1 701 ? 80.981 -29.942 -81.566 1.00 67.12 701 GLY A O 1
ATOM 4815 N N . ASN A 1 702 ? 80.756 -28.070 -82.787 1.00 74.69 702 ASN A N 1
ATOM 4816 C CA . ASN A 1 702 ? 79.815 -27.367 -81.919 1.00 74.69 702 ASN A CA 1
ATOM 4817 C C . ASN A 1 702 ? 78.503 -27.098 -82.674 1.00 74.69 702 ASN A C 1
ATOM 4819 O O . ASN A 1 702 ? 78.526 -26.803 -83.871 1.00 74.69 702 ASN A O 1
ATOM 4823 N N . CYS A 1 703 ? 77.369 -27.189 -81.977 1.00 76.38 703 CYS A N 1
ATOM 4824 C CA . CYS A 1 703 ? 76.050 -26.846 -82.515 1.00 76.38 703 CYS A CA 1
ATOM 4825 C C . CYS A 1 703 ? 75.773 -25.336 -82.392 1.00 76.38 703 CYS A C 1
ATOM 4827 O O . CYS A 1 703 ? 76.452 -24.644 -81.641 1.00 76.38 703 CYS A O 1
ATOM 4829 N N . ALA A 1 704 ? 74.776 -24.817 -83.112 1.00 77.44 704 ALA A N 1
ATOM 4830 C CA . ALA A 1 704 ? 74.223 -23.473 -82.907 1.00 77.44 704 ALA A CA 1
ATOM 4831 C C . ALA A 1 704 ? 72.759 -23.409 -83.374 1.00 77.44 704 ALA A C 1
ATOM 4833 O O . ALA A 1 704 ? 72.416 -24.025 -84.389 1.00 77.44 704 ALA A O 1
ATOM 4834 N N . ILE A 1 705 ? 71.909 -22.671 -82.649 1.00 76.50 705 ILE A N 1
ATOM 4835 C CA . ILE A 1 705 ? 70.442 -22.682 -82.807 1.00 76.50 705 ILE A CA 1
ATOM 4836 C C . ILE A 1 705 ? 69.811 -21.275 -82.836 1.00 76.50 705 ILE A C 1
ATOM 4838 O O . ILE A 1 705 ? 70.425 -20.306 -82.394 1.00 76.50 705 ILE A O 1
ATOM 4842 N N . VAL A 1 706 ? 68.565 -21.174 -83.320 1.00 80.19 706 VAL A N 1
ATOM 4843 C CA . VAL A 1 706 ? 67.706 -19.971 -83.258 1.00 80.19 706 VAL A CA 1
ATOM 4844 C C . VAL A 1 706 ? 66.254 -20.367 -82.947 1.00 80.19 706 VAL A C 1
ATOM 4846 O O . VAL A 1 706 ? 65.703 -21.225 -83.636 1.00 80.19 706 VAL A O 1
ATOM 4849 N N . CYS A 1 707 ? 65.631 -19.743 -81.941 1.00 82.81 707 CYS A N 1
ATOM 4850 C CA . CYS A 1 707 ? 64.295 -20.096 -81.435 1.00 82.81 707 CYS A CA 1
ATOM 4851 C C . CYS A 1 707 ? 63.120 -19.741 -82.365 1.00 82.81 707 CYS A C 1
ATOM 4853 O O . CYS A 1 707 ? 63.177 -18.797 -83.155 1.00 82.81 707 CYS A O 1
ATOM 4855 N N . ALA A 1 708 ? 62.003 -20.448 -82.175 1.00 79.62 708 ALA A N 1
ATOM 4856 C CA . ALA A 1 708 ? 60.665 -19.979 -82.524 1.00 79.62 708 ALA A CA 1
ATOM 4857 C C . ALA A 1 708 ? 60.186 -18.868 -81.562 1.00 79.62 708 ALA A C 1
ATOM 4859 O O . ALA A 1 708 ? 60.691 -18.724 -80.452 1.00 79.62 708 ALA A O 1
ATOM 4860 N N . SER A 1 709 ? 59.184 -18.081 -81.971 1.00 79.12 709 SER A N 1
ATOM 4861 C CA . SER A 1 709 ? 58.599 -17.044 -81.105 1.00 79.12 709 SER A CA 1
ATOM 4862 C C . SER A 1 709 ? 57.744 -17.651 -79.980 1.00 79.12 709 SER A C 1
ATOM 4864 O O . SER A 1 709 ? 57.165 -18.721 -80.153 1.00 79.12 709 SER A O 1
ATOM 4866 N N . GLY A 1 710 ? 57.678 -16.974 -78.829 1.00 76.44 710 GLY A N 1
ATOM 4867 C CA . GLY A 1 710 ? 57.047 -17.472 -77.596 1.00 76.44 710 GLY A CA 1
ATOM 4868 C C . GLY A 1 710 ? 57.929 -18.406 -76.755 1.00 76.44 710 GLY A C 1
ATOM 4869 O O . GLY A 1 710 ? 57.613 -18.640 -75.592 1.00 76.44 710 GLY A O 1
ATOM 4870 N N . TRP A 1 711 ? 59.049 -18.881 -77.307 1.00 83.88 711 TRP A N 1
ATOM 4871 C CA . TRP A 1 711 ? 59.979 -19.802 -76.653 1.00 83.88 711 TRP A CA 1
ATOM 4872 C C . TRP A 1 711 ? 61.343 -19.149 -76.427 1.00 83.88 711 TRP A C 1
ATOM 4874 O O . TRP A 1 711 ? 61.853 -18.439 -77.295 1.00 83.88 711 TRP A O 1
ATOM 4884 N N . GLY A 1 712 ? 61.935 -19.398 -75.261 1.00 84.50 712 GLY A N 1
ATOM 4885 C CA . GLY A 1 712 ? 63.266 -18.926 -74.889 1.00 84.50 712 GLY A CA 1
ATOM 4886 C C . GLY A 1 712 ? 64.229 -20.079 -74.628 1.00 84.50 712 GLY A C 1
ATOM 4887 O O . GLY A 1 712 ? 63.822 -21.124 -74.124 1.00 84.50 712 GLY A O 1
ATOM 4888 N N . ASN A 1 713 ? 65.502 -19.861 -74.958 1.00 83.88 713 ASN A N 1
ATOM 4889 C CA . ASN A 1 713 ? 66.616 -20.601 -74.375 1.00 83.88 713 ASN A CA 1
ATOM 4890 C C . ASN A 1 713 ? 67.063 -19.816 -73.134 1.00 83.88 713 ASN A C 1
ATOM 4892 O O . ASN A 1 713 ? 67.667 -18.747 -73.258 1.00 83.88 713 ASN A O 1
ATOM 4896 N N . CYS A 1 714 ? 66.645 -20.278 -71.959 1.00 83.31 714 CYS A N 1
ATOM 4897 C CA . CYS A 1 714 ? 66.812 -19.577 -70.689 1.00 83.31 714 CYS A CA 1
ATOM 4898 C C . CYS A 1 714 ? 67.884 -20.216 -69.794 1.00 83.31 714 CYS A C 1
ATOM 4900 O O . CYS A 1 714 ? 68.361 -19.548 -68.876 1.00 83.31 714 CYS A O 1
ATOM 4902 N N . ASP A 1 715 ? 68.291 -21.462 -70.059 1.00 78.31 715 ASP A N 1
ATOM 4903 C CA . ASP A 1 715 ? 69.461 -22.091 -69.426 1.00 78.31 715 ASP A CA 1
ATOM 4904 C C . ASP A 1 715 ? 70.798 -21.775 -70.140 1.00 78.31 715 ASP A C 1
ATOM 4906 O O . ASP A 1 715 ? 71.874 -22.008 -69.582 1.00 78.31 715 ASP A O 1
ATOM 4910 N N . GLY A 1 716 ? 70.749 -21.197 -71.346 1.00 73.88 716 GLY A N 1
ATOM 4911 C CA . GLY A 1 716 ? 71.914 -20.881 -72.179 1.00 73.88 716 GLY A CA 1
ATOM 4912 C C . GLY A 1 716 ? 72.465 -22.077 -72.967 1.00 73.88 716 GLY A C 1
ATOM 4913 O O . GLY A 1 716 ? 73.484 -21.940 -73.650 1.00 73.88 716 GLY A O 1
ATOM 4914 N N . ASN A 1 717 ? 71.841 -23.254 -72.872 1.00 77.38 717 ASN A N 1
ATOM 4915 C CA . ASN A 1 717 ? 72.341 -24.497 -73.436 1.00 77.38 717 ASN A CA 1
ATOM 4916 C C . ASN A 1 717 ? 71.752 -24.762 -74.828 1.00 77.38 717 ASN A C 1
ATOM 4918 O O . ASN A 1 717 ? 70.604 -25.153 -75.010 1.00 77.38 717 ASN A O 1
ATOM 4922 N N . ILE A 1 718 ? 72.580 -24.582 -75.849 1.00 70.38 718 ILE A N 1
ATOM 4923 C CA . ILE A 1 718 ? 72.193 -24.759 -77.255 1.00 70.38 718 ILE A CA 1
ATOM 4924 C C . ILE A 1 718 ? 71.893 -26.217 -77.646 1.00 70.38 718 ILE A C 1
ATOM 4926 O O . ILE A 1 718 ? 71.320 -26.457 -78.708 1.00 70.38 718 ILE A O 1
ATOM 4930 N N . ASP A 1 719 ? 72.286 -27.193 -76.820 1.00 69.88 719 ASP A N 1
ATOM 4931 C CA . ASP A 1 719 ? 72.073 -28.617 -77.096 1.00 69.88 719 ASP A CA 1
ATOM 4932 C C . ASP A 1 719 ? 70.671 -29.103 -76.687 1.00 69.88 719 ASP A C 1
ATOM 4934 O O . ASP A 1 719 ? 70.230 -30.148 -77.165 1.00 69.88 719 ASP A O 1
ATOM 4938 N N . THR A 1 720 ? 69.951 -28.363 -75.839 1.00 73.75 720 THR A N 1
ATOM 4939 C CA . THR A 1 720 ? 68.591 -28.699 -75.375 1.00 73.75 720 THR A CA 1
ATOM 4940 C C . THR A 1 720 ? 67.487 -28.055 -76.221 1.00 73.75 720 THR A C 1
ATOM 4942 O O . THR A 1 720 ? 66.419 -28.651 -76.363 1.00 73.75 720 THR A O 1
ATOM 4945 N N . GLY A 1 721 ? 67.759 -26.936 -76.900 1.00 78.69 721 GLY A N 1
ATOM 4946 C CA . GLY A 1 721 ? 66.830 -26.268 -77.823 1.00 78.69 721 GLY A CA 1
ATOM 4947 C C . GLY A 1 721 ? 66.406 -24.890 -77.316 1.00 78.69 721 GLY A C 1
ATOM 4948 O O . GLY A 1 721 ? 67.228 -24.161 -76.771 1.00 78.69 721 GLY A O 1
ATOM 4949 N N . CYS A 1 722 ? 65.141 -24.520 -77.526 1.00 83.62 722 CYS A N 1
ATOM 4950 C CA . CYS A 1 722 ? 64.515 -23.394 -76.826 1.00 83.62 722 CYS A CA 1
ATOM 4951 C C . CYS A 1 722 ? 63.387 -23.951 -75.954 1.00 83.62 722 CYS A C 1
ATOM 4953 O O . CYS A 1 722 ? 62.287 -24.245 -76.422 1.00 83.62 722 CYS A O 1
ATOM 4955 N N . GLU A 1 723 ? 63.742 -24.215 -74.704 1.00 82.88 723 GLU A N 1
ATOM 4956 C CA . GLU A 1 723 ? 63.096 -25.159 -73.796 1.00 82.88 723 GLU A CA 1
ATOM 4957 C C . GLU A 1 723 ? 61.985 -24.557 -72.928 1.00 82.88 723 GLU A C 1
ATOM 4959 O O . GLU A 1 723 ? 61.162 -25.303 -72.395 1.00 82.88 723 GLU A O 1
ATOM 4964 N N . VAL A 1 724 ? 61.918 -23.227 -72.809 1.00 84.56 724 VAL A N 1
ATOM 4965 C CA . VAL A 1 724 ? 60.959 -22.538 -71.933 1.00 84.56 724 VAL A CA 1
ATOM 4966 C C . VAL A 1 724 ? 59.867 -21.826 -72.731 1.00 84.56 724 VAL A C 1
ATOM 4968 O O . VAL A 1 724 ? 60.160 -20.922 -73.513 1.00 84.56 724 VAL A O 1
ATOM 4971 N N . ASP A 1 725 ? 58.601 -22.168 -72.468 1.00 85.88 725 ASP A N 1
ATOM 4972 C CA . ASP A 1 725 ? 57.443 -21.392 -72.930 1.00 85.88 725 ASP A CA 1
ATOM 4973 C C . ASP A 1 725 ? 57.284 -20.131 -72.067 1.00 85.88 725 ASP A C 1
ATOM 4975 O O . ASP A 1 725 ? 56.909 -20.189 -70.890 1.00 85.88 725 ASP A O 1
ATOM 4979 N N . LEU A 1 726 ? 57.567 -18.974 -72.662 1.00 86.81 726 LEU A N 1
ATOM 4980 C CA . LEU A 1 726 ? 57.525 -17.675 -71.990 1.00 86.81 726 LEU A CA 1
ATOM 4981 C C . LEU A 1 726 ? 56.087 -17.196 -71.719 1.00 86.81 726 LEU A C 1
ATOM 4983 O O . LEU A 1 726 ? 55.896 -16.213 -71.006 1.00 86.81 726 LEU A O 1
ATOM 4987 N N . ASN A 1 727 ? 55.066 -17.871 -72.261 1.00 83.50 727 ASN A N 1
ATOM 4988 C CA . ASN A 1 727 ? 53.660 -17.513 -72.065 1.00 83.50 727 ASN A CA 1
ATOM 4989 C C . ASN A 1 727 ? 53.043 -18.148 -70.815 1.00 83.50 727 ASN A C 1
ATOM 4991 O O . ASN A 1 727 ? 52.021 -17.648 -70.341 1.00 83.50 727 ASN A O 1
ATOM 4995 N N . THR A 1 728 ? 53.637 -19.237 -70.311 1.00 81.25 728 THR A N 1
ATOM 4996 C CA . THR A 1 728 ? 53.107 -20.042 -69.195 1.00 81.25 728 THR A CA 1
ATOM 4997 C C . THR A 1 728 ? 54.120 -20.303 -68.077 1.00 81.25 728 THR A C 1
ATOM 4999 O O . THR A 1 728 ? 53.724 -20.680 -66.974 1.00 81.25 728 THR A O 1
ATOM 5002 N N . SER A 1 729 ? 55.424 -20.120 -68.314 1.00 83.50 729 SER A N 1
ATOM 5003 C CA . SER A 1 729 ? 56.461 -20.312 -67.293 1.00 83.50 729 SER A CA 1
ATOM 5004 C C . SER A 1 729 ? 56.438 -19.192 -66.248 1.00 83.50 729 SER A C 1
ATOM 5006 O O . SER A 1 729 ? 56.941 -18.097 -66.489 1.00 83.50 729 SER A O 1
ATOM 5008 N N . THR A 1 730 ? 55.972 -19.491 -65.035 1.00 77.81 730 THR A N 1
ATOM 5009 C CA . THR A 1 730 ? 55.992 -18.563 -63.885 1.00 77.81 730 THR A CA 1
ATOM 5010 C C . THR A 1 730 ? 57.392 -18.097 -63.475 1.00 77.81 730 THR A C 1
ATOM 5012 O O . THR A 1 730 ? 57.511 -17.041 -62.866 1.00 77.81 730 THR A O 1
ATOM 5015 N N . GLY A 1 731 ? 58.454 -18.830 -63.833 1.00 81.12 731 GLY A N 1
ATOM 5016 C CA . GLY A 1 731 ? 59.849 -18.414 -63.619 1.00 81.12 731 GLY A CA 1
ATOM 5017 C C . GLY A 1 731 ? 60.465 -17.567 -64.745 1.00 81.12 731 GLY A C 1
ATOM 5018 O O . GLY A 1 731 ? 61.586 -17.094 -64.595 1.00 81.12 731 GLY A O 1
ATOM 5019 N N . ASN A 1 732 ? 59.773 -17.407 -65.881 1.00 85.00 732 ASN A N 1
ATOM 5020 C CA . ASN A 1 732 ? 60.297 -16.771 -67.103 1.00 85.00 732 ASN A CA 1
ATOM 5021 C C . ASN A 1 732 ? 59.169 -16.071 -67.893 1.00 85.00 732 ASN A C 1
ATOM 5023 O O . ASN A 1 732 ? 59.069 -16.198 -69.114 1.00 85.00 732 ASN A O 1
ATOM 5027 N N . CYS A 1 733 ? 58.253 -15.411 -67.192 1.00 85.88 733 CYS A N 1
ATOM 5028 C CA . CYS A 1 733 ? 57.000 -14.933 -67.756 1.00 85.88 733 CYS A CA 1
ATOM 5029 C C . CYS A 1 733 ? 57.232 -13.696 -68.634 1.00 85.88 733 CYS A C 1
ATOM 5031 O O . CYS A 1 733 ? 57.623 -12.635 -68.149 1.00 85.88 733 CYS A O 1
ATOM 5033 N N . GLY A 1 734 ? 57.037 -13.842 -69.945 1.00 83.00 734 GLY A N 1
ATOM 5034 C CA . GLY A 1 734 ? 57.305 -12.820 -70.962 1.00 83.00 734 GLY A CA 1
ATOM 5035 C C . GLY A 1 734 ? 58.782 -12.677 -71.361 1.00 83.00 734 GLY A C 1
ATOM 5036 O O . GLY A 1 734 ? 59.067 -12.226 -72.468 1.00 83.00 734 GLY A O 1
ATOM 5037 N N . SER A 1 735 ? 59.729 -13.096 -70.514 1.00 85.81 735 SER A N 1
ATOM 5038 C CA . SER A 1 735 ? 61.165 -13.153 -70.829 1.00 85.81 735 SER A CA 1
ATOM 5039 C C . SER A 1 735 ? 61.923 -14.087 -69.882 1.00 85.81 735 SER A C 1
ATOM 5041 O O . SER A 1 735 ? 61.545 -14.232 -68.718 1.00 85.81 735 SER A O 1
ATOM 5043 N N . CYS A 1 736 ? 63.044 -14.658 -70.339 1.00 85.19 736 CYS A N 1
ATOM 5044 C CA . CYS A 1 736 ? 63.942 -15.437 -69.481 1.00 85.19 736 CYS A CA 1
ATOM 5045 C C . CYS A 1 736 ? 64.335 -14.668 -68.206 1.00 85.19 736 CYS A C 1
ATOM 5047 O O . CYS A 1 736 ? 64.533 -13.452 -68.243 1.00 85.19 736 CYS A O 1
ATOM 5049 N N . ALA A 1 737 ? 64.430 -15.388 -67.086 1.00 79.00 737 ALA A N 1
ATOM 5050 C CA . ALA A 1 737 ? 64.690 -14.888 -65.733 1.00 79.00 737 ALA A CA 1
ATOM 5051 C C . ALA A 1 737 ? 63.663 -13.888 -65.150 1.00 79.00 737 ALA A C 1
ATOM 5053 O O . ALA A 1 737 ? 63.855 -13.419 -64.027 1.00 79.00 737 ALA A O 1
ATOM 5054 N N . LYS A 1 738 ? 62.551 -13.585 -65.840 1.00 80.69 738 LYS A N 1
ATOM 5055 C CA . LYS A 1 738 ? 61.437 -12.822 -65.254 1.00 80.69 738 LYS A CA 1
ATOM 5056 C C . LYS A 1 738 ? 60.503 -13.757 -64.478 1.00 80.69 738 LYS A C 1
ATOM 5058 O O . LYS A 1 738 ? 59.502 -14.238 -65.005 1.00 80.69 738 LYS A O 1
ATOM 5063 N N . ALA A 1 739 ? 60.847 -14.031 -63.224 1.00 80.50 739 ALA A N 1
ATOM 5064 C CA . ALA A 1 739 ? 59.975 -14.767 -62.316 1.00 80.50 739 ALA A CA 1
ATOM 5065 C C . ALA A 1 739 ? 58.836 -13.873 -61.797 1.00 80.50 739 ALA A C 1
ATOM 5067 O O . ALA A 1 739 ? 59.067 -12.723 -61.429 1.00 80.50 739 ALA A O 1
ATOM 5068 N N . CYS A 1 740 ? 57.617 -14.407 -61.749 1.00 81.44 740 CYS A N 1
ATOM 5069 C CA . CYS A 1 740 ? 56.485 -13.757 -61.093 1.00 81.44 740 CYS A CA 1
ATOM 5070 C C . CYS A 1 740 ? 56.637 -13.834 -59.567 1.00 81.44 740 CYS A C 1
ATOM 5072 O O . CYS A 1 740 ? 57.049 -14.875 -59.044 1.00 81.44 740 CYS A O 1
ATOM 5074 N N . GLY A 1 741 ? 56.268 -12.763 -58.858 1.00 75.94 741 GLY A N 1
ATOM 5075 C CA . GLY A 1 741 ? 56.349 -12.696 -57.398 1.00 75.94 741 GLY A CA 1
ATOM 5076 C C . GLY A 1 741 ? 55.603 -13.852 -56.728 1.00 75.94 741 GLY A C 1
ATOM 5077 O O . GLY A 1 741 ? 54.442 -14.109 -57.030 1.00 75.94 741 GLY A O 1
ATOM 5078 N N . SER A 1 742 ? 56.272 -14.573 -55.826 1.00 75.44 742 SER A N 1
ATOM 5079 C CA . SER A 1 742 ? 55.706 -15.731 -55.113 1.00 75.44 742 SER A CA 1
ATOM 5080 C C . SER A 1 742 ? 55.580 -15.508 -53.603 1.00 75.44 742 SER A C 1
ATOM 5082 O O . SER A 1 742 ? 55.415 -16.468 -52.847 1.00 75.44 742 SER A O 1
ATOM 5084 N N . ALA A 1 743 ? 55.730 -14.266 -53.133 1.00 77.81 743 ALA A N 1
ATOM 5085 C CA . ALA A 1 743 ? 55.623 -13.943 -51.717 1.00 77.81 743 ALA A CA 1
ATOM 5086 C C . ALA A 1 743 ? 54.159 -14.065 -51.271 1.00 77.81 743 ALA A C 1
ATOM 5088 O O . ALA A 1 743 ? 53.291 -13.353 -51.769 1.00 77.81 743 ALA A O 1
ATOM 5089 N N . ASN A 1 744 ? 53.898 -15.001 -50.355 1.00 76.81 744 ASN A N 1
ATOM 5090 C CA . ASN A 1 744 ? 52.598 -15.258 -49.722 1.00 76.81 744 ASN A CA 1
ATOM 5091 C C . ASN A 1 744 ? 51.410 -15.478 -50.683 1.00 76.81 744 ASN A C 1
ATOM 5093 O O . ASN A 1 744 ? 50.254 -15.296 -50.304 1.00 76.81 744 ASN A O 1
ATOM 5097 N N . GLY A 1 745 ? 51.671 -15.908 -51.917 1.00 80.38 745 GLY A N 1
ATOM 5098 C CA . GLY A 1 745 ? 50.651 -16.178 -52.925 1.00 80.38 745 GLY A CA 1
ATOM 5099 C C . GLY A 1 745 ? 51.140 -17.163 -53.980 1.00 80.38 745 GLY A C 1
ATOM 5100 O O . GLY A 1 745 ? 52.336 -17.422 -54.108 1.00 80.38 745 GLY A O 1
ATOM 5101 N N . THR A 1 746 ? 50.204 -17.738 -54.732 1.00 83.75 746 THR A N 1
ATOM 5102 C CA . THR A 1 746 ? 50.511 -18.630 -55.854 1.00 83.75 746 THR A CA 1
ATOM 5103 C C . THR A 1 746 ? 50.614 -17.799 -57.135 1.00 83.75 746 THR A C 1
ATOM 5105 O O . THR A 1 746 ? 49.588 -17.279 -57.587 1.00 83.75 746 THR A O 1
ATOM 5108 N N . PRO A 1 747 ? 51.811 -17.647 -57.732 1.00 80.94 747 PRO A N 1
ATOM 5109 C CA . PRO A 1 747 ? 51.958 -16.964 -59.007 1.00 80.94 747 PRO A CA 1
ATOM 5110 C C . PRO A 1 747 ? 51.432 -17.817 -60.160 1.00 80.94 747 PRO A C 1
ATOM 5112 O O . PRO A 1 747 ? 51.539 -19.044 -60.171 1.00 80.94 747 PRO A O 1
ATOM 5115 N N . SER A 1 748 ? 50.944 -17.134 -61.183 1.00 83.69 748 SER A N 1
ATOM 5116 C CA . SER A 1 748 ? 50.534 -17.685 -62.467 1.00 83.69 748 SER A CA 1
ATOM 5117 C C . SER A 1 748 ? 51.076 -16.803 -63.593 1.00 83.69 748 SER A C 1
ATOM 5119 O O . SER A 1 748 ? 51.278 -15.601 -63.416 1.00 83.69 748 SER A O 1
ATOM 5121 N N . CYS A 1 749 ? 51.347 -17.412 -64.744 1.00 81.38 749 CYS A N 1
ATOM 5122 C CA . CYS A 1 749 ? 51.768 -16.716 -65.952 1.00 81.38 749 CYS A CA 1
ATOM 5123 C C . CYS A 1 749 ? 50.780 -17.058 -67.064 1.00 81.38 749 CYS A C 1
ATOM 5125 O O . CYS A 1 749 ? 50.544 -18.237 -67.336 1.00 81.38 749 CYS A O 1
ATOM 5127 N N . ALA A 1 750 ? 50.194 -16.036 -67.683 1.00 83.31 750 ALA A N 1
ATOM 5128 C CA . ALA A 1 750 ? 49.271 -16.199 -68.796 1.00 83.31 750 ALA A CA 1
ATOM 5129 C C . ALA A 1 750 ? 49.599 -15.179 -69.888 1.00 83.31 750 ALA A C 1
ATOM 5131 O O . ALA A 1 750 ? 49.588 -13.973 -69.651 1.00 83.31 750 ALA A O 1
ATOM 5132 N N . SER A 1 751 ? 49.887 -15.663 -71.099 1.00 82.50 751 SER A N 1
ATOM 5133 C CA . SER A 1 751 ? 50.275 -14.828 -72.253 1.00 82.50 751 SER A CA 1
ATOM 5134 C C . SER A 1 751 ? 51.469 -13.894 -71.975 1.00 82.50 751 SER A C 1
ATOM 5136 O O . SER A 1 751 ? 51.542 -12.795 -72.519 1.00 82.50 751 SER A O 1
ATOM 5138 N N . GLY A 1 752 ? 52.392 -14.314 -71.102 1.00 79.00 752 GLY A N 1
ATOM 5139 C CA . GLY A 1 752 ? 53.592 -13.545 -70.746 1.00 79.00 752 GLY A CA 1
ATOM 5140 C C . GLY A 1 752 ? 53.373 -12.429 -69.715 1.00 79.00 752 GLY A C 1
ATOM 5141 O O . GLY A 1 752 ? 54.271 -11.612 -69.508 1.00 79.00 752 GLY A O 1
ATOM 5142 N N . VAL A 1 753 ? 52.208 -12.393 -69.058 1.00 83.25 753 VAL A N 1
ATOM 5143 C CA . VAL A 1 753 ? 51.896 -11.475 -67.950 1.00 83.25 753 VAL A CA 1
ATOM 5144 C C . VAL A 1 753 ? 51.745 -12.261 -66.645 1.00 83.25 753 VAL A C 1
ATOM 5146 O O . VAL A 1 753 ? 51.120 -13.324 -66.620 1.00 83.25 753 VAL A O 1
ATOM 5149 N N . CYS A 1 754 ? 52.332 -11.735 -65.567 1.00 82.69 754 CYS A N 1
ATOM 5150 C CA . CYS A 1 754 ? 52.221 -12.291 -64.222 1.00 82.69 754 CYS A CA 1
ATOM 5151 C C . CYS A 1 754 ? 50.874 -11.936 -63.581 1.00 82.69 754 CYS A C 1
ATOM 5153 O O . CYS A 1 754 ? 50.395 -10.811 -63.704 1.00 82.69 754 CYS A O 1
ATOM 5155 N N . ALA A 1 755 ? 50.292 -12.886 -62.857 1.00 79.81 755 ALA A N 1
ATOM 5156 C CA . ALA A 1 755 ? 49.141 -12.671 -61.986 1.00 79.81 755 ALA A CA 1
ATOM 5157 C C . ALA A 1 755 ? 49.289 -13.535 -60.729 1.00 79.81 755 ALA A C 1
ATOM 5159 O O . ALA A 1 755 ? 49.741 -14.678 -60.822 1.00 79.81 755 ALA A O 1
ATOM 5160 N N . ILE A 1 756 ? 48.899 -13.020 -59.563 1.00 80.88 756 ILE A N 1
ATOM 5161 C CA . ILE A 1 756 ? 49.049 -13.717 -58.279 1.00 80.88 756 ILE A CA 1
ATOM 5162 C C . ILE A 1 756 ? 47.699 -13.928 -57.591 1.00 80.88 756 ILE A C 1
ATOM 5164 O O . ILE A 1 756 ? 46.858 -13.034 -57.552 1.00 80.88 756 ILE A O 1
ATOM 5168 N N . ALA A 1 757 ? 47.501 -15.123 -57.035 1.00 82.88 757 ALA A N 1
ATOM 5169 C CA . ALA A 1 757 ? 46.413 -15.415 -56.109 1.00 82.88 757 ALA A CA 1
ATOM 5170 C C . ALA A 1 757 ? 46.986 -15.494 -54.689 1.00 82.88 757 ALA A C 1
ATOM 5172 O O . ALA A 1 757 ? 47.754 -16.412 -54.386 1.00 82.88 757 ALA A O 1
ATOM 5173 N N . CYS A 1 758 ? 46.651 -14.531 -53.828 1.00 82.75 758 CYS A N 1
ATOM 5174 C CA . CYS A 1 758 ? 47.171 -14.495 -52.462 1.00 82.75 758 CYS A CA 1
ATOM 5175 C C . CYS A 1 758 ? 46.737 -15.720 -51.646 1.00 82.75 758 CYS A C 1
ATOM 5177 O O . CYS A 1 758 ? 45.624 -16.231 -51.787 1.00 82.75 758 CYS A O 1
ATOM 5179 N N . GLY A 1 759 ? 47.636 -16.192 -50.782 1.00 78.00 759 GLY A N 1
ATOM 5180 C CA . GLY A 1 759 ? 47.326 -17.200 -49.780 1.00 78.00 759 GLY A CA 1
ATOM 5181 C C . GLY A 1 759 ? 46.355 -16.653 -48.733 1.00 78.00 759 GLY A C 1
ATOM 5182 O O . GLY A 1 759 ? 46.243 -15.444 -48.538 1.00 78.00 759 GLY A O 1
ATOM 5183 N N . SER A 1 760 ? 45.652 -17.555 -48.046 1.00 78.06 760 SER A N 1
ATOM 5184 C CA . SER A 1 760 ? 44.681 -17.183 -47.011 1.00 78.06 760 SER A CA 1
ATOM 5185 C C . SER A 1 760 ? 45.304 -16.240 -45.975 1.00 78.06 760 SER A C 1
ATOM 5187 O O . SER A 1 760 ? 46.298 -16.591 -45.339 1.00 78.06 760 SER A O 1
ATOM 5189 N N . GLY A 1 761 ? 44.701 -15.063 -45.799 1.00 75.94 761 GLY A N 1
ATOM 5190 C CA . GLY A 1 761 ? 45.150 -14.047 -44.845 1.00 75.94 761 GLY A CA 1
ATOM 5191 C C . GLY A 1 761 ? 46.265 -13.113 -45.336 1.00 75.94 761 GLY A C 1
ATOM 5192 O O . GLY A 1 761 ? 46.781 -12.348 -44.533 1.00 75.94 761 GLY A O 1
ATOM 5193 N N . TRP A 1 762 ? 46.619 -13.126 -46.623 1.00 83.81 762 TRP A N 1
ATOM 5194 C CA . TRP A 1 762 ? 47.548 -12.160 -47.222 1.00 83.81 762 TRP A CA 1
ATOM 5195 C C . TRP A 1 762 ? 46.886 -11.369 -48.350 1.00 83.81 762 TRP A C 1
ATOM 5197 O O . TRP A 1 762 ? 46.009 -11.884 -49.044 1.00 83.81 762 TRP A O 1
ATOM 5207 N N . GLY A 1 763 ? 47.307 -10.119 -48.538 1.00 85.25 763 GLY A N 1
ATOM 5208 C CA . GLY A 1 763 ? 46.754 -9.210 -49.539 1.00 85.25 763 GLY A CA 1
ATOM 5209 C C . GLY A 1 763 ? 47.831 -8.455 -50.308 1.00 85.25 763 GLY A C 1
ATOM 5210 O O . GLY A 1 763 ? 48.820 -8.000 -49.733 1.00 85.25 763 GLY A O 1
ATOM 5211 N N . ASN A 1 764 ? 47.607 -8.308 -51.612 1.00 84.88 764 ASN A N 1
ATOM 5212 C CA . ASN A 1 764 ? 48.312 -7.359 -52.464 1.00 84.88 764 ASN A CA 1
ATOM 5213 C C . ASN A 1 764 ? 47.552 -6.025 -52.386 1.00 84.88 764 ASN A C 1
ATOM 5215 O O . ASN A 1 764 ? 46.526 -5.845 -53.045 1.00 84.88 764 ASN A O 1
ATOM 5219 N N . CYS A 1 765 ? 47.986 -5.145 -51.483 1.00 83.12 765 CYS A N 1
ATOM 5220 C CA . CYS A 1 765 ? 47.274 -3.899 -51.179 1.00 83.12 765 CYS A CA 1
ATOM 5221 C C . CYS A 1 765 ? 47.856 -2.665 -51.891 1.00 83.12 765 CYS A C 1
ATOM 5223 O O . CYS A 1 765 ? 47.261 -1.593 -51.806 1.00 83.12 765 CYS A O 1
ATOM 5225 N N . ASP A 1 766 ? 48.988 -2.804 -52.592 1.00 80.38 766 ASP A N 1
ATOM 5226 C CA . ASP A 1 766 ? 49.571 -1.760 -53.448 1.00 80.38 766 ASP A CA 1
ATOM 5227 C C . ASP A 1 766 ? 49.200 -1.918 -54.941 1.00 80.38 766 ASP A C 1
ATOM 5229 O O . ASP A 1 766 ? 49.353 -0.976 -55.721 1.00 80.38 766 ASP A O 1
ATOM 5233 N N . GLY A 1 767 ? 48.652 -3.074 -55.332 1.00 77.69 767 GLY A N 1
ATOM 5234 C CA . GLY A 1 767 ? 48.231 -3.403 -56.694 1.00 77.69 767 GLY A CA 1
ATOM 5235 C C . GLY A 1 767 ? 49.343 -3.953 -57.595 1.00 77.69 767 GLY A C 1
ATOM 5236 O O . GLY A 1 767 ? 49.108 -4.123 -58.795 1.00 77.69 767 GLY A O 1
ATOM 5237 N N . VAL A 1 768 ? 50.548 -4.210 -57.075 1.00 80.81 768 VAL A N 1
ATOM 5238 C CA . VAL A 1 768 ? 51.726 -4.565 -57.878 1.00 80.81 768 VAL A CA 1
ATOM 5239 C C . VAL A 1 768 ? 51.982 -6.075 -57.823 1.00 80.81 768 VAL A C 1
ATOM 5241 O O . VAL A 1 768 ? 52.423 -6.628 -56.825 1.00 80.81 768 VAL A O 1
ATOM 5244 N N . THR A 1 769 ? 51.720 -6.786 -58.922 1.00 73.06 769 THR A N 1
ATOM 5245 C CA . THR A 1 769 ? 51.774 -8.266 -58.965 1.00 73.06 769 THR A CA 1
ATOM 5246 C C . THR A 1 769 ? 53.175 -8.876 -58.870 1.00 73.06 769 THR A C 1
ATOM 5248 O O . THR A 1 769 ? 53.305 -10.093 -58.727 1.00 73.06 769 THR A O 1
ATOM 5251 N N . ASP A 1 770 ? 54.221 -8.062 -59.012 1.00 73.38 770 ASP A N 1
ATOM 5252 C CA . ASP A 1 770 ? 55.598 -8.536 -59.177 1.00 73.38 770 ASP A CA 1
ATOM 5253 C C . ASP A 1 770 ? 56.341 -8.683 -57.827 1.00 73.38 770 ASP A C 1
ATOM 5255 O O . ASP A 1 770 ? 57.285 -9.470 -57.746 1.00 73.38 770 ASP A O 1
ATOM 5259 N N . ASN A 1 771 ? 55.894 -8.010 -56.755 1.00 75.25 771 ASN A N 1
ATOM 5260 C CA . ASN A 1 771 ? 56.386 -8.171 -55.374 1.00 75.25 771 ASN A CA 1
ATOM 5261 C C . ASN A 1 771 ? 55.636 -9.251 -54.567 1.00 75.25 771 ASN A C 1
ATOM 5263 O O . ASN A 1 771 ? 56.256 -9.875 -53.701 1.00 75.25 771 ASN A O 1
ATOM 5267 N N . GLY A 1 772 ? 54.387 -9.577 -54.920 1.00 80.25 772 GLY A N 1
ATOM 5268 C CA . GLY A 1 772 ? 53.635 -10.699 -54.352 1.00 80.25 772 GLY A CA 1
ATOM 5269 C C . GLY A 1 772 ? 52.337 -10.307 -53.637 1.00 80.25 772 GLY A C 1
ATOM 5270 O O . GLY A 1 772 ? 51.441 -9.735 -54.248 1.00 80.25 772 GLY A O 1
ATOM 5271 N N . CYS A 1 773 ? 52.183 -10.748 -52.386 1.00 83.62 773 CYS A N 1
ATOM 5272 C CA . CYS A 1 773 ? 51.112 -10.353 -51.471 1.00 83.62 773 CYS A CA 1
ATOM 5273 C C . CYS A 1 773 ? 51.764 -9.948 -50.141 1.00 83.62 773 CYS A C 1
ATOM 5275 O O . CYS A 1 773 ? 52.152 -10.783 -49.320 1.00 83.62 773 CYS A O 1
ATOM 5277 N N . GLU A 1 774 ? 51.975 -8.649 -49.987 1.00 84.44 774 GLU A N 1
ATOM 5278 C CA . GLU A 1 774 ? 52.927 -8.029 -49.064 1.00 84.44 774 GLU A CA 1
ATOM 5279 C C . GLU A 1 774 ? 52.352 -7.857 -47.660 1.00 84.44 774 GLU A C 1
ATOM 5281 O O . GLU A 1 774 ? 53.097 -7.799 -46.681 1.00 84.44 774 GLU A O 1
ATOM 5286 N N . VAL A 1 775 ? 51.028 -7.738 -47.566 1.00 84.06 775 VAL A N 1
ATOM 5287 C CA . VAL A 1 775 ? 50.340 -7.339 -46.343 1.00 84.06 775 VAL A CA 1
ATOM 5288 C C . VAL A 1 775 ? 49.716 -8.554 -45.674 1.00 84.06 775 VAL A C 1
ATOM 5290 O O . VAL A 1 775 ? 48.833 -9.198 -46.241 1.00 84.06 775 VAL A O 1
ATOM 5293 N N . ASP A 1 776 ? 50.152 -8.838 -44.447 1.00 83.31 776 ASP A N 1
ATOM 5294 C CA . ASP A 1 776 ? 49.499 -9.813 -43.576 1.00 83.31 776 ASP A CA 1
ATOM 5295 C C . ASP A 1 776 ? 48.172 -9.231 -43.076 1.00 83.31 776 ASP A C 1
ATOM 5297 O O . ASP A 1 776 ? 48.128 -8.408 -42.157 1.00 83.31 776 ASP A O 1
ATOM 5301 N N . LEU A 1 777 ? 47.076 -9.672 -43.686 1.00 85.75 777 LEU A N 1
ATOM 5302 C CA . LEU A 1 777 ? 45.724 -9.269 -43.315 1.00 85.75 777 LEU A CA 1
ATOM 5303 C C . LEU A 1 777 ? 45.332 -9.825 -41.937 1.00 85.75 777 LEU A C 1
ATOM 5305 O O . LEU A 1 777 ? 44.337 -9.378 -41.375 1.00 85.75 777 LEU A O 1
ATOM 5309 N N . ASN A 1 778 ? 46.090 -10.775 -41.370 1.00 82.00 778 ASN A N 1
ATOM 5310 C CA . ASN A 1 778 ? 45.809 -11.327 -40.044 1.00 82.00 778 ASN A CA 1
ATOM 5311 C C . ASN A 1 778 ? 46.311 -10.461 -38.886 1.00 82.00 778 ASN A C 1
ATOM 5313 O O . ASN A 1 778 ? 45.840 -10.660 -37.764 1.00 82.00 778 ASN A O 1
ATOM 5317 N N . SER A 1 779 ? 47.267 -9.559 -39.141 1.00 77.94 779 SER A N 1
ATOM 5318 C CA . SER A 1 779 ? 47.957 -8.764 -38.113 1.00 77.94 779 SER A CA 1
ATOM 5319 C C . SER A 1 779 ? 48.101 -7.270 -38.444 1.00 77.94 779 SER A C 1
ATOM 5321 O O . SER A 1 779 ? 48.361 -6.468 -37.545 1.00 77.94 779 SER A O 1
ATOM 5323 N N . SER A 1 780 ? 47.896 -6.851 -39.699 1.00 81.62 780 SER A N 1
ATOM 5324 C CA . SER A 1 780 ? 48.000 -5.443 -40.098 1.00 81.62 780 SER A CA 1
ATOM 5325 C C . SER A 1 780 ? 46.831 -4.605 -39.569 1.00 81.62 780 SER A C 1
ATOM 5327 O O . SER A 1 780 ? 45.710 -4.699 -40.063 1.00 81.62 780 SER A O 1
ATOM 5329 N N . LEU A 1 781 ? 47.112 -3.698 -38.627 1.00 76.56 781 LEU A N 1
ATOM 5330 C CA . LEU A 1 781 ? 46.132 -2.744 -38.080 1.00 76.56 781 LEU A CA 1
ATOM 5331 C C . LEU A 1 781 ? 45.489 -1.822 -39.130 1.00 76.56 781 LEU A C 1
ATOM 5333 O O . LEU A 1 781 ? 44.425 -1.272 -38.868 1.00 76.56 781 LEU A O 1
ATOM 5337 N N . GLY A 1 782 ? 46.123 -1.635 -40.293 1.00 79.00 782 GLY A N 1
ATOM 5338 C CA . GLY A 1 782 ? 45.599 -0.821 -41.397 1.00 79.00 782 GLY A CA 1
ATOM 5339 C C . GLY A 1 782 ? 44.919 -1.612 -42.521 1.00 79.00 782 GLY A C 1
ATOM 5340 O O . GLY A 1 782 ? 44.438 -1.005 -43.474 1.00 79.00 782 GLY A O 1
ATOM 5341 N N . ASN A 1 783 ? 44.935 -2.948 -42.459 1.00 81.69 783 ASN A N 1
ATOM 5342 C CA . ASN A 1 783 ? 44.436 -3.834 -43.518 1.00 81.69 783 ASN A CA 1
ATOM 5343 C C . ASN A 1 783 ? 43.852 -5.134 -42.931 1.00 81.69 783 ASN A C 1
ATOM 5345 O O . ASN A 1 783 ? 44.106 -6.227 -43.438 1.00 81.69 783 ASN A O 1
ATOM 5349 N N . CYS A 1 784 ? 43.143 -5.045 -41.809 1.00 83.69 784 CYS A N 1
ATOM 5350 C CA . CYS A 1 784 ? 42.744 -6.224 -41.051 1.00 83.69 784 CYS A CA 1
ATOM 5351 C C . CYS A 1 784 ? 41.599 -6.973 -41.749 1.00 83.69 784 CYS A C 1
ATOM 5353 O O . CYS A 1 784 ? 40.511 -6.435 -41.942 1.00 83.69 784 CYS A O 1
ATOM 5355 N N . GLY A 1 785 ? 41.847 -8.212 -42.172 1.00 81.19 785 GLY A N 1
ATOM 5356 C CA . GLY A 1 785 ? 40.906 -9.035 -42.944 1.00 81.19 785 GLY A CA 1
ATOM 5357 C C . GLY A 1 785 ? 40.791 -8.667 -44.428 1.00 81.19 785 GLY A C 1
ATOM 5358 O O . GLY A 1 785 ? 40.598 -9.556 -45.257 1.00 81.19 785 GLY A O 1
ATOM 5359 N N . ALA A 1 786 ? 40.964 -7.392 -44.788 1.00 83.81 786 ALA A N 1
ATOM 5360 C CA . ALA A 1 786 ? 41.046 -6.920 -46.169 1.00 83.81 786 ALA A CA 1
ATOM 5361 C C . ALA A 1 786 ? 41.865 -5.622 -46.288 1.00 83.81 786 ALA A C 1
ATOM 5363 O O . ALA A 1 786 ? 41.964 -4.835 -45.345 1.00 83.81 786 ALA A O 1
ATOM 5364 N N . CYS A 1 787 ? 42.424 -5.375 -47.476 1.00 84.31 787 CYS A N 1
ATOM 5365 C CA . CYS A 1 787 ? 43.163 -4.149 -47.782 1.00 84.31 787 CYS A CA 1
ATOM 5366 C C . CYS A 1 787 ? 42.326 -2.890 -47.486 1.00 84.31 787 CYS A C 1
ATOM 5368 O O . CYS A 1 787 ? 41.188 -2.779 -47.940 1.00 84.31 787 CYS A O 1
ATOM 5370 N N . GLY A 1 788 ? 42.899 -1.943 -46.739 1.00 77.44 788 GLY A N 1
ATOM 5371 C CA . GLY A 1 788 ? 42.254 -0.687 -46.339 1.00 77.44 788 GLY A CA 1
ATOM 5372 C C . GLY A 1 788 ? 41.327 -0.753 -45.116 1.00 77.44 788 GLY A C 1
ATOM 5373 O O . GLY A 1 788 ? 40.773 0.278 -44.738 1.00 77.44 788 GLY A O 1
ATOM 5374 N N . VAL A 1 789 ? 41.144 -1.915 -44.477 1.00 75.56 789 VAL A N 1
ATOM 5375 C CA . VAL A 1 789 ? 40.354 -2.031 -43.237 1.00 75.56 789 VAL A CA 1
ATOM 5376 C C . VAL A 1 789 ? 41.208 -1.636 -42.028 1.00 75.56 789 VAL A C 1
ATOM 5378 O O . VAL A 1 789 ? 42.036 -2.416 -41.555 1.00 75.56 789 VAL A O 1
ATOM 5381 N N . VAL A 1 790 ? 41.007 -0.417 -41.521 1.00 79.19 790 VAL A N 1
ATOM 5382 C CA . VAL A 1 790 ? 41.770 0.131 -40.387 1.00 79.19 790 VAL A CA 1
ATOM 5383 C C . VAL A 1 790 ? 41.046 -0.091 -39.056 1.00 79.19 790 VAL A C 1
ATOM 5385 O O . VAL A 1 790 ? 39.938 0.402 -38.858 1.00 79.19 790 VAL A O 1
ATOM 5388 N N . CYS A 1 791 ? 41.700 -0.765 -38.109 1.00 70.44 791 CYS A N 1
ATOM 5389 C CA . CYS A 1 791 ? 41.220 -0.891 -36.733 1.00 70.44 791 CYS A CA 1
ATOM 5390 C C . CYS A 1 791 ? 41.605 0.376 -35.942 1.00 70.44 791 CYS A C 1
ATOM 5392 O O . CYS A 1 791 ? 42.744 0.495 -35.492 1.00 70.44 791 CYS A O 1
ATOM 5394 N N . SER A 1 792 ? 40.682 1.332 -35.780 1.00 70.50 792 SER A N 1
ATOM 5395 C CA . SER A 1 792 ? 40.929 2.595 -35.053 1.00 70.50 792 SER A CA 1
ATOM 5396 C C . SER A 1 792 ? 39.751 2.999 -34.146 1.00 70.50 792 SER A C 1
ATOM 5398 O O . SER A 1 792 ? 39.022 3.937 -34.472 1.00 70.50 792 SER A O 1
ATOM 5400 N N . PRO A 1 793 ? 39.545 2.296 -33.022 1.00 68.94 793 PRO A N 1
ATOM 5401 C CA . PRO A 1 793 ? 38.383 2.471 -32.159 1.00 68.94 793 PRO A CA 1
ATOM 5402 C C . PRO A 1 793 ? 38.484 3.643 -31.173 1.00 68.94 793 PRO A C 1
ATOM 5404 O O . PRO A 1 793 ? 39.572 4.073 -30.786 1.00 68.94 793 PRO A O 1
ATOM 5407 N N . ILE A 1 794 ? 37.326 4.091 -30.684 1.00 70.94 794 ILE A N 1
ATOM 5408 C CA . ILE A 1 794 ? 37.216 4.985 -29.524 1.00 70.94 794 ILE A CA 1
ATOM 5409 C C . ILE A 1 794 ? 37.476 4.199 -28.224 1.00 70.94 794 ILE A C 1
ATOM 5411 O O . ILE A 1 794 ? 37.066 3.052 -28.084 1.00 70.94 794 ILE A O 1
ATOM 5415 N N . ASN A 1 795 ? 38.171 4.818 -27.260 1.00 71.44 795 ASN A N 1
ATOM 5416 C CA . ASN A 1 795 ? 38.402 4.305 -25.896 1.00 71.44 795 ASN A CA 1
ATOM 5417 C C . ASN A 1 795 ? 39.011 2.887 -25.763 1.00 71.44 795 ASN A C 1
ATOM 5419 O O . ASN A 1 795 ? 38.885 2.264 -24.708 1.00 71.44 795 ASN A O 1
ATOM 5423 N N . GLY A 1 796 ? 39.730 2.384 -26.769 1.00 72.31 796 GLY A N 1
ATOM 5424 C CA . GLY A 1 796 ? 40.426 1.097 -26.686 1.00 72.31 796 GLY A CA 1
ATOM 5425 C C . GLY A 1 796 ? 41.694 1.028 -27.532 1.00 72.31 796 GLY A C 1
ATOM 5426 O O . GLY A 1 796 ? 41.892 1.811 -28.458 1.00 72.31 796 GLY A O 1
ATOM 5427 N N . GLN A 1 797 ? 42.566 0.075 -27.209 1.00 78.62 797 GLN A N 1
ATOM 5428 C CA . GLN A 1 797 ? 43.737 -0.263 -28.011 1.00 78.62 797 GLN A CA 1
ATOM 5429 C C . GLN A 1 797 ? 43.333 -1.229 -29.138 1.00 78.62 797 GLN A C 1
ATOM 5431 O O . GLN A 1 797 ? 42.790 -2.303 -28.847 1.00 78.62 797 GLN A O 1
ATOM 5436 N N . PRO A 1 798 ? 43.585 -0.890 -30.415 1.00 75.25 798 PRO A N 1
ATOM 5437 C CA . PRO A 1 798 ? 43.307 -1.787 -31.525 1.00 75.25 798 PRO A CA 1
ATOM 5438 C C . PRO A 1 798 ? 44.337 -2.913 -31.621 1.00 75.25 798 PRO A C 1
ATOM 5440 O O . PRO A 1 798 ? 45.542 -2.713 -31.477 1.00 75.25 798 PRO A O 1
ATOM 5443 N N . SER A 1 799 ? 43.850 -4.096 -31.969 1.00 78.75 799 SER A N 1
ATOM 5444 C CA . SER A 1 799 ? 44.641 -5.251 -32.378 1.00 78.75 799 SER A CA 1
ATOM 5445 C C . SER A 1 799 ? 44.013 -5.870 -33.630 1.00 78.75 799 SER A C 1
ATOM 5447 O O . SER A 1 799 ? 42.815 -5.735 -33.874 1.00 78.75 799 SER A O 1
ATOM 5449 N N . CYS A 1 800 ? 44.814 -6.544 -34.447 1.00 78.00 800 CYS A N 1
ATOM 5450 C CA . CYS A 1 800 ? 44.317 -7.372 -35.540 1.00 78.00 800 CYS A CA 1
ATOM 5451 C C . CYS A 1 800 ? 44.753 -8.804 -35.243 1.00 78.00 800 CYS A C 1
ATOM 5453 O O . CYS A 1 800 ? 45.925 -9.045 -34.949 1.00 78.00 800 CYS A O 1
ATOM 5455 N N . THR A 1 801 ? 43.810 -9.742 -35.218 1.00 80.00 801 THR A N 1
ATOM 5456 C CA . THR A 1 801 ? 44.092 -11.155 -34.937 1.00 80.00 801 THR A CA 1
ATOM 5457 C C . THR A 1 801 ? 43.264 -12.022 -35.872 1.00 80.00 801 THR A C 1
ATOM 5459 O O . THR A 1 801 ? 42.041 -11.919 -35.896 1.00 80.00 801 THR A O 1
ATOM 5462 N N . SER A 1 802 ? 43.931 -12.888 -36.642 1.00 77.69 802 SER A N 1
ATOM 5463 C CA . SER A 1 802 ? 43.311 -13.842 -37.584 1.00 77.69 802 SER A CA 1
ATOM 5464 C C . SER A 1 802 ? 42.355 -13.217 -38.617 1.00 77.69 802 SER A C 1
ATOM 5466 O O . SER A 1 802 ? 41.411 -13.863 -39.062 1.00 77.69 802 SER A O 1
ATOM 5468 N N . GLY A 1 803 ? 42.589 -11.959 -38.998 1.00 74.94 803 GLY A N 1
ATOM 5469 C CA . GLY A 1 803 ? 41.804 -11.260 -40.022 1.00 74.94 803 GLY A CA 1
ATOM 5470 C C . GLY A 1 803 ? 40.590 -10.509 -39.480 1.00 74.94 803 GLY A C 1
ATOM 5471 O O . GLY A 1 803 ? 39.770 -10.029 -40.255 1.00 74.94 803 GLY A O 1
ATOM 5472 N N . THR A 1 804 ? 40.473 -10.391 -38.159 1.00 79.31 804 THR A N 1
ATOM 5473 C CA . THR A 1 804 ? 39.428 -9.613 -37.487 1.00 79.31 804 THR A CA 1
ATOM 5474 C C . THR A 1 804 ? 40.045 -8.551 -36.588 1.00 79.31 804 THR A C 1
ATOM 5476 O O . THR A 1 804 ? 40.981 -8.845 -35.837 1.00 79.31 804 THR A O 1
ATOM 5479 N N . CYS A 1 805 ? 39.516 -7.323 -36.652 1.00 76.75 805 CYS A N 1
ATOM 5480 C CA . CYS A 1 805 ? 39.817 -6.308 -35.647 1.00 76.75 805 CYS A CA 1
ATOM 5481 C C . CYS A 1 805 ? 39.344 -6.830 -34.289 1.00 76.75 805 CYS A C 1
ATOM 5483 O O . CYS A 1 805 ? 38.199 -7.254 -34.145 1.00 76.75 805 CYS A O 1
ATOM 5485 N N . ALA A 1 806 ? 40.230 -6.789 -33.305 1.00 73.25 806 ALA A N 1
ATOM 5486 C CA . ALA A 1 806 ? 39.943 -7.094 -31.917 1.00 73.25 806 ALA A CA 1
ATOM 5487 C C . ALA A 1 806 ? 40.373 -5.894 -31.072 1.00 73.25 806 ALA A C 1
ATOM 5489 O O . ALA A 1 806 ? 41.366 -5.228 -31.371 1.00 73.25 806 ALA A O 1
ATOM 5490 N N . ILE A 1 807 ? 39.623 -5.599 -30.021 1.00 76.12 807 ILE A N 1
ATOM 5491 C CA . ILE A 1 807 ? 39.808 -4.391 -29.225 1.00 76.12 807 ILE A CA 1
ATOM 5492 C C . ILE A 1 807 ? 40.082 -4.748 -27.771 1.00 76.12 807 ILE A C 1
ATOM 5494 O O . ILE A 1 807 ? 39.389 -5.575 -27.183 1.00 76.12 807 ILE A O 1
ATOM 5498 N N . GLN A 1 808 ? 41.092 -4.109 -27.185 1.00 79.62 808 GLN A N 1
ATOM 5499 C CA . GLN A 1 808 ? 41.317 -4.136 -25.747 1.00 79.62 808 GLN A CA 1
ATOM 5500 C C . GLN A 1 808 ? 40.924 -2.773 -25.181 1.00 79.62 808 GLN A C 1
ATOM 5502 O O . GLN A 1 808 ? 41.648 -1.795 -25.361 1.00 79.62 808 GLN A O 1
ATOM 5507 N N . CYS A 1 809 ? 39.767 -2.698 -24.526 1.00 81.12 809 CYS A N 1
ATOM 5508 C CA . CYS A 1 809 ? 39.271 -1.446 -23.965 1.00 81.12 809 CYS A CA 1
ATOM 5509 C C . CYS A 1 809 ? 40.236 -0.833 -22.948 1.00 81.12 809 CYS A C 1
ATOM 5511 O O . CYS A 1 809 ? 40.928 -1.538 -22.207 1.00 81.12 809 CYS A O 1
ATOM 5513 N N . ASN A 1 810 ? 40.256 0.499 -22.903 1.00 79.81 810 ASN A N 1
ATOM 5514 C CA . ASN A 1 810 ? 40.878 1.232 -21.812 1.00 79.81 810 ASN A CA 1
ATOM 5515 C C . ASN A 1 810 ? 40.143 0.905 -20.500 1.00 79.81 810 ASN A C 1
ATOM 5517 O O . ASN A 1 810 ? 38.960 0.557 -20.506 1.00 79.81 810 ASN A O 1
ATOM 5521 N N . THR A 1 811 ? 40.837 1.037 -19.369 1.00 73.19 811 THR A N 1
ATOM 5522 C CA . THR A 1 811 ? 40.248 0.834 -18.039 1.00 73.19 811 THR A CA 1
ATOM 5523 C C . THR A 1 811 ? 38.956 1.644 -17.889 1.00 73.19 811 THR A C 1
ATOM 5525 O O . THR A 1 811 ? 38.921 2.807 -18.281 1.00 73.19 811 THR A O 1
ATOM 5528 N N . ASP A 1 812 ? 37.926 1.030 -17.302 1.00 79.56 812 ASP A N 1
ATOM 5529 C CA . ASP A 1 812 ? 36.574 1.582 -17.102 1.00 79.56 812 ASP A CA 1
ATOM 5530 C C . ASP A 1 812 ? 35.665 1.676 -18.348 1.00 79.56 812 ASP A C 1
ATOM 5532 O O . ASP A 1 812 ? 34.552 2.193 -18.230 1.00 79.56 812 ASP A O 1
ATOM 5536 N N . PHE A 1 813 ? 36.079 1.155 -19.510 1.00 81.69 813 PHE A N 1
ATOM 5537 C CA . PHE A 1 813 ? 35.259 1.131 -20.730 1.00 81.69 813 PHE A CA 1
ATOM 5538 C C . PHE A 1 813 ? 35.050 -0.285 -21.286 1.00 81.69 813 PHE A C 1
ATOM 5540 O O . PHE A 1 813 ? 35.883 -1.171 -21.093 1.00 81.69 813 PHE A O 1
ATOM 5547 N N . GLY A 1 814 ? 33.943 -0.486 -22.007 1.00 82.75 814 GLY A N 1
ATOM 5548 C CA . GLY A 1 814 ? 33.542 -1.773 -22.575 1.00 82.75 814 GLY A CA 1
ATOM 5549 C C . GLY A 1 814 ? 32.981 -1.693 -23.992 1.00 82.75 814 GLY A C 1
ATOM 5550 O O . GLY A 1 814 ? 32.316 -0.726 -24.362 1.00 82.75 814 GLY A O 1
ATOM 5551 N N . ASN A 1 815 ? 33.218 -2.754 -24.763 1.00 82.94 815 ASN A N 1
ATOM 5552 C CA . ASN A 1 815 ? 32.562 -3.022 -26.038 1.00 82.94 815 ASN A CA 1
ATOM 5553 C C . ASN A 1 815 ? 31.396 -3.992 -25.781 1.00 82.94 815 ASN A C 1
ATOM 5555 O O . ASN A 1 815 ? 31.609 -5.194 -25.622 1.00 82.94 815 ASN A O 1
ATOM 5559 N N . CYS A 1 816 ? 30.178 -3.462 -25.659 1.00 82.94 816 CYS A N 1
ATOM 5560 C CA . CYS A 1 816 ? 29.019 -4.241 -25.207 1.00 82.94 816 CYS A CA 1
ATOM 5561 C C . CYS A 1 816 ? 28.059 -4.657 -26.331 1.00 82.94 816 CYS A C 1
ATOM 5563 O O . CYS A 1 816 ? 27.149 -5.448 -26.094 1.00 82.94 816 CYS A O 1
ATOM 5565 N N . ASP A 1 817 ? 28.282 -4.180 -27.558 1.00 79.50 817 ASP A N 1
ATOM 5566 C CA . ASP A 1 817 ? 27.611 -4.644 -28.778 1.00 79.50 817 ASP A CA 1
ATOM 5567 C C . ASP A 1 817 ? 28.440 -5.697 -29.555 1.00 79.50 817 ASP A C 1
ATOM 5569 O O . ASP A 1 817 ? 27.984 -6.212 -30.577 1.00 79.50 817 ASP A O 1
ATOM 5573 N N . ASN A 1 818 ? 29.628 -6.061 -29.047 1.00 73.94 818 ASN A N 1
ATOM 5574 C CA . ASN A 1 818 ? 30.644 -6.915 -29.682 1.00 73.94 818 ASN A CA 1
ATOM 5575 C C . ASN A 1 818 ? 31.158 -6.397 -31.043 1.00 73.94 818 ASN A C 1
ATOM 5577 O O . ASN A 1 818 ? 31.701 -7.167 -31.842 1.00 73.94 818 ASN A O 1
ATOM 5581 N N . ASN A 1 819 ? 31.022 -5.101 -31.328 1.00 76.06 819 ASN A N 1
ATOM 5582 C CA . ASN A 1 819 ? 31.465 -4.501 -32.577 1.00 76.06 819 ASN A CA 1
ATOM 5583 C C . ASN A 1 819 ? 32.846 -3.846 -32.423 1.00 76.06 819 ASN A C 1
ATOM 5585 O O . ASN A 1 819 ? 32.958 -2.669 -32.115 1.00 76.06 819 ASN A O 1
ATOM 5589 N N . ALA A 1 820 ? 33.942 -4.558 -32.678 1.00 68.56 820 ALA A N 1
ATOM 5590 C CA . ALA A 1 820 ? 35.289 -3.983 -32.520 1.00 68.56 820 ALA A CA 1
ATOM 5591 C C . ALA A 1 820 ? 35.613 -2.783 -33.454 1.00 68.56 820 ALA A C 1
ATOM 5593 O O . ALA A 1 820 ? 36.715 -2.237 -33.379 1.00 68.56 820 ALA A O 1
ATOM 5594 N N . ALA A 1 821 ? 34.695 -2.390 -34.351 1.00 65.56 821 ALA A N 1
ATOM 5595 C CA . ALA A 1 821 ? 34.877 -1.311 -35.321 1.00 65.56 821 ALA A CA 1
ATOM 5596 C C . ALA A 1 821 ? 34.319 0.064 -34.891 1.00 65.56 821 ALA A C 1
ATOM 5598 O O . ALA A 1 821 ? 34.721 1.056 -35.496 1.00 65.56 821 ALA A O 1
ATOM 5599 N N . ASN A 1 822 ? 33.427 0.159 -33.890 1.00 70.12 822 ASN A N 1
ATOM 5600 C CA . ASN A 1 822 ? 33.031 1.452 -33.297 1.00 70.12 822 ASN A CA 1
ATOM 5601 C C . ASN A 1 822 ? 33.904 1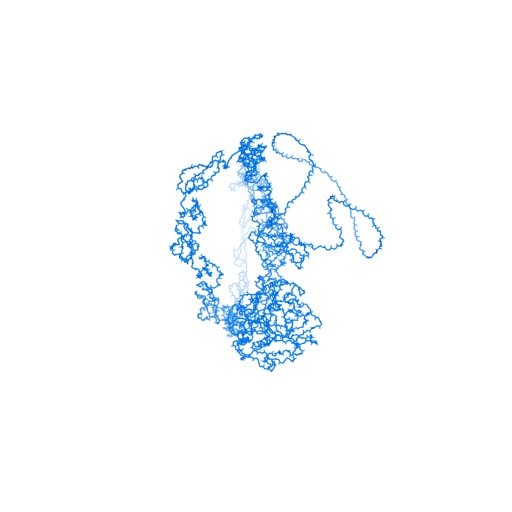.786 -32.069 1.00 70.12 822 ASN A C 1
ATOM 5603 O O . ASN A 1 822 ? 34.560 2.832 -32.087 1.00 70.12 822 ASN A O 1
ATOM 5607 N N . GLY A 1 823 ? 34.060 0.861 -31.115 1.00 74.94 823 GLY A N 1
ATOM 5608 C CA . GLY A 1 823 ? 35.100 0.962 -30.087 1.00 74.94 823 GLY A CA 1
ATOM 5609 C C . GLY A 1 823 ? 34.768 0.375 -28.717 1.00 74.94 823 GLY A C 1
ATOM 5610 O O . GLY A 1 823 ? 34.487 -0.812 -28.604 1.00 74.94 823 GLY A O 1
ATOM 5611 N N . CYS A 1 824 ? 34.941 1.164 -27.658 1.00 80.06 824 CYS A N 1
ATOM 5612 C CA . CYS A 1 824 ? 34.558 0.830 -26.285 1.00 80.06 824 CYS A CA 1
ATOM 5613 C C . CYS A 1 824 ? 33.686 1.961 -25.727 1.00 80.06 824 CYS A C 1
ATOM 5615 O O . CYS A 1 824 ? 34.122 2.804 -24.938 1.00 80.06 824 CYS A O 1
ATOM 5617 N N . GLU A 1 825 ? 32.454 2.012 -26.220 1.00 81.94 825 GLU A N 1
ATOM 5618 C CA . GLU A 1 825 ? 31.536 3.152 -26.103 1.00 81.94 825 GLU A CA 1
ATOM 5619 C C . GLU A 1 825 ? 30.924 3.273 -24.708 1.00 81.94 825 GLU A C 1
ATOM 5621 O O . GLU A 1 825 ? 30.452 4.341 -24.319 1.00 81.94 825 GLU A O 1
ATOM 5626 N N . VAL A 1 826 ? 30.921 2.173 -23.959 1.00 83.94 826 VAL A N 1
ATOM 5627 C CA . VAL A 1 826 ? 30.179 2.037 -22.713 1.00 83.94 826 VAL A CA 1
ATOM 5628 C C . VAL A 1 826 ? 31.092 2.307 -21.525 1.00 83.94 826 VAL A C 1
ATOM 5630 O O . VAL A 1 826 ? 32.069 1.593 -21.310 1.00 83.94 826 VAL A O 1
ATOM 5633 N N . ALA A 1 827 ? 30.761 3.328 -20.734 1.00 83.06 827 ALA A N 1
ATOM 5634 C CA . ALA A 1 827 ? 31.505 3.701 -19.534 1.00 83.06 827 ALA A CA 1
ATOM 5635 C C . ALA A 1 827 ? 31.012 2.903 -18.316 1.00 83.06 827 ALA A C 1
ATOM 5637 O O . ALA A 1 827 ? 30.016 3.264 -17.684 1.00 83.06 827 ALA A O 1
ATOM 5638 N N . PHE A 1 828 ? 31.748 1.859 -17.932 1.00 87.44 828 PHE A N 1
ATOM 5639 C CA . PHE A 1 828 ? 31.396 0.961 -16.825 1.00 87.44 828 PHE A CA 1
ATOM 5640 C C . PHE A 1 828 ? 31.221 1.664 -15.477 1.00 87.44 828 PHE A C 1
ATOM 5642 O O . PHE A 1 828 ? 30.590 1.102 -14.591 1.00 87.44 828 PHE A O 1
ATOM 5649 N N . LYS A 1 829 ? 31.765 2.875 -15.294 1.00 84.94 829 LYS A N 1
ATOM 5650 C CA . LYS A 1 829 ? 31.664 3.636 -14.037 1.00 84.94 829 LYS A CA 1
ATOM 5651 C C . LYS A 1 829 ? 30.361 4.406 -13.830 1.00 84.94 829 LYS A C 1
ATOM 5653 O O . LYS A 1 829 ? 30.128 4.844 -12.702 1.00 84.94 829 LYS A O 1
ATOM 5658 N N . THR A 1 830 ? 29.568 4.606 -14.884 1.00 82.69 830 THR A N 1
ATOM 5659 C CA . THR A 1 830 ? 28.378 5.479 -14.866 1.00 82.69 830 THR A CA 1
ATOM 5660 C C . THR A 1 830 ? 27.198 4.957 -15.689 1.00 82.69 830 THR A C 1
ATOM 5662 O O . THR A 1 830 ? 26.086 5.447 -15.512 1.00 82.69 830 THR A O 1
ATOM 5665 N N . ASP A 1 831 ? 27.401 3.997 -16.597 1.00 84.94 831 ASP A N 1
ATOM 5666 C CA . ASP A 1 831 ? 26.321 3.410 -17.395 1.00 84.94 831 ASP A CA 1
ATOM 5667 C C . ASP A 1 831 ? 25.494 2.427 -16.550 1.00 84.94 831 ASP A C 1
ATOM 5669 O O . ASP A 1 831 ? 25.973 1.371 -16.140 1.00 84.94 831 ASP A O 1
ATOM 5673 N N . MET A 1 832 ? 24.232 2.777 -16.291 1.00 84.12 832 MET A N 1
ATOM 5674 C CA . MET A 1 832 ? 23.312 1.990 -15.460 1.00 84.12 832 MET A CA 1
ATOM 5675 C C . MET A 1 832 ? 22.942 0.625 -16.069 1.00 84.12 832 MET A C 1
ATOM 5677 O O . MET A 1 832 ? 22.490 -0.254 -15.345 1.00 84.12 832 MET A O 1
ATOM 5681 N N . ASN A 1 833 ? 23.128 0.432 -17.380 1.00 85.56 833 ASN A N 1
ATOM 5682 C CA . ASN A 1 833 ? 22.811 -0.821 -18.073 1.00 85.56 833 ASN A CA 1
ATOM 5683 C C . ASN A 1 833 ? 24.034 -1.747 -18.221 1.00 85.56 833 ASN A C 1
ATOM 5685 O O . ASN A 1 833 ? 23.910 -2.862 -18.731 1.00 85.56 833 ASN A O 1
ATOM 5689 N N . ASN A 1 834 ? 25.219 -1.269 -17.836 1.00 86.00 834 ASN A N 1
ATOM 5690 C CA . ASN A 1 834 ? 26.501 -1.938 -18.043 1.00 86.00 834 ASN A CA 1
ATOM 5691 C C . ASN A 1 834 ? 27.485 -1.619 -16.902 1.00 86.00 834 ASN A C 1
ATOM 5693 O O . ASN A 1 834 ? 28.665 -1.342 -17.132 1.00 86.00 834 ASN A O 1
ATOM 5697 N N . CYS A 1 835 ? 26.994 -1.572 -15.668 1.00 87.31 835 CYS A N 1
ATOM 5698 C CA . CYS A 1 835 ? 27.775 -1.101 -14.538 1.00 87.31 835 CYS A CA 1
ATOM 5699 C C . CYS A 1 835 ? 28.831 -2.134 -14.139 1.00 87.31 835 CYS A C 1
ATOM 5701 O O . CYS A 1 835 ? 28.510 -3.281 -13.836 1.00 87.31 835 CYS A O 1
ATOM 5703 N N . GLY A 1 836 ? 30.106 -1.752 -14.171 1.00 84.00 836 GLY A N 1
ATOM 5704 C CA . GLY A 1 836 ? 31.241 -2.650 -13.922 1.00 84.00 836 GLY A CA 1
ATOM 5705 C C . GLY A 1 836 ? 31.569 -3.618 -15.071 1.00 84.00 836 GLY A C 1
ATOM 5706 O O . GLY A 1 836 ? 32.746 -3.892 -15.300 1.00 84.00 836 GLY A O 1
ATOM 5707 N N . GLN A 1 837 ? 30.571 -4.103 -15.820 1.00 85.75 837 GLN A N 1
ATOM 5708 C CA . GLN A 1 837 ? 30.750 -4.942 -17.013 1.00 85.75 837 GLN A CA 1
ATOM 5709 C C . GLN A 1 837 ? 29.555 -4.859 -17.985 1.00 85.75 837 GLN A C 1
ATOM 5711 O O . GLN A 1 837 ? 28.447 -4.471 -17.618 1.00 85.75 837 GLN A O 1
ATOM 5716 N N . CYS A 1 838 ? 29.760 -5.283 -19.234 1.00 86.06 838 CYS A N 1
ATOM 5717 C CA . CYS A 1 838 ? 28.722 -5.286 -20.269 1.00 86.06 838 CYS A CA 1
ATOM 5718 C C . CYS A 1 838 ? 27.490 -6.124 -19.895 1.00 86.06 838 CYS A C 1
ATOM 5720 O O . CYS A 1 838 ? 27.619 -7.271 -19.466 1.00 86.06 838 CYS A O 1
ATOM 5722 N N . GLY A 1 839 ? 26.297 -5.563 -20.110 1.00 79.25 839 GLY A N 1
ATOM 5723 C CA . GLY A 1 839 ? 25.014 -6.205 -19.808 1.00 79.25 839 GLY A CA 1
ATOM 5724 C C . GLY A 1 839 ? 24.675 -6.314 -18.317 1.00 79.25 839 GLY A C 1
ATOM 5725 O O . GLY A 1 839 ? 23.661 -6.921 -17.975 1.00 79.25 839 GLY A O 1
ATOM 5726 N N . HIS A 1 840 ? 25.498 -5.748 -17.431 1.00 84.19 840 HIS A N 1
ATOM 5727 C CA . HIS A 1 840 ? 25.224 -5.683 -15.999 1.00 84.19 840 HIS A CA 1
ATOM 5728 C C . HIS A 1 840 ? 24.341 -4.470 -15.689 1.00 84.19 840 HIS A C 1
ATOM 5730 O O . HIS A 1 840 ? 24.819 -3.362 -15.440 1.00 84.19 840 HIS A O 1
ATOM 5736 N N . VAL A 1 841 ? 23.030 -4.678 -15.794 1.00 85.56 841 VAL A N 1
ATOM 5737 C CA . VAL A 1 841 ? 22.016 -3.656 -15.525 1.00 85.56 841 VAL A CA 1
ATOM 5738 C C . VAL A 1 841 ? 21.780 -3.567 -14.020 1.00 85.56 841 VAL A C 1
ATOM 5740 O O . VAL A 1 841 ? 21.391 -4.561 -13.415 1.00 85.56 841 VAL A O 1
ATOM 5743 N N . CYS A 1 842 ? 21.961 -2.384 -13.432 1.00 82.25 842 CYS A N 1
ATOM 5744 C CA . CYS A 1 842 ? 21.623 -2.158 -12.028 1.00 82.25 842 CYS A CA 1
ATOM 5745 C C . CYS A 1 842 ? 20.114 -2.288 -11.812 1.00 82.25 842 CYS A C 1
ATOM 5747 O O . CYS A 1 842 ? 19.320 -1.699 -12.555 1.00 82.25 842 CYS A O 1
ATOM 5749 N N . SER A 1 843 ? 19.714 -3.032 -10.784 1.00 79.56 843 SER A N 1
ATOM 5750 C CA . SER A 1 843 ? 18.301 -3.241 -10.490 1.00 79.56 843 SER A CA 1
ATOM 5751 C C . SER A 1 843 ? 17.635 -1.949 -10.009 1.00 79.56 843 SER A C 1
ATOM 5753 O O . SER A 1 843 ? 18.158 -1.208 -9.179 1.00 79.56 843 SER A O 1
ATOM 5755 N N . THR A 1 844 ? 16.432 -1.688 -10.518 1.00 78.12 844 THR A N 1
ATOM 5756 C CA . THR A 1 844 ? 15.513 -0.660 -10.000 1.00 78.12 844 THR A CA 1
ATOM 5757 C C . THR A 1 844 ? 14.310 -1.293 -9.296 1.00 78.12 844 THR A C 1
ATOM 5759 O O . THR A 1 844 ? 13.270 -0.657 -9.107 1.00 78.12 844 THR A O 1
ATOM 5762 N N . ALA A 1 845 ? 14.423 -2.569 -8.904 1.00 76.94 845 ALA A N 1
ATOM 5763 C CA . ALA A 1 845 ? 13.394 -3.249 -8.133 1.00 76.94 845 ALA A CA 1
ATOM 5764 C C . ALA A 1 845 ? 13.197 -2.527 -6.794 1.00 76.94 845 ALA A C 1
ATOM 5766 O O . ALA A 1 845 ? 14.110 -2.433 -5.977 1.00 76.94 845 ALA A O 1
ATOM 5767 N N . HIS A 1 846 ? 11.992 -1.985 -6.605 1.00 80.62 846 HIS A N 1
ATOM 5768 C CA . HIS A 1 846 ? 11.562 -1.292 -5.389 1.00 80.62 846 HIS A CA 1
ATOM 5769 C C . HIS A 1 846 ? 12.473 -0.135 -4.926 1.00 80.62 846 HIS A C 1
ATOM 5771 O O . HIS A 1 846 ? 12.431 0.238 -3.757 1.00 80.62 846 HIS A O 1
ATOM 5777 N N . GLY A 1 847 ? 13.241 0.489 -5.825 1.00 82.75 847 GLY A N 1
ATOM 5778 C CA . GLY A 1 847 ? 14.134 1.597 -5.481 1.00 82.75 847 GLY A CA 1
ATOM 5779 C C . GLY A 1 847 ? 14.776 2.284 -6.687 1.00 82.75 847 GLY A C 1
ATOM 5780 O O . GLY A 1 847 ? 14.528 1.933 -7.840 1.00 82.75 847 GLY A O 1
ATOM 5781 N N . THR A 1 848 ? 15.621 3.275 -6.409 1.00 82.31 848 THR A N 1
ATOM 5782 C CA . THR A 1 848 ? 16.357 4.052 -7.414 1.00 82.31 848 THR A CA 1
ATOM 5783 C C . THR A 1 848 ? 17.823 3.621 -7.419 1.00 82.31 848 THR A C 1
ATOM 5785 O O . THR A 1 848 ? 18.618 4.104 -6.612 1.00 82.31 848 THR A O 1
ATOM 5788 N N . GLY A 1 849 ? 18.182 2.698 -8.311 1.00 78.44 849 GLY A N 1
ATOM 5789 C CA . GLY A 1 849 ? 19.568 2.272 -8.518 1.00 78.44 849 GLY A CA 1
ATOM 5790 C C . GLY A 1 849 ? 20.374 3.271 -9.356 1.00 78.44 849 GLY A C 1
ATOM 5791 O O . GLY A 1 849 ? 19.826 3.980 -10.201 1.00 78.44 849 GLY A O 1
ATOM 5792 N N . ALA A 1 850 ? 21.686 3.319 -9.139 1.00 84.12 850 ALA A N 1
ATOM 5793 C CA . ALA A 1 850 ? 22.634 4.060 -9.965 1.00 84.12 850 ALA A CA 1
ATOM 5794 C C . ALA A 1 850 ? 23.970 3.317 -10.072 1.00 84.12 850 ALA A C 1
ATOM 5796 O O . ALA A 1 850 ? 24.368 2.595 -9.162 1.00 84.12 850 ALA A O 1
ATOM 5797 N N . CYS A 1 851 ? 24.704 3.546 -11.161 1.00 85.81 851 CYS A N 1
ATOM 5798 C CA . CYS A 1 851 ? 26.084 3.090 -11.266 1.00 85.81 851 CYS A CA 1
ATOM 5799 C C . CYS A 1 851 ? 27.027 4.157 -10.696 1.00 85.81 851 CYS A C 1
ATOM 5801 O O . CYS A 1 851 ? 27.109 5.260 -11.244 1.00 85.81 851 CYS A O 1
ATOM 5803 N N . GLN A 1 852 ? 27.746 3.846 -9.613 1.00 87.56 852 GLN A N 1
ATOM 5804 C CA . GLN A 1 852 ? 28.797 4.714 -9.075 1.00 87.56 852 GLN A CA 1
ATOM 5805 C C . GLN A 1 852 ? 30.115 3.953 -8.966 1.00 87.56 852 GLN A C 1
ATOM 5807 O O . GLN A 1 852 ? 30.253 2.996 -8.211 1.00 87.56 852 GLN A O 1
ATOM 5812 N N . GLY A 1 853 ? 31.118 4.390 -9.730 1.00 83.31 853 GLY A N 1
ATOM 5813 C CA . GLY A 1 853 ? 32.471 3.835 -9.641 1.00 83.31 853 GLY A CA 1
ATOM 5814 C C . GLY A 1 853 ? 32.620 2.412 -10.191 1.00 83.31 853 GLY A C 1
ATOM 5815 O O . GLY A 1 853 ? 33.685 1.826 -10.019 1.00 83.31 853 GLY A O 1
ATOM 5816 N N . GLY A 1 854 ? 31.608 1.893 -10.894 1.00 81.69 854 GLY A N 1
ATOM 5817 C CA . GLY A 1 854 ? 31.595 0.538 -11.455 1.00 81.69 854 GLY A CA 1
ATOM 5818 C C . GLY A 1 854 ? 30.886 -0.497 -10.587 1.00 81.69 854 GLY A C 1
ATOM 5819 O O . GLY A 1 854 ? 31.040 -1.688 -10.829 1.00 81.69 854 GLY A O 1
ATOM 5820 N N . ILE A 1 855 ? 30.136 -0.043 -9.582 1.00 83.00 855 ILE A N 1
ATOM 5821 C CA . ILE A 1 855 ? 29.315 -0.865 -8.695 1.00 83.00 855 ILE A CA 1
ATOM 5822 C C . ILE A 1 855 ? 27.894 -0.292 -8.729 1.00 83.00 855 ILE A C 1
ATOM 5824 O O . ILE A 1 855 ? 27.722 0.935 -8.727 1.00 83.00 855 ILE A O 1
ATOM 5828 N N . CYS A 1 856 ? 26.884 -1.159 -8.777 1.00 85.19 856 CYS A N 1
ATOM 5829 C CA . CYS A 1 856 ? 25.503 -0.733 -8.616 1.00 85.19 856 CYS A CA 1
ATOM 5830 C C . CYS A 1 856 ? 25.244 -0.379 -7.150 1.00 85.19 856 CYS A C 1
ATOM 5832 O O . CYS A 1 856 ? 25.532 -1.156 -6.240 1.00 85.19 856 CYS A O 1
ATOM 5834 N N . VAL A 1 857 ? 24.714 0.819 -6.925 1.00 82.19 857 VAL A N 1
ATOM 5835 C CA . VAL A 1 857 ? 24.384 1.339 -5.598 1.00 82.19 857 VAL A CA 1
ATOM 5836 C C . VAL A 1 857 ? 22.939 1.817 -5.582 1.00 82.19 857 VAL A C 1
ATOM 5838 O O . VAL A 1 857 ? 22.490 2.487 -6.517 1.00 82.19 857 VAL A O 1
ATOM 5841 N N . MET A 1 858 ? 22.209 1.505 -4.515 1.00 83.31 858 MET A N 1
ATOM 5842 C CA . MET A 1 858 ? 20.869 2.045 -4.307 1.00 83.31 858 MET A CA 1
ATOM 5843 C C . MET A 1 858 ? 20.970 3.455 -3.720 1.00 83.31 858 MET A C 1
ATOM 5845 O O . MET A 1 858 ? 21.554 3.668 -2.660 1.00 83.31 858 MET A O 1
ATOM 5849 N N . LEU A 1 859 ? 20.416 4.445 -4.426 1.00 78.44 859 LEU A N 1
ATOM 5850 C CA . LEU A 1 859 ? 20.339 5.831 -3.948 1.00 78.44 859 LEU A CA 1
ATOM 5851 C C . LEU A 1 859 ? 19.174 6.029 -2.970 1.00 78.44 859 LEU A C 1
ATOM 5853 O O . LEU A 1 859 ? 19.235 6.897 -2.101 1.00 78.44 859 LEU A O 1
ATOM 5857 N N . SER A 1 860 ? 18.102 5.254 -3.139 1.00 81.44 860 SER A N 1
ATOM 5858 C CA . SER A 1 860 ? 16.938 5.231 -2.254 1.00 81.44 860 SER A CA 1
ATOM 5859 C C . SER A 1 860 ? 16.083 3.989 -2.498 1.00 81.44 860 SER A C 1
ATOM 5861 O O . SER A 1 860 ? 15.948 3.541 -3.638 1.00 81.44 860 SER A O 1
ATOM 5863 N N . CYS A 1 861 ? 15.448 3.480 -1.443 1.00 82.00 861 CYS A N 1
ATOM 5864 C CA . CYS A 1 861 ? 14.417 2.450 -1.536 1.00 82.00 861 CYS A CA 1
ATOM 5865 C C . CYS A 1 861 ? 13.012 3.051 -1.424 1.00 82.00 861 CYS A C 1
ATOM 5867 O O . CYS A 1 861 ? 12.795 4.077 -0.773 1.00 82.00 861 CYS A O 1
ATOM 5869 N N . ALA A 1 862 ? 12.041 2.410 -2.071 1.00 81.62 862 ALA A N 1
ATOM 5870 C CA . ALA A 1 862 ? 10.629 2.721 -1.910 1.00 81.62 862 ALA A CA 1
ATOM 5871 C C . ALA A 1 862 ? 10.178 2.380 -0.483 1.00 81.62 862 ALA A C 1
ATOM 5873 O O . ALA A 1 862 ? 10.646 1.416 0.121 1.00 81.62 862 ALA A O 1
ATOM 5874 N N . THR A 1 863 ? 9.243 3.159 0.065 1.00 82.12 863 THR A N 1
ATOM 5875 C CA . THR A 1 863 ? 8.805 3.021 1.460 1.00 82.12 863 THR A CA 1
ATOM 5876 C C . THR A 1 863 ? 8.378 1.588 1.790 1.00 82.12 863 THR A C 1
ATOM 5878 O O . THR A 1 863 ? 7.410 1.076 1.227 1.00 82.12 863 THR A O 1
ATOM 5881 N N . GLY A 1 864 ? 9.078 0.962 2.741 1.00 77.25 864 GLY A N 1
ATOM 5882 C CA . GLY A 1 864 ? 8.806 -0.410 3.168 1.00 77.25 864 GLY A CA 1
ATOM 5883 C C . GLY A 1 864 ? 9.643 -1.496 2.488 1.00 77.25 864 GLY A C 1
ATOM 5884 O O . GLY A 1 864 ? 9.402 -2.668 2.762 1.00 77.25 864 GLY A O 1
ATOM 5885 N N . TYR A 1 865 ? 10.598 -1.114 1.641 1.00 86.50 865 TYR A N 1
ATOM 5886 C CA . TYR A 1 865 ? 11.645 -1.974 1.093 1.00 86.50 865 TYR A CA 1
ATOM 5887 C C . TYR A 1 865 ? 13.020 -1.427 1.486 1.00 86.50 865 TYR A C 1
ATOM 5889 O O . TYR A 1 865 ? 13.138 -0.235 1.782 1.00 86.50 865 TYR A O 1
ATOM 5897 N N . ASP A 1 866 ? 14.034 -2.286 1.499 1.00 86.44 866 ASP A N 1
ATOM 5898 C CA . ASP A 1 866 ? 15.412 -1.944 1.876 1.00 86.44 866 ASP A CA 1
ATOM 5899 C C . ASP A 1 866 ? 16.406 -2.855 1.133 1.00 86.44 866 ASP A C 1
ATOM 5901 O O . ASP A 1 866 ? 16.006 -3.923 0.662 1.00 86.44 866 ASP A O 1
ATOM 5905 N N . ASP A 1 867 ? 17.659 -2.413 1.013 1.00 84.50 867 ASP A N 1
ATOM 5906 C CA . ASP A 1 867 ? 18.776 -3.152 0.394 1.00 84.50 867 ASP A CA 1
ATOM 5907 C C . ASP A 1 867 ? 19.549 -3.874 1.512 1.00 84.50 867 ASP A C 1
ATOM 5909 O O . ASP A 1 867 ? 20.395 -3.288 2.196 1.00 84.50 867 ASP A O 1
ATOM 5913 N N . CYS A 1 868 ? 19.187 -5.131 1.780 1.00 83.31 868 CYS A N 1
ATOM 5914 C CA . CYS A 1 868 ? 19.620 -5.830 2.996 1.00 83.31 868 CYS A CA 1
ATOM 5915 C C . CYS A 1 868 ? 20.876 -6.677 2.817 1.00 83.31 868 CYS A C 1
ATOM 5917 O O . CYS A 1 868 ? 21.586 -6.944 3.795 1.00 83.31 868 CYS A O 1
ATOM 5919 N N . ASN A 1 869 ? 21.173 -7.087 1.588 1.00 81.12 869 ASN A N 1
ATOM 5920 C CA . ASN A 1 869 ? 22.477 -7.619 1.217 1.00 81.12 869 ASN A CA 1
ATOM 5921 C C . ASN A 1 869 ? 23.521 -6.498 0.983 1.00 81.12 869 ASN A C 1
ATOM 5923 O O . ASN A 1 869 ? 24.726 -6.767 1.044 1.00 81.12 869 ASN A O 1
ATOM 5927 N N . ASN A 1 870 ? 23.061 -5.247 0.842 1.00 77.69 870 ASN A N 1
ATOM 5928 C CA . ASN A 1 870 ? 23.835 -4.025 0.636 1.00 77.69 870 ASN A CA 1
ATOM 5929 C C . ASN A 1 870 ? 24.609 -4.039 -0.704 1.00 77.69 870 ASN A C 1
ATOM 5931 O O . ASN A 1 870 ? 25.776 -3.623 -0.769 1.00 77.69 870 ASN A O 1
ATOM 5935 N N . THR A 1 871 ? 23.959 -4.549 -1.758 1.00 76.00 871 THR A N 1
ATOM 5936 C CA . THR A 1 871 ? 24.434 -4.628 -3.148 1.00 76.00 871 THR A CA 1
ATOM 5937 C C . THR A 1 871 ? 23.321 -4.203 -4.116 1.00 76.00 871 THR A C 1
ATOM 5939 O O . THR A 1 871 ? 22.287 -4.850 -4.231 1.00 76.00 871 THR A O 1
ATOM 5942 N N . GLY A 1 872 ? 23.541 -3.144 -4.905 1.00 73.56 872 GLY A N 1
ATOM 5943 C CA . GLY A 1 872 ? 22.519 -2.618 -5.826 1.00 73.56 872 GLY A CA 1
ATOM 5944 C C . GLY A 1 872 ? 22.262 -3.470 -7.081 1.00 73.56 872 GLY A C 1
ATOM 5945 O O . GLY A 1 872 ? 21.715 -2.961 -8.063 1.00 73.56 872 GLY A O 1
ATOM 5946 N N . ASP A 1 873 ? 22.699 -4.730 -7.083 1.00 76.81 873 ASP A N 1
ATOM 5947 C CA . ASP A 1 873 ? 22.621 -5.640 -8.227 1.00 76.81 873 ASP A CA 1
ATOM 5948 C C . ASP A 1 873 ? 21.235 -6.308 -8.326 1.00 76.81 873 ASP A C 1
ATOM 5950 O O . ASP A 1 873 ? 20.732 -6.492 -9.436 1.00 76.81 873 ASP A O 1
ATOM 5954 N N . ASP A 1 874 ? 20.569 -6.611 -7.201 1.00 77.88 874 ASP A N 1
ATOM 5955 C CA . ASP A 1 874 ? 19.184 -7.116 -7.159 1.00 77.88 874 ASP A CA 1
ATOM 5956 C C . ASP A 1 874 ? 18.141 -6.090 -6.666 1.00 77.88 874 ASP A C 1
ATOM 5958 O O . ASP A 1 874 ? 16.965 -6.203 -7.034 1.00 77.88 874 ASP A O 1
ATOM 5962 N N . GLY A 1 875 ? 18.566 -4.991 -6.037 1.00 81.75 875 GLY A N 1
ATOM 5963 C CA . GLY A 1 875 ? 17.768 -3.774 -5.825 1.00 81.75 875 GLY A CA 1
ATOM 5964 C C . GLY A 1 875 ? 17.463 -3.531 -4.350 1.00 81.75 875 GLY A C 1
ATOM 5965 O O . GLY A 1 875 ? 18.304 -3.781 -3.504 1.00 81.75 875 GLY A O 1
ATOM 5966 N N . CYS A 1 876 ? 16.260 -3.048 -4.032 1.00 84.88 876 CYS A N 1
ATOM 5967 C CA . CYS A 1 876 ? 15.746 -3.101 -2.659 1.00 84.88 876 CYS A CA 1
ATOM 5968 C C . CYS A 1 876 ? 14.945 -4.400 -2.529 1.00 84.88 876 CYS A C 1
ATOM 5970 O O . CYS A 1 876 ? 13.719 -4.427 -2.677 1.00 84.88 876 CYS A O 1
ATOM 5972 N N . GLU A 1 877 ? 15.681 -5.501 -2.412 1.00 85.94 877 GLU A N 1
ATOM 5973 C CA . GLU A 1 877 ? 15.231 -6.875 -2.613 1.00 85.94 877 GLU A CA 1
ATOM 5974 C C . GLU A 1 877 ? 14.310 -7.372 -1.491 1.00 85.94 877 GLU A C 1
ATOM 5976 O O . GLU A 1 877 ? 13.474 -8.257 -1.702 1.00 85.94 877 GLU A O 1
ATOM 5981 N N . VAL A 1 878 ? 14.413 -6.762 -0.309 1.00 84.38 878 VAL A N 1
ATOM 5982 C CA . VAL A 1 878 ? 13.666 -7.152 0.884 1.00 84.38 878 VAL A CA 1
ATOM 5983 C C . VAL A 1 878 ? 12.475 -6.234 1.138 1.00 84.38 878 VAL A C 1
ATOM 5985 O O . VAL A 1 878 ? 12.611 -5.030 1.346 1.00 84.38 878 VAL A O 1
ATOM 5988 N N . ASN A 1 879 ? 11.283 -6.826 1.247 1.00 85.62 879 ASN A N 1
ATOM 5989 C CA . ASN A 1 879 ? 10.092 -6.138 1.741 1.00 85.62 879 ASN A CA 1
ATOM 5990 C C . ASN A 1 879 ? 10.049 -6.176 3.276 1.00 85.62 879 ASN A C 1
ATOM 5992 O O . ASN A 1 879 ? 9.536 -7.130 3.868 1.00 85.62 879 ASN A O 1
ATOM 5996 N N . LEU A 1 880 ? 10.510 -5.102 3.922 1.00 83.31 880 LEU A N 1
ATOM 5997 C CA . LEU A 1 880 ? 10.512 -4.947 5.381 1.00 83.31 880 LEU A CA 1
ATOM 5998 C C . LEU A 1 880 ? 9.124 -5.107 6.030 1.00 83.31 880 LEU A C 1
ATOM 6000 O O . LEU A 1 880 ? 9.046 -5.278 7.244 1.00 83.31 880 LEU A O 1
ATOM 6004 N N . ASN A 1 881 ? 8.019 -5.028 5.275 1.00 79.06 881 ASN A N 1
ATOM 6005 C CA . ASN A 1 881 ? 6.669 -5.201 5.817 1.00 79.06 881 ASN A CA 1
ATOM 6006 C C . ASN A 1 881 ? 6.178 -6.650 5.876 1.00 79.06 881 ASN A C 1
ATOM 6008 O O . ASN A 1 881 ? 5.178 -6.891 6.559 1.00 79.06 881 ASN A O 1
ATOM 6012 N N . THR A 1 882 ? 6.819 -7.570 5.150 1.00 77.69 882 THR A N 1
ATOM 6013 C CA . THR A 1 882 ? 6.360 -8.962 4.988 1.00 77.69 882 THR A CA 1
ATOM 6014 C C . THR A 1 882 ? 7.466 -10.012 5.081 1.00 77.69 882 THR A C 1
ATOM 6016 O O . THR A 1 882 ? 7.148 -11.186 5.237 1.00 77.69 882 THR A O 1
ATOM 6019 N N . ASP A 1 883 ? 8.740 -9.630 5.002 1.00 79.44 883 ASP A N 1
ATOM 6020 C CA . ASP A 1 883 ? 9.867 -10.553 5.128 1.00 79.44 883 ASP A CA 1
ATOM 6021 C C . ASP A 1 883 ? 10.131 -10.921 6.600 1.00 79.44 883 ASP A C 1
ATOM 6023 O O . ASP A 1 883 ? 10.440 -10.073 7.437 1.00 79.44 883 ASP A O 1
ATOM 6027 N N . GLU A 1 884 ? 9.999 -12.207 6.928 1.00 76.00 884 GLU A N 1
ATOM 6028 C CA . GLU A 1 884 ? 10.190 -12.741 8.285 1.00 76.00 884 GLU A CA 1
ATOM 6029 C C . GLU A 1 884 ? 11.659 -12.737 8.748 1.00 76.00 884 GLU A C 1
ATOM 6031 O O . GLU A 1 884 ? 11.915 -12.857 9.944 1.00 76.00 884 GLU A O 1
ATOM 6036 N N . GLY A 1 885 ? 12.629 -12.603 7.838 1.00 78.56 885 GLY A N 1
ATOM 6037 C CA . GLY A 1 885 ? 14.058 -12.507 8.151 1.00 78.56 885 GLY A CA 1
ATOM 6038 C C . GLY A 1 885 ? 14.554 -11.077 8.391 1.00 78.56 885 GLY A C 1
ATOM 6039 O O . GLY A 1 885 ? 15.645 -10.890 8.928 1.00 78.56 885 GLY A O 1
ATOM 6040 N N . ASN A 1 886 ? 13.771 -10.073 7.997 1.00 81.12 886 ASN A N 1
ATOM 6041 C CA . ASN A 1 886 ? 14.201 -8.677 7.899 1.00 81.12 886 ASN A CA 1
ATOM 6042 C C . ASN A 1 886 ? 13.068 -7.703 8.268 1.00 81.12 886 ASN A C 1
ATOM 6044 O O . ASN A 1 886 ? 12.861 -6.670 7.631 1.00 81.12 886 ASN A O 1
ATOM 6048 N N . CYS A 1 887 ? 12.255 -8.054 9.257 1.00 78.81 887 CYS A N 1
ATOM 6049 C CA . CYS A 1 887 ? 10.995 -7.367 9.479 1.00 78.81 887 CYS A CA 1
ATOM 6050 C C . CYS A 1 887 ? 11.195 -6.000 10.141 1.00 78.81 887 CYS A C 1
ATOM 6052 O O . CYS A 1 887 ? 11.641 -5.915 11.284 1.00 78.81 887 CYS A O 1
ATOM 6054 N N . GLY A 1 888 ? 10.838 -4.926 9.439 1.00 76.56 888 GLY A N 1
ATOM 6055 C CA . GLY A 1 888 ? 10.989 -3.539 9.889 1.00 76.56 888 GLY A CA 1
ATOM 6056 C C . GLY A 1 888 ? 12.395 -2.948 9.721 1.00 76.56 888 GLY A C 1
ATOM 6057 O O . GLY A 1 888 ? 12.516 -1.727 9.666 1.00 76.56 888 GLY A O 1
ATOM 6058 N N . THR A 1 889 ? 13.438 -3.777 9.613 1.00 82.12 889 THR A N 1
ATOM 6059 C CA . THR A 1 889 ? 14.805 -3.387 9.222 1.00 82.12 889 THR A CA 1
ATOM 6060 C C . THR A 1 889 ? 15.631 -4.626 8.846 1.00 82.12 889 THR A C 1
ATOM 6062 O O . THR A 1 889 ? 15.349 -5.735 9.313 1.00 82.12 889 THR A O 1
ATOM 6065 N N . CYS A 1 890 ? 16.658 -4.453 8.014 1.00 81.88 890 CYS A N 1
ATOM 6066 C CA . CYS A 1 890 ? 17.528 -5.534 7.557 1.00 81.88 890 CYS A CA 1
ATOM 6067 C C . CYS A 1 890 ? 18.154 -6.350 8.699 1.00 81.88 890 CYS A C 1
ATOM 6069 O O . CYS A 1 890 ? 18.635 -5.811 9.698 1.00 81.88 890 CYS A O 1
ATOM 6071 N N . GLY A 1 891 ? 18.141 -7.677 8.551 1.00 74.31 891 GLY A N 1
ATOM 6072 C CA . GLY A 1 891 ? 18.639 -8.627 9.549 1.00 74.31 891 GLY A CA 1
ATOM 6073 C C . GLY A 1 891 ? 17.775 -8.777 10.810 1.00 74.31 891 GLY A C 1
ATOM 6074 O O . GLY A 1 891 ? 18.152 -9.532 11.710 1.00 74.31 891 GLY A O 1
ATOM 6075 N N . HIS A 1 892 ? 16.629 -8.093 10.910 1.00 76.44 892 HIS A N 1
ATOM 6076 C CA . HIS A 1 892 ? 15.692 -8.253 12.024 1.00 76.44 892 HIS A CA 1
ATOM 6077 C C . HIS A 1 892 ? 14.796 -9.491 11.828 1.00 76.44 892 HIS A C 1
ATOM 6079 O O . HIS A 1 892 ? 13.638 -9.408 11.411 1.00 76.44 892 HIS A O 1
ATOM 6085 N N . VAL A 1 893 ? 15.366 -10.662 12.126 1.00 79.06 893 VAL A N 1
ATOM 6086 C CA . VAL A 1 893 ? 14.702 -11.968 12.006 1.00 79.06 893 VAL A CA 1
ATOM 6087 C C . VAL A 1 893 ? 13.628 -12.140 13.082 1.00 79.06 893 VAL A C 1
ATOM 6089 O O . VAL A 1 893 ? 13.917 -12.104 14.280 1.00 79.06 893 VAL A O 1
ATOM 6092 N N . CYS A 1 894 ? 12.396 -12.419 12.665 1.00 67.56 894 CYS A N 1
ATOM 6093 C CA . CYS A 1 894 ? 11.291 -12.738 13.558 1.00 67.56 894 CYS A CA 1
ATOM 6094 C C . CYS A 1 894 ? 11.453 -14.125 14.196 1.00 67.56 894 CYS A C 1
ATOM 6096 O O . CYS A 1 894 ? 11.701 -15.134 13.532 1.00 67.56 894 CYS A O 1
ATOM 6098 N N . ASN A 1 895 ? 11.285 -14.184 15.516 1.00 66.75 895 ASN A N 1
ATOM 6099 C CA . ASN A 1 895 ? 11.521 -15.384 16.310 1.00 66.75 895 ASN A CA 1
ATOM 6100 C C . ASN A 1 895 ? 10.434 -16.453 16.067 1.00 66.75 895 ASN A C 1
ATOM 6102 O O . ASN A 1 895 ? 9.239 -16.209 16.228 1.00 66.75 895 ASN A O 1
ATOM 6106 N N . SER A 1 896 ? 10.846 -17.674 15.720 1.00 61.09 896 SER A N 1
ATOM 6107 C CA . SER A 1 896 ? 9.963 -18.812 15.412 1.00 61.09 896 SER A CA 1
ATOM 6108 C C . SER A 1 896 ? 9.480 -19.545 16.676 1.00 61.09 896 SER A C 1
ATOM 6110 O O . SER A 1 896 ? 9.527 -20.775 16.778 1.00 61.09 896 SER A O 1
ATOM 6112 N N . TYR A 1 897 ? 9.041 -18.787 17.690 1.00 54.34 897 TYR A N 1
ATOM 6113 C CA . TYR A 1 897 ? 8.830 -19.292 19.049 1.00 54.34 897 TYR A CA 1
ATOM 6114 C C . TYR A 1 897 ? 7.548 -20.130 19.217 1.00 54.34 897 TYR A C 1
ATOM 6116 O O . TYR A 1 897 ? 6.558 -19.728 19.836 1.00 54.34 897 TYR A O 1
ATOM 6124 N N . LYS A 1 898 ? 7.604 -21.363 18.695 1.00 56.38 898 LYS A N 1
ATOM 6125 C CA . LYS A 1 898 ? 6.567 -22.412 18.801 1.00 56.38 898 LYS A CA 1
ATOM 6126 C C . LYS A 1 898 ? 5.257 -22.056 18.076 1.00 56.38 898 LYS A C 1
ATOM 6128 O O . LYS A 1 898 ? 4.214 -22.648 18.350 1.00 56.38 898 LYS A O 1
ATOM 6133 N N . GLY A 1 899 ? 5.361 -21.129 17.129 1.00 63.31 899 GLY A N 1
ATOM 6134 C CA . GLY A 1 899 ? 4.393 -20.754 16.102 1.00 63.31 899 GLY A CA 1
ATOM 6135 C C . GLY A 1 899 ? 5.149 -20.320 14.842 1.00 63.31 899 GLY A C 1
ATOM 6136 O O . GLY A 1 899 ? 6.384 -20.284 14.843 1.00 63.31 899 GLY A O 1
ATOM 6137 N N . THR A 1 900 ? 4.427 -20.005 13.773 1.00 69.19 900 THR A N 1
ATOM 6138 C CA . THR A 1 900 ? 5.019 -19.483 12.536 1.00 69.19 900 THR A CA 1
ATOM 6139 C C . THR A 1 900 ? 5.343 -18.001 12.750 1.00 69.19 900 THR A C 1
ATOM 6141 O O . THR A 1 900 ? 4.428 -17.254 13.108 1.00 69.19 900 THR A O 1
ATOM 6144 N N . PRO A 1 901 ? 6.598 -17.542 12.595 1.00 67.81 901 PRO A N 1
ATOM 6145 C CA . PRO A 1 901 ? 6.875 -16.108 12.602 1.00 67.81 901 PRO A CA 1
ATOM 6146 C C . PRO A 1 901 ? 6.108 -15.454 11.449 1.00 67.81 901 PRO A C 1
ATOM 6148 O O . PRO A 1 901 ? 5.907 -16.078 10.416 1.00 67.81 901 PRO A O 1
ATOM 6151 N N . VAL A 1 902 ? 5.640 -14.221 11.622 1.00 75.56 902 VAL A N 1
ATOM 6152 C CA . VAL A 1 902 ? 5.003 -13.456 10.541 1.00 75.56 902 VAL A CA 1
ATOM 6153 C C . VAL A 1 902 ? 5.465 -12.011 10.621 1.00 75.56 902 VAL A C 1
ATOM 6155 O O . VAL A 1 902 ? 5.390 -11.397 11.683 1.00 75.56 902 VAL A O 1
ATOM 6158 N N . CYS A 1 903 ? 5.914 -11.438 9.509 1.00 69.81 903 CYS A N 1
ATOM 6159 C CA . CYS A 1 903 ? 6.139 -10.000 9.441 1.00 69.81 903 CYS A CA 1
ATOM 6160 C C . CYS A 1 903 ? 4.866 -9.304 8.957 1.00 69.81 903 CYS A C 1
ATOM 6162 O O . CYS A 1 903 ? 4.259 -9.726 7.971 1.00 69.81 903 CYS A O 1
ATOM 6164 N N . ASN A 1 904 ? 4.425 -8.263 9.667 1.00 74.50 904 ASN A N 1
ATOM 6165 C CA . ASN A 1 904 ? 3.189 -7.571 9.325 1.00 74.50 904 ASN A CA 1
ATOM 6166 C C . ASN A 1 904 ? 3.326 -6.056 9.526 1.00 74.50 904 ASN A C 1
ATOM 6168 O O . ASN A 1 904 ? 3.329 -5.558 10.653 1.00 74.50 904 ASN A O 1
ATOM 6172 N N . SER A 1 905 ? 3.438 -5.315 8.419 1.00 72.75 905 SER A N 1
ATOM 6173 C CA . SER A 1 905 ? 3.624 -3.850 8.405 1.00 72.75 905 SER A CA 1
ATOM 6174 C C . SER A 1 905 ? 4.876 -3.371 9.167 1.00 72.75 905 SER A C 1
ATOM 6176 O O . SER A 1 905 ? 4.832 -2.354 9.860 1.00 72.75 905 SER A O 1
ATOM 6178 N N . GLY A 1 906 ? 5.971 -4.134 9.095 1.00 61.78 906 GLY A N 1
ATOM 6179 C CA . GLY A 1 906 ? 7.255 -3.796 9.724 1.00 61.78 906 GLY A CA 1
ATOM 6180 C C . GLY A 1 906 ? 7.402 -4.260 11.173 1.00 61.78 906 GLY A C 1
ATOM 6181 O O . GLY A 1 906 ? 8.350 -3.868 11.846 1.00 61.78 906 GLY A O 1
ATOM 6182 N N . TRP A 1 907 ? 6.472 -5.083 11.665 1.00 64.38 907 TRP A N 1
ATOM 6183 C CA . TRP A 1 907 ? 6.497 -5.626 13.023 1.00 64.38 907 TRP A CA 1
ATOM 6184 C C . TRP A 1 907 ? 6.487 -7.149 13.001 1.00 64.38 907 TRP A C 1
ATOM 6186 O O . TRP A 1 907 ? 5.625 -7.758 12.361 1.00 64.38 907 TRP A O 1
ATOM 6196 N N . CYS A 1 908 ? 7.411 -7.758 13.746 1.00 62.06 908 CYS A N 1
ATOM 6197 C CA . CYS A 1 908 ? 7.381 -9.191 13.999 1.00 62.06 908 CYS A CA 1
ATOM 6198 C C . CYS A 1 908 ? 6.161 -9.551 14.847 1.00 62.06 908 CYS A C 1
ATOM 6200 O O . CYS A 1 908 ? 6.009 -9.095 15.981 1.00 62.06 908 CYS A O 1
ATOM 6202 N N . GLY A 1 909 ? 5.311 -10.401 14.289 1.00 64.81 909 GLY A N 1
ATOM 6203 C CA . GLY A 1 909 ? 4.288 -11.152 14.992 1.00 64.81 909 GLY A CA 1
ATOM 6204 C C . GLY A 1 909 ? 4.586 -12.648 14.940 1.00 64.81 909 GLY A C 1
ATOM 6205 O O . GLY A 1 909 ? 5.570 -13.101 14.352 1.00 64.81 909 GLY A O 1
ATOM 6206 N N . ILE A 1 910 ? 3.698 -13.426 15.550 1.00 67.06 910 ILE A N 1
ATOM 6207 C CA . ILE A 1 910 ? 3.751 -14.884 15.519 1.00 67.06 910 ILE A CA 1
ATOM 6208 C C . ILE A 1 910 ? 2.331 -15.428 15.337 1.00 67.06 910 ILE A C 1
ATOM 6210 O O . ILE A 1 910 ? 1.427 -15.097 16.109 1.00 67.06 910 ILE A O 1
ATOM 6214 N N . ASP A 1 911 ? 2.116 -16.234 14.300 1.00 65.69 911 ASP A N 1
ATOM 6215 C CA . ASP A 1 911 ? 0.892 -17.010 14.133 1.00 65.69 911 ASP A CA 1
ATOM 6216 C C . ASP A 1 911 ? 1.035 -18.319 14.916 1.00 65.69 911 ASP A C 1
ATOM 6218 O O . ASP A 1 911 ? 1.799 -19.222 14.565 1.00 65.69 911 ASP A O 1
ATOM 6222 N N . CYS A 1 912 ? 0.301 -18.418 16.021 1.00 62.19 912 CYS A N 1
ATOM 6223 C CA . CYS A 1 912 ? 0.312 -19.603 16.870 1.00 62.19 912 CYS A CA 1
ATOM 6224 C C . CYS A 1 912 ? -0.506 -20.777 16.300 1.00 62.19 912 CYS A C 1
ATOM 6226 O O . CYS A 1 912 ? -0.460 -21.874 16.862 1.00 62.19 912 CYS A O 1
ATOM 6228 N N . GLY A 1 913 ? -1.250 -20.575 15.207 1.00 56.06 913 GLY A N 1
ATOM 6229 C CA . GLY A 1 913 ? -2.126 -21.580 14.621 1.00 56.06 913 GLY A CA 1
ATOM 6230 C C . GLY A 1 913 ? -3.301 -21.987 15.522 1.00 56.06 913 GLY A C 1
ATOM 6231 O O . GLY A 1 913 ? -3.557 -21.438 16.596 1.00 56.06 913 GLY A O 1
ATOM 6232 N N . ILE A 1 914 ? -4.061 -22.988 15.077 1.00 50.69 914 ILE A N 1
ATOM 6233 C CA . ILE A 1 914 ? -5.239 -23.476 15.807 1.00 50.69 914 ILE A CA 1
ATOM 6234 C C . ILE A 1 914 ? -4.858 -24.195 17.111 1.00 50.69 914 ILE A C 1
ATOM 6236 O O . ILE A 1 914 ? -4.324 -25.302 17.100 1.00 50.69 914 ILE A O 1
ATOM 6240 N N . GLY A 1 915 ? -5.227 -23.593 18.246 1.00 48.72 915 GLY A N 1
ATOM 6241 C CA . GLY A 1 915 ? -5.108 -24.201 19.578 1.00 48.72 915 GLY A CA 1
ATOM 6242 C C . GLY A 1 915 ? -3.898 -23.754 20.403 1.00 48.72 915 GLY A C 1
ATOM 6243 O O . GLY A 1 915 ? -3.665 -24.327 21.469 1.00 48.72 915 GLY A O 1
ATOM 6244 N N . ARG A 1 916 ? -3.149 -22.743 19.946 1.00 57.44 916 ARG A N 1
ATOM 6245 C CA . ARG A 1 916 ? -2.141 -22.034 20.744 1.00 57.44 916 ARG A CA 1
ATOM 6246 C C . ARG A 1 916 ? -2.321 -20.525 20.622 1.00 57.44 916 ARG A C 1
ATOM 6248 O O . ARG A 1 916 ? -2.884 -20.048 19.642 1.00 57.44 916 ARG A O 1
ATOM 6255 N N . TRP A 1 917 ? -1.857 -19.777 21.619 1.00 59.84 917 TRP A N 1
ATOM 6256 C CA . TRP A 1 917 ? -1.991 -18.320 21.657 1.00 59.84 917 TRP A CA 1
ATOM 6257 C C . TRP A 1 917 ? -0.764 -17.644 22.293 1.00 59.84 917 TRP A C 1
ATOM 6259 O O . TRP A 1 917 ? -0.139 -18.210 23.190 1.00 59.84 917 TRP A O 1
ATOM 6269 N N . ASN A 1 918 ? -0.447 -16.426 21.844 1.00 60.94 918 ASN A N 1
ATOM 6270 C CA . ASN A 1 918 ? 0.497 -15.507 22.486 1.00 60.94 918 ASN A CA 1
ATOM 6271 C C . ASN A 1 918 ? -0.331 -14.519 23.333 1.00 60.94 918 ASN A C 1
ATOM 6273 O O . ASN A 1 918 ? -1.163 -13.796 22.782 1.00 60.94 918 ASN A O 1
ATOM 6277 N N . CYS A 1 919 ? -0.180 -14.559 24.661 1.00 57.34 919 CYS A N 1
ATOM 6278 C CA . CYS A 1 919 ? -1.088 -13.883 25.605 1.00 57.34 919 CYS A CA 1
ATOM 6279 C C . CYS A 1 919 ? -0.467 -12.703 26.362 1.00 57.34 919 CYS A C 1
ATOM 6281 O O . CYS A 1 919 ? -1.192 -11.906 26.954 1.00 57.34 919 CYS A O 1
ATOM 6283 N N . ASP A 1 920 ? 0.856 -12.607 26.362 1.00 56.00 920 ASP A N 1
ATOM 6284 C CA . ASP A 1 920 ? 1.655 -11.495 26.878 1.00 56.00 920 ASP A CA 1
ATOM 6285 C C . ASP A 1 920 ? 1.992 -10.477 25.775 1.00 56.00 920 ASP A C 1
ATOM 6287 O O . ASP A 1 920 ? 2.305 -9.326 26.077 1.00 56.00 920 ASP A O 1
ATOM 6291 N N . GLY A 1 921 ? 1.867 -10.864 24.501 1.00 49.97 921 GLY A N 1
ATOM 6292 C CA . GLY A 1 921 ? 2.199 -10.014 23.358 1.00 49.97 921 GLY A CA 1
ATOM 6293 C C . GLY A 1 921 ? 3.705 -9.835 23.169 1.00 49.97 921 GLY A C 1
ATOM 6294 O O . GLY A 1 921 ? 4.118 -8.962 22.408 1.00 49.97 921 GLY A O 1
ATOM 6295 N N . ASP A 1 922 ? 4.507 -10.643 23.860 1.00 54.16 922 ASP A N 1
ATOM 6296 C CA . ASP A 1 922 ? 5.958 -10.664 23.752 1.00 54.16 922 ASP A CA 1
ATOM 6297 C C . ASP A 1 922 ? 6.344 -11.558 22.548 1.00 54.16 922 ASP A C 1
ATOM 6299 O O . ASP A 1 922 ? 5.920 -12.721 22.476 1.00 54.16 922 ASP A O 1
ATOM 6303 N N . PRO A 1 923 ? 7.066 -11.030 21.539 1.00 49.69 923 PRO A N 1
ATOM 6304 C CA . PRO A 1 923 ? 7.470 -11.802 20.367 1.00 49.69 923 PRO A CA 1
ATOM 6305 C C . PRO A 1 923 ? 8.605 -12.798 20.664 1.00 49.69 923 PRO A C 1
ATOM 6307 O O . PRO A 1 923 ? 8.780 -13.747 19.898 1.00 49.69 923 PRO A O 1
ATOM 6310 N N . ASP A 1 924 ? 9.346 -12.634 21.766 1.00 49.44 924 ASP A N 1
ATOM 6311 C CA . ASP A 1 924 ? 10.450 -13.521 22.144 1.00 49.44 924 ASP A CA 1
ATOM 6312 C C . ASP A 1 924 ? 9.964 -14.783 22.880 1.00 49.44 924 ASP A C 1
ATOM 6314 O O . ASP A 1 924 ? 10.587 -15.845 22.775 1.00 49.44 924 ASP A O 1
ATOM 6318 N N . ASN A 1 925 ? 8.828 -14.688 23.585 1.00 57.28 925 ASN A N 1
ATOM 6319 C CA . ASN A 1 925 ? 8.021 -15.801 24.100 1.00 57.28 925 ASN A CA 1
ATOM 6320 C C . ASN A 1 925 ? 6.594 -15.295 24.433 1.00 57.28 925 ASN A C 1
ATOM 6322 O O . ASN A 1 925 ? 6.476 -14.508 25.359 1.00 57.28 925 ASN A O 1
ATOM 6326 N N . GLY A 1 926 ? 5.488 -15.787 23.857 1.00 61.91 926 GLY A N 1
ATOM 6327 C CA . GLY A 1 926 ? 5.362 -16.737 22.739 1.00 61.91 926 GLY A CA 1
ATOM 6328 C C . GLY A 1 926 ? 4.188 -17.730 22.847 1.00 61.91 926 GLY A C 1
ATOM 6329 O O . GLY A 1 926 ? 3.401 -17.716 23.790 1.00 61.91 926 GLY A O 1
ATOM 6330 N N . CYS A 1 927 ? 4.075 -18.645 21.875 1.00 63.88 927 CYS A N 1
ATOM 6331 C CA . CYS A 1 927 ? 2.896 -19.506 21.659 1.00 63.88 927 CYS A CA 1
ATOM 6332 C C . CYS A 1 927 ? 2.727 -20.707 22.629 1.00 63.88 927 CYS A C 1
ATOM 6334 O O . CYS A 1 927 ? 2.330 -21.799 22.208 1.00 63.88 927 CYS A O 1
ATOM 6336 N N . GLU A 1 928 ? 3.030 -20.565 23.924 1.00 62.16 928 GLU A N 1
ATOM 6337 C CA . GLU A 1 928 ? 2.905 -21.660 24.914 1.00 62.16 928 GLU A CA 1
ATOM 6338 C C . GLU A 1 928 ? 1.553 -21.735 25.638 1.00 62.16 928 GLU A C 1
ATOM 6340 O O . GLU A 1 928 ? 1.265 -22.748 26.286 1.00 62.16 928 GLU A O 1
ATOM 6345 N N . ALA A 1 929 ? 0.675 -20.738 25.494 1.00 54.81 929 ALA A N 1
ATOM 6346 C CA . ALA A 1 929 ? -0.694 -20.883 25.974 1.00 54.81 929 ALA A CA 1
ATOM 6347 C C . ALA A 1 929 ? -1.430 -21.915 25.103 1.00 54.81 929 ALA A C 1
ATOM 6349 O O . ALA A 1 929 ? -1.609 -21.716 23.906 1.00 54.81 929 ALA A O 1
ATOM 6350 N N . THR A 1 930 ? -1.836 -23.033 25.711 1.00 48.72 930 THR A N 1
ATOM 6351 C CA . THR A 1 930 ? -2.573 -24.155 25.077 1.00 48.72 930 THR A CA 1
ATOM 6352 C C . THR A 1 930 ? -4.058 -24.189 25.452 1.00 48.72 930 THR A C 1
ATOM 6354 O O . THR A 1 930 ? -4.827 -25.008 24.953 1.00 48.72 930 THR A O 1
ATOM 6357 N N . LEU A 1 931 ? -4.476 -23.263 26.313 1.00 48.34 931 LEU A N 1
ATOM 6358 C CA . LEU A 1 931 ? -5.850 -22.795 26.439 1.00 48.34 931 LEU A CA 1
ATOM 6359 C C . LEU A 1 931 ? -5.872 -21.339 25.964 1.00 48.34 931 LEU A C 1
ATOM 6361 O O . LEU A 1 931 ? -4.847 -20.659 26.043 1.00 48.34 931 LEU A O 1
ATOM 6365 N N . ALA A 1 932 ? -7.022 -20.870 25.481 1.00 48.28 932 ALA A N 1
ATOM 6366 C CA . ALA A 1 932 ? -7.150 -19.513 24.961 1.00 48.28 932 ALA A CA 1
ATOM 6367 C C . ALA A 1 932 ? -6.723 -18.461 25.991 1.00 48.28 932 ALA A C 1
ATOM 6369 O O . ALA A 1 932 ? -7.045 -18.595 27.176 1.00 48.28 932 ALA A O 1
ATOM 6370 N N . CYS A 1 933 ? -6.057 -17.394 25.527 1.00 52.75 933 CYS A N 1
ATOM 6371 C CA . CYS A 1 933 ? -5.836 -16.205 26.346 1.00 52.75 933 CYS A CA 1
ATOM 6372 C C . CYS A 1 933 ? -7.167 -15.789 26.965 1.00 52.75 933 CYS A C 1
ATOM 6374 O O . CYS A 1 933 ? -8.173 -15.703 26.256 1.00 52.75 933 CYS A O 1
ATOM 6376 N N . GLY A 1 934 ? -7.170 -15.579 28.282 1.00 51.69 934 GLY A N 1
ATOM 6377 C CA . GLY A 1 934 ? -8.371 -15.346 29.076 1.00 51.69 934 GLY A CA 1
ATOM 6378 C C . GLY A 1 934 ? -9.009 -13.991 28.797 1.00 51.69 934 GLY A C 1
ATOM 6379 O O . GLY A 1 934 ? -9.017 -13.123 29.664 1.00 51.69 934 GLY A O 1
ATOM 6380 N N . PHE A 1 935 ? -9.558 -13.805 27.597 1.00 62.56 935 PHE A N 1
ATOM 6381 C CA . PHE A 1 935 ? -10.440 -12.693 27.297 1.00 62.56 935 PHE A CA 1
ATOM 6382 C C . PHE A 1 935 ? -11.593 -12.708 28.301 1.00 62.56 935 PHE A C 1
ATOM 6384 O O . PHE A 1 935 ? -12.225 -13.745 28.528 1.00 62.56 935 PHE A O 1
ATOM 6391 N N . GLY A 1 936 ? -11.852 -11.555 28.913 1.00 70.38 936 GLY A N 1
ATOM 6392 C CA . GLY A 1 936 ? -12.896 -11.432 29.918 1.00 70.38 936 GLY A CA 1
ATOM 6393 C C . GLY A 1 936 ? -14.286 -11.792 29.379 1.00 70.38 936 GLY A C 1
ATOM 6394 O O . GLY A 1 936 ? -14.514 -11.812 28.163 1.00 70.38 936 GLY A O 1
ATOM 6395 N N . PRO A 1 937 ? -15.258 -12.071 30.263 1.00 85.12 937 PRO A N 1
ATOM 6396 C CA . PRO A 1 937 ? -16.604 -12.471 29.866 1.00 85.12 937 PRO A CA 1
ATOM 6397 C C . PRO A 1 937 ? -17.346 -11.489 28.938 1.00 85.12 937 PRO A C 1
ATOM 6399 O O . PRO A 1 937 ? -18.315 -11.915 28.303 1.00 85.12 937 PRO A O 1
ATOM 6402 N N . SER A 1 938 ? -16.905 -10.231 28.778 1.00 90.75 938 SER A N 1
ATOM 6403 C CA . SER A 1 938 ? -17.437 -9.313 27.754 1.00 90.75 938 SER A CA 1
ATOM 6404 C C . SER A 1 938 ? -17.128 -9.732 26.312 1.00 90.75 938 SER A C 1
ATOM 6406 O O . SER A 1 938 ? -17.849 -9.358 25.388 1.00 90.75 938 SER A O 1
ATOM 6408 N N . CYS A 1 939 ? -16.087 -10.536 26.115 1.00 88.75 939 CYS A N 1
ATOM 6409 C CA . CYS A 1 939 ? -15.577 -10.946 24.810 1.00 88.75 939 CYS A CA 1
ATOM 6410 C C . CYS A 1 939 ? -16.227 -12.237 24.290 1.00 88.75 939 CYS A C 1
ATOM 6412 O O . CYS A 1 939 ? -16.120 -12.568 23.109 1.00 88.75 939 CYS A O 1
ATOM 6414 N N . ASN A 1 940 ? -16.927 -12.972 25.161 1.00 80.94 940 ASN A N 1
ATOM 6415 C CA . ASN A 1 940 ? -17.571 -14.237 24.822 1.00 80.94 940 ASN A CA 1
ATOM 6416 C C . ASN A 1 940 ? -18.656 -14.033 23.759 1.00 80.94 940 ASN A C 1
ATOM 6418 O O . ASN A 1 940 ? -19.710 -13.452 24.040 1.00 80.94 940 ASN A O 1
ATOM 6422 N N . GLN A 1 941 ? -18.417 -14.550 22.548 1.00 78.06 941 GLN A N 1
ATOM 6423 C CA . GLN A 1 941 ? -19.294 -14.367 21.383 1.00 78.06 941 GLN A CA 1
ATOM 6424 C C . GLN A 1 941 ? -19.593 -12.879 21.121 1.00 78.06 941 GLN A C 1
ATOM 6426 O O . GLN A 1 941 ? -20.753 -12.473 20.988 1.00 78.06 941 GLN A O 1
ATOM 6431 N N . LEU A 1 942 ? -18.553 -12.047 21.156 1.00 84.00 942 LEU A N 1
ATOM 6432 C CA . LEU A 1 942 ? -18.593 -10.682 20.645 1.00 84.00 942 LEU A CA 1
ATOM 6433 C C . LEU A 1 942 ? -18.204 -10.689 19.157 1.00 84.00 942 LEU A C 1
ATOM 6435 O O . LEU A 1 942 ? -17.426 -11.542 18.729 1.00 84.00 942 LEU A O 1
ATOM 6439 N N . ALA A 1 943 ? -18.758 -9.766 18.372 1.00 78.25 943 ALA A N 1
ATOM 6440 C CA . ALA A 1 943 ? -18.358 -9.595 16.981 1.00 78.25 943 ALA A CA 1
ATOM 6441 C C . ALA A 1 943 ? -16.931 -9.021 16.880 1.00 78.25 943 ALA A C 1
ATOM 6443 O O . ALA A 1 943 ? -16.457 -8.310 17.767 1.00 78.25 943 ALA A O 1
ATOM 6444 N N . THR A 1 944 ? -16.251 -9.336 15.782 1.00 81.62 944 THR A N 1
ATOM 6445 C CA . THR A 1 944 ? -14.976 -8.727 15.390 1.00 81.62 944 THR A CA 1
ATOM 6446 C C . THR A 1 944 ? -15.262 -7.555 14.455 1.00 81.62 944 THR A C 1
ATOM 6448 O O . THR A 1 944 ? -15.060 -7.670 13.251 1.00 81.62 944 THR A O 1
ATOM 6451 N N . ASP A 1 945 ? -15.833 -6.474 14.992 1.00 87.12 945 ASP A N 1
ATOM 6452 C CA . ASP A 1 945 ? -16.290 -5.305 14.228 1.00 87.12 945 ASP A CA 1
ATOM 6453 C C . ASP A 1 945 ? -15.640 -3.979 14.674 1.00 87.12 945 ASP A C 1
ATOM 6455 O O . ASP A 1 945 ? -16.175 -2.895 14.426 1.00 87.12 945 ASP A O 1
ATOM 6459 N N . CYS A 1 946 ? -14.475 -4.057 15.321 1.00 87.62 946 CYS A N 1
ATOM 6460 C CA . CYS A 1 946 ? -13.670 -2.906 15.731 1.00 87.62 946 CYS A CA 1
ATOM 6461 C C . CYS A 1 946 ? -12.484 -2.653 14.785 1.00 87.62 946 CYS A C 1
ATOM 6463 O O . CYS A 1 946 ? -12.194 -3.453 13.890 1.00 87.62 946 CYS A O 1
ATOM 6465 N N . GLY A 1 947 ? -11.798 -1.520 14.974 1.00 86.69 947 GLY A N 1
ATOM 6466 C CA . GLY A 1 947 ? -10.717 -1.086 14.087 1.00 86.69 947 GLY A CA 1
ATOM 6467 C C . GLY A 1 947 ? -11.229 -0.489 12.773 1.00 86.69 947 GLY A C 1
ATOM 6468 O O . GLY A 1 947 ? -12.385 -0.671 12.389 1.00 86.69 947 GLY A O 1
ATOM 6469 N N . ARG A 1 948 ? -10.353 0.214 12.044 1.00 84.62 948 ARG A N 1
ATOM 6470 C CA . ARG A 1 948 ? -10.699 0.872 10.768 1.00 84.62 948 ARG A CA 1
ATOM 6471 C C . ARG A 1 948 ? -11.219 -0.095 9.698 1.00 84.62 948 ARG A C 1
ATOM 6473 O O . ARG A 1 948 ? -12.018 0.301 8.858 1.00 84.62 948 ARG A O 1
ATOM 6480 N N . SER A 1 949 ? -10.779 -1.353 9.730 1.00 79.06 949 SER A N 1
ATOM 6481 C CA . SER A 1 949 ? -11.246 -2.409 8.824 1.00 79.06 949 SER A CA 1
ATOM 6482 C C . SER A 1 949 ? -12.624 -2.971 9.187 1.00 79.06 949 SER A C 1
ATOM 6484 O O . SER A 1 949 ? -13.220 -3.658 8.362 1.00 79.06 949 SER A O 1
ATOM 6486 N N . GLY A 1 950 ? -13.119 -2.736 10.410 1.00 80.06 950 GLY A N 1
ATOM 6487 C CA . GLY A 1 950 ? -14.304 -3.416 10.936 1.00 80.06 950 GLY A CA 1
ATOM 6488 C C . GLY A 1 950 ? -14.132 -4.937 11.040 1.00 80.06 950 GLY A C 1
ATOM 6489 O O . GLY A 1 950 ? -15.117 -5.658 10.917 1.00 80.06 950 GLY A O 1
ATOM 6490 N N . MET A 1 951 ? -12.892 -5.417 11.205 1.00 79.50 951 MET A N 1
ATOM 6491 C CA . MET A 1 951 ? -12.544 -6.843 11.310 1.00 79.50 951 MET A CA 1
ATOM 6492 C C . MET A 1 951 ? -11.700 -7.176 12.552 1.00 79.50 951 MET A C 1
ATOM 6494 O O . MET A 1 951 ? -11.397 -8.344 12.789 1.00 79.50 951 MET A O 1
ATOM 6498 N N . GLU A 1 952 ? -11.292 -6.187 13.354 1.00 81.25 952 GLU A N 1
ATOM 6499 C CA . GLU A 1 952 ? -10.521 -6.445 14.571 1.00 81.25 952 GLU A CA 1
ATOM 6500 C C . GLU A 1 952 ? -11.431 -6.834 15.745 1.00 81.25 952 GLU A C 1
ATOM 6502 O O . GLU A 1 952 ? -12.579 -6.396 15.868 1.00 81.25 952 GLU A O 1
ATOM 6507 N N . SER A 1 953 ? -10.896 -7.642 16.662 1.00 87.38 953 SER A N 1
ATOM 6508 C CA . SER A 1 953 ? -11.567 -7.932 17.929 1.00 87.38 953 SER A CA 1
ATOM 6509 C C . SER A 1 953 ? -11.653 -6.671 18.790 1.00 87.38 953 SER A C 1
ATOM 6511 O O . SER A 1 953 ? -10.634 -6.084 19.150 1.00 87.38 953 SER A O 1
ATOM 6513 N N . CYS A 1 954 ? -12.858 -6.313 19.232 1.00 88.75 954 CYS A N 1
ATOM 6514 C CA . CYS A 1 954 ? -13.079 -5.252 20.223 1.00 88.75 954 CYS A CA 1
ATOM 6515 C C . CYS A 1 954 ? -12.472 -5.561 21.612 1.00 88.75 954 CYS A C 1
ATOM 6517 O O . CYS A 1 954 ? -12.501 -4.718 22.510 1.00 88.75 954 CYS A O 1
ATOM 6519 N N . CYS A 1 955 ? -11.934 -6.771 21.797 1.00 89.06 955 CYS A N 1
ATOM 6520 C CA . CYS A 1 955 ? -11.167 -7.191 22.967 1.00 89.06 955 CYS A CA 1
ATOM 6521 C C . CYS A 1 955 ? -9.656 -7.307 22.709 1.00 89.06 955 CYS A C 1
ATOM 6523 O O . CYS A 1 955 ? -8.931 -7.825 23.563 1.00 89.06 955 CYS A O 1
ATOM 6525 N N . ALA A 1 956 ? -9.170 -6.834 21.556 1.00 88.44 956 ALA A N 1
ATOM 6526 C CA . ALA A 1 956 ? -7.744 -6.667 21.322 1.00 88.44 956 ALA A CA 1
ATOM 6527 C C . ALA A 1 956 ? -7.125 -5.849 22.466 1.00 88.44 956 ALA A C 1
ATOM 6529 O O . ALA A 1 956 ? -7.636 -4.799 22.855 1.00 88.44 956 ALA A O 1
ATOM 6530 N N . ASN A 1 957 ? -6.023 -6.350 23.005 1.00 87.25 957 ASN A N 1
ATOM 6531 C CA . ASN A 1 957 ? -5.205 -5.709 24.024 1.00 87.25 957 ASN A CA 1
ATOM 6532 C C . ASN A 1 957 ? -3.735 -5.870 23.618 1.00 87.25 957 ASN A C 1
ATOM 6534 O O . ASN A 1 957 ? -3.433 -6.642 22.705 1.00 87.25 957 ASN A O 1
ATOM 6538 N N . ARG A 1 958 ? -2.841 -5.086 24.217 1.00 83.88 958 ARG A N 1
ATOM 6539 C CA . ARG A 1 958 ? -1.408 -5.115 23.907 1.00 83.88 958 ARG A CA 1
ATOM 6540 C C . ARG A 1 958 ? -0.569 -4.992 25.169 1.00 83.88 958 ARG A C 1
ATOM 6542 O O . ARG A 1 958 ? -0.914 -4.209 26.059 1.00 83.88 958 ARG A O 1
ATOM 6549 N N . GLY A 1 959 ? 0.547 -5.715 25.174 1.00 83.75 959 GLY A N 1
ATOM 6550 C CA . GLY A 1 959 ? 1.602 -5.590 26.168 1.00 83.75 959 GLY A CA 1
ATOM 6551 C C . GLY A 1 959 ? 2.314 -4.249 26.065 1.00 83.75 959 GLY A C 1
ATOM 6552 O O . GLY A 1 959 ? 2.623 -3.757 24.980 1.00 83.75 959 GLY A O 1
ATOM 6553 N N . ILE A 1 960 ? 2.557 -3.652 27.225 1.00 87.81 960 ILE A N 1
ATOM 6554 C CA . ILE A 1 960 ? 3.350 -2.445 27.412 1.00 87.81 960 ILE A CA 1
ATOM 6555 C C . ILE A 1 960 ? 4.573 -2.852 28.218 1.00 87.81 960 ILE A C 1
ATOM 6557 O O . ILE A 1 960 ? 4.449 -3.254 29.376 1.00 87.81 960 ILE A O 1
ATOM 6561 N N . THR A 1 961 ? 5.758 -2.748 27.620 1.00 87.44 961 THR A N 1
ATOM 6562 C CA . THR A 1 961 ? 7.019 -2.987 28.326 1.00 87.44 961 THR A CA 1
ATOM 6563 C C . THR A 1 961 ? 7.210 -1.925 29.406 1.00 87.44 961 THR A C 1
ATOM 6565 O O . THR A 1 961 ? 7.172 -0.723 29.132 1.00 87.44 961 THR A O 1
ATOM 6568 N N . GLY A 1 962 ? 7.418 -2.367 30.646 1.00 84.31 962 GLY A N 1
ATOM 6569 C CA . GLY A 1 962 ? 7.624 -1.478 31.781 1.00 84.31 962 GLY A CA 1
ATOM 6570 C C . GLY A 1 962 ? 8.860 -0.594 31.617 1.00 84.31 962 GLY A C 1
ATOM 6571 O O . GLY A 1 962 ? 9.907 -1.046 31.154 1.00 84.31 962 GLY A O 1
ATOM 6572 N N . THR A 1 963 ? 8.752 0.679 31.997 1.00 92.12 963 THR A N 1
ATOM 6573 C CA . THR A 1 963 ? 9.838 1.655 31.846 1.00 92.12 963 THR A CA 1
ATOM 6574 C C . THR A 1 963 ? 9.707 2.837 32.814 1.00 92.12 963 THR A C 1
ATOM 6576 O O . THR A 1 963 ? 8.731 2.944 33.565 1.00 92.12 963 THR A O 1
ATOM 6579 N N . THR A 1 964 ? 10.699 3.731 32.804 1.00 93.31 964 THR A N 1
ATOM 6580 C CA . THR A 1 964 ? 10.692 4.992 33.557 1.00 93.31 964 THR A CA 1
ATOM 6581 C C . THR A 1 964 ? 10.388 6.165 32.626 1.00 93.31 964 THR A C 1
ATOM 6583 O O . THR A 1 964 ? 11.060 6.368 31.613 1.00 93.31 964 THR A O 1
ATOM 6586 N N . PHE A 1 965 ? 9.386 6.963 32.984 1.00 94.25 965 PHE A N 1
ATOM 6587 C CA . PHE A 1 965 ? 8.937 8.126 32.221 1.00 94.25 965 PHE A CA 1
ATOM 6588 C C . PHE A 1 965 ? 8.553 9.284 33.157 1.00 94.25 965 PHE A C 1
ATOM 6590 O O . PHE A 1 965 ? 8.355 9.099 34.358 1.00 94.25 965 PHE A O 1
ATOM 6597 N N . ASN A 1 966 ? 8.437 10.490 32.616 1.00 94.31 966 ASN A N 1
ATOM 6598 C CA . ASN A 1 966 ? 8.032 11.693 33.335 1.00 94.31 966 ASN A CA 1
ATOM 6599 C C . ASN A 1 966 ? 6.515 11.878 33.228 1.00 94.31 966 ASN A C 1
ATOM 6601 O O . ASN A 1 966 ? 6.002 12.093 32.129 1.00 94.31 966 ASN A O 1
ATOM 6605 N N . ARG A 1 967 ? 5.773 11.820 34.340 1.00 93.88 967 ARG A N 1
ATOM 6606 C CA . ARG A 1 967 ? 4.319 12.053 34.297 1.00 93.88 967 ARG A CA 1
ATOM 6607 C C . ARG A 1 967 ? 4.017 13.490 33.889 1.00 93.88 967 ARG A C 1
ATOM 6609 O O . ARG A 1 967 ? 4.703 14.420 34.305 1.00 93.88 967 ARG A O 1
ATOM 6616 N N . SER A 1 968 ? 2.995 13.656 33.056 1.00 91.38 968 SER A N 1
ATOM 6617 C CA . SER A 1 968 ? 2.682 14.909 32.359 1.00 91.38 968 SER A CA 1
ATOM 6618 C C . SER A 1 968 ? 3.903 15.551 31.673 1.00 91.38 968 SER A C 1
ATOM 6620 O O . SER A 1 968 ? 4.031 16.770 31.666 1.00 91.38 968 SER A O 1
ATOM 6622 N N . ASN A 1 969 ? 4.817 14.723 31.147 1.00 90.69 969 ASN A N 1
ATOM 6623 C CA . ASN A 1 969 ? 6.108 15.077 30.534 1.00 90.69 969 ASN A CA 1
ATOM 6624 C C . ASN A 1 969 ? 6.999 16.035 31.366 1.00 90.69 969 ASN A C 1
ATOM 6626 O O . ASN A 1 969 ? 7.926 16.636 30.828 1.00 90.69 969 ASN A O 1
ATOM 6630 N N . ASP A 1 970 ? 6.778 16.139 32.681 1.00 91.06 970 ASP A N 1
ATOM 6631 C CA . ASP A 1 970 ? 7.533 17.007 33.591 1.00 91.06 970 ASP A CA 1
ATOM 6632 C C . ASP A 1 970 ? 8.581 16.194 34.370 1.00 91.06 970 ASP A C 1
ATOM 6634 O O . ASP A 1 970 ? 8.262 15.261 35.115 1.00 91.06 970 ASP A O 1
ATOM 6638 N N . SER A 1 971 ? 9.856 16.563 34.209 1.00 91.75 971 SER A N 1
ATOM 6639 C CA . SER A 1 971 ? 11.012 15.942 34.874 1.00 91.75 971 SER A CA 1
ATOM 6640 C C . SER A 1 971 ? 10.967 15.969 36.405 1.00 91.75 971 SER A C 1
ATOM 6642 O O . SER A 1 971 ? 11.712 15.239 37.055 1.00 91.75 971 SER A O 1
ATOM 6644 N N . SER A 1 972 ? 10.089 16.782 36.990 1.00 93.69 972 SER A N 1
ATOM 6645 C CA . SER A 1 972 ? 9.828 16.847 38.428 1.00 93.69 972 SER A CA 1
ATOM 6646 C C . SER A 1 972 ? 9.004 15.658 38.940 1.00 93.69 972 SER A C 1
ATOM 6648 O O . SER A 1 972 ? 8.966 15.423 40.149 1.00 93.69 972 SER A O 1
ATOM 6650 N N . TYR A 1 973 ? 8.342 14.896 38.057 1.00 94.38 973 TYR A N 1
ATOM 6651 C CA . TYR A 1 973 ? 7.404 13.821 38.418 1.00 94.38 973 TYR A CA 1
ATOM 6652 C C . TYR A 1 973 ? 7.712 12.458 37.763 1.00 94.38 973 TYR A C 1
ATOM 6654 O O . TYR A 1 973 ? 6.801 11.831 37.200 1.00 94.38 973 TYR A O 1
ATOM 6662 N N . PRO A 1 974 ? 8.955 11.943 37.866 1.00 94.81 974 PRO A N 1
ATOM 6663 C CA . PRO A 1 974 ? 9.325 10.653 37.296 1.00 94.81 974 PRO A CA 1
ATOM 6664 C C . PRO A 1 974 ? 8.516 9.508 37.920 1.00 94.81 974 PRO A C 1
ATOM 6666 O O . PRO A 1 974 ? 8.254 9.477 39.128 1.00 94.81 974 PRO A O 1
ATOM 6669 N N . ALA A 1 975 ? 8.138 8.547 37.085 1.00 95.00 975 ALA A N 1
ATOM 6670 C CA . ALA A 1 975 ? 7.443 7.330 37.460 1.00 95.00 975 ALA A CA 1
ATOM 6671 C C . ALA A 1 975 ? 8.033 6.122 36.739 1.00 95.00 975 ALA A C 1
ATOM 6673 O O . ALA A 1 975 ? 8.297 6.162 35.541 1.00 95.00 975 ALA A O 1
ATOM 6674 N N . THR A 1 976 ? 8.210 5.035 37.482 1.00 95.00 976 THR A N 1
ATOM 6675 C CA . THR A 1 976 ? 8.562 3.721 36.942 1.00 95.00 976 THR A CA 1
ATOM 6676 C C . THR A 1 976 ? 7.330 2.834 36.992 1.00 95.00 976 THR A C 1
ATOM 6678 O O . THR A 1 976 ? 6.707 2.700 38.048 1.00 95.00 976 THR A O 1
ATOM 6681 N N . VAL A 1 977 ? 6.972 2.242 35.859 1.00 93.56 977 VAL A N 1
ATOM 6682 C CA . VAL A 1 977 ? 5.809 1.360 35.716 1.00 93.56 977 VAL A CA 1
ATOM 6683 C C . VAL A 1 977 ? 6.310 -0.000 35.233 1.00 93.56 977 VAL A C 1
ATOM 6685 O O . VAL A 1 977 ? 7.100 -0.062 34.297 1.00 93.56 977 VAL A O 1
ATOM 6688 N N . SER A 1 978 ? 5.912 -1.084 35.898 1.00 92.75 978 SER A N 1
ATOM 6689 C CA . SER A 1 978 ? 6.184 -2.468 35.478 1.00 92.75 978 SER A CA 1
ATOM 6690 C C . SER A 1 978 ? 5.387 -2.828 34.224 1.00 92.75 978 SER A C 1
ATOM 6692 O O . SER A 1 978 ? 4.399 -2.167 33.934 1.00 92.75 978 SER A O 1
ATOM 6694 N N . SER A 1 979 ? 5.775 -3.878 33.494 1.00 91.00 979 SER A N 1
ATOM 6695 C CA . SER A 1 979 ? 5.022 -4.310 32.309 1.00 91.00 979 SER A CA 1
ATOM 6696 C C . SER A 1 979 ? 3.576 -4.697 32.647 1.00 91.00 979 SER A C 1
ATOM 6698 O O . SER A 1 979 ? 3.316 -5.256 33.716 1.00 91.00 979 SER A O 1
ATOM 6700 N N . PHE A 1 980 ? 2.644 -4.401 31.740 1.00 90.44 980 PHE A N 1
ATOM 6701 C CA . PHE A 1 980 ? 1.215 -4.706 31.877 1.00 90.44 980 PHE A CA 1
ATOM 6702 C C . PHE A 1 980 ? 0.535 -4.786 30.505 1.00 90.44 980 PHE A C 1
ATOM 6704 O O . PHE A 1 980 ? 1.037 -4.235 29.528 1.00 90.44 980 PHE A O 1
ATOM 6711 N N . ASN A 1 981 ? -0.630 -5.428 30.440 1.00 91.19 981 ASN A N 1
ATOM 6712 C CA . ASN A 1 981 ? -1.464 -5.487 29.240 1.00 91.19 981 ASN A CA 1
ATOM 6713 C C . ASN A 1 981 ? -2.592 -4.450 29.327 1.00 91.19 981 ASN A C 1
ATOM 6715 O O . ASN A 1 981 ? -3.251 -4.342 30.358 1.00 91.19 981 ASN A O 1
ATOM 6719 N N . ILE A 1 982 ? -2.879 -3.709 28.256 1.00 93.50 982 ILE A N 1
ATOM 6720 C CA . ILE A 1 982 ? -4.004 -2.755 28.216 1.00 93.50 982 ILE A CA 1
ATOM 6721 C C . ILE A 1 982 ? -4.850 -2.944 26.958 1.00 93.50 982 ILE A C 1
ATOM 6723 O O . ILE A 1 982 ? -4.317 -3.219 25.881 1.00 93.50 982 ILE A O 1
ATOM 6727 N N . ASP A 1 983 ? -6.172 -2.801 27.089 1.00 95.50 983 ASP A N 1
ATOM 6728 C CA . ASP A 1 983 ? -7.095 -2.855 25.953 1.00 95.50 983 ASP A CA 1
ATOM 6729 C C . ASP A 1 983 ? -6.679 -1.842 24.861 1.00 95.50 983 ASP A C 1
ATOM 6731 O O . ASP A 1 983 ? -6.448 -0.657 25.128 1.00 95.50 983 ASP A O 1
ATOM 6735 N N . LYS A 1 984 ? -6.597 -2.311 23.606 1.00 94.56 984 LYS A N 1
ATOM 6736 C CA . LYS A 1 984 ? -6.273 -1.496 22.418 1.00 94.56 984 LYS A CA 1
ATOM 6737 C C . LYS A 1 984 ? -7.320 -0.405 22.202 1.00 94.56 984 LYS A C 1
ATOM 6739 O O . LYS A 1 984 ? -6.984 0.689 21.754 1.00 94.56 984 LYS A O 1
ATOM 6744 N N . TYR A 1 985 ? -8.559 -0.708 22.564 1.00 96.62 985 TYR A N 1
ATOM 6745 C CA . TYR A 1 985 ? -9.737 0.124 22.386 1.00 96.62 985 TYR A CA 1
ATOM 6746 C C . TYR A 1 985 ? -10.382 0.480 23.724 1.00 96.62 985 TYR A C 1
ATOM 6748 O O . TYR A 1 985 ? -10.269 -0.263 24.701 1.00 96.62 985 TYR A O 1
ATOM 6756 N N . GLU A 1 986 ? -11.127 1.579 23.734 1.00 98.00 986 GLU A N 1
ATOM 6757 C CA . GLU A 1 986 ? -12.126 1.858 24.764 1.00 98.00 986 GLU A CA 1
ATOM 6758 C C . GLU A 1 986 ? -13.130 0.688 24.848 1.00 98.00 986 GLU A C 1
ATOM 6760 O O . GLU A 1 986 ? -13.428 0.012 23.856 1.00 98.00 986 GLU A O 1
ATOM 6765 N N . VAL A 1 987 ? -13.678 0.424 26.036 1.00 98.12 987 VAL A N 1
ATOM 6766 C CA . VAL A 1 987 ? -14.711 -0.606 26.219 1.00 98.12 987 VAL A CA 1
ATOM 6767 C C . VAL A 1 987 ? -15.934 -0.220 25.400 1.00 98.12 987 VAL A C 1
ATOM 6769 O O . VAL A 1 987 ? -16.549 0.812 25.654 1.00 98.12 987 VAL A O 1
ATOM 6772 N N . THR A 1 988 ? -16.327 -1.062 24.450 1.00 98.12 988 THR A N 1
ATOM 6773 C CA . THR A 1 988 ? -17.462 -0.765 23.572 1.00 98.12 988 THR A CA 1
ATOM 6774 C C . THR A 1 988 ? -18.817 -1.045 24.224 1.00 98.12 988 THR A C 1
ATOM 6776 O O . THR A 1 988 ? -18.923 -1.814 25.188 1.00 98.12 988 THR A O 1
ATOM 6779 N N . VAL A 1 989 ? -19.889 -0.477 23.660 1.00 97.88 989 VAL A N 1
ATOM 6780 C CA . VAL A 1 989 ? -21.274 -0.770 24.080 1.00 97.88 989 VAL A CA 1
ATOM 6781 C C . VAL A 1 989 ? -21.560 -2.277 24.049 1.00 97.88 989 VAL A C 1
ATOM 6783 O O . VAL A 1 989 ? -22.162 -2.794 24.988 1.00 97.88 989 VAL A O 1
ATOM 6786 N N . GLY A 1 990 ? -21.078 -3.005 23.035 1.00 96.50 990 GLY A N 1
ATOM 6787 C CA . GLY A 1 990 ? -21.272 -4.454 22.915 1.00 96.50 990 GLY A CA 1
ATOM 6788 C C . GLY A 1 990 ? -20.588 -5.257 24.025 1.00 96.50 990 GLY A C 1
ATOM 6789 O O . GLY A 1 990 ? -21.177 -6.202 24.558 1.00 96.50 990 GLY A O 1
ATOM 6790 N N . ARG A 1 991 ? -19.389 -4.837 24.458 1.00 96.50 991 ARG A N 1
ATOM 6791 C CA . ARG A 1 991 ? -18.721 -5.404 25.642 1.00 96.50 991 ARG A CA 1
ATOM 6792 C C . ARG A 1 991 ? -19.514 -5.115 26.914 1.00 96.50 991 ARG A C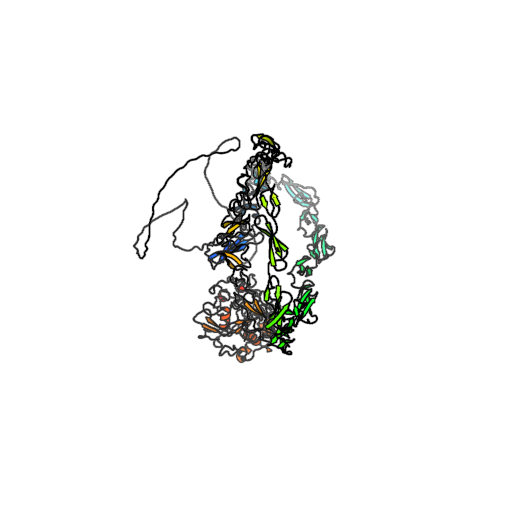 1
ATOM 6794 O O . ARG A 1 991 ? -19.815 -6.031 27.684 1.00 96.50 991 ARG A O 1
ATOM 6801 N N . PHE A 1 992 ? -19.918 -3.862 27.117 1.00 97.56 992 PHE A N 1
ATOM 6802 C CA . PHE A 1 992 ? -20.677 -3.458 28.302 1.00 97.56 992 PHE A CA 1
ATOM 6803 C C . PHE A 1 992 ? -22.070 -4.110 28.366 1.00 97.56 992 PHE A C 1
ATOM 6805 O O . PHE A 1 992 ? -22.560 -4.443 29.446 1.00 97.56 992 PHE A O 1
ATOM 6812 N N . ARG A 1 993 ? -22.691 -4.407 27.219 1.00 95.94 993 ARG A N 1
ATOM 6813 C CA . ARG A 1 993 ? -23.980 -5.110 27.137 1.00 95.94 993 ARG A CA 1
ATOM 6814 C C . ARG A 1 993 ? -23.941 -6.495 27.780 1.00 95.94 993 ARG A C 1
ATOM 6816 O O . ARG A 1 993 ? -24.913 -6.888 28.426 1.00 95.94 993 ARG A O 1
ATOM 6823 N N . LYS A 1 994 ? -22.817 -7.211 27.681 1.00 95.25 994 LYS A N 1
ATOM 6824 C CA . LYS A 1 994 ? -22.617 -8.515 28.340 1.00 95.25 994 LYS A CA 1
ATOM 6825 C C . LYS A 1 994 ? -22.537 -8.372 29.869 1.00 95.25 994 LYS A C 1
ATOM 6827 O O . LYS A 1 994 ? -23.093 -9.204 30.583 1.00 95.25 994 LYS A O 1
ATOM 6832 N N . PHE A 1 995 ? -21.934 -7.290 30.373 1.00 96.00 995 PHE A N 1
ATOM 6833 C CA . PHE A 1 995 ? -21.924 -6.970 31.807 1.00 96.00 995 PHE A CA 1
ATOM 6834 C C . PHE A 1 995 ? -23.332 -6.661 32.323 1.00 96.00 995 PHE A C 1
ATOM 6836 O O . PHE A 1 995 ? -23.761 -7.256 33.314 1.00 96.00 995 PHE A O 1
ATOM 6843 N N . VAL A 1 996 ? -24.076 -5.805 31.607 1.00 96.44 996 VAL A N 1
ATOM 6844 C CA . VAL A 1 996 ? -25.481 -5.482 31.910 1.00 96.44 996 VAL A CA 1
ATOM 6845 C C . VAL A 1 996 ? -26.348 -6.744 31.896 1.00 96.44 996 VAL A C 1
ATOM 6847 O O . VAL A 1 996 ? -27.184 -6.907 32.781 1.00 96.44 996 VAL A O 1
ATOM 6850 N N . ALA A 1 997 ? -26.138 -7.671 30.955 1.00 94.31 997 ALA A N 1
ATOM 6851 C CA . ALA A 1 997 ? -26.917 -8.908 30.840 1.00 94.31 997 ALA A CA 1
ATOM 6852 C C . ALA A 1 997 ? -26.865 -9.801 32.099 1.00 94.31 997 ALA A C 1
ATOM 6854 O O . ALA A 1 997 ? -27.882 -10.394 32.452 1.00 94.31 997 ALA A O 1
ATOM 6855 N N . GLY A 1 998 ? -25.723 -9.864 32.796 1.00 91.38 998 GLY A N 1
ATOM 6856 C CA . GLY A 1 998 ? -25.563 -10.595 34.065 1.00 91.38 998 GLY A CA 1
ATOM 6857 C C . GLY A 1 998 ? -25.613 -9.714 35.322 1.00 91.38 998 GLY A C 1
ATOM 6858 O O . GLY A 1 998 ? -25.174 -10.126 36.398 1.00 91.38 998 GLY A O 1
ATOM 6859 N N . TYR A 1 999 ? -26.107 -8.482 35.220 1.00 94.31 999 TYR A N 1
ATOM 6860 C CA . TYR A 1 999 ? -26.241 -7.577 36.361 1.00 94.31 999 TYR A CA 1
ATOM 6861 C C . TYR A 1 999 ? -27.514 -7.889 37.177 1.00 94.31 999 TYR A C 1
ATOM 6863 O O . TYR A 1 999 ? -28.552 -8.162 36.578 1.00 94.31 999 TYR A O 1
ATOM 6871 N N . PRO A 1 1000 ? -27.517 -7.818 38.527 1.00 92.19 1000 PRO A N 1
ATOM 6872 C CA . PRO A 1 1000 ? -26.436 -7.411 39.429 1.00 92.19 1000 PRO A CA 1
ATOM 6873 C C . PRO A 1 1000 ? -25.543 -8.562 39.928 1.00 92.19 1000 PRO A C 1
ATOM 6875 O O . PRO A 1 1000 ? -24.682 -8.322 40.768 1.00 92.19 1000 PRO A O 1
ATOM 6878 N N . THR A 1 1001 ? -25.712 -9.801 39.450 1.00 89.81 1001 THR A N 1
ATOM 6879 C CA . THR A 1 1001 ? -24.875 -10.944 39.880 1.00 89.81 1001 THR A CA 1
ATOM 6880 C C . THR A 1 1001 ? -23.391 -10.788 39.534 1.00 89.81 1001 THR A C 1
ATOM 6882 O O . THR A 1 1001 ? -22.548 -11.384 40.194 1.00 89.81 1001 THR A O 1
ATOM 6885 N N . ASN A 1 1002 ? -23.076 -9.937 38.557 1.00 84.75 1002 ASN A N 1
ATOM 6886 C CA . ASN A 1 1002 ? -21.726 -9.583 38.118 1.00 84.75 1002 ASN A CA 1
ATOM 6887 C C . ASN A 1 1002 ? -20.997 -8.544 39.006 1.00 84.75 1002 ASN A C 1
ATOM 6889 O O . ASN A 1 1002 ? -19.939 -8.061 38.607 1.00 84.75 1002 ASN A O 1
ATOM 6893 N N . LYS A 1 1003 ? -21.540 -8.141 40.168 1.00 88.44 1003 LYS A N 1
ATOM 6894 C CA . LYS A 1 1003 ? -20.860 -7.176 41.059 1.00 88.44 1003 LYS A CA 1
ATOM 6895 C C . LYS A 1 1003 ? -19.536 -7.755 41.610 1.00 88.44 1003 LYS A C 1
ATOM 6897 O O . LYS A 1 1003 ? -19.531 -8.919 42.019 1.00 88.44 1003 LYS A O 1
ATOM 6902 N N . PRO A 1 1004 ? -18.436 -6.973 41.657 1.00 94.38 1004 PRO A N 1
ATOM 6903 C CA . PRO A 1 1004 ? -17.160 -7.442 42.197 1.00 94.38 1004 PRO A CA 1
ATOM 6904 C C . PRO A 1 1004 ? -17.231 -7.789 43.685 1.00 94.38 1004 PRO A C 1
ATOM 6906 O O . PRO A 1 1004 ? -17.985 -7.183 44.446 1.00 94.38 1004 PRO A O 1
ATOM 6909 N N . LYS A 1 1005 ? -16.385 -8.718 44.130 1.00 92.50 1005 LYS A N 1
ATOM 6910 C CA . LYS A 1 1005 ? -16.178 -9.000 45.556 1.00 92.50 1005 LYS A CA 1
ATOM 6911 C C . LYS A 1 1005 ? -15.088 -8.098 46.124 1.00 92.50 1005 LYS A C 1
ATOM 6913 O O . LYS A 1 1005 ? -14.208 -7.614 45.417 1.00 92.50 1005 LYS A O 1
ATOM 6918 N N . ASN A 1 1006 ? -15.118 -7.911 47.440 1.00 96.25 1006 ASN A N 1
ATOM 6919 C CA . ASN A 1 1006 ? -14.124 -7.108 48.142 1.00 96.25 1006 ASN A CA 1
ATOM 6920 C C . ASN A 1 1006 ? -12.690 -7.634 47.909 1.00 96.25 1006 ASN A C 1
ATOM 6922 O O . ASN A 1 1006 ? -12.400 -8.781 48.244 1.00 96.25 1006 ASN A O 1
ATOM 6926 N N . GLY A 1 1007 ? -11.798 -6.783 47.401 1.00 92.94 1007 GLY A N 1
ATOM 6927 C CA . GLY A 1 1007 ? -10.401 -7.097 47.083 1.00 92.94 1007 GLY A CA 1
ATOM 6928 C C . GLY A 1 1007 ? -10.135 -7.570 45.646 1.00 92.94 1007 GLY A C 1
ATOM 6929 O O . GLY A 1 1007 ? -8.971 -7.687 45.266 1.00 92.94 1007 GLY A O 1
ATOM 6930 N N . GLU A 1 1008 ? -11.166 -7.814 44.829 1.00 93.81 1008 GLU A N 1
ATOM 6931 C CA . GLU A 1 1008 ? -10.990 -8.090 43.393 1.00 93.81 1008 GLU A CA 1
ATOM 6932 C C . GLU A 1 1008 ? -10.554 -6.812 42.645 1.00 93.81 1008 GLU A C 1
ATOM 6934 O O . GLU A 1 1008 ? -10.759 -5.705 43.139 1.00 93.81 1008 GLU A O 1
ATOM 6939 N N . GLY A 1 1009 ? -9.916 -6.934 41.475 1.00 91.12 1009 GLY A N 1
ATOM 6940 C CA . GLY A 1 1009 ? -9.466 -5.768 40.692 1.00 91.12 1009 GLY A CA 1
ATOM 6941 C C . GLY A 1 1009 ? -8.140 -5.130 41.100 1.00 91.12 1009 GLY A C 1
ATOM 6942 O O . GLY A 1 1009 ? -7.752 -4.114 40.532 1.00 91.12 1009 GLY A O 1
ATOM 6943 N N . LYS A 1 1010 ? -7.438 -5.714 42.073 1.00 92.31 1010 LYS A N 1
ATOM 6944 C CA . LYS A 1 1010 ? -6.137 -5.232 42.542 1.00 92.31 1010 LYS A CA 1
ATOM 6945 C C . LYS A 1 1010 ? -5.074 -5.277 41.430 1.00 92.31 1010 LYS A C 1
ATOM 6947 O O . LYS A 1 1010 ? -4.936 -6.285 40.737 1.00 92.31 1010 LYS A O 1
ATOM 6952 N N . ASN A 1 1011 ? -4.264 -4.228 41.330 1.00 92.56 1011 ASN A N 1
ATOM 6953 C CA . ASN A 1 1011 ? -3.013 -4.184 40.583 1.00 92.56 1011 ASN A CA 1
ATOM 6954 C C . ASN A 1 1011 ? -1.931 -5.041 41.286 1.00 92.56 1011 ASN A C 1
ATOM 6956 O O . ASN A 1 1011 ? -1.518 -4.694 42.399 1.00 92.56 1011 ASN A O 1
ATOM 6960 N N . PRO A 1 1012 ? -1.442 -6.142 40.673 1.00 89.06 1012 PRO A N 1
ATOM 6961 C CA . PRO A 1 1012 ? -0.428 -7.012 41.282 1.00 89.06 1012 PRO A CA 1
ATOM 6962 C C . PRO A 1 1012 ? 0.912 -6.305 41.520 1.00 89.06 1012 PRO A C 1
ATOM 6964 O O . PRO A 1 1012 ? 1.617 -6.617 42.479 1.00 89.06 1012 PRO A O 1
ATOM 6967 N N . SER A 1 1013 ? 1.238 -5.331 40.670 1.00 89.31 1013 SER A N 1
ATOM 6968 C CA . SER A 1 1013 ? 2.505 -4.598 40.666 1.00 89.31 1013 SER A CA 1
ATOM 6969 C C . SER A 1 1013 ? 2.514 -3.411 41.640 1.00 89.31 1013 SER A C 1
ATOM 6971 O O . SER A 1 1013 ? 3.579 -2.854 41.913 1.00 89.31 1013 SER A O 1
ATOM 6973 N N . SER A 1 1014 ? 1.353 -3.018 42.186 1.00 88.06 1014 SER A N 1
ATOM 6974 C CA . SER A 1 1014 ? 1.212 -1.858 43.075 1.00 88.06 1014 SER A CA 1
ATOM 6975 C C . SER A 1 1014 ? 1.084 -2.250 44.552 1.00 88.06 1014 SER A C 1
ATOM 6977 O O . SER A 1 1014 ? 0.105 -2.858 45.004 1.00 88.06 1014 SER A O 1
ATOM 6979 N N . VAL A 1 1015 ? 2.079 -1.852 45.348 1.00 79.31 1015 VAL A N 1
ATOM 6980 C CA . VAL A 1 1015 ? 2.081 -2.073 46.799 1.00 79.31 1015 VAL A CA 1
ATOM 6981 C C . VAL A 1 1015 ? 1.068 -1.136 47.459 1.00 79.31 1015 VAL A C 1
ATOM 6983 O O . VAL A 1 1015 ? 1.269 0.072 47.518 1.00 79.31 1015 VAL A O 1
ATOM 6986 N N . GLY A 1 1016 ? -0.007 -1.713 47.997 1.00 84.19 1016 GLY A N 1
ATOM 6987 C CA . GLY A 1 1016 ? -1.031 -0.983 48.754 1.00 84.19 1016 GLY A CA 1
ATOM 6988 C C . GLY A 1 1016 ? -2.377 -0.809 48.051 1.00 84.19 1016 GLY A C 1
ATOM 6989 O O . GLY A 1 1016 ? -3.295 -0.300 48.687 1.00 84.19 1016 GLY A O 1
ATOM 6990 N N . ASP A 1 1017 ? -2.540 -1.280 46.810 1.00 92.50 1017 ASP A N 1
ATOM 6991 C CA . ASP A 1 1017 ? -3.852 -1.292 46.148 1.00 92.50 1017 ASP A CA 1
ATOM 6992 C C . ASP A 1 1017 ? -4.865 -2.134 46.965 1.00 92.50 1017 ASP A C 1
ATOM 6994 O O . ASP A 1 1017 ? -4.596 -3.314 47.225 1.00 92.50 1017 ASP A O 1
ATOM 6998 N N . PRO A 1 1018 ? -6.002 -1.576 47.417 1.00 92.62 1018 PRO A N 1
ATOM 6999 C CA . PRO A 1 1018 ? -7.017 -2.317 48.163 1.00 92.62 1018 PRO A CA 1
ATOM 7000 C C . PRO A 1 1018 ? -7.943 -3.174 47.280 1.00 92.62 1018 PRO A C 1
ATOM 7002 O O . PRO A 1 1018 ? -8.704 -3.973 47.825 1.00 92.62 1018 PRO A O 1
ATOM 7005 N N . GLY A 1 1019 ? -7.915 -3.012 45.953 1.00 94.12 1019 GLY A N 1
ATOM 7006 C CA . GLY A 1 1019 ? -8.925 -3.556 45.048 1.00 94.12 1019 GLY A CA 1
ATOM 7007 C C . GLY A 1 1019 ? -10.303 -2.911 45.259 1.00 94.12 1019 GLY A C 1
ATOM 7008 O O . GLY A 1 1019 ? -10.430 -1.782 45.748 1.00 94.12 1019 GLY A O 1
ATOM 7009 N N . TRP A 1 1020 ? -11.360 -3.630 44.891 1.00 96.44 1020 TRP A N 1
ATOM 7010 C CA . TRP A 1 1020 ? -12.746 -3.237 45.132 1.00 96.44 1020 TRP A CA 1
ATOM 7011 C C . TRP A 1 1020 ? -13.071 -3.196 46.629 1.00 96.44 1020 TRP A C 1
ATOM 7013 O O . TRP A 1 1020 ? -12.838 -4.165 47.351 1.00 96.44 1020 TRP A O 1
ATOM 7023 N N . GLN A 1 1021 ? -13.663 -2.100 47.102 1.00 95.38 1021 GLN A N 1
ATOM 7024 C CA . GLN A 1 1021 ? -14.041 -1.923 48.506 1.00 95.38 1021 GLN A CA 1
ATOM 7025 C C . GLN A 1 1021 ? -15.560 -2.051 48.644 1.00 95.38 1021 GLN A C 1
ATOM 7027 O O . GLN A 1 1021 ? -16.274 -1.050 48.655 1.00 95.38 1021 GLN A O 1
ATOM 7032 N N . ALA A 1 1022 ? -16.064 -3.284 48.737 1.00 93.56 1022 ALA A N 1
ATOM 7033 C CA . ALA A 1 1022 ? -17.496 -3.586 48.613 1.00 93.56 1022 ALA A CA 1
ATOM 7034 C C . ALA A 1 1022 ? -18.377 -2.767 49.577 1.00 93.56 1022 ALA A C 1
ATOM 7036 O O . ALA A 1 1022 ? -19.363 -2.164 49.164 1.00 93.56 1022 ALA A O 1
ATOM 7037 N N . LEU A 1 1023 ? -17.965 -2.641 50.846 1.00 93.19 1023 LEU A N 1
ATOM 7038 C CA . LEU A 1 1023 ? -18.691 -1.857 51.859 1.00 93.19 1023 LEU A CA 1
ATOM 7039 C C . LEU A 1 1023 ? -18.826 -0.361 51.521 1.00 93.19 1023 LEU A C 1
ATOM 7041 O O . LEU A 1 1023 ? -19.740 0.285 52.026 1.00 93.19 1023 LEU A O 1
ATOM 7045 N N . ALA A 1 1024 ? -17.919 0.185 50.709 1.00 92.88 1024 ALA A N 1
ATOM 7046 C CA . ALA A 1 1024 ? -17.916 1.588 50.307 1.00 92.88 1024 ALA A CA 1
ATOM 7047 C C . ALA A 1 1024 ? -18.487 1.806 48.896 1.00 92.88 1024 ALA A C 1
ATOM 7049 O O . ALA A 1 1024 ? -19.021 2.876 48.628 1.00 92.88 1024 ALA A O 1
ATOM 7050 N N . TYR A 1 1025 ? -18.344 0.834 47.988 1.00 95.75 1025 TYR A N 1
ATOM 7051 C CA . TYR A 1 1025 ? -18.611 1.013 46.554 1.00 95.75 1025 TYR A CA 1
ATOM 7052 C C . TYR A 1 1025 ? -19.896 0.315 46.078 1.00 95.75 1025 TYR A C 1
ATOM 7054 O O . TYR A 1 1025 ? -20.541 0.798 45.149 1.00 95.75 1025 TYR A O 1
ATOM 7062 N N . ASP A 1 1026 ? -20.329 -0.775 46.722 1.00 95.56 1026 ASP A N 1
ATOM 7063 C CA . ASP A 1 1026 ? -21.587 -1.453 46.372 1.00 95.56 1026 ASP A CA 1
ATOM 7064 C C . ASP A 1 1026 ? -22.846 -0.574 46.542 1.00 95.56 1026 ASP A C 1
ATOM 7066 O O . ASP A 1 1026 ? -23.765 -0.746 45.730 1.00 95.56 1026 ASP A O 1
ATOM 7070 N N . PRO A 1 1027 ? -22.931 0.356 47.528 1.00 96.25 1027 PRO A N 1
ATOM 7071 C CA . PRO A 1 1027 ? -24.057 1.289 47.659 1.00 96.25 1027 PRO A CA 1
ATOM 7072 C C . PRO A 1 1027 ? -24.160 2.321 46.527 1.00 96.25 1027 PRO A C 1
ATOM 7074 O O . PRO A 1 1027 ? -25.256 2.799 46.244 1.00 96.25 1027 PRO A O 1
ATOM 7077 N N . GLU A 1 1028 ? -23.040 2.645 45.874 1.00 96.19 1028 GLU A N 1
ATOM 7078 C CA . GLU A 1 1028 ? -22.961 3.610 44.764 1.00 96.19 1028 GLU A CA 1
ATOM 7079 C C . GLU A 1 1028 ? -23.312 2.968 43.407 1.00 96.19 1028 GLU A C 1
ATOM 7081 O O . GLU A 1 1028 ? -23.519 3.654 42.403 1.00 96.19 1028 GLU A O 1
ATOM 7086 N N . LEU A 1 1029 ? -23.396 1.634 43.365 1.00 96.06 1029 LEU A N 1
ATOM 7087 C CA . LEU A 1 1029 ? -23.814 0.868 42.198 1.00 96.06 1029 LEU A CA 1
ATOM 7088 C C . LEU A 1 1029 ? -25.341 0.663 42.172 1.00 96.06 1029 LEU A C 1
ATOM 7090 O O . LEU A 1 1029 ? -25.914 0.263 43.190 1.00 96.06 1029 LEU A O 1
ATOM 7094 N N . PRO A 1 1030 ? -26.006 0.778 41.003 1.00 95.94 1030 PRO A N 1
ATOM 7095 C CA . PRO A 1 1030 ? -27.426 0.460 40.858 1.00 95.94 1030 PRO A CA 1
ATOM 7096 C C . PRO A 1 1030 ? -27.829 -0.889 41.484 1.00 95.94 1030 PRO A C 1
ATOM 7098 O O . PRO A 1 1030 ? -27.089 -1.876 41.473 1.00 95.94 1030 PRO A O 1
ATOM 7101 N N . SER A 1 1031 ? -29.032 -0.964 42.055 1.00 94.19 1031 SER A N 1
ATOM 7102 C CA . SER A 1 1031 ? -29.500 -2.179 42.743 1.00 94.19 1031 SER A CA 1
ATOM 7103 C C . SER A 1 1031 ? -30.002 -3.271 41.792 1.00 94.19 1031 SER A C 1
ATOM 7105 O O . SER A 1 1031 ? -30.057 -4.438 42.173 1.00 94.19 1031 SER A O 1
ATOM 7107 N N . THR A 1 1032 ? -30.365 -2.914 40.556 1.00 96.81 1032 THR A N 1
ATOM 7108 C CA . THR A 1 1032 ? -30.968 -3.820 39.564 1.00 96.81 1032 THR A CA 1
ATOM 7109 C C . THR A 1 1032 ? -30.457 -3.542 38.151 1.00 96.81 1032 THR A C 1
ATOM 7111 O O . THR A 1 1032 ? -29.994 -2.441 37.848 1.00 96.81 1032 THR A O 1
ATOM 7114 N N . GLN A 1 1033 ? -30.606 -4.527 37.260 1.00 96.44 1033 GLN A N 1
ATOM 7115 C CA . GLN A 1 1033 ? -30.313 -4.399 35.829 1.00 96.44 1033 GLN A CA 1
ATOM 7116 C C . GLN A 1 1033 ? -31.078 -3.241 35.172 1.00 96.44 1033 GLN A C 1
ATOM 7118 O O . GLN A 1 1033 ? -30.493 -2.448 34.437 1.00 96.44 1033 GLN A O 1
ATOM 7123 N N . ALA A 1 1034 ? -32.376 -3.108 35.468 1.00 95.94 1034 ALA A N 1
ATOM 7124 C CA . ALA A 1 1034 ? -33.215 -2.042 34.925 1.00 95.94 1034 ALA A CA 1
ATOM 7125 C C . ALA A 1 1034 ? -32.763 -0.649 35.400 1.00 95.94 1034 ALA A C 1
ATOM 7127 O O . ALA A 1 1034 ? -32.754 0.295 34.610 1.00 95.94 1034 ALA A O 1
ATOM 7128 N N . ALA A 1 1035 ? -32.325 -0.523 36.659 1.00 96.19 1035 ALA A N 1
ATOM 7129 C CA . ALA A 1 1035 ? -31.765 0.723 37.178 1.00 96.19 1035 ALA A CA 1
ATOM 7130 C C . ALA A 1 1035 ? -30.444 1.094 36.479 1.00 96.19 1035 ALA A C 1
ATOM 7132 O O . ALA A 1 1035 ? -30.294 2.238 36.059 1.00 96.19 1035 ALA A O 1
ATOM 7133 N N . LEU A 1 1036 ? -29.535 0.130 36.270 1.00 96.06 1036 LEU A N 1
ATOM 7134 C CA . LEU A 1 1036 ? -28.297 0.349 35.507 1.00 96.06 1036 LEU A CA 1
ATOM 7135 C C . LEU A 1 1036 ? -28.591 0.767 34.057 1.00 96.06 1036 LEU A C 1
ATOM 7137 O O . LEU A 1 1036 ? -28.104 1.798 33.605 1.00 96.06 1036 LEU A O 1
ATOM 7141 N N . THR A 1 1037 ? -29.458 0.023 33.364 1.00 96.06 1037 THR A N 1
ATOM 7142 C CA . THR A 1 1037 ? -29.870 0.288 31.968 1.00 96.06 1037 THR A CA 1
ATOM 7143 C C . THR A 1 1037 ? -30.541 1.657 31.803 1.00 96.06 1037 THR A C 1
ATOM 7145 O O . THR A 1 1037 ? -30.432 2.287 30.754 1.00 96.06 1037 THR A O 1
ATOM 7148 N N . THR A 1 1038 ? -31.231 2.140 32.840 1.00 95.25 1038 THR A N 1
ATOM 7149 C CA . THR A 1 1038 ? -31.810 3.492 32.859 1.00 95.25 1038 THR A CA 1
ATOM 7150 C C . THR A 1 1038 ? -30.732 4.553 33.073 1.00 95.25 1038 THR A C 1
ATOM 7152 O O . THR A 1 1038 ? -30.735 5.573 32.390 1.00 95.25 1038 THR A O 1
ATOM 7155 N N . ALA A 1 1039 ? -29.795 4.318 33.995 1.00 94.56 1039 ALA A N 1
ATOM 7156 C CA . ALA A 1 1039 ? -28.782 5.298 34.369 1.00 94.56 1039 ALA A CA 1
ATOM 7157 C C . ALA A 1 1039 ? -27.756 5.561 33.250 1.00 94.56 1039 ALA A C 1
ATOM 7159 O O . ALA A 1 1039 ? -27.394 6.713 33.023 1.00 94.56 1039 ALA A O 1
ATOM 7160 N N . ILE A 1 1040 ? -27.344 4.528 32.504 1.00 95.50 1040 ILE A N 1
ATOM 7161 C CA . ILE A 1 1040 ? -26.366 4.641 31.401 1.00 95.50 1040 ILE A CA 1
ATOM 7162 C C . ILE A 1 1040 ? -26.898 5.347 30.138 1.00 95.50 1040 ILE A C 1
ATOM 7164 O O . ILE A 1 1040 ? -26.150 5.556 29.189 1.00 95.50 1040 ILE A O 1
ATOM 7168 N N . LYS A 1 1041 ? -28.164 5.782 30.120 1.00 94.25 1041 LYS A N 1
ATOM 7169 C CA . LYS A 1 1041 ? -28.745 6.625 29.057 1.00 94.25 1041 LYS A CA 1
ATOM 7170 C C . LYS A 1 1041 ? -28.686 8.110 29.431 1.00 94.25 1041 LYS A C 1
ATOM 7172 O O . LYS A 1 1041 ? -29.711 8.784 29.508 1.00 94.25 1041 LYS A O 1
ATOM 7177 N N . CYS A 1 1042 ? -27.496 8.608 29.752 1.00 87.56 1042 CYS A N 1
ATOM 7178 C CA . CYS A 1 1042 ? -27.343 9.959 30.284 1.00 87.56 1042 CYS A CA 1
ATOM 7179 C C . CYS A 1 1042 ? -27.368 11.049 29.195 1.00 87.56 1042 CYS A C 1
ATOM 7181 O O . CYS A 1 1042 ? -26.831 10.876 28.103 1.00 87.56 1042 CYS A O 1
ATOM 7183 N N . GLY A 1 1043 ? -27.934 12.213 29.525 1.00 79.75 1043 GLY A N 1
ATOM 7184 C CA . GLY A 1 1043 ? -27.837 13.416 28.693 1.00 79.75 1043 GLY A CA 1
ATOM 7185 C C . GLY A 1 1043 ? -28.408 13.263 27.276 1.00 79.75 1043 GLY A C 1
ATOM 7186 O O . GLY A 1 1043 ? -29.430 12.615 27.066 1.00 79.75 1043 GLY A O 1
ATOM 7187 N N . THR A 1 1044 ? -27.763 13.919 26.312 1.00 77.25 1044 THR A N 1
ATOM 7188 C CA . THR A 1 1044 ? -28.220 14.044 24.916 1.00 77.25 1044 THR A CA 1
ATOM 7189 C C . THR A 1 1044 ? -27.552 13.077 23.935 1.00 77.25 1044 THR A C 1
ATOM 7191 O O . THR A 1 1044 ? -28.014 12.972 22.802 1.00 77.25 1044 THR A O 1
ATOM 7194 N N . GLN A 1 1045 ? -26.474 12.392 24.330 1.00 89.69 1045 GLN A N 1
ATOM 7195 C CA . GLN A 1 1045 ? -25.646 11.563 23.439 1.00 89.69 1045 GLN A CA 1
ATOM 7196 C C . GLN A 1 1045 ? -25.192 10.223 24.075 1.00 89.69 1045 GLN A C 1
ATOM 7198 O O . GLN A 1 1045 ? -24.015 9.871 23.975 1.00 89.69 1045 GLN A O 1
ATOM 7203 N N . PRO A 1 1046 ? -26.058 9.449 24.758 1.00 95.06 1046 PRO A N 1
ATOM 7204 C CA . PRO A 1 1046 ? -25.660 8.124 25.226 1.00 95.06 1046 PRO A CA 1
ATOM 7205 C C . PRO A 1 1046 ? -25.426 7.187 24.031 1.00 95.06 1046 PRO A C 1
ATOM 7207 O O . PRO A 1 1046 ? -26.259 7.107 23.127 1.00 95.06 1046 PRO A O 1
ATOM 7210 N N . THR A 1 1047 ? -24.324 6.438 24.030 1.00 96.75 1047 THR A N 1
ATOM 7211 C CA . THR A 1 1047 ? -24.069 5.411 23.003 1.00 96.75 1047 THR A CA 1
ATOM 7212 C C . THR A 1 1047 ? -24.915 4.156 23.236 1.00 96.75 1047 THR A C 1
ATOM 7214 O O . THR A 1 1047 ? -25.232 3.436 22.284 1.00 96.75 1047 THR A O 1
ATOM 7217 N N . TRP A 1 1048 ? -25.359 3.919 24.476 1.00 97.12 1048 TRP A N 1
ATOM 7218 C CA . TRP A 1 1048 ? -26.229 2.799 24.829 1.00 97.12 1048 TRP A CA 1
ATOM 7219 C C . TRP A 1 1048 ? -27.606 2.854 24.157 1.00 97.12 1048 TRP A C 1
ATOM 7221 O O . TRP A 1 1048 ? -28.337 3.842 24.231 1.00 97.12 1048 TRP A O 1
ATOM 7231 N N . THR A 1 1049 ? -28.014 1.711 23.613 1.00 95.00 1049 THR A N 1
ATOM 7232 C CA . THR A 1 1049 ? -29.350 1.443 23.063 1.00 95.00 1049 THR A CA 1
ATOM 7233 C C . THR A 1 1049 ? -29.887 0.132 23.645 1.00 95.00 1049 THR A C 1
ATOM 7235 O O . THR A 1 1049 ? -29.113 -0.777 23.937 1.00 95.00 1049 THR A O 1
ATOM 7238 N N . ASP A 1 1050 ? -31.203 0.004 23.856 1.00 92.44 1050 ASP A N 1
ATOM 7239 C CA . ASP A 1 1050 ? -31.763 -1.195 24.515 1.00 92.44 1050 ASP A CA 1
ATOM 7240 C C . ASP A 1 1050 ? -31.619 -2.464 23.671 1.00 92.44 1050 ASP A C 1
ATOM 7242 O O . ASP A 1 1050 ? -31.264 -3.519 24.195 1.00 92.44 1050 ASP A O 1
ATOM 7246 N N . ALA A 1 1051 ? -31.844 -2.348 22.363 1.00 93.94 1051 ALA A N 1
ATOM 7247 C CA . ALA A 1 1051 ? -31.530 -3.393 21.398 1.00 93.94 1051 ALA A CA 1
ATOM 7248 C C . ALA A 1 1051 ? -30.080 -3.233 20.899 1.00 93.94 1051 ALA A C 1
ATOM 7250 O O . ALA A 1 1051 ? -29.653 -2.095 20.697 1.00 93.94 1051 ALA A O 1
ATOM 7251 N N . PRO A 1 1052 ? -29.334 -4.329 20.658 1.00 92.88 1052 PRO A N 1
ATOM 7252 C CA . PRO A 1 1052 ? -28.073 -4.276 19.918 1.00 92.88 1052 PRO A CA 1
ATOM 7253 C C . PRO A 1 1052 ? -28.265 -3.635 18.536 1.00 92.88 1052 PRO A C 1
ATOM 7255 O O . PRO A 1 1052 ? -29.292 -3.851 17.890 1.00 92.88 1052 PRO A O 1
ATOM 7258 N N . GLY A 1 1053 ? -27.280 -2.870 18.063 1.00 91.69 1053 GLY A N 1
ATOM 7259 C CA . GLY A 1 1053 ? -27.393 -2.143 16.796 1.00 91.69 1053 GLY A CA 1
ATOM 7260 C C . GLY A 1 1053 ? -26.095 -1.475 16.344 1.00 91.69 1053 GLY A C 1
ATOM 7261 O O . GLY A 1 1053 ? -25.003 -1.962 16.607 1.00 91.69 1053 GLY A O 1
ATOM 7262 N N . GLN A 1 1054 ? -26.196 -0.333 15.663 1.00 89.38 1054 GLN A N 1
ATOM 7263 C CA . GLN A 1 1054 ? -25.037 0.334 15.043 1.00 89.38 1054 GLN A CA 1
ATOM 7264 C C . GLN A 1 1054 ? -24.004 0.908 16.034 1.00 89.38 1054 GLN A C 1
ATOM 7266 O O . GLN A 1 1054 ? -22.931 1.319 15.602 1.00 89.38 1054 GLN A O 1
ATOM 7271 N N . ASN A 1 1055 ? -24.314 0.940 17.334 1.00 94.56 1055 ASN A N 1
ATOM 7272 C CA . ASN A 1 1055 ? -23.439 1.492 18.369 1.00 94.56 1055 ASN A CA 1
ATOM 7273 C C . ASN A 1 1055 ? -22.593 0.434 19.101 1.00 94.56 1055 ASN A C 1
ATOM 7275 O O . ASN A 1 1055 ? -21.804 0.820 19.956 1.00 94.56 1055 ASN A O 1
ATOM 7279 N N . GLU A 1 1056 ? -22.714 -0.870 18.802 1.00 95.06 1056 GLU A N 1
ATOM 7280 C CA . GLU A 1 1056 ? -22.021 -1.928 19.572 1.00 95.06 1056 GLU A CA 1
ATOM 7281 C C . GLU A 1 1056 ? -20.481 -1.805 19.570 1.00 95.06 1056 GLU A C 1
ATOM 7283 O O . GLU A 1 1056 ? -19.847 -2.290 20.507 1.00 95.06 1056 GLU A O 1
ATOM 7288 N N . ASN A 1 1057 ? -19.896 -1.124 18.576 1.00 94.94 1057 ASN A N 1
ATOM 7289 C CA . ASN A 1 1057 ? -18.460 -0.829 18.440 1.00 94.94 1057 ASN A CA 1
ATOM 7290 C C . ASN A 1 1057 ? -18.089 0.656 18.659 1.00 94.94 1057 ASN A C 1
ATOM 7292 O O . ASN A 1 1057 ? -16.950 1.052 18.416 1.00 94.94 1057 ASN A O 1
ATOM 7296 N N . ARG A 1 1058 ? -19.022 1.484 19.146 1.00 96.50 1058 ARG A N 1
ATOM 7297 C CA . ARG A 1 1058 ? -18.720 2.802 19.737 1.00 96.50 1058 ARG A CA 1
ATOM 7298 C C . ARG A 1 1058 ? -18.325 2.623 21.211 1.00 96.50 1058 ARG A C 1
ATOM 7300 O O . ARG A 1 1058 ? -18.747 1.627 21.816 1.00 96.50 1058 ARG A O 1
ATOM 7307 N N . PRO A 1 1059 ? -17.556 3.546 21.816 1.00 97.75 1059 PRO A N 1
ATOM 7308 C CA . PRO A 1 1059 ? -17.242 3.473 23.239 1.00 97.75 1059 PRO A CA 1
ATOM 7309 C C . PRO A 1 1059 ? -18.512 3.475 24.089 1.00 97.75 1059 PRO A C 1
ATOM 7311 O O . PRO A 1 1059 ? -19.491 4.167 23.799 1.00 97.75 1059 PRO A O 1
ATOM 7314 N N . MET A 1 1060 ? -18.490 2.719 25.179 1.00 97.94 1060 MET A N 1
ATOM 7315 C CA . MET A 1 1060 ? -19.481 2.827 26.234 1.00 97.94 1060 MET A CA 1
ATOM 7316 C C . MET A 1 1060 ? -19.229 4.125 27.004 1.00 97.94 1060 MET A C 1
ATOM 7318 O O . MET A 1 1060 ? -18.216 4.260 27.691 1.00 97.94 1060 MET A O 1
ATOM 7322 N N . ASN A 1 1061 ? -20.168 5.064 26.906 1.00 96.94 1061 ASN A N 1
ATOM 7323 C CA . ASN A 1 1061 ? -20.128 6.318 27.648 1.00 96.94 1061 ASN A CA 1
ATOM 7324 C C . ASN A 1 1061 ? -21.150 6.332 28.798 1.00 96.94 1061 ASN A C 1
ATOM 7326 O O . ASN A 1 1061 ? -21.754 5.309 29.116 1.00 96.94 1061 ASN A O 1
ATOM 7330 N N . CYS A 1 1062 ? -21.380 7.485 29.435 1.00 96.44 1062 CYS A N 1
ATOM 7331 C CA . CYS A 1 1062 ? -22.433 7.635 30.444 1.00 96.44 1062 CYS A CA 1
ATOM 7332 C C . CYS A 1 1062 ? -22.304 6.679 31.646 1.00 96.44 1062 CYS A C 1
ATOM 7334 O O . CYS A 1 1062 ? -23.311 6.294 32.247 1.00 96.44 1062 CYS A O 1
ATOM 7336 N N . VAL A 1 1063 ? -21.075 6.353 32.048 1.00 97.44 1063 VAL A N 1
ATOM 7337 C CA . VAL A 1 1063 ? -20.762 5.501 33.208 1.00 97.44 1063 VAL A CA 1
ATOM 7338 C C . VAL A 1 1063 ? -20.122 6.291 34.349 1.00 97.44 1063 VAL A C 1
ATOM 7340 O O . VAL A 1 1063 ? -19.380 7.251 34.124 1.00 97.44 1063 VAL A O 1
ATOM 7343 N N . THR A 1 1064 ? -20.403 5.880 35.586 1.00 98.00 1064 THR A N 1
ATOM 7344 C CA . THR A 1 1064 ? -19.690 6.378 36.776 1.00 98.00 1064 THR A CA 1
ATOM 7345 C C . THR A 1 1064 ? -18.352 5.662 36.951 1.00 98.00 1064 THR A C 1
ATOM 7347 O O . THR A 1 1064 ? -18.134 4.588 36.387 1.00 98.00 1064 THR A O 1
ATOM 7350 N N . TRP A 1 1065 ? -17.470 6.200 37.800 1.00 98.25 1065 TRP A N 1
ATOM 7351 C CA . TRP A 1 1065 ? -16.212 5.531 38.151 1.00 98.25 1065 TRP A CA 1
ATOM 7352 C C . TRP A 1 1065 ? -16.450 4.135 38.753 1.00 98.25 1065 TRP A C 1
ATOM 7354 O O . TRP A 1 1065 ? -15.732 3.184 38.448 1.00 98.25 1065 TRP A O 1
ATOM 7364 N N . PHE A 1 1066 ? -17.496 3.989 39.575 1.00 97.94 1066 PHE A N 1
ATOM 7365 C CA . PHE A 1 1066 ? -17.859 2.713 40.197 1.00 97.94 1066 PHE A CA 1
ATOM 7366 C C . PHE A 1 1066 ? -18.303 1.671 39.166 1.00 97.94 1066 PHE A C 1
ATOM 7368 O O . PHE A 1 1066 ? -17.918 0.511 39.267 1.00 97.94 1066 PHE A O 1
ATOM 7375 N N . GLU A 1 1067 ? -19.087 2.074 38.164 1.00 98.06 1067 GLU A N 1
ATOM 7376 C CA . GLU A 1 1067 ? -19.529 1.190 37.079 1.00 98.06 1067 GLU A CA 1
ATOM 7377 C C . GLU A 1 1067 ? -18.377 0.825 36.139 1.00 98.06 1067 GLU A C 1
ATOM 7379 O O . GLU A 1 1067 ? -18.256 -0.338 35.759 1.00 98.06 1067 GLU A O 1
ATOM 7384 N N . ALA A 1 1068 ? -17.506 1.788 35.821 1.00 98.19 1068 ALA A N 1
ATOM 7385 C CA . ALA A 1 1068 ? -16.301 1.577 35.025 1.00 98.19 1068 ALA A CA 1
ATOM 7386 C C . ALA A 1 1068 ? -15.352 0.565 35.688 1.00 98.19 1068 ALA A C 1
ATOM 7388 O O . ALA A 1 1068 ? -14.921 -0.402 35.057 1.00 98.19 1068 ALA A O 1
ATOM 7389 N N . TYR A 1 1069 ? -15.081 0.741 36.985 1.00 97.81 1069 TYR A N 1
ATOM 7390 C CA . TYR A 1 1069 ? -14.226 -0.176 37.731 1.00 97.81 1069 TYR A CA 1
ATOM 7391 C C . TYR A 1 1069 ? -14.890 -1.546 37.901 1.00 97.81 1069 TYR A C 1
ATOM 7393 O O . TYR A 1 1069 ? -14.255 -2.559 37.618 1.00 97.81 1069 TYR A O 1
ATOM 7401 N N . ALA A 1 1070 ? -16.182 -1.603 38.247 1.00 97.75 1070 ALA A N 1
ATOM 7402 C CA . ALA A 1 1070 ? -16.909 -2.867 38.354 1.00 97.75 1070 ALA A CA 1
ATOM 7403 C C . ALA A 1 1070 ? -16.933 -3.659 37.037 1.00 97.75 1070 ALA A C 1
ATOM 7405 O O . ALA A 1 1070 ? -16.760 -4.879 37.068 1.00 97.75 1070 ALA A O 1
ATOM 7406 N N . PHE A 1 1071 ? -17.089 -2.978 35.895 1.00 97.88 1071 PHE A N 1
ATOM 7407 C CA . PHE A 1 1071 ? -16.990 -3.600 34.578 1.00 97.88 1071 PHE A CA 1
ATOM 7408 C C . PHE A 1 1071 ? -15.614 -4.238 34.366 1.00 97.88 1071 PHE A C 1
ATOM 7410 O O . PHE A 1 1071 ? -15.550 -5.426 34.064 1.00 97.88 1071 PHE A O 1
ATOM 7417 N N . CYS A 1 1072 ? -14.520 -3.487 34.546 1.00 97.25 1072 CYS A N 1
ATOM 7418 C CA . CYS A 1 1072 ? -13.185 -4.020 34.264 1.00 97.25 1072 CYS A CA 1
ATOM 7419 C C . CYS A 1 1072 ? -12.812 -5.197 35.172 1.00 97.25 1072 CYS A C 1
ATOM 7421 O O . CYS A 1 1072 ? -12.156 -6.123 34.705 1.00 97.25 1072 CYS A O 1
ATOM 7423 N N . ILE A 1 1073 ? -13.257 -5.199 36.433 1.00 96.31 1073 ILE A N 1
ATOM 7424 C CA . ILE A 1 1073 ? -13.030 -6.328 37.348 1.00 96.31 1073 ILE A CA 1
ATOM 7425 C C . ILE A 1 1073 ? -13.806 -7.565 36.906 1.00 96.31 1073 ILE A C 1
ATOM 7427 O O . ILE A 1 1073 ? -13.247 -8.660 36.849 1.00 96.31 1073 ILE A O 1
ATOM 7431 N N . TRP A 1 1074 ? -15.087 -7.400 36.568 1.00 95.19 1074 TRP A N 1
ATOM 7432 C CA . TRP A 1 1074 ? -15.887 -8.494 36.026 1.00 95.19 1074 TRP A CA 1
ATOM 7433 C C . TRP A 1 1074 ? -15.303 -9.027 34.709 1.00 95.19 1074 TRP A C 1
ATOM 7435 O O . TRP A 1 1074 ? -15.300 -10.236 34.487 1.00 95.19 1074 TRP A O 1
ATOM 7445 N N . ASP A 1 1075 ? -14.737 -8.149 33.878 1.00 93.88 1075 ASP A N 1
ATOM 7446 C CA . ASP A 1 1075 ? -14.047 -8.500 32.635 1.00 93.88 1075 ASP A CA 1
ATOM 7447 C C . ASP A 1 1075 ? -12.619 -9.063 32.847 1.00 93.88 1075 ASP A C 1
ATOM 7449 O O . ASP A 1 1075 ? -11.804 -9.072 31.925 1.00 93.88 1075 ASP A O 1
ATOM 7453 N N . GLY A 1 1076 ? -12.295 -9.539 34.055 1.00 89.94 1076 GLY A N 1
ATOM 7454 C CA . GLY A 1 1076 ? -11.032 -10.217 34.372 1.00 89.94 1076 GLY A CA 1
ATOM 7455 C C . GLY A 1 1076 ? -9.810 -9.301 34.502 1.00 89.94 1076 GLY A C 1
ATOM 7456 O O . GLY A 1 1076 ? -8.685 -9.791 34.531 1.00 89.94 1076 GLY A O 1
ATOM 7457 N N . GLY A 1 1077 ? -10.011 -7.986 34.570 1.00 92.75 1077 GLY A N 1
ATOM 7458 C CA . GLY A 1 1077 ? -8.956 -6.981 34.661 1.00 92.75 1077 GLY A CA 1
ATOM 7459 C C . GLY A 1 1077 ? -9.205 -5.959 35.770 1.00 92.75 1077 GLY A C 1
ATOM 7460 O O . GLY A 1 1077 ? -9.645 -6.287 36.874 1.00 92.75 1077 GLY A O 1
ATOM 7461 N N . ARG A 1 1078 ? -8.883 -4.698 35.481 1.00 95.44 1078 ARG A N 1
ATOM 7462 C CA . ARG A 1 1078 ? -9.008 -3.541 36.385 1.00 95.44 1078 ARG A CA 1
ATOM 7463 C C . ARG A 1 1078 ? -8.971 -2.232 35.594 1.00 95.44 1078 ARG A C 1
ATOM 7465 O O . ARG A 1 1078 ? -8.682 -2.250 34.400 1.00 95.44 1078 ARG A O 1
ATOM 7472 N N . LEU A 1 1079 ? -9.221 -1.095 36.244 1.00 96.94 1079 LEU A N 1
ATOM 7473 C CA . LEU A 1 1079 ? -8.835 0.196 35.660 1.00 96.94 1079 LEU A CA 1
ATOM 7474 C C . LEU A 1 1079 ? -7.304 0.339 35.672 1.00 96.94 1079 LEU A C 1
ATOM 7476 O O . LEU A 1 1079 ? -6.618 -0.210 36.544 1.00 96.94 1079 LEU A O 1
ATOM 7480 N N . ALA A 1 1080 ? -6.776 1.107 34.720 1.00 96.12 1080 ALA A N 1
ATOM 7481 C CA . ALA A 1 1080 ? -5.408 1.608 34.799 1.00 96.12 1080 ALA A CA 1
ATOM 7482 C C . ALA A 1 1080 ? -5.241 2.510 36.034 1.00 96.12 1080 ALA A C 1
ATOM 7484 O O . ALA A 1 1080 ? -6.191 3.179 36.456 1.00 96.12 1080 ALA A O 1
ATOM 7485 N N . ASN A 1 1081 ? -4.031 2.578 36.586 1.00 95.06 1081 ASN A N 1
ATOM 7486 C CA . ASN A 1 1081 ? -3.626 3.760 37.345 1.00 95.06 1081 ASN A CA 1
ATOM 7487 C C . ASN A 1 1081 ? -3.177 4.883 36.395 1.00 95.06 1081 ASN A C 1
ATOM 7489 O O . ASN A 1 1081 ? -2.931 4.667 35.207 1.00 95.06 1081 ASN A O 1
ATOM 7493 N N . GLU A 1 1082 ? -3.094 6.108 36.904 1.00 95.44 1082 GLU A N 1
ATOM 7494 C CA . GLU A 1 1082 ? -2.757 7.276 36.091 1.00 95.44 1082 GLU A CA 1
ATOM 7495 C C . GLU A 1 1082 ? -1.351 7.182 35.473 1.00 95.44 1082 GLU A C 1
ATOM 7497 O O . GLU A 1 1082 ? -1.135 7.675 34.366 1.00 95.44 1082 GLU A O 1
ATOM 7502 N N . ALA A 1 1083 ? -0.397 6.537 36.153 1.00 95.00 1083 ALA A N 1
ATOM 7503 C CA . ALA A 1 1083 ? 0.957 6.365 35.633 1.00 95.00 1083 ALA A CA 1
ATOM 7504 C C . ALA A 1 1083 ? 0.998 5.366 34.460 1.00 95.00 1083 ALA A C 1
ATOM 7506 O O . ALA A 1 1083 ? 1.621 5.652 33.442 1.00 95.00 1083 ALA A O 1
ATOM 7507 N N . GLU A 1 1084 ? 0.291 4.239 34.571 1.00 95.75 1084 GLU A N 1
ATOM 7508 C CA . GLU A 1 1084 ? 0.076 3.265 33.493 1.00 95.75 1084 GLU A CA 1
ATOM 7509 C C . GLU A 1 1084 ? -0.579 3.935 32.280 1.00 95.75 1084 GLU A C 1
ATOM 7511 O O . GLU A 1 1084 ? -0.051 3.864 31.171 1.00 95.75 1084 GLU A O 1
ATOM 7516 N N . TRP A 1 1085 ? -1.682 4.657 32.498 1.00 96.88 1085 TRP A N 1
ATOM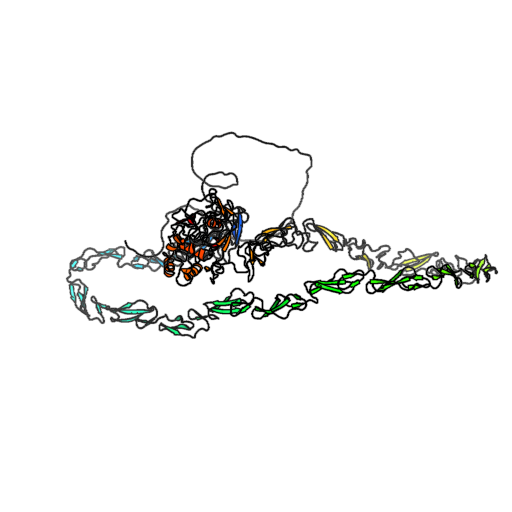 7517 C CA . TRP A 1 1085 ? -2.393 5.363 31.433 1.00 96.88 1085 TRP A CA 1
ATOM 7518 C C . TRP A 1 1085 ? -1.493 6.388 30.727 1.00 96.88 1085 TRP A C 1
ATOM 7520 O O . TRP A 1 1085 ? -1.404 6.421 29.498 1.00 96.88 1085 TRP A O 1
ATOM 7530 N N . ASN A 1 1086 ? -0.772 7.209 31.499 1.00 95.62 1086 ASN A N 1
ATOM 7531 C CA . ASN A 1 1086 ? 0.068 8.266 30.946 1.00 95.62 1086 ASN A CA 1
ATOM 7532 C C . ASN A 1 1086 ? 1.295 7.712 30.209 1.00 95.62 1086 ASN A C 1
ATOM 7534 O O . ASN A 1 1086 ? 1.666 8.303 29.198 1.00 95.62 1086 ASN A O 1
ATOM 7538 N N . LEU A 1 1087 ? 1.890 6.596 30.646 1.00 94.50 1087 LEU A N 1
ATOM 7539 C CA . LEU A 1 1087 ? 2.971 5.937 29.905 1.00 94.50 1087 LEU A CA 1
ATOM 7540 C C . LEU A 1 1087 ? 2.508 5.538 28.496 1.00 94.50 1087 LEU A C 1
ATOM 7542 O O . LEU A 1 1087 ? 3.195 5.817 27.511 1.00 94.50 1087 LEU A O 1
ATOM 7546 N N . VAL A 1 1088 ? 1.325 4.927 28.400 1.00 95.06 1088 VAL A N 1
ATOM 7547 C CA . VAL A 1 1088 ? 0.739 4.472 27.130 1.00 95.06 1088 VAL A CA 1
ATOM 7548 C C . VAL A 1 1088 ? 0.444 5.655 26.214 1.00 95.06 1088 VAL A C 1
ATOM 7550 O O . VAL A 1 1088 ? 0.826 5.627 25.045 1.00 95.06 1088 VAL A O 1
ATOM 7553 N N . ALA A 1 1089 ? -0.162 6.715 26.754 1.00 95.56 1089 ALA A N 1
ATOM 7554 C CA . ALA A 1 1089 ? -0.467 7.928 26.004 1.00 95.56 1089 ALA A CA 1
ATOM 7555 C C . ALA A 1 1089 ? 0.795 8.696 25.563 1.00 95.56 1089 ALA A C 1
ATOM 7557 O O . ALA A 1 1089 ? 0.844 9.180 24.440 1.00 95.56 1089 ALA A O 1
ATOM 7558 N N . ALA A 1 1090 ? 1.830 8.792 26.408 1.00 93.12 1090 ALA A N 1
ATOM 7559 C CA . ALA A 1 1090 ? 3.064 9.520 26.091 1.00 93.12 1090 ALA A CA 1
ATOM 7560 C C . ALA A 1 1090 ? 4.010 8.747 25.154 1.00 93.12 1090 ALA A C 1
ATOM 7562 O O . ALA A 1 1090 ? 4.810 9.369 24.460 1.00 93.12 1090 ALA A O 1
ATOM 7563 N N . GLY A 1 1091 ? 3.924 7.414 25.099 1.00 83.75 1091 GLY A N 1
ATOM 7564 C CA . GLY A 1 1091 ? 4.567 6.617 24.050 1.00 83.75 1091 GLY A CA 1
ATOM 7565 C C . GLY A 1 1091 ? 6.060 6.305 24.231 1.00 83.75 1091 GLY A C 1
ATOM 7566 O O . GLY A 1 1091 ? 6.705 5.930 23.253 1.00 83.75 1091 GLY A O 1
ATOM 7567 N N . GLY A 1 1092 ? 6.642 6.420 25.430 1.00 71.06 1092 GLY A N 1
ATOM 7568 C CA . GLY A 1 1092 ? 8.035 5.996 25.630 1.00 71.06 1092 GLY A CA 1
ATOM 7569 C C . GLY A 1 1092 ? 8.724 6.483 26.908 1.00 71.06 1092 GLY A C 1
ATOM 7570 O O . GLY A 1 1092 ? 8.119 7.205 27.702 1.00 71.06 1092 GLY A O 1
ATOM 7571 N N . PRO A 1 1093 ? 9.997 6.089 27.107 1.00 75.25 1093 PRO A N 1
ATOM 7572 C CA . PRO A 1 1093 ? 10.819 6.524 28.234 1.00 75.25 1093 PRO A CA 1
ATOM 7573 C C . PRO A 1 1093 ? 11.232 7.998 28.139 1.00 75.25 1093 PRO A C 1
ATOM 7575 O O . PRO A 1 1093 ? 11.363 8.570 27.051 1.00 75.25 1093 PRO A O 1
ATOM 7578 N N . ALA A 1 1094 ? 11.497 8.603 29.296 1.00 67.88 1094 ALA A N 1
ATOM 7579 C CA . ALA A 1 1094 ? 11.953 9.988 29.389 1.00 67.88 1094 ALA A CA 1
ATOM 7580 C C . ALA A 1 1094 ? 13.402 10.182 28.886 1.00 67.88 1094 ALA A C 1
ATOM 7582 O O . ALA A 1 1094 ? 14.237 9.302 29.095 1.00 67.88 1094 ALA A O 1
ATOM 7583 N N . PRO A 1 1095 ? 13.764 11.360 28.337 1.00 57.28 1095 PRO A N 1
ATOM 7584 C CA . PRO A 1 1095 ? 12.884 12.404 27.804 1.00 57.28 1095 PRO A CA 1
ATOM 7585 C C . PRO A 1 1095 ? 12.561 12.199 26.310 1.00 57.28 1095 PRO A C 1
ATOM 7587 O O . PRO A 1 1095 ? 11.529 12.663 25.840 1.00 57.28 1095 PRO A O 1
ATOM 7590 N N . ALA A 1 1096 ? 13.419 11.496 25.562 1.00 61.31 1096 ALA A N 1
ATOM 7591 C CA . ALA A 1 1096 ? 13.359 11.425 24.098 1.00 61.31 1096 ALA A CA 1
ATOM 7592 C C . ALA A 1 1096 ? 12.193 10.580 23.545 1.00 61.31 1096 ALA A C 1
ATOM 7594 O O . ALA A 1 1096 ? 11.807 10.747 22.392 1.00 61.31 1096 ALA A O 1
ATOM 7595 N N . GLY A 1 1097 ? 11.630 9.668 24.343 1.00 69.38 1097 GLY A N 1
ATOM 7596 C CA . GLY A 1 1097 ? 10.529 8.800 23.925 1.00 69.38 1097 GLY A CA 1
ATOM 7597 C C . GLY A 1 1097 ? 9.129 9.383 24.129 1.00 69.38 1097 GLY A C 1
ATOM 7598 O O . GLY A 1 1097 ? 8.173 8.758 23.678 1.00 69.38 1097 GLY A O 1
ATOM 7599 N N . GLN A 1 1098 ? 8.988 10.527 24.808 1.00 89.44 1098 GLN A N 1
ATOM 7600 C CA . GLN A 1 1098 ? 7.694 11.047 25.264 1.00 89.44 1098 GLN A CA 1
ATOM 7601 C C . GLN A 1 1098 ? 7.114 12.137 24.364 1.00 89.44 1098 GLN A C 1
ATOM 7603 O O . GLN A 1 1098 ? 7.810 13.083 24.003 1.00 89.44 1098 GLN A O 1
ATOM 7608 N N . ARG A 1 1099 ? 5.820 12.009 24.055 1.00 92.12 1099 ARG A N 1
ATOM 7609 C CA . ARG A 1 1099 ? 5.080 12.816 23.077 1.00 92.12 1099 ARG A CA 1
ATOM 7610 C C . ARG A 1 1099 ? 4.055 13.765 23.711 1.00 92.12 1099 ARG A C 1
ATOM 7612 O O . ARG A 1 1099 ? 3.510 13.478 24.779 1.00 92.12 1099 ARG A O 1
ATOM 7619 N N . TYR A 1 1100 ? 3.781 14.888 23.046 1.00 93.75 1100 TYR A N 1
ATOM 7620 C CA . TYR A 1 1100 ? 2.794 15.889 23.467 1.00 93.75 1100 TYR A CA 1
ATOM 7621 C C . TYR A 1 1100 ? 1.349 15.380 23.314 1.00 93.75 1100 TYR A C 1
ATOM 7623 O O . TYR A 1 1100 ? 0.625 15.314 24.305 1.00 93.75 1100 TYR A O 1
ATOM 7631 N N . TYR A 1 1101 ? 0.972 14.917 22.120 1.00 95.69 1101 TYR A N 1
ATOM 7632 C CA . TYR A 1 1101 ? -0.186 14.051 21.859 1.00 95.69 1101 TYR A CA 1
ATOM 7633 C C . TYR A 1 1101 ? 0.277 12.601 21.627 1.00 95.69 1101 TYR A C 1
ATOM 7635 O O . TYR A 1 1101 ? 1.440 12.393 21.276 1.00 95.69 1101 TYR A O 1
ATOM 7643 N N . PRO A 1 1102 ? -0.603 11.585 21.730 1.00 95.19 1102 PRO A N 1
ATOM 7644 C CA . PRO A 1 1102 ? -0.256 10.186 21.443 1.00 95.19 1102 PRO A CA 1
ATOM 7645 C C . PRO A 1 1102 ? 0.480 9.941 20.115 1.00 95.19 1102 PRO A C 1
ATOM 7647 O O . PRO A 1 1102 ? 1.382 9.097 20.039 1.00 95.19 1102 PRO A O 1
ATOM 7650 N N . TRP A 1 1103 ? 0.134 10.718 19.088 1.00 94.06 1103 TRP A N 1
ATOM 7651 C CA . TRP A 1 1103 ? 0.668 10.636 17.728 1.00 94.06 1103 TRP A CA 1
ATOM 7652 C C . TRP A 1 1103 ? 1.832 11.595 17.427 1.00 94.06 1103 TRP A C 1
ATOM 7654 O O . TRP A 1 1103 ? 2.433 11.454 16.365 1.00 94.06 1103 TRP A O 1
ATOM 7664 N N . SER A 1 1104 ? 2.174 12.554 18.304 1.00 92.88 1104 SER A N 1
ATOM 7665 C CA . SER A 1 1104 ? 3.097 13.649 17.948 1.00 92.88 1104 SER A CA 1
ATOM 7666 C C . SER A 1 1104 ? 4.448 13.148 17.427 1.00 92.88 1104 SER A C 1
ATOM 7668 O O . SER A 1 1104 ? 5.198 12.466 18.136 1.00 92.88 1104 SER A O 1
ATOM 7670 N N . PHE A 1 1105 ? 4.774 13.557 16.201 1.00 87.50 1105 PHE A N 1
ATOM 7671 C CA . PHE A 1 1105 ? 6.087 13.419 15.585 1.00 87.50 1105 PHE A CA 1
ATOM 7672 C C . PHE A 1 1105 ? 6.432 14.726 14.835 1.00 87.50 1105 PHE A C 1
ATOM 7674 O O . PHE A 1 1105 ? 5.638 15.136 13.989 1.00 87.50 1105 PHE A O 1
ATOM 7681 N N . PRO A 1 1106 ? 7.551 15.419 15.146 1.00 89.25 1106 PRO A N 1
ATOM 7682 C CA . PRO A 1 1106 ? 8.445 15.183 16.285 1.00 89.25 1106 PRO A CA 1
ATOM 7683 C C . PRO A 1 1106 ? 7.688 15.226 17.622 1.00 89.25 1106 PRO A C 1
ATOM 7685 O O . PRO A 1 1106 ? 6.564 15.719 17.703 1.00 89.25 1106 PRO A O 1
ATOM 7688 N N . SER A 1 1107 ? 8.273 14.672 18.683 1.00 87.88 1107 SER A N 1
ATOM 7689 C CA . SER A 1 1107 ? 7.534 14.382 19.921 1.00 87.88 1107 SER A CA 1
ATOM 7690 C C . SER A 1 1107 ? 6.966 15.618 20.637 1.00 87.88 1107 SER A C 1
ATOM 7692 O O . SER A 1 1107 ? 5.948 15.516 21.320 1.00 87.88 1107 SER A O 1
ATOM 7694 N N . SER A 1 1108 ? 7.562 16.792 20.425 1.00 89.00 1108 SER A N 1
ATOM 7695 C CA . SER A 1 1108 ? 7.086 18.098 20.898 1.00 89.00 1108 SER A CA 1
ATOM 7696 C C . SER A 1 1108 ? 5.953 18.713 20.064 1.00 89.00 1108 SER A C 1
ATOM 7698 O O . SER A 1 1108 ? 5.440 19.763 20.444 1.00 89.00 1108 SER A O 1
ATOM 7700 N N . SER A 1 1109 ? 5.568 18.105 18.935 1.00 91.94 1109 SER A N 1
ATOM 7701 C CA . SER A 1 1109 ? 4.582 18.672 18.012 1.00 91.94 1109 SER A CA 1
ATOM 7702 C C . SER A 1 1109 ? 3.209 18.830 18.666 1.00 91.94 1109 SER A C 1
ATOM 7704 O O . SER A 1 1109 ? 2.619 17.861 19.149 1.00 91.94 1109 SER A O 1
ATOM 7706 N N . THR A 1 1110 ? 2.690 20.054 18.627 1.00 93.31 1110 THR A N 1
ATOM 7707 C CA . THR A 1 1110 ? 1.337 20.431 19.059 1.00 93.31 1110 THR A CA 1
ATOM 7708 C C . THR A 1 1110 ? 0.332 20.425 17.899 1.00 93.31 1110 THR A C 1
ATOM 7710 O O . THR A 1 1110 ? -0.782 20.924 18.047 1.00 93.31 1110 THR A O 1
ATOM 7713 N N . ALA A 1 1111 ? 0.707 19.874 16.738 1.00 91.25 1111 ALA A N 1
ATOM 7714 C CA . ALA A 1 1111 ? -0.187 19.740 15.595 1.00 91.25 1111 ALA A CA 1
ATOM 7715 C C . ALA A 1 1111 ? -1.276 18.683 15.853 1.00 91.25 1111 ALA A C 1
ATOM 7717 O O . ALA A 1 1111 ? -1.014 17.602 16.392 1.00 91.25 1111 ALA A O 1
ATOM 7718 N N . ILE A 1 1112 ? -2.497 19.002 15.427 1.00 89.81 1112 ILE A N 1
ATOM 7719 C CA . ILE A 1 1112 ? -3.660 18.120 15.479 1.00 89.81 1112 ILE A CA 1
ATOM 7720 C C . ILE A 1 1112 ? -4.477 18.288 14.198 1.00 89.81 1112 ILE A C 1
ATOM 7722 O O . ILE A 1 1112 ? -4.792 19.405 13.789 1.00 89.81 1112 ILE A O 1
ATOM 7726 N N . ASP A 1 1113 ? -4.807 17.162 13.584 1.00 88.62 1113 ASP A N 1
ATOM 7727 C CA . ASP A 1 1113 ? -5.684 17.032 12.429 1.00 88.62 1113 ASP A CA 1
ATOM 7728 C C . ASP A 1 1113 ? -7.006 16.362 12.869 1.00 88.62 1113 ASP A C 1
ATOM 7730 O O . ASP A 1 1113 ? -6.997 15.530 13.788 1.00 88.62 1113 ASP A O 1
ATOM 7734 N N . PRO A 1 1114 ? -8.158 16.671 12.244 1.00 86.19 1114 PRO A N 1
ATOM 7735 C CA . PRO A 1 1114 ? -9.410 15.959 12.500 1.00 86.19 1114 PRO A CA 1
ATOM 7736 C C . PRO A 1 1114 ? -9.359 14.428 12.338 1.00 86.19 1114 PRO A C 1
ATOM 7738 O O . PRO A 1 1114 ? -10.150 13.716 12.961 1.00 86.19 1114 PRO A O 1
ATOM 7741 N N . GLU A 1 1115 ? -8.417 13.902 11.555 1.00 89.38 1115 GLU A N 1
ATOM 7742 C CA . GLU A 1 1115 ? -8.157 12.468 11.403 1.00 89.38 1115 GLU A CA 1
ATOM 7743 C C . GLU A 1 1115 ? -7.297 11.853 12.527 1.00 89.38 1115 GLU A C 1
ATOM 7745 O O . GLU A 1 1115 ? -7.132 10.630 12.566 1.00 89.38 1115 GLU A O 1
ATOM 7750 N N . ASN A 1 1116 ? -6.784 12.642 13.480 1.00 93.38 1116 ASN A N 1
ATOM 7751 C CA . ASN A 1 1116 ? -6.134 12.104 14.680 1.00 93.38 1116 ASN A CA 1
ATOM 7752 C C . ASN A 1 1116 ? -7.146 11.712 15.769 1.00 93.38 1116 ASN A C 1
ATOM 7754 O O . ASN A 1 1116 ? -6.997 10.667 16.392 1.00 93.38 1116 ASN A O 1
ATOM 7758 N N . ALA A 1 1117 ? -8.171 12.524 16.037 1.00 95.12 1117 ALA A N 1
ATOM 7759 C CA . ALA A 1 1117 ? -9.055 12.310 17.188 1.00 95.12 1117 ALA A CA 1
ATOM 7760 C C . ALA A 1 1117 ? -10.455 12.905 16.989 1.00 95.12 1117 ALA A C 1
ATOM 7762 O O . ALA A 1 1117 ? -10.631 13.849 16.221 1.00 95.12 1117 ALA A O 1
ATOM 7763 N N . SER A 1 1118 ? -11.433 12.386 17.741 1.00 95.06 1118 SER A N 1
ATOM 7764 C CA . SER A 1 1118 ? -12.750 13.018 17.896 1.00 95.06 1118 SER A CA 1
ATOM 7765 C C . SER A 1 1118 ? -12.735 13.992 19.080 1.00 95.06 1118 SER A C 1
ATOM 7767 O O . SER A 1 1118 ? -12.546 13.571 20.223 1.00 95.06 1118 SER A O 1
ATOM 7769 N N . TYR A 1 1119 ? -12.896 15.285 18.813 1.00 95.00 1119 TYR A N 1
ATOM 7770 C CA . TYR A 1 1119 ? -12.838 16.379 19.785 1.00 95.00 1119 TYR A CA 1
ATOM 7771 C C . TYR A 1 1119 ? -13.683 17.585 19.342 1.00 95.00 1119 TYR A C 1
ATOM 7773 O O . TYR A 1 1119 ? -14.181 17.648 18.217 1.00 95.00 1119 TYR A O 1
ATOM 7781 N N . SER A 1 1120 ? -13.832 18.562 20.236 1.00 94.00 1120 SER A N 1
ATOM 7782 C CA . SER A 1 1120 ? -14.542 19.810 19.974 1.00 94.00 1120 SER A CA 1
ATOM 7783 C C . SER A 1 1120 ? -13.594 20.842 19.369 1.00 94.00 1120 SER A C 1
ATOM 7785 O O . SER A 1 1120 ? -12.561 21.203 19.935 1.00 94.00 1120 SER A O 1
ATOM 7787 N N . THR A 1 1121 ? -13.944 21.351 18.198 1.00 89.38 1121 THR A N 1
ATOM 7788 C CA . THR A 1 1121 ? -13.255 22.477 17.567 1.00 89.38 1121 THR A CA 1
ATOM 7789 C C . THR A 1 1121 ? -13.535 23.788 18.310 1.00 89.38 1121 THR A C 1
ATOM 7791 O O . THR A 1 1121 ? -14.494 23.923 19.071 1.00 89.38 1121 THR A O 1
ATOM 7794 N N . SER A 1 1122 ? -12.716 24.812 18.059 1.00 86.50 1122 SER A N 1
ATOM 7795 C CA . SER A 1 1122 ? -12.874 26.141 18.670 1.00 86.50 1122 SER A CA 1
ATOM 7796 C C . SER A 1 1122 ? -14.194 26.847 18.314 1.00 86.50 1122 SER A C 1
ATOM 7798 O O . SER A 1 1122 ? -14.590 27.774 19.018 1.00 86.50 1122 SER A O 1
ATOM 7800 N N . SER A 1 1123 ? -14.900 26.404 17.265 1.00 84.69 1123 SER A N 1
ATOM 7801 C CA . SER A 1 1123 ? -16.243 26.875 16.896 1.00 84.69 1123 SER A CA 1
ATOM 7802 C C . SER A 1 1123 ? -17.376 26.181 17.672 1.00 84.69 1123 SER A C 1
ATOM 7804 O O . SER A 1 1123 ? -18.543 26.529 17.484 1.00 84.69 1123 SER A O 1
ATOM 7806 N N . GLY A 1 1124 ? -17.058 25.215 18.543 1.00 83.19 1124 GLY A N 1
ATOM 7807 C CA . GLY A 1 1124 ? -18.033 24.418 19.293 1.00 83.19 1124 GLY A CA 1
ATOM 7808 C C . GLY A 1 1124 ? -18.681 23.290 18.482 1.00 83.19 1124 GLY A C 1
ATOM 7809 O O . GLY A 1 1124 ? -19.737 22.796 18.875 1.00 83.19 1124 GLY A O 1
ATOM 7810 N N . GLN A 1 1125 ? -18.081 22.909 17.350 1.00 89.62 1125 GLN A N 1
ATOM 7811 C CA . GLN A 1 1125 ? -18.472 21.744 16.552 1.00 89.62 1125 GLN A CA 1
ATOM 7812 C C . GLN A 1 1125 ? -17.545 20.568 16.857 1.00 89.62 1125 GLN A C 1
ATOM 7814 O O . GLN A 1 1125 ? -16.329 20.737 16.913 1.00 89.62 1125 GLN A O 1
ATOM 7819 N N . CYS A 1 1126 ? -18.105 19.381 17.008 1.00 92.25 1126 CYS A N 1
ATOM 7820 C CA . CYS A 1 1126 ? -17.378 18.126 17.049 1.00 92.25 1126 CYS A CA 1
ATOM 7821 C C . CYS A 1 1126 ? -16.973 17.725 15.619 1.00 92.25 1126 CYS A C 1
ATOM 7823 O O . CYS A 1 1126 ? -17.583 18.162 14.644 1.00 92.25 1126 CYS A O 1
ATOM 7825 N N . ASN A 1 1127 ? -15.894 16.958 15.488 1.00 90.81 1127 ASN A N 1
ATOM 7826 C CA . ASN A 1 1127 ? -15.278 16.596 14.205 1.00 90.81 1127 ASN A CA 1
ATOM 7827 C C . ASN A 1 1127 ? -15.308 15.078 13.922 1.00 90.81 1127 ASN A C 1
ATOM 7829 O O . ASN A 1 1127 ? -14.561 14.587 13.070 1.00 90.81 1127 ASN A O 1
ATOM 7833 N N . GLY A 1 1128 ? -16.094 14.313 14.681 1.00 87.31 1128 GLY A N 1
ATOM 7834 C CA . GLY A 1 1128 ? -15.972 12.860 14.721 1.00 87.31 1128 GLY A CA 1
ATOM 7835 C C . GLY A 1 1128 ? -16.572 12.183 13.491 1.00 87.31 1128 GLY A C 1
ATOM 7836 O O . GLY A 1 1128 ? -15.952 11.284 12.928 1.00 87.31 1128 GLY A O 1
ATOM 7837 N N . ASP A 1 1129 ? -17.747 12.633 13.041 1.00 87.81 1129 ASP A N 1
ATOM 7838 C CA . ASP A 1 1129 ? -18.387 12.128 11.815 1.00 87.81 1129 ASP A CA 1
ATOM 7839 C C . ASP A 1 1129 ? -18.111 12.988 10.563 1.00 87.81 1129 ASP A C 1
ATOM 7841 O O . ASP A 1 1129 ? -18.500 12.610 9.457 1.00 87.81 1129 ASP A O 1
ATOM 7845 N N . GLY A 1 1130 ? -17.406 14.113 10.729 1.00 85.88 1130 GLY A N 1
ATOM 7846 C CA . GLY A 1 1130 ? -17.102 15.074 9.666 1.00 85.88 1130 GLY A CA 1
ATOM 7847 C C . GLY A 1 1130 ? -18.255 16.022 9.311 1.00 85.88 1130 GLY A C 1
ATOM 7848 O O . GLY A 1 1130 ? -18.146 16.755 8.326 1.00 85.88 1130 GLY A O 1
ATOM 7849 N N . LEU A 1 1131 ? -19.352 16.032 10.078 1.00 87.12 1131 LEU A N 1
ATOM 7850 C CA . LEU A 1 1131 ? -20.513 16.893 9.860 1.00 87.12 1131 LEU A CA 1
ATOM 7851 C C . LEU A 1 1131 ? -20.614 18.008 10.921 1.00 87.12 1131 LEU A C 1
ATOM 7853 O O . LEU A 1 1131 ? -20.181 17.842 12.058 1.00 87.12 1131 LEU A O 1
ATOM 7857 N N . PRO A 1 1132 ? -21.228 19.165 10.601 1.00 85.38 1132 PRO A N 1
ATOM 7858 C CA . PRO A 1 1132 ? -21.404 20.238 11.576 1.00 85.38 1132 PRO A CA 1
ATOM 7859 C C . PRO A 1 1132 ? -22.369 19.865 12.710 1.00 85.38 1132 PRO A C 1
ATOM 7861 O O . PRO A 1 1132 ? -23.579 19.746 12.503 1.00 85.38 1132 PRO A O 1
ATOM 7864 N N . GLY A 1 1133 ? -21.862 19.791 13.938 1.00 88.69 1133 GLY A N 1
ATOM 7865 C CA . GLY A 1 1133 ? -22.680 19.625 15.137 1.00 88.69 1133 GLY A CA 1
ATOM 7866 C C . GLY A 1 1133 ? -21.910 18.951 16.262 1.00 88.69 1133 GLY A C 1
ATOM 7867 O O . GLY A 1 1133 ? -20.693 18.905 16.233 1.00 88.69 1133 GLY A O 1
ATOM 7868 N N . CYS A 1 1134 ? -22.628 18.443 17.257 1.00 89.81 1134 CYS A N 1
ATOM 7869 C CA . CYS A 1 1134 ? -22.115 17.439 18.183 1.00 89.81 1134 CYS A CA 1
ATOM 7870 C C . CYS A 1 1134 ? -23.248 16.444 18.421 1.00 89.81 1134 CYS A C 1
ATOM 7872 O O . CYS A 1 1134 ? -24.302 16.801 18.963 1.00 89.81 1134 CYS A O 1
ATOM 7874 N N . THR A 1 1135 ? -23.056 15.197 18.016 1.00 92.25 1135 THR A N 1
ATOM 7875 C CA . THR A 1 1135 ? -24.063 14.136 18.067 1.00 92.25 1135 THR A CA 1
ATOM 7876 C C . THR A 1 1135 ? -23.457 12.832 18.595 1.00 92.25 1135 THR A C 1
ATOM 7878 O O . THR A 1 1135 ? -22.268 12.742 18.875 1.00 92.25 1135 THR A O 1
ATOM 7881 N N . VAL A 1 1136 ? -24.264 11.775 18.726 1.00 91.56 1136 VAL A N 1
ATOM 7882 C CA . VAL A 1 1136 ? -23.734 10.433 19.036 1.00 91.56 1136 VAL A CA 1
ATOM 7883 C C . VAL A 1 1136 ? -22.924 9.832 17.871 1.00 91.56 1136 VAL A C 1
ATOM 7885 O O . VAL A 1 1136 ? -22.206 8.854 18.068 1.00 91.56 1136 VAL A O 1
ATOM 7888 N N . ALA A 1 1137 ? -23.018 10.394 16.658 1.00 91.62 1137 ALA A N 1
ATOM 7889 C CA . ALA A 1 1137 ? -22.217 9.951 15.521 1.00 91.62 1137 ALA A CA 1
ATOM 7890 C C . ALA A 1 1137 ? -20.745 10.382 15.648 1.00 91.62 1137 ALA A C 1
ATOM 7892 O O . ALA A 1 1137 ? -19.870 9.616 15.238 1.00 91.62 1137 ALA A O 1
ATOM 7893 N N . ASP A 1 1138 ? -20.483 11.509 16.318 1.00 93.69 1138 ASP A N 1
ATOM 7894 C CA . ASP A 1 1138 ? -19.142 12.005 16.643 1.00 93.69 1138 ASP A CA 1
ATOM 7895 C C . ASP A 1 1138 ? -18.384 11.145 17.660 1.00 93.69 1138 ASP A C 1
ATOM 7897 O O . ASP A 1 1138 ? -17.154 11.148 17.675 1.00 93.69 1138 ASP A O 1
ATOM 7901 N N . LEU A 1 1139 ? -19.094 10.375 18.492 1.00 94.12 1139 LEU A N 1
ATOM 7902 C CA . LEU A 1 1139 ? -18.508 9.344 19.356 1.00 94.12 1139 LEU A CA 1
ATOM 7903 C C . LEU A 1 1139 ? -18.114 8.127 18.517 1.00 94.12 1139 LEU A C 1
ATOM 7905 O O . LEU A 1 1139 ? -18.791 7.094 18.534 1.00 94.12 1139 LEU A O 1
ATOM 7909 N N . ILE A 1 1140 ? -17.093 8.318 17.684 1.00 94.81 1140 ILE A N 1
ATOM 7910 C CA . ILE A 1 1140 ? -16.620 7.415 16.633 1.00 94.81 1140 ILE A CA 1
ATOM 7911 C C . ILE A 1 1140 ? -16.446 5.968 17.104 1.00 94.81 1140 ILE A C 1
ATOM 7913 O O . ILE A 1 1140 ? -16.239 5.672 18.284 1.00 94.81 1140 ILE A O 1
ATOM 7917 N N . ARG A 1 1141 ? -16.530 5.043 16.142 1.00 95.25 1141 ARG A N 1
ATOM 7918 C CA . ARG A 1 1141 ? -16.214 3.630 16.383 1.00 95.25 1141 ARG A CA 1
ATOM 7919 C C . ARG A 1 1141 ? -14.770 3.518 16.867 1.00 95.25 1141 ARG A C 1
ATOM 7921 O O . ARG A 1 1141 ? -13.899 4.226 16.365 1.00 95.25 1141 ARG A O 1
ATOM 7928 N N . VAL A 1 1142 ? -14.513 2.614 17.802 1.00 96.31 1142 VAL A N 1
ATOM 7929 C CA . VAL A 1 1142 ? -13.158 2.441 18.334 1.00 96.31 1142 VAL A CA 1
ATOM 7930 C C . VAL A 1 1142 ? -12.216 1.906 17.249 1.00 96.31 1142 VAL A C 1
ATOM 7932 O O . VAL A 1 1142 ? -12.539 0.980 16.496 1.00 96.31 1142 VAL A O 1
ATOM 7935 N N . GLY A 1 1143 ? -11.042 2.515 17.148 1.00 92.50 1143 GLY A N 1
ATOM 7936 C CA . GLY A 1 1143 ? -10.043 2.271 16.123 1.00 92.50 1143 GLY A CA 1
ATOM 7937 C C . GLY A 1 1143 ? -10.268 2.978 14.792 1.00 92.50 1143 GLY A C 1
ATOM 7938 O O . GLY A 1 1143 ? -9.553 2.649 13.843 1.00 92.50 1143 GLY A O 1
ATOM 7939 N N . TRP A 1 1144 ? -11.226 3.902 14.684 1.00 90.50 1144 TRP A N 1
ATOM 7940 C CA . TRP A 1 1144 ? -11.535 4.590 13.428 1.00 90.50 1144 TRP A CA 1
ATOM 7941 C C . TRP A 1 1144 ? -10.450 5.587 12.991 1.00 90.50 1144 TRP A C 1
ATOM 7943 O O . TRP A 1 1144 ? -10.279 5.791 11.789 1.00 90.50 1144 TRP A O 1
ATOM 7953 N N . ARG A 1 1145 ? -9.680 6.164 13.929 1.00 91.56 1145 ARG A N 1
ATOM 7954 C CA . ARG A 1 1145 ? -8.632 7.164 13.645 1.00 91.56 1145 ARG A CA 1
ATOM 7955 C C . ARG A 1 1145 ? -7.217 6.579 13.835 1.00 91.56 1145 ARG A C 1
ATOM 7957 O O . ARG A 1 1145 ? -6.588 6.817 14.865 1.00 91.56 1145 ARG A O 1
ATOM 7964 N N . PRO A 1 1146 ? -6.659 5.818 12.866 1.00 90.50 1146 PRO A N 1
ATOM 7965 C CA . PRO A 1 1146 ? -5.327 5.210 12.993 1.00 90.50 1146 PRO A CA 1
ATOM 7966 C C . PRO A 1 1146 ? -4.185 6.223 13.100 1.00 90.50 1146 PRO A C 1
ATOM 7968 O O . PRO A 1 1146 ? -3.170 5.923 13.720 1.00 90.50 1146 PRO A O 1
ATOM 7971 N N . LEU A 1 1147 ? -4.359 7.435 12.560 1.00 90.94 1147 LEU A N 1
ATOM 7972 C CA . LEU A 1 1147 ? -3.393 8.524 12.730 1.00 90.94 1147 LEU A CA 1
ATOM 7973 C C . LEU A 1 1147 ? -3.368 9.064 14.172 1.00 90.94 1147 LEU A C 1
ATOM 7975 O O . LEU A 1 1147 ? -2.469 9.819 14.521 1.00 90.94 1147 LEU A O 1
ATOM 7979 N N . GLY A 1 1148 ? -4.339 8.691 15.010 1.00 92.12 1148 GLY A N 1
ATOM 7980 C CA . GLY A 1 1148 ? -4.404 9.017 16.434 1.00 92.12 1148 GLY A CA 1
ATOM 7981 C C . GLY A 1 1148 ? -3.773 7.993 17.373 1.00 92.12 1148 GLY A C 1
ATOM 7982 O O . GLY A 1 1148 ? -3.830 8.165 18.591 1.00 92.12 1148 GLY A O 1
ATOM 7983 N N . TYR A 1 1149 ? -3.237 6.888 16.851 1.00 93.44 1149 TYR A N 1
ATOM 7984 C CA . TYR A 1 1149 ? -2.777 5.796 17.704 1.00 93.44 1149 TYR A CA 1
ATOM 7985 C C . TYR A 1 1149 ? -1.506 6.182 18.481 1.00 93.44 1149 TYR A C 1
ATOM 7987 O O . TYR A 1 1149 ? -0.646 6.927 18.002 1.00 93.44 1149 TYR A O 1
ATOM 7995 N N . THR A 1 1150 ? -1.360 5.639 19.692 1.00 92.75 1150 THR A N 1
ATOM 7996 C CA . THR A 1 1150 ? -0.106 5.738 20.457 1.00 92.75 1150 THR A CA 1
ATOM 7997 C C . THR A 1 1150 ? 1.032 5.032 19.718 1.00 92.75 1150 THR A C 1
ATOM 7999 O O . THR A 1 1150 ? 0.806 4.177 18.861 1.00 92.75 1150 THR A O 1
ATOM 8002 N N . ARG A 1 1151 ? 2.284 5.277 20.131 1.00 87.31 1151 ARG A N 1
ATOM 8003 C CA . ARG A 1 1151 ? 3.442 4.482 19.670 1.00 87.31 1151 ARG A CA 1
ATOM 8004 C C . ARG A 1 1151 ? 3.260 2.970 19.876 1.00 87.31 1151 ARG A C 1
ATOM 8006 O O . ARG A 1 1151 ? 3.775 2.184 19.093 1.00 87.31 1151 ARG A O 1
ATOM 8013 N N . TYR A 1 1152 ? 2.540 2.573 20.923 1.00 86.81 1152 TYR A N 1
ATOM 8014 C CA . TYR A 1 1152 ? 2.264 1.175 21.258 1.00 86.81 1152 TYR A CA 1
ATOM 8015 C C . TYR A 1 1152 ? 1.031 0.611 20.505 1.00 86.81 1152 TYR A C 1
ATOM 8017 O O . TYR A 1 1152 ? 0.768 -0.595 20.530 1.00 86.81 1152 TYR A O 1
ATOM 8025 N N . GLY A 1 1153 ? 0.295 1.457 19.775 1.00 89.06 1153 GLY A N 1
ATOM 8026 C CA . GLY A 1 1153 ? -0.838 1.090 18.923 1.00 89.06 1153 GLY A CA 1
ATOM 8027 C C . GLY A 1 1153 ? -2.200 1.027 19.620 1.00 89.06 1153 GLY A C 1
ATOM 8028 O O . GLY A 1 1153 ? -3.125 0.442 19.055 1.00 89.06 1153 GLY A O 1
ATOM 8029 N N . GLN A 1 1154 ? -2.343 1.598 20.822 1.00 94.25 1154 GLN A N 1
ATOM 8030 C CA . GLN A 1 1154 ? -3.655 1.872 21.421 1.00 94.25 1154 GLN A CA 1
ATOM 8031 C C . GLN A 1 1154 ? -4.328 3.007 20.658 1.00 94.25 1154 GLN A C 1
ATOM 8033 O O . GLN A 1 1154 ? -3.705 4.023 20.345 1.00 94.25 1154 GLN A O 1
ATOM 8038 N N . ALA A 1 1155 ? -5.612 2.821 20.392 1.00 95.31 1155 ALA A N 1
ATOM 8039 C CA . ALA A 1 1155 ? -6.441 3.734 19.635 1.00 95.31 1155 ALA A CA 1
ATOM 8040 C C . ALA A 1 1155 ? -7.222 4.677 20.559 1.00 95.31 1155 ALA A C 1
ATOM 8042 O O . ALA A 1 1155 ? -7.549 4.294 21.685 1.00 95.31 1155 ALA A O 1
ATOM 8043 N N . GLU A 1 1156 ? -7.483 5.898 20.082 1.00 95.62 1156 GLU A N 1
ATOM 8044 C CA . GLU A 1 1156 ? -8.291 6.928 20.758 1.00 95.62 1156 GLU A CA 1
ATOM 8045 C C . GLU A 1 1156 ? -7.913 7.180 22.237 1.00 95.62 1156 GLU A C 1
ATOM 8047 O O . GLU A 1 1156 ? -8.752 7.509 23.060 1.00 95.62 1156 GLU A O 1
ATOM 8052 N N . MET A 1 1157 ? -6.620 7.101 22.584 1.00 96.12 1157 MET A N 1
ATOM 8053 C CA . MET A 1 1157 ? -6.110 7.542 23.902 1.00 96.12 1157 MET A CA 1
ATOM 8054 C C . MET A 1 1157 ? -6.210 9.070 24.105 1.00 96.12 1157 MET A C 1
ATOM 8056 O O . MET A 1 1157 ? -5.842 9.581 25.162 1.00 96.12 1157 MET A O 1
ATOM 8060 N N . ALA A 1 1158 ? -6.669 9.806 23.092 1.00 96.19 1158 ALA A N 1
ATOM 8061 C CA . ALA A 1 1158 ? -7.076 11.194 23.205 1.00 96.19 1158 ALA A CA 1
ATOM 8062 C C . ALA A 1 1158 ? -8.336 11.447 22.363 1.00 96.19 1158 ALA A C 1
ATOM 8064 O O . ALA A 1 1158 ? -8.441 10.967 21.232 1.00 96.19 1158 ALA A O 1
ATOM 8065 N N . GLY A 1 1159 ? -9.270 12.224 22.910 1.00 95.25 1159 GLY A N 1
ATOM 8066 C CA . GLY A 1 1159 ? -10.591 12.456 22.325 1.00 95.25 1159 GLY A CA 1
ATOM 8067 C C . GLY A 1 1159 ? -11.601 11.361 22.679 1.00 95.25 1159 GLY A C 1
ATOM 8068 O O . GLY A 1 1159 ? -11.438 10.664 23.669 1.00 95.25 1159 GLY A O 1
ATOM 8069 N N . ASN A 1 1160 ? -12.672 11.253 21.889 1.00 96.19 1160 ASN A N 1
ATOM 8070 C CA . ASN A 1 1160 ? -13.779 10.298 22.046 1.00 96.19 1160 ASN A CA 1
ATOM 8071 C C . ASN A 1 1160 ? -14.433 10.352 23.448 1.00 96.19 1160 ASN A C 1
ATOM 8073 O O . ASN A 1 1160 ? -15.300 11.208 23.664 1.00 96.19 1160 ASN A O 1
ATOM 8077 N N . VAL A 1 1161 ? -14.015 9.535 24.424 1.00 97.38 1161 VAL A N 1
ATOM 8078 C CA . VAL A 1 1161 ? -14.437 9.651 25.832 1.00 97.38 1161 VAL A CA 1
ATOM 8079 C C . VAL A 1 1161 ? -13.258 9.714 26.802 1.00 97.38 1161 VAL A C 1
ATOM 8081 O O . VAL A 1 1161 ? -12.297 8.964 26.707 1.00 97.38 1161 VAL A O 1
ATOM 8084 N N . ALA A 1 1162 ? -13.382 10.556 27.831 1.00 97.50 1162 ALA A N 1
ATOM 8085 C CA . ALA A 1 1162 ? -12.367 10.654 28.868 1.00 97.50 1162 ALA A CA 1
ATOM 8086 C C . ALA A 1 1162 ? -12.396 9.396 29.737 1.00 97.50 1162 ALA A C 1
ATOM 8088 O O . ALA A 1 1162 ? -13.446 8.993 30.253 1.00 97.50 1162 ALA A O 1
ATOM 8089 N N . GLU A 1 1163 ? -11.234 8.782 29.909 1.00 98.25 1163 GLU A N 1
ATOM 8090 C CA . GLU A 1 1163 ? -11.113 7.464 30.518 1.00 98.25 1163 GLU A CA 1
ATOM 8091 C C . GLU A 1 1163 ? -10.936 7.574 32.034 1.00 98.25 1163 GLU A C 1
ATOM 8093 O O . GLU A 1 1163 ? -10.046 8.276 32.525 1.00 98.25 1163 GLU A O 1
ATOM 8098 N N . TRP A 1 1164 ? -11.781 6.866 32.790 1.00 98.50 1164 TRP A N 1
ATOM 8099 C CA . TRP A 1 1164 ? -11.628 6.721 34.238 1.00 98.50 1164 TRP A CA 1
ATOM 8100 C C . TRP A 1 1164 ? -10.368 5.914 34.588 1.00 98.50 1164 TRP A C 1
ATOM 8102 O O . TRP A 1 1164 ? -10.183 4.802 34.098 1.00 98.50 1164 TRP A O 1
ATOM 8112 N N . VAL A 1 1165 ? -9.556 6.420 35.521 1.00 97.44 1165 VAL A N 1
ATOM 8113 C CA . VAL A 1 1165 ? -8.431 5.679 36.129 1.00 97.44 1165 VAL A CA 1
ATOM 8114 C C . VAL A 1 1165 ? -8.662 5.470 37.630 1.00 97.44 1165 VAL A C 1
ATOM 8116 O O . VAL A 1 1165 ? -9.556 6.075 38.226 1.00 97.44 1165 VAL A O 1
ATOM 8119 N N . VAL A 1 1166 ? -7.898 4.582 38.273 1.00 95.56 1166 VAL A N 1
ATOM 8120 C CA . VAL A 1 1166 ? -8.115 4.224 39.689 1.00 95.56 1166 VAL A CA 1
ATOM 8121 C C . VAL A 1 1166 ? -7.814 5.379 40.660 1.00 95.56 1166 VAL A C 1
ATOM 8123 O O . VAL A 1 1166 ? -8.364 5.419 41.758 1.00 95.56 1166 VAL A O 1
ATOM 8126 N N . ASP A 1 1167 ? -6.970 6.333 40.274 1.00 96.31 1167 ASP A N 1
ATOM 8127 C CA . ASP A 1 1167 ? -6.461 7.401 41.135 1.00 96.31 1167 ASP A CA 1
ATOM 8128 C C . ASP A 1 1167 ? -7.526 8.400 41.619 1.00 96.31 1167 ASP A C 1
ATOM 8130 O O . ASP A 1 1167 ? -8.373 8.889 40.866 1.00 96.31 1167 ASP A O 1
ATOM 8134 N N . TRP A 1 1168 ? -7.431 8.784 42.895 1.00 96.31 1168 TRP A N 1
ATOM 8135 C CA . TRP A 1 1168 ? -7.966 10.060 43.367 1.00 96.31 1168 TRP A CA 1
ATOM 8136 C C . TRP A 1 1168 ? -7.090 11.212 42.870 1.00 96.31 1168 TRP A C 1
ATOM 8138 O O . TRP A 1 1168 ? -5.863 11.136 42.893 1.00 96.31 1168 TRP A O 1
ATOM 8148 N N . TYR A 1 1169 ? -7.714 12.321 42.486 1.00 95.69 1169 TYR A N 1
ATOM 8149 C CA . TYR A 1 1169 ? -6.995 13.515 42.072 1.00 95.69 1169 TYR A CA 1
ATOM 8150 C C . TYR A 1 1169 ? -6.279 14.161 43.263 1.00 95.69 1169 TYR A C 1
ATOM 8152 O O . TYR A 1 1169 ? -6.901 14.719 44.170 1.00 95.69 1169 TYR A O 1
ATOM 8160 N N . ALA A 1 1170 ? -4.953 14.073 43.230 1.00 92.56 1170 ALA A N 1
ATOM 8161 C CA . ALA A 1 1170 ? -4.028 14.633 44.202 1.00 92.56 1170 ALA A CA 1
ATOM 8162 C C . ALA A 1 1170 ? -2.739 15.111 43.503 1.00 92.56 1170 ALA A C 1
ATOM 8164 O O . ALA A 1 1170 ? -2.534 14.895 42.299 1.00 92.56 1170 ALA A O 1
ATOM 8165 N N . ALA A 1 1171 ? -1.852 15.753 44.268 1.00 90.19 1171 ALA A N 1
ATOM 8166 C CA . ALA A 1 1171 ? -0.483 16.014 43.829 1.00 90.19 1171 ALA A CA 1
ATOM 8167 C C . ALA A 1 1171 ? 0.244 14.692 43.520 1.00 90.19 1171 ALA A C 1
ATOM 8169 O O . ALA A 1 1171 ? 0.009 13.680 44.184 1.00 90.19 1171 ALA A O 1
ATOM 8170 N N . TYR A 1 1172 ? 1.126 14.694 42.519 1.00 91.25 1172 TYR A N 1
ATOM 8171 C CA . TYR A 1 1172 ? 1.860 13.494 42.126 1.00 91.25 1172 TYR A CA 1
ATOM 8172 C C . TYR A 1 1172 ? 2.750 12.974 43.269 1.00 91.25 1172 TYR A C 1
ATOM 8174 O O . TYR A 1 1172 ? 3.600 13.688 43.799 1.00 91.25 1172 TYR A O 1
ATOM 8182 N N . MET A 1 1173 ? 2.564 11.701 43.627 1.00 87.88 1173 MET A N 1
ATOM 8183 C CA . MET A 1 1173 ? 3.389 11.000 44.612 1.00 87.88 1173 MET A CA 1
ATOM 8184 C C . MET A 1 1173 ? 4.789 10.746 44.042 1.00 87.88 1173 MET A C 1
ATOM 8186 O O . MET A 1 1173 ? 4.900 10.117 42.991 1.00 87.88 1173 MET A O 1
ATOM 8190 N N . ASN A 1 1174 ? 5.835 11.199 44.736 1.00 88.88 1174 ASN A N 1
ATOM 8191 C CA . ASN A 1 1174 ? 7.242 10.989 44.385 1.00 88.88 1174 ASN A CA 1
ATOM 8192 C C . ASN A 1 1174 ? 8.010 10.396 45.590 1.00 88.88 1174 ASN A C 1
ATOM 8194 O O . ASN A 1 1174 ? 7.788 10.865 46.709 1.00 88.88 1174 ASN A O 1
ATOM 8198 N N . PRO A 1 1175 ? 8.945 9.444 45.392 1.00 90.69 1175 PRO A N 1
ATOM 8199 C CA . PRO A 1 1175 ? 9.205 8.717 44.145 1.00 90.69 1175 PRO A CA 1
ATOM 8200 C C . PRO A 1 1175 ? 8.016 7.822 43.759 1.00 90.69 1175 PRO A C 1
ATOM 8202 O O . PRO A 1 1175 ? 7.255 7.390 44.623 1.00 90.69 1175 PRO A O 1
ATOM 8205 N N . CYS A 1 1176 ? 7.852 7.540 42.465 1.00 93.38 1176 CYS A N 1
ATOM 8206 C CA . CYS A 1 1176 ? 6.774 6.688 41.968 1.00 93.38 1176 CYS A CA 1
ATOM 8207 C C . CYS A 1 1176 ? 7.315 5.404 41.332 1.00 93.38 1176 CYS A C 1
ATOM 8209 O O . CYS A 1 1176 ? 7.984 5.450 40.300 1.00 93.38 1176 CYS A O 1
ATOM 8211 N N . THR A 1 1177 ? 6.948 4.263 41.915 1.00 94.50 1177 THR A N 1
ATOM 8212 C CA . THR A 1 1177 ? 7.139 2.927 41.334 1.00 94.50 1177 THR A CA 1
ATOM 8213 C C . THR A 1 1177 ? 5.811 2.191 41.446 1.00 94.50 1177 THR A C 1
ATOM 8215 O O . THR A 1 1177 ? 5.379 1.902 42.560 1.00 94.50 1177 THR A O 1
ATOM 8218 N N . ASN A 1 1178 ? 5.124 1.967 40.320 1.00 92.31 1178 ASN A N 1
ATOM 8219 C CA . ASN A 1 1178 ? 3.741 1.463 40.264 1.00 92.31 1178 ASN A CA 1
ATOM 8220 C C . ASN A 1 1178 ? 2.785 2.204 41.221 1.00 92.31 1178 ASN A C 1
ATOM 8222 O O . ASN A 1 1178 ? 1.912 1.593 41.844 1.00 92.31 1178 ASN A O 1
ATOM 8226 N N . CYS A 1 1179 ? 2.996 3.509 41.414 1.00 91.19 1179 CYS A N 1
ATOM 8227 C CA . CYS A 1 1179 ? 2.264 4.279 42.411 1.00 91.19 1179 CYS A CA 1
ATOM 8228 C C . CYS A 1 1179 ? 0.879 4.694 41.898 1.00 91.19 1179 CYS A C 1
ATOM 8230 O O . CYS A 1 1179 ? 0.718 5.008 40.720 1.00 91.19 1179 CYS A O 1
ATOM 8232 N N . ALA A 1 1180 ? -0.094 4.751 42.807 1.00 93.38 1180 ALA A N 1
ATOM 8233 C CA . ALA A 1 1180 ? -1.398 5.352 42.559 1.00 93.38 1180 ALA A CA 1
ATOM 8234 C C . ALA A 1 1180 ? -1.970 5.958 43.851 1.00 93.38 1180 ALA A C 1
ATOM 8236 O O . ALA A 1 1180 ? -1.650 5.527 44.964 1.00 93.38 1180 ALA A O 1
ATOM 8237 N N . ALA A 1 1181 ? -2.836 6.956 43.717 1.00 92.69 1181 ALA A N 1
ATOM 8238 C CA . ALA A 1 1181 ? -3.525 7.604 44.824 1.00 92.69 1181 ALA A CA 1
ATOM 8239 C C . ALA A 1 1181 ? -4.812 6.842 45.194 1.00 92.69 1181 ALA A C 1
ATOM 8241 O O . ALA A 1 1181 ? -5.899 7.179 44.730 1.00 92.69 1181 ALA A O 1
ATOM 8242 N N . TYR A 1 1182 ? -4.715 5.820 46.053 1.00 90.81 1182 TYR A N 1
ATOM 8243 C CA . TYR A 1 1182 ? -5.864 4.979 46.450 1.00 90.81 1182 TYR A CA 1
ATOM 8244 C C . TYR A 1 1182 ? -6.822 5.611 47.481 1.00 90.81 1182 TYR A C 1
ATOM 8246 O O . TYR A 1 1182 ? -7.963 5.162 47.624 1.00 90.81 1182 TYR A O 1
ATOM 8254 N N . SER A 1 1183 ? -6.409 6.679 48.171 1.00 84.31 1183 SER A N 1
ATOM 8255 C CA . SER A 1 1183 ? -7.220 7.402 49.167 1.00 84.31 1183 SER A CA 1
ATOM 8256 C C . SER A 1 1183 ? -6.870 8.891 49.237 1.00 84.31 1183 SER A C 1
ATOM 8258 O O . SER A 1 1183 ? -5.745 9.263 48.916 1.00 84.31 1183 SER A O 1
ATOM 8260 N N . GLY A 1 1184 ? -7.779 9.718 49.769 1.00 70.94 1184 GLY A N 1
ATOM 8261 C CA . GLY A 1 1184 ? -7.461 11.083 50.224 1.00 70.94 1184 GLY A CA 1
ATOM 8262 C C . GLY A 1 1184 ? -7.880 12.233 49.302 1.00 70.94 1184 GLY A C 1
ATOM 8263 O O . GLY A 1 1184 ? -7.546 13.375 49.604 1.00 70.94 1184 GLY A O 1
ATOM 8264 N N . GLY A 1 1185 ? -8.617 11.967 48.220 1.00 82.50 1185 GLY A N 1
ATOM 8265 C CA . GLY A 1 1185 ? -9.228 13.001 47.376 1.00 82.50 1185 GLY A CA 1
ATOM 8266 C C . GLY A 1 1185 ? -10.759 12.965 47.391 1.00 82.50 1185 GLY A C 1
ATOM 8267 O O . GLY A 1 1185 ? -11.365 12.004 47.859 1.00 82.50 1185 GLY A O 1
ATOM 8268 N N . THR A 1 1186 ? -11.377 14.017 46.849 1.00 92.81 1186 THR A N 1
ATOM 8269 C CA . THR A 1 1186 ? -12.840 14.121 46.644 1.00 92.81 1186 THR A CA 1
ATOM 8270 C C . THR A 1 1186 ? -13.262 13.670 45.241 1.00 92.81 1186 THR A C 1
ATOM 8272 O O . THR A 1 1186 ? -14.371 13.181 45.044 1.00 92.81 1186 THR A O 1
ATOM 8275 N N . ASN A 1 1187 ? -12.367 13.826 44.264 1.00 97.38 1187 ASN A N 1
ATOM 8276 C CA . ASN A 1 1187 ? -12.599 13.576 42.843 1.00 97.38 1187 ASN A CA 1
ATOM 8277 C C . ASN A 1 1187 ? -11.650 12.480 42.343 1.00 97.38 1187 ASN A C 1
ATOM 8279 O O . ASN A 1 1187 ? -10.500 12.430 42.781 1.00 97.38 1187 ASN A O 1
ATOM 8283 N N . ARG A 1 1188 ? -12.101 11.628 41.422 1.00 97.38 1188 ARG A N 1
ATOM 8284 C CA . ARG A 1 1188 ? -11.247 10.675 40.694 1.00 97.38 1188 ARG A CA 1
ATOM 8285 C C . ARG A 1 1188 ? -10.670 11.338 39.448 1.00 97.38 1188 ARG A C 1
ATOM 8287 O O . ARG A 1 1188 ? -11.241 12.306 38.944 1.00 97.38 1188 ARG A O 1
ATOM 8294 N N . VAL A 1 1189 ? -9.537 10.830 38.981 1.00 97.62 1189 VAL A N 1
ATOM 8295 C CA . VAL A 1 1189 ? -8.878 11.304 37.760 1.00 97.62 1189 VAL A CA 1
ATOM 8296 C C . VAL A 1 1189 ? -9.584 10.747 36.515 1.00 97.62 1189 VAL A C 1
ATOM 8298 O O . VAL A 1 1189 ? -10.019 9.594 36.499 1.00 97.62 1189 VAL A O 1
ATOM 8301 N N . VAL A 1 1190 ? -9.656 11.570 35.467 1.00 97.44 1190 VAL A N 1
ATOM 8302 C CA . VAL A 1 1190 ? -9.964 11.165 34.086 1.00 97.44 1190 VAL A CA 1
ATOM 8303 C C . VAL A 1 1190 ? -8.887 11.700 33.138 1.00 97.44 1190 VAL A C 1
ATOM 8305 O O . VAL A 1 1190 ? -8.324 12.773 33.381 1.00 97.44 1190 VAL A O 1
ATOM 8308 N N . ARG A 1 1191 ? -8.572 10.968 32.067 1.00 97.62 1191 ARG A N 1
ATOM 8309 C CA . ARG A 1 1191 ? -7.520 11.335 31.098 1.00 97.62 1191 ARG A CA 1
ATOM 8310 C C . ARG A 1 1191 ? -8.012 11.233 29.645 1.00 97.62 1191 ARG A C 1
ATOM 8312 O O . ARG A 1 1191 ? -9.107 10.739 29.408 1.00 97.62 1191 ARG A O 1
ATOM 8319 N N . GLY A 1 1192 ? -7.230 11.764 28.700 1.00 95.94 1192 GLY A N 1
ATOM 8320 C CA . GLY A 1 1192 ? -7.485 11.719 27.248 1.00 95.94 1192 GLY A CA 1
ATOM 8321 C C . GLY A 1 1192 ? -8.347 12.850 26.672 1.00 95.94 1192 GLY A C 1
ATOM 8322 O O . GLY A 1 1192 ? -8.268 13.134 25.481 1.00 95.94 1192 GLY A O 1
ATOM 8323 N N . GLY A 1 1193 ? -9.148 13.536 27.489 1.00 94.88 1193 GLY A N 1
ATOM 8324 C CA . GLY A 1 1193 ? -10.174 14.442 26.958 1.00 94.88 1193 GLY A CA 1
ATOM 8325 C C . GLY A 1 1193 ? -11.357 13.655 26.380 1.00 94.88 1193 GLY A C 1
ATOM 8326 O O . GLY A 1 1193 ? -11.487 12.469 26.630 1.00 94.88 1193 GLY A O 1
ATOM 8327 N N . SER A 1 1194 ? -12.276 14.306 25.670 1.00 94.75 1194 SER A N 1
ATOM 8328 C CA . SER A 1 1194 ? -13.464 13.655 25.080 1.00 94.75 1194 SER A CA 1
ATOM 8329 C C . SER A 1 1194 ? -13.928 14.434 23.851 1.00 94.75 1194 SER A C 1
ATOM 8331 O O . SER A 1 1194 ? -13.373 15.505 23.595 1.00 94.75 1194 SER A O 1
ATOM 8333 N N . LEU A 1 1195 ? -14.992 14.000 23.159 1.00 93.00 1195 LEU A N 1
ATOM 8334 C CA . LEU A 1 1195 ? -15.548 14.765 22.031 1.00 93.00 1195 LEU A CA 1
ATOM 8335 C C . LEU A 1 1195 ? -15.943 16.210 22.394 1.00 93.00 1195 LEU A C 1
ATOM 8337 O O . LEU A 1 1195 ? -16.055 17.051 21.515 1.00 93.00 1195 LEU A O 1
ATOM 8341 N N . PHE A 1 1196 ? -16.164 16.512 23.679 1.00 91.44 1196 PHE A N 1
ATOM 8342 C CA . PHE A 1 1196 ? -16.492 17.861 24.155 1.00 91.44 1196 PHE A CA 1
ATOM 8343 C C . PHE A 1 1196 ? -15.269 18.717 24.514 1.00 91.44 1196 PHE A C 1
ATOM 8345 O O . PHE A 1 1196 ? -15.422 19.918 24.732 1.00 91.44 1196 PHE A O 1
ATOM 8352 N N . GLY A 1 1197 ? -14.086 18.111 24.640 1.00 91.56 1197 GLY A N 1
ATOM 8353 C CA . GLY A 1 1197 ? -12.845 18.814 24.969 1.00 91.56 1197 GLY A CA 1
ATOM 8354 C C . GLY A 1 1197 ? -12.274 19.526 23.749 1.00 91.56 1197 GLY A C 1
ATOM 8355 O O . GLY A 1 1197 ? -12.413 19.037 22.630 1.00 91.56 1197 GLY A O 1
ATOM 8356 N N . LEU A 1 1198 ? -11.623 20.668 23.957 1.00 93.50 1198 LEU A N 1
ATOM 8357 C CA . LEU A 1 1198 ? -10.850 21.316 22.899 1.00 93.50 1198 LEU A CA 1
ATOM 8358 C C . LEU A 1 1198 ? -9.545 20.542 22.663 1.00 93.50 1198 LEU A C 1
ATOM 8360 O O . LEU A 1 1198 ? -9.119 19.764 23.512 1.00 93.50 1198 LEU A O 1
ATOM 8364 N N . ALA A 1 1199 ? -8.839 20.805 21.561 1.00 92.06 1199 ALA A N 1
ATOM 8365 C CA . ALA A 1 1199 ? -7.519 20.211 21.299 1.00 92.06 1199 ALA A CA 1
ATOM 8366 C C . ALA A 1 1199 ? -6.531 20.335 22.486 1.00 92.06 1199 ALA A C 1
ATOM 8368 O O . ALA A 1 1199 ? -5.721 19.442 22.726 1.00 92.06 1199 ALA A O 1
ATOM 8369 N N . ALA A 1 1200 ? -6.622 21.417 23.266 1.00 90.12 1200 ALA A N 1
ATOM 8370 C CA . ALA A 1 1200 ? -5.812 21.653 24.465 1.00 90.12 1200 ALA A CA 1
ATOM 8371 C C . ALA A 1 1200 ? -6.233 20.830 25.707 1.00 90.12 1200 ALA A C 1
ATOM 8373 O O . ALA A 1 1200 ? -5.619 20.977 26.763 1.00 90.12 1200 ALA A O 1
ATOM 8374 N N . ASP A 1 1201 ? -7.276 20.002 25.608 1.00 92.50 1201 ASP A N 1
ATOM 8375 C CA . ASP A 1 1201 ? -7.707 19.032 26.626 1.00 92.50 1201 ASP A CA 1
ATOM 8376 C C . ASP A 1 1201 ? -7.299 17.588 26.266 1.00 92.50 1201 ASP A C 1
ATOM 8378 O O . ASP A 1 1201 ? -7.436 16.689 27.097 1.00 92.50 1201 ASP A O 1
ATOM 8382 N N . LEU A 1 1202 ? -6.802 17.373 25.040 1.00 94.81 1202 LEU A N 1
ATOM 8383 C CA . LEU A 1 1202 ? -6.409 16.072 24.481 1.00 94.81 1202 LEU A CA 1
ATOM 8384 C C . LEU A 1 1202 ? -4.925 15.724 24.696 1.00 94.81 1202 LEU A C 1
ATOM 8386 O O . LEU A 1 1202 ? -4.496 14.616 24.372 1.00 94.81 1202 LEU A O 1
ATOM 8390 N N . ASP A 1 1203 ? -4.117 16.663 25.193 1.00 94.50 1203 ASP A N 1
ATOM 8391 C CA . ASP A 1 1203 ? -2.681 16.438 25.372 1.00 94.50 1203 ASP A CA 1
ATOM 8392 C C . ASP A 1 1203 ? -2.389 15.411 26.491 1.00 94.50 1203 ASP A C 1
ATOM 8394 O O . ASP A 1 1203 ? -3.174 15.195 27.422 1.00 94.50 1203 ASP A O 1
ATOM 8398 N N . THR A 1 1204 ? -1.231 14.749 26.420 1.00 94.56 1204 THR A N 1
ATOM 8399 C CA . THR A 1 1204 ? -0.849 13.698 27.383 1.00 94.56 1204 THR A CA 1
ATOM 8400 C C . THR A 1 1204 ? -0.577 14.249 28.792 1.00 94.56 1204 THR A C 1
ATOM 8402 O O . THR A 1 1204 ? -0.538 13.490 29.772 1.00 94.56 1204 THR A O 1
ATOM 8405 N N . LEU A 1 1205 ? -0.444 15.572 28.923 1.00 92.62 1205 LEU A N 1
ATOM 8406 C CA . LEU A 1 1205 ? -0.136 16.308 30.144 1.00 92.62 1205 LEU A CA 1
ATOM 8407 C C . LEU A 1 1205 ? -1.393 16.539 30.998 1.00 92.62 1205 LEU A C 1
ATOM 8409 O O . LEU A 1 1205 ? -1.300 16.498 32.231 1.00 92.62 1205 LEU A O 1
ATOM 8413 N N . LYS A 1 1206 ? -2.556 16.757 30.367 1.00 94.69 1206 LYS A N 1
ATOM 8414 C CA . LYS A 1 1206 ? -3.821 17.164 31.011 1.00 94.69 1206 LYS A CA 1
ATOM 8415 C C . LYS A 1 1206 ? -4.417 16.097 31.920 1.00 94.69 1206 LYS A C 1
ATOM 8417 O O . LYS A 1 1206 ? -4.737 14.982 31.508 1.00 94.69 1206 LYS A O 1
ATOM 8422 N N . ARG A 1 1207 ? -4.647 16.486 33.175 1.00 93.94 1207 ARG A N 1
ATOM 8423 C CA . ARG A 1 1207 ? -5.273 15.663 34.217 1.00 93.94 1207 ARG A CA 1
ATOM 8424 C C . ARG A 1 1207 ? -6.669 16.204 34.522 1.00 93.94 1207 ARG A C 1
ATOM 8426 O O . ARG A 1 1207 ? -6.814 17.157 35.291 1.00 93.94 1207 ARG A O 1
ATOM 8433 N N . GLY A 1 1208 ? -7.693 15.613 33.915 1.00 94.31 1208 GLY A N 1
ATOM 8434 C CA . GLY A 1 1208 ? -9.077 15.889 34.285 1.00 94.31 1208 GLY A CA 1
ATOM 8435 C C . GLY A 1 1208 ? -9.409 15.260 35.638 1.00 94.31 1208 GLY A C 1
ATOM 8436 O O . GLY A 1 1208 ? -8.784 14.284 36.057 1.00 94.31 1208 GLY A O 1
ATOM 8437 N N . HIS A 1 1209 ? -10.391 15.810 36.348 1.00 95.38 1209 HIS A N 1
ATOM 8438 C CA . HIS A 1 1209 ? -10.870 15.211 37.590 1.00 95.38 1209 HIS A CA 1
ATOM 8439 C C . HIS A 1 1209 ? -12.316 15.587 37.891 1.00 95.38 1209 HIS A C 1
ATOM 8441 O O . HIS A 1 1209 ? -12.762 16.700 37.621 1.00 95.38 1209 HIS A O 1
ATOM 8447 N N . VAL A 1 1210 ? -13.054 14.639 38.460 1.00 96.62 1210 VAL A N 1
ATOM 8448 C CA . VAL A 1 1210 ? -14.507 14.738 38.629 1.00 96.62 1210 VAL A CA 1
ATOM 8449 C C . VAL A 1 1210 ? -14.983 13.784 39.739 1.00 96.62 1210 VAL A C 1
ATOM 8451 O O . VAL A 1 1210 ? -14.298 12.818 40.082 1.00 96.62 1210 VAL A O 1
ATOM 8454 N N . LEU A 1 1211 ? -16.136 14.071 40.354 1.00 97.50 1211 LEU A N 1
ATOM 8455 C CA . LEU A 1 1211 ? -16.738 13.221 41.390 1.00 97.50 1211 LEU A CA 1
ATOM 8456 C C . LEU A 1 1211 ? -16.935 11.784 40.867 1.00 97.50 1211 LEU A C 1
ATOM 8458 O O . LEU A 1 1211 ? -17.448 11.622 39.761 1.00 97.50 1211 LEU A O 1
ATOM 8462 N N . PRO A 1 1212 ? -16.625 10.732 41.650 1.00 97.19 1212 PRO A N 1
ATOM 8463 C CA . PRO A 1 1212 ? -16.744 9.341 41.194 1.00 97.19 1212 PRO A CA 1
ATOM 8464 C C . PRO A 1 1212 ? -18.182 8.920 40.843 1.00 97.19 1212 PRO A C 1
ATOM 8466 O O . PRO A 1 1212 ? -18.376 7.968 40.092 1.00 97.19 1212 PRO A O 1
ATOM 8469 N N . THR A 1 1213 ? -19.184 9.629 41.371 1.00 96.12 1213 THR A N 1
ATOM 8470 C CA . THR A 1 1213 ? -20.618 9.451 41.088 1.00 96.12 1213 THR A CA 1
ATOM 8471 C C . THR A 1 1213 ? -21.104 10.203 39.846 1.00 96.12 1213 THR A C 1
ATOM 8473 O O . THR A 1 1213 ? -22.252 10.024 39.436 1.00 96.12 1213 THR A O 1
ATOM 8476 N N . ALA A 1 1214 ? -20.274 11.062 39.248 1.00 95.50 1214 ALA A N 1
ATOM 8477 C CA . ALA A 1 1214 ? -20.658 11.829 38.072 1.00 95.50 1214 ALA A CA 1
ATOM 8478 C C . ALA A 1 1214 ? -20.792 10.934 36.836 1.00 95.50 1214 ALA A C 1
ATOM 8480 O O . ALA A 1 1214 ? -20.152 9.891 36.711 1.00 95.50 1214 ALA A O 1
ATOM 8481 N N . ARG A 1 1215 ? -21.624 11.386 35.900 1.00 94.00 1215 ARG A N 1
ATOM 8482 C CA . ARG A 1 1215 ? -21.992 10.647 34.699 1.00 94.00 1215 ARG A CA 1
ATOM 8483 C C . ARG A 1 1215 ? -22.129 11.625 33.539 1.00 94.00 1215 ARG A C 1
ATOM 8485 O O . ARG A 1 1215 ? -22.853 12.610 33.664 1.00 94.00 1215 ARG A O 1
ATOM 8492 N N . SER A 1 1216 ? -21.440 11.365 32.434 1.00 93.88 1216 SER A N 1
ATOM 8493 C CA . SER A 1 1216 ? -21.452 12.222 31.246 1.00 93.88 1216 SER A CA 1
ATOM 8494 C C . SER A 1 1216 ? -21.290 11.387 29.981 1.00 93.88 1216 SER A C 1
ATOM 8496 O O . SER A 1 1216 ? -20.647 10.338 30.008 1.00 93.88 1216 SER A O 1
ATOM 8498 N N . ALA A 1 1217 ? -21.817 11.884 28.862 1.00 93.56 1217 ALA A N 1
ATOM 8499 C CA . ALA A 1 1217 ? -21.590 11.301 27.542 1.00 93.56 1217 ALA A CA 1
ATOM 8500 C C . ALA A 1 1217 ? -20.111 11.377 27.101 1.00 93.56 1217 ALA A C 1
ATOM 8502 O O . ALA A 1 1217 ? -19.723 10.685 26.168 1.00 93.56 1217 ALA A O 1
ATOM 8503 N N . GLY A 1 1218 ? -19.291 12.173 27.798 1.00 94.44 1218 GLY A N 1
ATOM 8504 C CA . GLY A 1 1218 ? -17.846 12.274 27.597 1.00 94.44 1218 GLY A CA 1
ATOM 8505 C C . GLY A 1 1218 ? -17.001 11.464 28.586 1.00 94.44 1218 GLY A C 1
ATOM 8506 O O . GLY A 1 1218 ? -15.805 11.713 28.644 1.00 94.44 1218 GLY A O 1
ATOM 8507 N N . PHE A 1 1219 ? -17.579 10.559 29.392 1.00 96.69 1219 PHE A N 1
ATOM 8508 C CA . PHE A 1 1219 ? -16.829 9.674 30.305 1.00 96.69 1219 PHE A CA 1
ATOM 8509 C C . PHE A 1 1219 ? -17.005 8.206 29.916 1.00 96.69 1219 PHE A C 1
ATOM 8511 O O . PHE A 1 1219 ? -18.143 7.753 29.762 1.00 96.69 1219 PHE A O 1
ATOM 8518 N N . GLY A 1 1220 ? -15.895 7.473 29.818 1.00 97.62 1220 GLY A N 1
ATOM 8519 C CA . GLY A 1 1220 ? -15.846 6.077 29.384 1.00 97.62 1220 GLY A CA 1
ATOM 8520 C C . GLY A 1 1220 ? -14.825 5.229 30.141 1.00 97.62 1220 GLY A C 1
ATOM 8521 O O . GLY A 1 1220 ? -14.454 5.530 31.277 1.00 97.62 1220 GLY A O 1
ATOM 8522 N N . ILE A 1 1221 ? -14.416 4.114 29.532 1.00 98.19 1221 ILE A N 1
ATOM 8523 C CA . ILE A 1 1221 ? -13.674 3.039 30.204 1.00 98.19 1221 ILE A CA 1
ATOM 8524 C C . ILE A 1 1221 ? -12.595 2.477 29.277 1.00 98.19 1221 ILE A C 1
ATOM 8526 O O . ILE A 1 1221 ? -12.884 2.151 28.127 1.00 98.19 1221 ILE A O 1
ATOM 8530 N N . ARG A 1 1222 ? -11.409 2.214 29.827 1.00 97.88 1222 ARG A N 1
ATOM 8531 C CA . ARG A 1 1222 ? -10.421 1.284 29.271 1.00 97.88 1222 ARG A CA 1
ATOM 8532 C C . ARG A 1 1222 ? -9.904 0.383 30.385 1.00 97.88 1222 ARG A C 1
ATOM 8534 O O . ARG A 1 1222 ? -9.641 0.854 31.491 1.00 97.88 1222 ARG A O 1
ATOM 8541 N N . CYS A 1 1223 ? -9.779 -0.912 30.106 1.00 97.00 1223 CYS A N 1
ATOM 8542 C CA . CYS A 1 1223 ? -9.327 -1.881 31.098 1.00 97.00 1223 CYS A CA 1
ATOM 8543 C C . CYS A 1 1223 ? -7.857 -2.262 30.891 1.00 97.00 1223 CYS A C 1
ATOM 8545 O O . CYS A 1 1223 ? -7.384 -2.431 29.766 1.00 97.00 1223 CYS A O 1
ATOM 8547 N N . VAL A 1 1224 ? -7.160 -2.458 32.007 1.00 94.75 1224 VAL A N 1
ATOM 8548 C CA . VAL A 1 1224 ? -5.868 -3.141 32.087 1.00 94.75 1224 VAL A CA 1
ATOM 8549 C C . VAL A 1 1224 ? -6.118 -4.611 32.420 1.00 94.75 1224 VAL A C 1
ATOM 8551 O O . VAL A 1 1224 ? -6.967 -4.925 33.260 1.00 94.75 1224 VAL A O 1
ATOM 8554 N N . ARG A 1 1225 ? -5.399 -5.508 31.744 1.00 86.06 1225 ARG A N 1
ATOM 8555 C CA . ARG A 1 1225 ? -5.397 -6.954 31.987 1.00 86.06 1225 ARG A CA 1
ATOM 8556 C C . ARG A 1 1225 ? -4.189 -7.315 32.854 1.00 86.06 1225 ARG A C 1
ATOM 8558 O O . ARG A 1 1225 ? -3.127 -6.702 32.725 1.00 86.06 1225 ARG A O 1
ATOM 8565 N N . ASN A 1 1226 ? -4.389 -8.284 33.742 1.00 61.88 1226 ASN A N 1
ATOM 8566 C CA . ASN A 1 1226 ? -3.365 -8.843 34.629 1.00 61.88 1226 ASN A CA 1
ATOM 8567 C C . ASN A 1 1226 ? -2.873 -10.193 34.096 1.00 61.88 1226 ASN A C 1
ATOM 8569 O O . ASN A 1 1226 ? -3.670 -10.848 33.389 1.00 61.88 1226 ASN A O 1
#